Protein AF-0000000082050001 (afdb_homodimer)

Radius of gyration: 29.82 Å; Cα contacts (8 Å, |Δi|>4): 1236; chains: 2; bounding box: 103×91×78 Å

Organism: Chelonoidis abingdonii (NCBI:txid106734)

InterPro domains:
  IPR002347 Short-chain dehydrogenase/reductase SDR [PF00106] (55-236)
  IPR002347 Short-chain dehydrogenase/reductase SDR [PR00081] (51-68)
  IPR002347 Short-chain dehydrogenase/reductase SDR [PR00081] (126-137)
  IPR002347 Short-chain dehydrogenase/reductase SDR [PR00081] (173-189)
  IPR002347 Short-chain dehydrogenase/reductase SDR [PR00081] (199-218)
  IPR002347 Short-chain dehydrogenase/reductase SDR [PR00081] (220-237)
  IPR020904 Short-chain dehydrogenase/reductase, conserved site [PS00061] (186-214)
  IPR036291 NAD(P)-binding domain superfamily [SSF51735] (56-253)

pLDDT: mean 78.35, std 27.52, range [17.7, 98.94]

Solvent-accessible surface area (backbone atoms only — not comparable to full-atom values): 42547 Å² total; per-residue (Å²): 134,76,59,54,64,59,49,55,53,46,46,53,47,42,47,53,66,62,48,64,51,49,56,57,44,50,51,40,45,60,51,42,57,60,61,70,52,70,74,52,48,49,62,84,69,65,58,59,78,44,34,32,41,34,35,37,22,39,38,42,64,33,32,53,35,51,46,53,44,36,73,72,47,34,31,32,39,37,18,19,74,45,72,83,35,73,36,38,46,49,48,63,70,71,38,59,90,60,50,41,81,38,65,40,47,59,77,36,69,68,33,48,49,52,50,47,65,61,47,47,74,80,19,68,86,65,21,30,37,31,37,36,44,42,47,67,51,78,78,68,79,38,45,62,81,73,44,57,68,67,55,36,51,52,16,29,37,40,36,25,51,16,46,50,52,47,50,55,69,45,39,68,37,23,46,70,38,36,16,28,40,38,35,50,56,36,54,43,28,78,39,58,45,68,29,31,34,41,44,16,17,18,28,15,19,34,51,43,36,47,50,24,48,28,65,72,30,44,88,51,51,28,47,41,26,38,34,32,48,51,66,55,58,40,57,70,81,62,35,62,68,55,53,53,52,38,49,52,53,48,62,72,66,49,55,68,68,57,44,60,40,33,29,69,66,46,56,52,49,51,50,50,40,47,50,58,51,56,71,68,32,39,73,74,58,59,56,51,36,50,47,52,50,40,47,66,50,35,69,64,47,53,59,61,43,62,32,49,88,63,39,68,57,54,51,46,36,63,73,72,43,41,67,68,58,37,50,50,47,38,26,71,71,56,44,66,80,72,75,35,47,69,74,48,82,74,76,70,72,69,70,77,62,88,65,77,81,70,70,80,77,70,82,73,69,80,78,78,84,77,84,78,82,85,75,86,78,82,81,80,81,75,81,71,86,67,82,73,75,78,80,112,135,77,60,54,64,57,50,54,53,46,47,54,47,44,46,55,66,63,48,64,50,50,56,57,43,51,52,40,44,58,51,44,56,60,61,71,52,69,76,51,48,49,64,84,69,64,58,59,76,43,34,32,42,35,36,36,23,38,37,42,64,32,32,51,36,52,46,53,45,37,73,74,48,33,29,33,40,37,19,19,72,45,72,83,34,73,36,37,48,50,49,63,70,72,37,58,89,60,48,42,82,38,65,40,47,58,77,35,69,68,33,49,49,52,51,46,65,61,48,47,75,78,19,69,88,67,23,29,36,32,37,36,45,43,48,71,55,77,80,68,79,37,46,62,82,72,42,58,69,68,55,35,50,53,17,29,37,39,36,24,52,16,47,51,52,48,50,55,68,45,39,70,37,24,46,70,38,35,14,28,39,39,33,51,54,37,54,44,27,77,39,58,44,67,30,30,34,41,44,15,17,18,28,15,18,34,51,42,36,48,50,24,48,29,63,72,30,45,87,52,51,28,45,42,28,38,35,32,48,52,66,56,56,39,58,68,79,61,36,62,69,56,54,53,50,40,49,52,53,49,63,72,66,49,55,68,68,57,45,61,40,34,29,68,65,47,55,51,50,52,49,51,40,47,51,57,50,56,70,70,33,38,73,74,59,60,54,51,37,50,48,54,50,40,48,67,51,37,71,66,47,52,60,62,43,62,34,50,87,64,40,65,59,54,52,45,36,63,73,72,44,39,68,68,58,37,50,50,48,38,26,71,70,57,45,66,80,72,76,34,47,69,72,46,80,74,75,69,69,69,70,76,61,88,66,76,79,70,73,79,78,71,83,66,75,80,78,76,79,76,79,82,80,77,80,81,81,82,81,80,80,76,81,72,86,66,84,74,76,78,82,110

Secondary structure (DSSP, 8-state):
--SHHHHHHHHHHHHHHTSHHHHHHHHHHHHTT-------B--TTS-TT-EEEEE--SSHHHHHHHHHHHHTT-EEEEEES-TTSHHHHHHHHHS-TT-EEEE--TT-HHHHHHHHHHHHHHTTTT---EEEE--------B-TTTS-HHHHHHHIIIIIIIHHHHHHHHHHHHHHTT-EEEEE--GGGTS--TTBHHHHHHHHHHHHHHHHHHHHHGGGT-EEEEE---SB--GGGG-HHHHHHHHHHHHHHS-HHHHHHH-HHHHHHHHHHHHHHHTT-BS--HHHHHHHHHHHHBSS--SEE--STTHHHHHHHHHHS-HHHHHHHHHHHT------GGGS------------------------------------------------/--SHHHHHHHHHHHHHHTSHHHHHHHHHHHHTT-------B--TTS-TT-EEEEE--SSHHHHHHHHHHHHTT-EEEEEES-TTSHHHHHHHHHS-TT-EEEE--TT-HHHHHHHHHHHHHHTTTT---EEEE--------B-TTTS-HHHHHHHIIIIIIIHHHHHHHHHHHHHHHT-EEEEE--GGGTS--TTBHHHHHHHHHHHHHHHHHHHHHGGGT-EEEEE---SB--GGGG-HHHHHHHHHHHHHHS-HHHHHHH-HHHHHHHHHHHHHHHTT-B---HHHHHHHHHHHHBSS--SEE--STTHHHHHHHHHHS-HHHHHHHHHHHT------GGGS------------------------------------------------

Sequence (784 aa):
MTEIPAVLARVCITLWRSGLLKGQLRMQRLQLGWVVGSGQHLAPWLSLSLLWAFAGCDSGFGKQAAHHLDSMGFKVFASVLNLESAGAQELRQRCSPSLTLLQMDLTKPEDIWKAQQLIQPQTASTGLWGLVNNAGFDDTIADAELSPLCKFRACMDVNFFGTLELTKALLPLLRSARGRIVTVSSPAGDMPYPCLAAYGASKAALTLLMDTFRSELEPWGVKVSVILPGYFKTGTSCYPAYWHEKKEQLLASLPADLLQAYGEDYIHEINKQFVKFMKTANEDLSSVVNSITDALISASPAARYYPGAGMWLIYFIHHYLPSVIRDLFLKTFFINQKLPRALQPKHQNAPPGPGTFAAPNPRATPGYPPTHSSSSHSAQWHGSCRDWRWLGMTEIPAVLARVCITLWRSGLLKGQLRMQRLQLGWVVGSGQHLAPWLSLSLLWAFAGCDSGFGKQAAHHLDSMGFKVFASVLNLESAGAQELRQRCSPSLTLLQMDLTKPEDIWKAQQLIQPQTASTGLWGLVNNAGFDDTIADAELSPLCKFRACMDVNFFGTLELTKALLPLLRSARGRIVTVSSPAGDMPYPCLAAYGASKAALTLLMDTFRSELEPWGVKVSVILPGYFKTGTSCYPAYWHEKKEQLLASLPADLLQAYGEDYIHEINKQFVKFMKTANEDLSSVVNSITDALISASPAARYYPGAGMWLIYFIHHYLPSVIRDLFLKTFFINQKLPRALQPKHQNAPPGPGTFAAPNPRATPGYPPTHSSSSHSAQWHGSCRDWRWLG

Nearest PDB structures (foldseek):
  6emm-assembly1_A  TM=8.522E-01  e=5.858E-17  Homo sapiens
  2jap-assembly1_D  TM=8.489E-01  e=1.526E-16  Streptomyces clavuligerus
  6hno-assembly1_A  TM=7.956E-01  e=9.757E-16  Homo sapiens
  3oid-assembly1_C  TM=8.165E-01  e=5.534E-15  Bacillus subtilis
  3ucx-assembly1_A  TM=8.018E-01  e=2.874E-13  Mycolicibacterium smegmatis MC2 155

Foldseek 3Di:
DVCVVVVVVVVVVVVVVVCPVVVVVVVVVVVVCPPPQPPPFPPPPPPLEAEEEEEDCLKDLRVVLQQVVQVVSHQYEYEDQDCPHPSNVVCVVRGDPSYHYAHADLLDLVSLVVVLVVVCVSLVPQFHAEYEAEDFDAQWQAAPVLDDPVRLVVRLSTLPVSSVSNCVSRVVRNLVNLHEYEYEAAVLLLAPFGRCVSNNVSSVNRLVVQVVCQVVCVVSNYHYAYEYEDFADMPPVLDLVSNVVSLVVSVVPGDPVVCVFFPNVQSVQSSVLQNVLSVVHHHDSVQVSVLRVCRGRRPDRDNYHYDDPCSVVLVCCSPPPDSVSNVVVSCVNGNPGDHGPNPDDDPPPDDPPVPPPPDPPDDVPPPDDDDDDDDDDDDDPPPPPPDPPPPD/DVCVVVVVVVVVVVVVVVCPVVVVVVVVVVVVCPPPQPPPFDPPPPPLEAEEEEEDCLKDLRVVLQQVVQVVSHQYEYEDQDCPHPSNVVCVVRGDPSYHYAHADLLDLVSLVVVLVVVCVSLVPQFHAEYEAEDFDAQWQAAPVLDDPVRLVVRLSTLPVSSVSNCVSRVVRNLVNLHEYEYEAEVLLLAPFGRCVSNNVSSVNRLVVQVVCQVVCVVSNYHYAYEYEDFADMPPVLDLVSNVVSLVVSVVPGDPVVCVFFPNVQSVQSSVLQNVLSVVHHHDSVQVSVLRVCRGRRPDRDNYHYDDPCSVVLVCCSPPPDSVSNVVVSCVNGNPGDHGPNPDDDPPPDPPPVPPPPDPPDDPPDDPDDPDDDDDDPDDCPPPPPDPPPPD

Structure (mmCIF, N/CA/C/O backbone):
data_AF-0000000082050001-model_v1
#
loop_
_entity.id
_entity.type
_entity.pdbx_description
1 polymer '11-beta-hydroxysteroid dehydrogenase type 2'
#
loop_
_atom_site.group_PDB
_atom_site.id
_atom_site.type_symbol
_atom_site.label_atom_id
_atom_site.label_alt_id
_atom_site.label_comp_id
_atom_site.label_asym_id
_atom_site.label_entity_id
_atom_site.label_seq_id
_atom_site.pdbx_PDB_ins_code
_atom_site.Cartn_x
_atom_site.Cartn_y
_atom_site.Cartn_z
_atom_site.occupancy
_atom_site.B_iso_or_equiv
_atom_site.auth_seq_id
_atom_site.auth_comp_id
_atom_site.auth_asym_id
_atom_site.auth_atom_id
_atom_site.pdbx_PDB_model_num
ATOM 1 N N . MET A 1 1 ? -22.688 -26.203 14.438 1 24.31 1 MET A N 1
ATOM 2 C CA . MET A 1 1 ? -21.438 -25.688 13.914 1 24.31 1 MET A CA 1
ATOM 3 C C . MET A 1 1 ? -21.344 -24.172 14.141 1 24.31 1 MET A C 1
ATOM 5 O O . MET A 1 1 ? -20.406 -23.531 13.648 1 24.31 1 MET A O 1
ATOM 9 N N . THR A 1 2 ? -22.422 -23.609 14.68 1 30.66 2 THR A N 1
ATOM 10 C CA . THR A 1 2 ? -22.828 -22.266 15.047 1 30.66 2 THR A CA 1
ATOM 11 C C . THR A 1 2 ? -22.062 -21.781 16.281 1 30.66 2 THR A C 1
ATOM 13 O O . THR A 1 2 ? -22.062 -20.594 16.594 1 30.66 2 THR A O 1
ATOM 16 N N . GLU A 1 3 ? -21.688 -22.797 17.109 1 34.62 3 GLU A N 1
ATOM 17 C CA . GLU A 1 3 ? -21.328 -22.484 18.484 1 34.62 3 GLU A CA 1
ATOM 18 C C . GLU A 1 3 ? -19.875 -22.031 18.594 1 34.62 3 GLU A C 1
ATOM 20 O O . GLU A 1 3 ? -19.406 -21.672 19.672 1 34.62 3 GLU A O 1
ATOM 25 N N . ILE A 1 4 ? -19.188 -22.219 17.5 1 36.75 4 ILE A N 1
ATOM 26 C CA . ILE A 1 4 ? -17.75 -22.031 17.562 1 36.75 4 ILE A CA 1
ATOM 27 C C . ILE A 1 4 ? -17.438 -20.531 17.703 1 36.75 4 ILE A C 1
ATOM 29 O O . ILE A 1 4 ? -16.594 -20.141 18.531 1 36.75 4 ILE A O 1
ATOM 33 N N . PRO A 1 5 ? -18.219 -19.766 17.078 1 38.59 5 PRO A N 1
ATOM 34 C CA . PRO A 1 5 ? -17.859 -18.359 17.297 1 38.59 5 PRO A CA 1
ATOM 35 C C . PRO A 1 5 ? -18.125 -17.891 18.719 1 38.59 5 PRO A C 1
ATOM 37 O O . PRO A 1 5 ? -17.344 -17.109 19.266 1 38.59 5 PRO A O 1
ATOM 40 N N . ALA A 1 6 ? -19.156 -18.422 19.344 1 40 6 ALA A N 1
ATOM 41 C CA . ALA A 1 6 ? -19.469 -18.047 20.719 1 40 6 ALA A CA 1
ATOM 42 C C . ALA A 1 6 ? -18.406 -18.562 21.688 1 40 6 ALA A C 1
ATOM 44 O O . ALA A 1 6 ? -18.031 -17.875 22.641 1 40 6 ALA A O 1
ATOM 45 N N . VAL A 1 7 ? -17.828 -19.703 21.406 1 39.41 7 VAL A N 1
ATOM 46 C CA . VAL A 1 7 ? -16.828 -20.297 22.297 1 39.41 7 VAL A CA 1
ATOM 47 C C . VAL A 1 7 ? -15.508 -19.531 22.156 1 39.41 7 VAL A C 1
ATOM 49 O O . VAL A 1 7 ? -14.859 -19.234 23.172 1 39.41 7 VAL A O 1
ATOM 52 N N . LEU A 1 8 ? -15.133 -19.125 20.984 1 40.44 8 LEU A N 1
ATOM 53 C CA . LEU A 1 8 ? -13.891 -18.375 20.828 1 40.44 8 LEU A CA 1
ATOM 54 C C . LEU A 1 8 ? -14.008 -16.969 21.406 1 40.44 8 LEU A C 1
ATOM 56 O O . LEU A 1 8 ? -13.078 -16.484 22.047 1 40.44 8 LEU A O 1
ATOM 60 N N . ALA A 1 9 ? -15.195 -16.375 21.328 1 42.22 9 ALA A N 1
ATOM 61 C CA . ALA A 1 9 ? -15.438 -15.133 22.047 1 42.22 9 ALA A CA 1
ATOM 62 C C . ALA A 1 9 ? -15.375 -15.344 23.547 1 42.22 9 ALA A C 1
ATOM 64 O O . ALA A 1 9 ? -14.805 -14.516 24.281 1 42.22 9 ALA A O 1
ATOM 65 N N . ARG A 1 10 ? -15.883 -16.484 24.016 1 42.56 10 ARG A N 1
ATOM 66 C CA . ARG A 1 10 ? -15.852 -16.781 25.438 1 42.56 10 ARG A CA 1
ATOM 67 C C . ARG A 1 10 ? -14.43 -17.062 25.906 1 42.56 10 ARG A C 1
ATOM 69 O O . ARG A 1 10 ? -14.055 -16.672 27.016 1 42.56 10 ARG A O 1
ATOM 76 N N . VAL A 1 11 ? -13.617 -17.641 25.062 1 43 11 VAL A N 1
ATOM 77 C CA . VAL A 1 11 ? -12.242 -17.906 25.469 1 43 11 VAL A CA 1
ATOM 78 C C . VAL A 1 11 ? -11.453 -16.594 25.5 1 43 11 VAL A C 1
ATOM 80 O O . VAL A 1 11 ? -10.695 -16.344 26.438 1 43 11 VAL A O 1
ATOM 83 N N . CYS A 1 12 ? -11.711 -15.789 24.516 1 42.16 12 CYS A N 1
ATOM 84 C CA . CYS A 1 12 ? -11.039 -14.5 24.531 1 42.16 12 CYS A CA 1
ATOM 85 C C . CYS A 1 12 ? -11.5 -13.664 25.734 1 42.16 12 CYS A C 1
ATOM 87 O O . CYS A 1 12 ? -10.688 -13.023 26.406 1 42.16 12 CYS A O 1
ATOM 89 N N . ILE A 1 13 ? -12.742 -13.781 26.062 1 42.31 13 ILE A N 1
ATOM 90 C CA . ILE A 1 13 ? -13.258 -13.109 27.25 1 42.31 13 ILE A CA 1
ATOM 91 C C . ILE A 1 13 ? -12.68 -13.758 28.5 1 42.31 13 ILE A C 1
ATOM 93 O O . ILE A 1 13 ? -12.273 -13.062 29.438 1 42.31 13 ILE A O 1
ATOM 97 N N . THR A 1 14 ? -12.633 -15.109 28.547 1 39.09 14 THR A N 1
ATOM 98 C CA . THR A 1 14 ? -12.086 -15.773 29.719 1 39.09 14 THR A CA 1
ATOM 99 C C . THR A 1 14 ? -10.594 -15.477 29.875 1 39.09 14 THR A C 1
ATOM 101 O O . THR A 1 14 ? -10.117 -15.234 30.984 1 39.09 14 THR A O 1
ATOM 104 N N . LEU A 1 15 ? -9.891 -15.562 28.812 1 39.59 15 LEU A N 1
ATOM 105 C CA . LEU A 1 15 ? -8.484 -15.211 28.922 1 39.59 15 LEU A CA 1
ATOM 106 C C . LEU A 1 15 ? -8.32 -13.734 29.281 1 39.59 15 LEU A C 1
ATOM 108 O O . LEU A 1 15 ? -7.406 -13.375 30.031 1 39.59 15 LEU A O 1
ATOM 112 N N . TRP A 1 16 ? -9.234 -12.945 28.812 1 37.06 16 TRP A N 1
ATOM 113 C CA . TRP A 1 16 ? -9.305 -11.555 29.25 1 37.06 16 TRP A CA 1
ATOM 114 C C . TRP A 1 16 ? -9.625 -11.469 30.734 1 37.06 16 TRP A C 1
ATOM 116 O O . TRP A 1 16 ? -9 -10.695 31.469 1 37.06 16 TRP A O 1
ATOM 126 N N . ARG A 1 17 ? -10.531 -12.266 31.141 1 37.97 17 ARG A N 1
ATOM 127 C CA . ARG A 1 17 ? -10.938 -12.25 32.531 1 37.97 17 ARG A CA 1
ATOM 128 C C . ARG A 1 17 ? -9.867 -12.883 33.438 1 37.97 17 ARG A C 1
ATOM 130 O O . ARG A 1 17 ? -9.867 -12.68 34.656 1 37.97 17 ARG A O 1
ATOM 137 N N . SER A 1 18 ? -9.305 -13.945 32.875 1 37.97 18 SER A N 1
ATOM 138 C CA . SER A 1 18 ? -8.406 -14.648 33.781 1 37.97 18 SER A CA 1
ATOM 139 C C . SER A 1 18 ? -7.203 -13.789 34.156 1 37.97 18 SER A C 1
ATOM 141 O O . SER A 1 18 ? -6.395 -14.172 35 1 37.97 18 SER A O 1
ATOM 143 N N . GLY A 1 19 ? -6.949 -12.602 34.125 1 34.62 19 GLY A N 1
ATOM 144 C CA . GLY A 1 19 ? -5.922 -11.672 34.594 1 34.62 19 GLY A CA 1
ATOM 145 C C . GLY A 1 19 ? -4.609 -11.828 33.844 1 34.62 19 GLY A C 1
ATOM 146 O O . GLY A 1 19 ? -3.65 -11.102 34.125 1 34.62 19 GLY A O 1
ATOM 147 N N . LEU A 1 20 ? -4.348 -13.023 33.312 1 32.38 20 LEU A N 1
ATOM 148 C CA . LEU A 1 20 ? -3.043 -13.211 32.688 1 32.38 20 LEU A CA 1
ATOM 149 C C . LEU A 1 20 ? -2.82 -12.195 31.562 1 32.38 20 LEU A C 1
ATOM 151 O O . LEU A 1 20 ? -1.69 -11.758 31.328 1 32.38 20 LEU A O 1
ATOM 155 N N . LEU A 1 21 ? -3.736 -12.008 30.781 1 31.17 21 LEU A N 1
ATOM 156 C CA . LEU A 1 21 ? -3.557 -11.008 29.719 1 31.17 21 LEU A CA 1
ATOM 157 C C . LEU A 1 21 ? -3.555 -9.602 30.312 1 31.17 21 LEU A C 1
ATOM 159 O O . LEU A 1 21 ? -3.281 -8.625 29.609 1 31.17 21 LEU A O 1
ATOM 163 N N . LYS A 1 22 ? -3.939 -9.406 31.547 1 32.19 22 LYS A N 1
ATOM 164 C CA . LYS A 1 22 ? -3.846 -8.094 32.188 1 32.19 22 LYS A CA 1
ATOM 165 C C . LYS A 1 22 ? -2.393 -7.66 32.344 1 32.19 22 LYS A C 1
ATOM 167 O O . LYS A 1 22 ? -2.088 -6.465 32.281 1 32.19 22 LYS A O 1
ATOM 172 N N . GLY A 1 23 ? -1.512 -8.664 32.719 1 29.8 23 GLY A N 1
ATOM 173 C CA . GLY A 1 23 ? -0.124 -8.258 32.875 1 29.8 23 GLY A CA 1
ATOM 174 C C . GLY A 1 23 ? 0.527 -7.832 31.562 1 29.8 23 GLY A C 1
ATOM 175 O O . GLY A 1 23 ? 1.313 -6.883 31.531 1 29.8 23 GLY A O 1
ATOM 176 N N . GLN A 1 24 ? 0.399 -8.75 30.547 1 29.25 24 GLN A N 1
ATOM 177 C CA . GLN A 1 24 ? 1.034 -8.367 29.281 1 29.25 24 GLN A CA 1
ATOM 178 C C . GLN A 1 24 ? 0.321 -7.18 28.641 1 29.25 24 GLN A C 1
ATOM 180 O O . GLN A 1 24 ? 0.863 -6.531 27.75 1 29.25 24 GLN A O 1
ATOM 185 N N . LEU A 1 25 ? -0.9 -7.012 28.953 1 30.7 25 LEU A N 1
ATOM 186 C CA . LEU A 1 25 ? -1.623 -5.824 28.516 1 30.7 25 LEU A CA 1
ATOM 187 C C . LEU A 1 25 ? -1.058 -4.57 29.172 1 30.7 25 LEU A C 1
ATOM 189 O O . LEU A 1 25 ? -1.166 -3.471 28.625 1 30.7 25 LEU A O 1
ATOM 193 N N . ARG A 1 26 ? -0.648 -4.711 30.469 1 28.94 26 ARG A N 1
ATOM 194 C CA . ARG A 1 26 ? 0.031 -3.564 31.062 1 28.94 26 ARG A CA 1
ATOM 195 C C . ARG A 1 26 ? 1.338 -3.266 30.344 1 28.94 26 ARG A C 1
ATOM 197 O O . ARG A 1 26 ? 1.751 -2.107 30.25 1 28.94 26 ARG A O 1
ATOM 204 N N . MET A 1 27 ? 2.119 -4.344 29.984 1 27.56 27 MET A N 1
ATOM 205 C CA . MET A 1 27 ? 3.34 -4.004 29.266 1 27.56 27 MET A CA 1
ATOM 206 C C . MET A 1 27 ? 3.018 -3.465 27.875 1 27.56 27 MET A C 1
ATOM 208 O O . MET A 1 27 ? 3.789 -2.688 27.312 1 27.56 27 MET A O 1
ATOM 212 N N . GLN A 1 28 ? 2.098 -4.168 27.141 1 29.84 28 GLN A N 1
ATOM 213 C CA . GLN A 1 28 ? 1.703 -3.584 25.859 1 29.84 28 GLN A CA 1
ATOM 214 C C . GLN A 1 28 ? 0.959 -2.268 26.062 1 29.84 28 GLN A C 1
ATOM 216 O O . GLN A 1 28 ? 0.741 -1.519 25.109 1 29.84 28 GLN A O 1
ATOM 221 N N . ARG A 1 29 ? 0.203 -2.004 27.141 1 30.83 29 ARG A N 1
ATOM 222 C CA . ARG A 1 29 ? -0.109 -0.63 27.516 1 30.83 29 ARG A CA 1
ATOM 223 C C . ARG A 1 29 ? 1.148 0.232 27.531 1 30.83 29 ARG A C 1
ATOM 225 O O . ARG A 1 29 ? 1.091 1.432 27.25 1 30.83 29 ARG A O 1
ATOM 232 N N . LEU A 1 30 ? 2.277 -0.311 28.016 1 28.47 30 LEU A N 1
ATOM 233 C CA . LEU A 1 30 ? 3.49 0.486 27.875 1 28.47 30 LEU A CA 1
ATOM 234 C C . LEU A 1 30 ? 3.854 0.643 26.391 1 28.47 30 LEU A C 1
ATOM 236 O O . LEU A 1 30 ? 4.309 1.71 25.969 1 28.47 30 LEU A O 1
ATOM 240 N N . GLN A 1 31 ? 3.998 -0.492 25.625 1 29.69 31 GLN A N 1
ATOM 241 C CA . GLN A 1 31 ? 4.352 -0.306 24.219 1 29.69 31 GLN A CA 1
ATOM 242 C C . GLN A 1 31 ? 3.156 0.2 23.422 1 29.69 31 GLN A C 1
ATOM 244 O O . GLN A 1 31 ? 3.281 0.487 22.219 1 29.69 31 GLN A O 1
ATOM 249 N N . LEU A 1 32 ? 1.912 -0.376 23.578 1 30.75 32 LEU A N 1
ATOM 250 C CA . LEU A 1 32 ? 0.817 0.442 23.062 1 30.75 32 LEU A CA 1
ATOM 251 C C . LEU A 1 32 ? 0.941 1.882 23.547 1 30.75 32 LEU A C 1
ATOM 253 O O . LEU A 1 32 ? 0.871 2.141 24.75 1 30.75 32 LEU A O 1
ATOM 257 N N . GLY A 1 33 ? 1.77 2.525 23.094 1 30.14 33 GLY A N 1
ATOM 258 C CA . GLY A 1 33 ? 1.918 3.947 23.359 1 30.14 33 GLY A CA 1
ATOM 259 C C . GLY A 1 33 ? 0.602 4.637 23.672 1 30.14 33 GLY A C 1
ATOM 260 O O . GLY A 1 33 ? -0.085 5.109 22.766 1 30.14 33 GLY A O 1
ATOM 261 N N . TRP A 1 34 ? -0.257 3.9 24.266 1 29.58 34 TRP A N 1
ATOM 262 C CA . TRP A 1 34 ? -1.261 4.77 24.875 1 29.58 34 TRP A CA 1
ATOM 263 C C . TRP A 1 34 ? -0.602 5.922 25.625 1 29.58 34 TRP A C 1
ATOM 265 O O . TRP A 1 34 ? -0.161 5.75 26.766 1 29.58 34 TRP A O 1
ATOM 275 N N . VAL A 1 35 ? 0.533 6.336 25.328 1 29.03 35 VAL A N 1
ATOM 276 C CA . VAL A 1 35 ? 0.81 7.613 25.984 1 29.03 35 VAL A CA 1
ATOM 277 C C . VAL A 1 35 ? -0.48 8.422 26.109 1 29.03 35 VAL A C 1
ATOM 279 O O . VAL A 1 35 ? -1.056 8.844 25.094 1 29.03 35 VAL A O 1
ATOM 282 N N . VAL A 1 36 ? -1.338 8.023 26.969 1 29.22 36 VAL A N 1
ATOM 283 C CA . VAL A 1 36 ? -2.062 9.195 27.438 1 29.22 36 VAL A CA 1
ATOM 284 C C . VAL A 1 36 ? -1.142 10.414 27.438 1 29.22 36 VAL A C 1
ATOM 286 O O . VAL A 1 36 ? -0.113 10.43 28.109 1 29.22 36 VAL A O 1
ATOM 289 N N . GLY A 1 37 ? -0.906 10.945 26.281 1 33.97 37 GLY A N 1
ATOM 290 C CA . GLY A 1 37 ? -0.26 12.242 26.203 1 33.97 37 GLY A CA 1
ATOM 291 C C . GLY A 1 37 ? -0.388 13.062 27.469 1 33.97 37 GLY A C 1
ATOM 292 O O . GLY A 1 37 ? -1.487 13.211 28.016 1 33.97 37 GLY A O 1
ATOM 293 N N . SER A 1 38 ? 0.53 12.766 28.375 1 34.09 38 SER A N 1
ATOM 294 C CA . SER A 1 38 ? 0.559 13.812 29.391 1 34.09 38 SER A CA 1
ATOM 295 C C . SER A 1 38 ? 0.17 15.164 28.797 1 34.09 38 SER A C 1
ATOM 297 O O . SER A 1 38 ? 0.624 15.523 27.719 1 34.09 38 SER A O 1
ATOM 299 N N . GLY A 1 39 ? -1.084 15.461 28.875 1 37.34 39 GLY A N 1
ATOM 300 C CA . GLY A 1 39 ? -1.707 16.734 28.531 1 37.34 39 GLY A CA 1
ATOM 301 C C . GLY A 1 39 ? -0.756 17.906 28.641 1 37.34 39 GLY A C 1
ATOM 302 O O . GLY A 1 39 ? -1.062 18.906 29.297 1 37.34 39 GLY A O 1
ATOM 303 N N . GLN A 1 40 ? 0.527 17.562 28.75 1 37.66 40 GLN A N 1
ATOM 304 C CA . GLN A 1 40 ? 1.107 18.906 28.656 1 37.66 40 GLN A CA 1
ATOM 305 C C . GLN A 1 40 ? 0.828 19.547 27.297 1 37.66 40 GLN A C 1
ATOM 307 O O . GLN A 1 40 ? 1.326 19.078 26.281 1 37.66 40 GLN A O 1
ATOM 312 N N . HIS A 1 41 ? -0.377 19.797 27.141 1 46.28 41 HIS A N 1
ATOM 313 C CA . HIS A 1 41 ? -0.714 20.641 26.016 1 46.28 41 HIS A CA 1
ATOM 314 C C . HIS A 1 41 ? 0.323 21.75 25.828 1 46.28 41 HIS A C 1
ATOM 316 O O . HIS A 1 41 ? 0.95 22.188 26.797 1 46.28 41 HIS A O 1
ATOM 322 N N . LEU A 1 42 ? 1.008 21.641 24.797 1 47.5 42 LEU A N 1
ATOM 323 C CA . LEU A 1 42 ? 1.813 22.812 24.469 1 47.5 42 LEU A CA 1
ATOM 324 C C . LEU A 1 42 ? 1.202 24.078 25.078 1 47.5 42 LEU A C 1
ATOM 326 O O . LEU A 1 42 ? -0.014 24.156 25.266 1 47.5 42 LEU A O 1
ATOM 330 N N . ALA A 1 43 ? 2.027 24.781 25.875 1 42.12 43 ALA A N 1
ATOM 331 C CA . ALA A 1 43 ? 1.689 26.047 26.516 1 42.12 43 ALA A CA 1
ATOM 332 C C . ALA A 1 43 ? 0.638 26.812 25.719 1 42.12 43 ALA A C 1
ATOM 334 O O . ALA A 1 43 ? 0.605 26.719 24.484 1 42.12 43 ALA A O 1
ATOM 335 N N . PRO A 1 44 ? -0.386 27.125 26.297 1 41.75 44 PRO A N 1
ATOM 336 C CA . PRO A 1 44 ? -1.422 28.016 25.766 1 41.75 44 PRO A CA 1
ATOM 337 C C . PRO A 1 44 ? -0.874 29.016 24.75 1 41.75 44 PRO A C 1
ATOM 339 O O . PRO A 1 44 ? -1.638 29.797 24.172 1 41.75 44 PRO A O 1
ATOM 342 N N . TRP A 1 45 ? 0.423 29.297 24.906 1 39.25 45 TRP A N 1
ATOM 343 C CA . TRP A 1 45 ? 0.874 30.375 24.031 1 39.25 45 TRP A CA 1
ATOM 344 C C . TRP A 1 45 ? 0.859 29.922 22.562 1 39.25 45 TRP A C 1
ATOM 346 O O . TRP A 1 45 ? 1.517 30.531 21.719 1 39.25 45 TRP A O 1
ATOM 356 N N . LEU A 1 46 ? 0.567 28.641 22.312 1 46.91 46 LEU A N 1
ATOM 357 C CA . LEU A 1 46 ? 0.432 28.406 20.875 1 46.91 46 LEU A CA 1
ATOM 358 C C . LEU A 1 46 ? -0.299 29.562 20.203 1 46.91 46 LEU A C 1
ATOM 360 O O . LEU A 1 46 ? -1.453 29.859 20.531 1 46.91 46 LEU A O 1
ATOM 364 N N . SER A 1 47 ? 0.285 30.594 19.984 1 44.97 47 SER A N 1
ATOM 365 C CA . SER A 1 47 ? -0.189 31.797 19.297 1 44.97 47 SER A CA 1
ATOM 366 C C . SER A 1 47 ? -1.281 31.453 18.281 1 44.97 47 SER A C 1
ATOM 368 O O . SER A 1 47 ? -1.23 30.406 17.625 1 44.97 47 SER A O 1
ATOM 370 N N . LEU A 1 48 ? -2.582 31.828 18.578 1 47.81 48 LEU A N 1
ATOM 371 C CA . LEU A 1 48 ? -3.811 31.922 17.781 1 47.81 48 LEU A CA 1
ATOM 372 C C . LEU A 1 48 ? -3.514 31.812 16.297 1 47.81 48 LEU A C 1
ATOM 374 O O . LEU A 1 48 ? -4.418 31.562 15.492 1 47.81 48 LEU A O 1
ATOM 378 N N . SER A 1 49 ? -2.221 32 15.898 1 52.91 49 SER A N 1
ATOM 379 C CA . SER A 1 49 ? -1.993 32.25 14.477 1 52.91 49 SER A CA 1
ATOM 380 C C . SER A 1 49 ? -1.473 30.984 13.789 1 52.91 49 SER A C 1
ATOM 382 O O . SER A 1 49 ? -0.926 31.047 12.688 1 52.91 49 SER A O 1
ATOM 384 N N . LEU A 1 50 ? -1.831 29.75 14.492 1 62.84 50 LEU A N 1
ATOM 385 C CA . LEU A 1 50 ? -1.264 28.594 13.789 1 62.84 50 LEU A CA 1
ATOM 386 C C . LEU A 1 50 ? -2.156 28.172 12.625 1 62.84 50 LEU A C 1
ATOM 388 O O . LEU A 1 50 ? -3.383 28.156 12.758 1 62.84 50 LEU A O 1
ATOM 392 N N . LEU A 1 51 ? -1.546 27.984 11.398 1 72.69 51 LEU A N 1
ATOM 393 C CA . LEU A 1 51 ? -2.229 27.656 10.148 1 72.69 51 LEU A CA 1
ATOM 394 C C . LEU A 1 51 ? -2.283 26.156 9.93 1 72.69 51 LEU A C 1
ATOM 396 O O . LEU A 1 51 ? -1.283 25.453 10.117 1 72.69 51 LEU A O 1
ATOM 400 N N . TRP A 1 52 ? -3.586 25.734 9.773 1 80.25 52 TRP A N 1
ATOM 401 C CA . TRP A 1 52 ? -3.822 24.312 9.484 1 80.25 52 TRP A CA 1
ATOM 402 C C . TRP A 1 52 ? -4.422 24.156 8.086 1 80.25 52 TRP A C 1
ATOM 404 O O . TRP A 1 52 ? -5.348 24.875 7.711 1 80.25 52 TRP A O 1
ATOM 414 N N . ALA A 1 53 ? -3.811 23.25 7.293 1 82.5 53 ALA A N 1
ATOM 415 C CA . ALA A 1 53 ? -4.414 22.844 6.027 1 82.5 53 ALA A CA 1
ATOM 416 C C . ALA A 1 53 ? -5.086 21.484 6.152 1 82.5 53 ALA A C 1
ATOM 418 O O . ALA A 1 53 ? -4.52 20.547 6.73 1 82.5 53 ALA A O 1
ATOM 419 N N . PHE A 1 54 ? -6.336 21.469 5.719 1 83.94 54 PHE A N 1
ATOM 420 C CA . PHE A 1 54 ? -7.145 20.266 5.793 1 83.94 54 PHE A CA 1
ATOM 421 C C . PHE A 1 54 ? -7.605 19.828 4.406 1 83.94 54 PHE A C 1
ATOM 423 O O . PHE A 1 54 ? -8.188 20.625 3.666 1 83.94 54 PHE A O 1
ATOM 430 N N . ALA A 1 55 ? -7.344 18.641 4.125 1 86 55 ALA A N 1
ATOM 431 C CA . ALA A 1 55 ? -7.875 18.078 2.887 1 86 55 ALA A CA 1
ATOM 432 C C . ALA A 1 55 ? -9.117 17.234 3.156 1 86 55 ALA A C 1
ATOM 434 O O . ALA A 1 55 ? -9.172 16.5 4.145 1 86 55 ALA A O 1
ATOM 435 N N . GLY A 1 56 ? -10.133 17.422 2.307 1 82.44 56 GLY A N 1
ATOM 436 C CA . GLY A 1 56 ? -11.328 16.594 2.383 1 82.44 56 GLY A CA 1
ATOM 437 C C . GLY A 1 56 ? -12.297 17.031 3.459 1 82.44 56 GLY A C 1
ATOM 438 O O . GLY A 1 56 ? -12.633 16.266 4.355 1 82.44 56 GLY A O 1
ATOM 439 N N . CYS A 1 57 ? -12.812 18.188 3.367 1 84.25 57 CYS A N 1
ATOM 440 C CA . CYS A 1 57 ? -13.672 18.75 4.398 1 84.25 57 CYS A CA 1
ATOM 441 C C . CYS A 1 57 ? -15.109 18.859 3.91 1 84.25 57 CYS A C 1
ATOM 443 O O . CYS A 1 57 ? -15.898 19.625 4.461 1 84.25 57 CYS A O 1
ATOM 445 N N . ASP A 1 58 ? -15.406 18.109 2.863 1 83.19 58 ASP A N 1
ATOM 446 C CA . ASP A 1 58 ? -16.75 18.125 2.307 1 83.19 58 ASP A CA 1
ATOM 447 C C . ASP A 1 58 ? -17.766 17.562 3.305 1 83.19 58 ASP A C 1
ATOM 449 O O . ASP A 1 58 ? -18.938 17.984 3.311 1 83.19 58 ASP A O 1
ATOM 453 N N . SER A 1 59 ? -17.344 16.641 4.09 1 84.12 59 SER A N 1
ATOM 454 C CA . SER A 1 59 ? -18.203 15.953 5.051 1 84.12 59 SER A CA 1
ATOM 455 C C . SER A 1 59 ? -17.375 15.219 6.102 1 84.12 59 SER A C 1
ATOM 457 O O . SER A 1 59 ? -16.156 15.375 6.164 1 84.12 59 SER A O 1
ATOM 459 N N . GLY A 1 60 ? -18.047 14.656 6.988 1 89.81 60 GLY A N 1
ATOM 460 C CA . GLY A 1 60 ? -17.438 13.672 7.867 1 89.81 60 GLY A CA 1
ATOM 461 C C . GLY A 1 60 ? -16.406 14.266 8.82 1 89.81 60 GLY A C 1
ATOM 462 O O . GLY A 1 60 ? -16.672 15.297 9.453 1 89.81 60 GLY A O 1
ATOM 463 N N . PHE A 1 61 ? -15.32 13.578 8.984 1 92.56 61 PHE A N 1
ATOM 464 C CA . PHE A 1 61 ? -14.289 13.93 9.953 1 92.56 61 PHE A CA 1
ATOM 465 C C . PHE A 1 61 ? -13.68 15.281 9.633 1 92.56 61 PHE A C 1
ATOM 467 O O . PHE A 1 61 ? -13.484 16.109 10.523 1 92.56 61 PHE A O 1
ATOM 474 N N . GLY A 1 62 ? -13.398 15.461 8.32 1 93.56 62 GLY A N 1
ATOM 475 C CA . GLY A 1 62 ? -12.727 16.688 7.91 1 93.56 62 GLY A CA 1
ATOM 476 C C . GLY A 1 62 ? -13.531 17.938 8.219 1 93.56 62 GLY A C 1
ATOM 477 O O . GLY A 1 62 ? -13 18.906 8.758 1 93.56 62 GLY A O 1
ATOM 478 N N . LYS A 1 63 ? -14.781 17.906 7.859 1 93.75 63 LYS A N 1
ATOM 479 C CA . LYS A 1 63 ? -15.656 19.047 8.102 1 93.75 63 LYS A CA 1
ATOM 480 C C . LYS A 1 63 ? -15.766 19.344 9.594 1 93.75 63 LYS A C 1
ATOM 482 O O . LYS A 1 63 ? -15.609 20.5 10.016 1 93.75 63 LYS A O 1
ATOM 487 N N . GLN A 1 64 ? -15.961 18.312 10.398 1 94.19 64 GLN A N 1
ATOM 488 C CA . GLN A 1 64 ? -16.125 18.5 11.836 1 94.19 64 GLN A CA 1
ATOM 489 C C . GLN A 1 64 ? -14.82 18.938 12.484 1 94.19 64 GLN A C 1
ATOM 491 O O . GLN A 1 64 ? -14.828 19.781 13.391 1 94.19 64 GLN A O 1
ATOM 496 N N . ALA A 1 65 ? -13.75 18.375 12.031 1 95.19 65 ALA A N 1
ATOM 497 C CA . ALA A 1 65 ? -12.453 18.75 12.586 1 95.19 65 ALA A CA 1
ATOM 498 C C . ALA A 1 65 ? -12.109 20.203 12.242 1 95.19 65 ALA A C 1
ATOM 500 O O . ALA A 1 65 ? -11.586 20.938 13.078 1 95.19 65 ALA A O 1
ATOM 501 N N . ALA A 1 66 ? -12.383 20.594 11.008 1 95.25 66 ALA A N 1
ATOM 502 C CA . ALA A 1 66 ? -12.148 21.984 10.602 1 95.25 66 ALA A CA 1
ATOM 503 C C . ALA A 1 66 ? -12.945 22.953 11.461 1 95.25 66 ALA A C 1
ATOM 505 O O . ALA A 1 66 ? -12.414 23.953 11.938 1 95.25 66 ALA A O 1
ATOM 506 N N . HIS A 1 67 ? -14.195 22.625 11.672 1 95.06 67 HIS A N 1
ATOM 507 C CA . HIS A 1 67 ? -15.047 23.469 12.508 1 95.06 67 HIS A CA 1
ATOM 508 C C . HIS A 1 67 ? -14.523 23.531 13.938 1 95.06 67 HIS A C 1
ATOM 510 O O . HIS A 1 67 ? -14.477 24.609 14.539 1 95.06 67 HIS A O 1
ATOM 516 N N . HIS A 1 68 ? -14.156 22.391 14.461 1 94.75 68 HIS A N 1
ATOM 517 C CA . HIS A 1 68 ? -13.672 22.297 15.836 1 94.75 68 HIS A CA 1
ATOM 518 C C . HIS A 1 68 ? -12.406 23.125 16.031 1 94.75 68 HIS A C 1
ATOM 520 O O . HIS A 1 68 ? -12.305 23.891 16.984 1 94.75 68 HIS A O 1
ATOM 526 N N . LEU A 1 69 ? -11.469 23.062 15.156 1 93.31 69 LEU A N 1
ATOM 527 C CA . LEU A 1 69 ? -10.219 23.797 15.25 1 93.31 69 LEU A CA 1
ATOM 528 C C . LEU A 1 69 ? -10.461 25.297 15.102 1 93.31 69 LEU A C 1
ATOM 530 O O . LEU A 1 69 ? -9.844 26.109 15.797 1 93.31 69 LEU A O 1
ATOM 534 N N . ASP A 1 70 ? -11.344 25.656 14.18 1 94.19 70 ASP A N 1
ATOM 535 C CA . ASP A 1 70 ? -11.719 27.062 14.023 1 94.19 70 ASP A CA 1
ATOM 536 C C . ASP A 1 70 ? -12.32 27.609 15.312 1 94.19 70 ASP A C 1
ATOM 538 O O . ASP A 1 70 ? -12.008 28.734 15.711 1 94.19 70 ASP A O 1
ATOM 542 N N . SER A 1 71 ? -13.133 26.812 15.922 1 93.5 71 SER A N 1
ATOM 543 C CA . SER A 1 71 ? -13.789 27.234 17.156 1 93.5 71 SER A CA 1
ATOM 544 C C . SER A 1 71 ? -12.773 27.422 18.281 1 93.5 71 SER A C 1
ATOM 546 O O . SER A 1 71 ? -13.039 28.156 19.234 1 93.5 71 SER A O 1
ATOM 548 N N . MET A 1 72 ? -11.656 26.781 18.172 1 91 72 MET A N 1
ATOM 549 C CA . MET A 1 72 ? -10.586 26.906 19.156 1 91 72 MET A CA 1
ATOM 550 C C . MET A 1 72 ? -9.734 28.141 18.891 1 91 72 MET A C 1
ATOM 552 O O . MET A 1 72 ? -8.844 28.469 19.672 1 91 72 MET A O 1
ATOM 556 N N . GLY A 1 73 ? -9.969 28.828 17.703 1 89.56 73 GLY A N 1
ATOM 557 C CA . GLY A 1 73 ? -9.289 30.078 17.406 1 89.56 73 GLY A CA 1
ATOM 558 C C . GLY A 1 73 ? -8.164 29.922 16.391 1 89.56 73 GLY A C 1
ATOM 559 O O . GLY A 1 73 ? -7.438 30.875 16.109 1 89.56 73 GLY A O 1
ATOM 560 N N . PHE A 1 74 ? -8.023 28.75 15.797 1 89.44 74 PHE A N 1
ATOM 561 C CA . PHE A 1 74 ? -6.965 28.5 14.82 1 89.44 74 PHE A CA 1
ATOM 562 C C . PHE A 1 74 ? -7.371 29.016 13.445 1 89.44 74 PHE A C 1
ATOM 564 O O . PHE A 1 74 ? -8.555 29.109 13.133 1 89.44 74 PHE A O 1
ATOM 571 N N . LYS A 1 75 ? -6.383 29.375 12.688 1 92.06 75 LYS A N 1
ATOM 572 C CA . LYS A 1 75 ? -6.617 29.672 11.281 1 92.06 75 LYS A CA 1
ATOM 573 C C . LYS A 1 75 ? -6.602 28.406 10.438 1 92.06 75 LYS A C 1
ATOM 575 O O . LYS A 1 75 ? -5.602 27.688 10.414 1 92.06 75 LYS A O 1
ATOM 580 N N . VAL A 1 76 ? -7.691 28.172 9.75 1 94.56 76 VAL A N 1
ATOM 581 C CA . VAL A 1 76 ? -7.859 26.891 9.07 1 94.56 76 VAL A CA 1
ATOM 582 C C . VAL A 1 76 ? -8.07 27.125 7.578 1 94.56 76 VAL A C 1
ATOM 584 O O . VAL A 1 76 ? -8.906 27.953 7.184 1 94.56 76 VAL A O 1
ATOM 587 N N . PHE A 1 77 ? -7.266 26.484 6.738 1 95.25 77 PHE A N 1
ATOM 588 C CA . PHE A 1 77 ? -7.539 26.328 5.316 1 95.25 77 PHE A CA 1
ATOM 589 C C . PHE A 1 77 ? -8.188 24.984 5.039 1 95.25 77 PHE A C 1
ATOM 591 O O . PHE A 1 77 ? -7.543 23.938 5.148 1 95.25 77 PHE A O 1
ATOM 598 N N . ALA A 1 78 ? -9.453 24.969 4.699 1 96.25 78 ALA A N 1
ATOM 599 C CA . ALA A 1 78 ? -10.211 23.75 4.492 1 96.25 78 ALA A CA 1
ATOM 600 C C . ALA A 1 78 ? -10.5 23.516 3.012 1 96.25 78 ALA A C 1
ATOM 602 O O . ALA A 1 78 ? -11.086 24.391 2.352 1 96.25 78 ALA A O 1
ATOM 603 N N . SER A 1 79 ? -10.094 22.359 2.51 1 96.06 79 SER A N 1
ATOM 604 C CA . SER A 1 79 ? -10.352 22.062 1.102 1 96.06 79 SER A CA 1
ATOM 605 C C . SER A 1 79 ? -11.625 21.25 0.924 1 96.06 79 SER A C 1
ATOM 607 O O . SER A 1 79 ? -11.93 20.375 1.743 1 96.06 79 SER A O 1
ATOM 609 N N . VAL A 1 80 ? -12.344 21.594 -0.106 1 94.69 80 VAL A N 1
ATOM 610 C CA . VAL A 1 80 ? -13.547 20.891 -0.523 1 94.69 80 VAL A CA 1
ATOM 611 C C . VAL A 1 80 ? -13.484 20.609 -2.023 1 94.69 80 VAL A C 1
ATOM 613 O O . VAL A 1 80 ? -12.75 21.266 -2.756 1 94.69 80 VAL A O 1
ATOM 616 N N . LEU A 1 81 ? -14.211 19.625 -2.467 1 92.56 81 LEU A N 1
ATOM 617 C CA . LEU A 1 81 ? -14.266 19.328 -3.893 1 92.56 81 LEU A CA 1
ATOM 618 C C . LEU A 1 81 ? -15.062 20.391 -4.645 1 92.56 81 LEU A C 1
ATOM 620 O O . LEU A 1 81 ? -14.734 20.719 -5.789 1 92.56 81 LEU A O 1
ATOM 624 N N . ASN A 1 82 ? -16.141 20.812 -4.016 1 92.31 82 ASN A N 1
ATOM 625 C CA . ASN A 1 82 ? -17.031 21.812 -4.574 1 92.31 82 ASN A CA 1
ATOM 626 C C . ASN A 1 82 ? -17.406 22.875 -3.543 1 92.31 82 ASN A C 1
ATOM 628 O O . ASN A 1 82 ? -18 22.578 -2.51 1 92.31 82 ASN A O 1
ATOM 632 N N . LEU A 1 83 ? -17.094 24.125 -3.871 1 94.25 83 LEU A N 1
ATOM 633 C CA . LEU A 1 83 ? -17.328 25.234 -2.953 1 94.25 83 LEU A CA 1
ATOM 634 C C . LEU A 1 83 ? -18.812 25.453 -2.732 1 94.25 83 LEU A C 1
ATOM 636 O O . LEU A 1 83 ? -19.219 26.109 -1.76 1 94.25 83 LEU A O 1
ATOM 640 N N . GLU A 1 84 ? -19.625 24.906 -3.641 1 93.81 84 GLU A N 1
ATOM 641 C CA . GLU A 1 84 ? -21.062 25.109 -3.537 1 93.81 84 GLU A CA 1
ATOM 642 C C . GLU A 1 84 ? -21.75 23.906 -2.875 1 93.81 84 GLU A C 1
ATOM 644 O O . GLU A 1 84 ? -22.969 23.859 -2.799 1 93.81 84 GLU A O 1
ATOM 649 N N . SER A 1 85 ? -20.969 23.016 -2.447 1 90.19 85 SER A N 1
ATOM 650 C 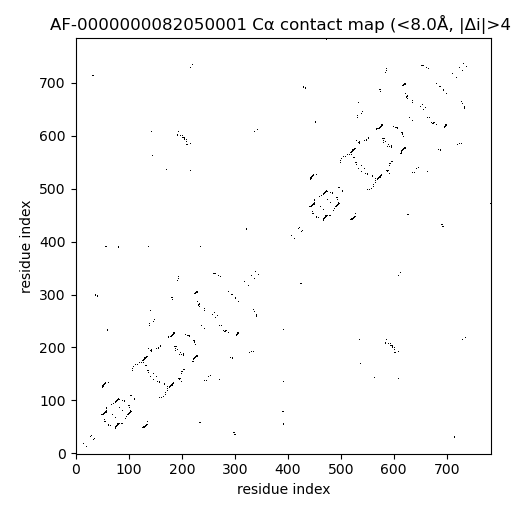CA . SER A 1 85 ? -21.547 21.828 -1.802 1 90.19 85 SER A CA 1
ATOM 651 C C . SER A 1 85 ? -22.172 22.188 -0.46 1 90.19 85 SER A C 1
ATOM 653 O O . SER A 1 85 ? -21.891 23.25 0.101 1 90.19 85 SER A O 1
ATOM 655 N N . ALA A 1 86 ? -23.047 21.312 0.012 1 89.38 86 ALA A N 1
ATOM 656 C CA . ALA A 1 86 ? -23.703 21.516 1.302 1 89.38 86 ALA A CA 1
ATOM 657 C C . ALA A 1 86 ? -22.672 21.625 2.428 1 89.38 86 ALA A C 1
ATOM 659 O O . ALA A 1 86 ? -22.844 22.422 3.352 1 89.38 86 ALA A O 1
ATOM 660 N N . GLY A 1 87 ? -21.609 20.828 2.371 1 90.69 87 GLY A N 1
ATOM 661 C CA . GLY A 1 87 ? -20.562 20.875 3.379 1 90.69 87 GLY A CA 1
ATOM 662 C C . GLY A 1 87 ? -19.797 22.188 3.387 1 90.69 87 GLY A C 1
ATOM 663 O O . GLY A 1 87 ? -19.531 22.75 4.453 1 90.69 87 GLY A O 1
ATOM 664 N N . ALA A 1 88 ? -19.531 22.688 2.248 1 93.75 88 ALA A N 1
ATOM 665 C CA . ALA A 1 88 ? -18.844 23.969 2.129 1 93.75 88 ALA A CA 1
ATOM 666 C C . ALA A 1 88 ? -19.688 25.094 2.684 1 93.75 88 ALA A C 1
ATOM 668 O O . ALA A 1 88 ? -19.188 25.984 3.387 1 93.75 88 ALA A O 1
ATOM 669 N N . GLN A 1 89 ? -20.922 25.078 2.381 1 94.75 89 GLN A N 1
ATOM 670 C CA . GLN A 1 89 ? -21.844 26.109 2.855 1 94.75 89 GLN A CA 1
ATOM 671 C C . GLN A 1 89 ? -21.969 26.078 4.375 1 94.75 89 GLN A C 1
ATOM 673 O O . GLN A 1 89 ? -22 27.141 5.02 1 94.75 89 GLN A O 1
ATOM 678 N N . GLU A 1 90 ? -22.047 24.922 4.836 1 94.38 90 GLU A N 1
ATOM 679 C CA . GLU A 1 90 ? -22.141 24.781 6.285 1 94.38 90 GLU A CA 1
ATOM 680 C C . GLU A 1 90 ? -20.906 25.344 6.977 1 94.38 90 GLU A C 1
ATOM 682 O O . GLU A 1 90 ? -21.016 26.016 8 1 94.38 90 GLU A O 1
ATOM 687 N N . LEU A 1 91 ? -19.75 25.062 6.461 1 95.19 91 LEU A N 1
ATOM 688 C CA . LEU A 1 91 ? -18.516 25.578 7.023 1 95.19 91 LEU A CA 1
ATOM 689 C C . LEU A 1 91 ? -18.469 27.094 6.945 1 95.19 91 LEU A C 1
ATOM 691 O O . LEU A 1 91 ? -18.062 27.766 7.895 1 95.19 91 LEU A O 1
ATOM 695 N N . ARG A 1 92 ? -18.953 27.656 5.906 1 94.31 92 ARG A N 1
ATOM 696 C CA . ARG A 1 92 ? -18.969 29.109 5.734 1 94.31 92 ARG A CA 1
ATOM 697 C C . ARG A 1 92 ? -19.891 29.766 6.758 1 94.3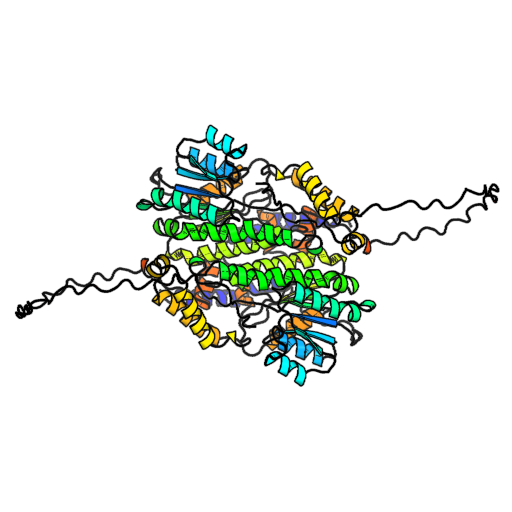1 92 ARG A C 1
ATOM 699 O O . ARG A 1 92 ? -19.594 30.859 7.258 1 94.31 92 ARG A O 1
ATOM 706 N N . GLN A 1 93 ? -20.891 29.109 7.008 1 95.12 93 GLN A N 1
ATOM 707 C CA . GLN A 1 93 ? -21.906 29.672 7.895 1 95.12 93 GLN A CA 1
ATOM 708 C C . GLN A 1 93 ? -21.5 29.531 9.359 1 95.12 93 GLN A C 1
ATOM 710 O O . GLN A 1 93 ? -21.734 30.422 10.164 1 95.12 93 GLN A O 1
ATOM 715 N N . ARG A 1 94 ? -20.875 28.469 9.656 1 94.94 94 ARG A N 1
ATOM 716 C CA . ARG A 1 94 ? -20.672 28.125 11.062 1 94.94 94 ARG A CA 1
ATOM 717 C C . ARG A 1 94 ? -19.297 28.562 11.547 1 94.94 94 ARG A C 1
ATOM 719 O O . ARG A 1 94 ? -19.094 28.734 12.75 1 94.94 94 ARG A O 1
ATOM 726 N N . CYS A 1 95 ? -18.422 28.672 10.656 1 94.69 95 CYS A N 1
ATOM 727 C CA . CYS A 1 95 ? -17.047 28.953 11.062 1 94.69 95 CYS A CA 1
ATOM 728 C C . CYS A 1 95 ? -16.766 30.453 10.984 1 94.69 95 CYS A C 1
ATOM 730 O O . CYS A 1 95 ? -17.531 31.203 10.383 1 94.69 95 CYS A O 1
ATOM 732 N N . SER A 1 96 ? -15.742 30.891 11.688 1 93.31 96 SER A N 1
ATOM 733 C CA . SER A 1 96 ? -15.32 32.281 11.688 1 93.31 96 SER A CA 1
ATOM 734 C C . SER A 1 96 ? -14.75 32.688 10.336 1 93.31 96 SER A C 1
ATOM 736 O O . SER A 1 96 ? -14.453 31.844 9.492 1 93.31 96 SER A O 1
ATOM 738 N N . PRO A 1 97 ? -14.531 33.969 10.109 1 92.31 97 PRO A N 1
ATOM 739 C CA . PRO A 1 97 ? -13.938 34.469 8.859 1 92.31 97 PRO A CA 1
ATOM 740 C C . PRO A 1 97 ? -12.477 34.031 8.703 1 92.31 97 PRO A C 1
ATOM 742 O O . PRO A 1 97 ? -11.906 34.188 7.621 1 92.31 97 PRO A O 1
ATOM 745 N N . SER A 1 98 ? -11.953 33.531 9.742 1 90.12 98 SER A N 1
ATOM 746 C CA . SER A 1 98 ? -10.562 33.094 9.688 1 90.12 98 SER A CA 1
ATOM 747 C C . SER A 1 98 ? -10.414 31.781 8.93 1 90.12 98 SER A C 1
ATOM 749 O O . SER A 1 98 ? -9.305 31.406 8.547 1 90.12 98 SER A O 1
ATOM 751 N N . LEU A 1 99 ? -11.492 31.062 8.789 1 94.38 99 LEU A N 1
ATOM 752 C CA . LEU A 1 99 ? -11.445 29.844 8 1 94.38 99 LEU A CA 1
ATOM 753 C C . LEU A 1 99 ? -11.562 30.156 6.512 1 94.38 99 LEU A C 1
ATOM 755 O O . LEU A 1 99 ? -12.477 30.859 6.094 1 94.38 99 LEU A O 1
ATOM 759 N N . THR A 1 100 ? -10.625 29.688 5.758 1 94.38 100 THR A N 1
ATOM 760 C CA . THR A 1 100 ? -10.633 29.859 4.309 1 94.38 100 THR A CA 1
ATOM 761 C C . THR A 1 100 ? -10.961 28.547 3.607 1 94.38 100 THR A C 1
ATOM 763 O O . THR A 1 100 ? -10.336 27.516 3.877 1 94.38 100 THR A O 1
ATOM 766 N N . LEU A 1 101 ? -11.93 28.594 2.736 1 95.19 101 LEU A N 1
ATOM 767 C CA . LEU A 1 101 ? -12.281 27.422 1.933 1 95.19 101 LEU A CA 1
ATOM 768 C C . LEU A 1 101 ? -11.508 27.406 0.621 1 95.19 101 LEU A C 1
ATOM 770 O O . LEU A 1 101 ? -11.375 28.453 -0.039 1 95.19 101 LEU A O 1
ATOM 774 N N . LEU A 1 102 ? -10.969 26.219 0.291 1 94.94 102 LEU A N 1
ATOM 775 C CA . LEU A 1 102 ? -10.25 26 -0.957 1 94.94 102 LEU A CA 1
ATOM 776 C C . LEU A 1 102 ? -10.867 24.859 -1.753 1 94.94 102 LEU A C 1
ATOM 778 O O . LEU A 1 102 ? -11.188 23.812 -1.191 1 94.94 102 LEU A O 1
ATOM 782 N N . GLN A 1 103 ? -11.102 25.125 -3.004 1 95.38 103 GLN A N 1
ATOM 783 C CA . GLN A 1 103 ? -11.5 24.031 -3.877 1 95.38 103 GLN A CA 1
ATOM 784 C C . GLN A 1 103 ? -10.289 23.234 -4.344 1 95.38 103 GLN A C 1
ATOM 786 O O . GLN A 1 103 ? -9.344 23.781 -4.906 1 95.38 103 GLN A O 1
ATOM 791 N N . MET A 1 104 ? -10.352 21.906 -4.09 1 95.88 104 MET A N 1
ATOM 792 C CA . MET A 1 104 ? -9.188 21.109 -4.445 1 95.88 104 MET A CA 1
ATOM 793 C C . MET A 1 104 ? -9.594 19.656 -4.738 1 95.88 104 MET A C 1
ATOM 795 O O . MET A 1 104 ? -10.242 19.016 -3.914 1 95.88 104 MET A O 1
ATOM 799 N N . ASP A 1 105 ? -9.281 19.281 -5.914 1 95.75 105 ASP A N 1
ATOM 800 C CA . ASP A 1 105 ? -9.297 17.875 -6.309 1 95.75 105 ASP A CA 1
ATOM 801 C C . ASP A 1 105 ? -7.887 17.281 -6.27 1 95.75 105 ASP A C 1
ATOM 803 O O . ASP A 1 105 ? -7.039 17.625 -7.098 1 95.75 105 ASP A O 1
ATOM 807 N N . LEU A 1 106 ? -7.664 16.328 -5.391 1 95.81 106 LEU A N 1
ATOM 808 C CA . LEU A 1 106 ? -6.328 15.797 -5.137 1 95.81 106 LEU A CA 1
ATOM 809 C C . LEU A 1 106 ? -5.793 15.062 -6.363 1 95.81 106 LEU A C 1
ATOM 811 O O . LEU A 1 106 ? -4.598 14.773 -6.445 1 95.81 106 LEU A O 1
ATOM 815 N N . THR A 1 107 ? -6.656 14.695 -7.277 1 96.19 107 THR A N 1
ATOM 816 C CA . THR A 1 107 ? -6.199 13.984 -8.469 1 96.19 107 THR A CA 1
ATOM 817 C C . THR A 1 107 ? -5.723 14.969 -9.531 1 96.19 107 THR A C 1
ATOM 819 O O . THR A 1 107 ? -5.238 14.555 -10.594 1 96.19 107 THR A O 1
ATOM 822 N N . LYS A 1 108 ? -5.887 16.266 -9.242 1 96.69 108 LYS A N 1
ATOM 823 C CA . LYS A 1 108 ? -5.461 17.312 -10.164 1 96.69 108 LYS A CA 1
ATOM 824 C C . LYS A 1 108 ? -4.266 18.078 -9.617 1 96.69 108 LYS A C 1
ATOM 826 O O . LYS A 1 108 ? -4.43 18.969 -8.773 1 96.69 108 LYS A O 1
ATOM 831 N N . PRO A 1 109 ? -3.129 17.875 -10.148 1 96 109 PRO A N 1
ATOM 832 C CA . PRO A 1 109 ? -1.936 18.578 -9.664 1 96 109 PRO A CA 1
ATOM 833 C C . PRO A 1 109 ? -2.096 20.094 -9.688 1 96 109 PRO A C 1
ATOM 835 O O . PRO A 1 109 ? -1.546 20.797 -8.828 1 96 109 PRO A O 1
ATOM 838 N N . GLU A 1 110 ? -2.854 20.609 -10.633 1 96.94 110 GLU A N 1
ATOM 839 C CA . GLU A 1 110 ? -3.066 22.062 -10.742 1 96.94 110 GLU A CA 1
ATOM 840 C C . GLU A 1 110 ? -3.791 22.594 -9.508 1 96.94 110 GLU A C 1
ATOM 842 O O . GLU A 1 110 ? -3.514 23.719 -9.062 1 96.94 110 GLU A O 1
ATOM 847 N N . ASP A 1 111 ? -4.738 21.828 -8.992 1 96.56 111 ASP A N 1
ATOM 848 C CA . ASP A 1 111 ? -5.465 22.25 -7.797 1 96.56 111 ASP A CA 1
ATOM 849 C C . ASP A 1 111 ? -4.543 22.297 -6.582 1 96.56 111 ASP A C 1
ATOM 851 O O . ASP A 1 111 ? -4.645 23.203 -5.758 1 96.56 111 ASP A O 1
ATOM 855 N N . ILE A 1 112 ? -3.65 21.359 -6.453 1 96.5 112 ILE A N 1
ATOM 856 C CA . ILE A 1 112 ? -2.691 21.312 -5.355 1 96.5 112 ILE A CA 1
ATOM 857 C C . ILE A 1 112 ? -1.747 22.5 -5.449 1 96.5 112 ILE A C 1
ATOM 859 O O . ILE A 1 112 ? -1.456 23.156 -4.441 1 96.5 112 ILE A O 1
ATOM 863 N N . TRP A 1 113 ? -1.373 22.797 -6.645 1 95.5 113 TRP A N 1
ATOM 864 C CA . TRP A 1 113 ? -0.503 23.953 -6.875 1 95.5 113 TRP A CA 1
ATOM 865 C C . TRP A 1 113 ? -1.193 25.25 -6.465 1 95.5 113 TRP A C 1
ATOM 867 O O . TRP A 1 113 ? -0.588 26.094 -5.809 1 95.5 113 TRP A O 1
ATOM 877 N N . LYS A 1 114 ? -2.391 25.406 -6.824 1 95.19 114 LYS A N 1
ATOM 878 C CA . LYS A 1 114 ? -3.152 26.609 -6.461 1 95.19 114 LYS A CA 1
ATOM 879 C C . LYS A 1 114 ? -3.279 26.734 -4.945 1 95.19 114 LYS A C 1
ATOM 881 O O . LYS A 1 114 ? -3.162 27.828 -4.398 1 95.19 114 LYS A O 1
ATOM 886 N N . ALA A 1 115 ? -3.539 25.609 -4.309 1 93 115 ALA A N 1
ATOM 887 C CA . ALA A 1 115 ? -3.631 25.625 -2.852 1 93 115 ALA A CA 1
ATOM 888 C C . ALA A 1 115 ? -2.312 26.062 -2.219 1 93 115 ALA A C 1
ATOM 890 O O . ALA A 1 115 ? -2.301 26.844 -1.274 1 93 115 ALA A O 1
ATOM 891 N N . GLN A 1 116 ? -1.235 25.531 -2.727 1 93.56 116 GLN A N 1
ATOM 892 C CA . GLN A 1 116 ? 0.091 25.891 -2.24 1 93.56 116 GLN A CA 1
ATOM 893 C C . GLN A 1 116 ? 0.342 27.391 -2.398 1 93.56 116 GLN A C 1
ATOM 895 O O . GLN A 1 116 ? 0.861 28.031 -1.487 1 93.56 116 GLN A O 1
ATOM 900 N N . GLN A 1 117 ? -0.073 27.938 -3.543 1 93.81 117 GLN A N 1
ATOM 901 C CA . GLN A 1 117 ? 0.134 29.344 -3.84 1 93.81 117 GLN A CA 1
ATOM 902 C C . GLN A 1 117 ? -0.697 30.234 -2.914 1 93.81 117 GLN A C 1
ATOM 904 O O . GLN A 1 117 ? -0.305 31.359 -2.605 1 93.81 117 GLN A O 1
ATOM 909 N N . LEU A 1 118 ? -1.741 29.703 -2.477 1 92.31 118 LEU A N 1
ATOM 910 C CA . LEU A 1 118 ? -2.609 30.469 -1.58 1 92.31 118 LEU A CA 1
ATOM 911 C C . LEU A 1 118 ? -2.082 30.422 -0.15 1 92.31 118 LEU A C 1
ATOM 913 O O . LEU A 1 118 ? -2.158 31.406 0.575 1 92.31 118 LEU A O 1
ATOM 917 N N . ILE A 1 119 ? -1.528 29.328 0.245 1 92.5 119 ILE A N 1
ATOM 918 C CA . ILE A 1 119 ? -1.13 29.078 1.629 1 92.5 119 ILE A CA 1
ATOM 919 C C . ILE A 1 119 ? 0.242 29.703 1.885 1 92.5 119 ILE A C 1
ATOM 921 O O . ILE A 1 119 ? 0.488 30.266 2.955 1 92.5 119 ILE A O 1
ATOM 925 N N . GLN A 1 120 ? 1.098 29.672 0.937 1 91.38 120 GLN A N 1
ATOM 926 C CA . GLN A 1 120 ? 2.508 30.016 1.096 1 91.38 120 GLN A CA 1
ATOM 927 C C . GLN A 1 120 ? 2.676 31.453 1.566 1 91.38 120 GLN A C 1
ATOM 929 O O . GLN A 1 120 ? 3.373 31.719 2.549 1 91.38 120 GLN A O 1
ATOM 934 N N . PRO A 1 121 ? 2.002 32.469 0.944 1 91 121 PRO A N 1
ATOM 935 C CA . PRO A 1 121 ? 2.191 33.844 1.402 1 91 121 PRO A CA 1
ATOM 936 C C . PRO A 1 121 ? 1.649 34.062 2.811 1 91 121 PRO A C 1
ATOM 938 O O . PRO A 1 121 ? 2.166 34.906 3.543 1 91 121 PRO A O 1
ATOM 941 N N . GLN A 1 122 ? 0.721 33.312 3.191 1 88.06 122 GLN A N 1
ATOM 942 C CA . GLN A 1 122 ? 0.094 33.5 4.496 1 88.06 122 GLN A CA 1
ATOM 943 C C . GLN A 1 122 ? 0.917 32.844 5.602 1 88.06 122 GLN A C 1
ATOM 945 O O . GLN A 1 122 ? 0.69 33.094 6.785 1 88.06 122 GLN A O 1
ATOM 950 N N . THR A 1 123 ? 1.861 32.031 5.168 1 86.38 123 THR A N 1
ATOM 951 C CA . THR A 1 123 ? 2.666 31.281 6.137 1 86.38 123 THR A CA 1
ATOM 952 C C . THR A 1 123 ? 4.145 31.641 5.992 1 86.38 123 THR A C 1
ATOM 954 O O . THR A 1 123 ? 5.008 30.953 6.539 1 86.38 123 THR A O 1
ATOM 957 N N . ALA A 1 124 ? 4.488 32.625 5.293 1 82.75 124 ALA A N 1
ATOM 958 C CA . ALA A 1 124 ? 5.867 33 4.98 1 82.75 124 ALA A CA 1
ATOM 959 C C . ALA A 1 124 ? 6.66 33.281 6.258 1 82.75 124 ALA A C 1
ATOM 961 O O . ALA A 1 124 ? 7.82 32.875 6.375 1 82.75 124 ALA A O 1
ATOM 962 N N . SER A 1 125 ? 6.031 33.875 7.238 1 82.88 125 SER A N 1
ATOM 963 C CA . SER A 1 125 ? 6.742 34.25 8.445 1 82.88 125 SER A CA 1
ATOM 964 C C . SER A 1 125 ? 6.617 33.188 9.539 1 82.88 125 SER A C 1
ATOM 966 O O . SER A 1 125 ? 7.543 33 10.328 1 82.88 125 SER A O 1
ATOM 968 N N . THR A 1 126 ? 5.559 32.5 9.531 1 83.31 126 THR A N 1
ATOM 969 C CA . THR A 1 126 ? 5.281 31.609 10.648 1 83.31 126 THR A CA 1
ATOM 970 C C . THR A 1 126 ? 5.5 30.156 10.25 1 83.31 126 THR A C 1
ATOM 972 O O . THR A 1 126 ? 5.703 29.297 11.102 1 83.31 126 THR A O 1
ATOM 975 N N . GLY A 1 127 ? 5.445 29.906 8.953 1 88.5 127 GLY A N 1
ATOM 976 C CA . GLY A 1 127 ? 5.367 28.531 8.5 1 88.5 127 GLY A CA 1
ATOM 977 C C . GLY A 1 127 ? 3.986 27.922 8.664 1 88.5 127 GLY A C 1
ATOM 978 O O . GLY A 1 127 ? 3.051 28.609 9.086 1 88.5 127 GLY A O 1
ATOM 979 N N . LEU A 1 128 ? 3.779 26.703 8.227 1 93.94 128 LEU A N 1
ATOM 980 C CA . LEU A 1 128 ? 2.545 25.938 8.375 1 93.94 128 LEU A CA 1
ATOM 981 C C . LEU A 1 128 ? 2.65 24.953 9.531 1 93.94 128 LEU A C 1
ATOM 983 O O . LEU A 1 128 ? 3.479 24.031 9.5 1 93.94 128 LEU A O 1
ATOM 987 N N . TRP A 1 129 ? 1.809 25.109 10.477 1 94.44 129 TRP A N 1
ATOM 988 C CA . TRP A 1 129 ? 1.917 24.297 11.688 1 94.44 129 TRP A CA 1
ATOM 989 C C . TRP A 1 129 ? 1.459 22.875 11.43 1 94.44 129 TRP A C 1
ATOM 991 O O . TRP A 1 129 ? 2.064 21.922 11.93 1 94.44 129 TRP A O 1
ATOM 1001 N N . GLY A 1 130 ? 0.341 22.797 10.672 1 96.25 130 GLY A N 1
ATOM 1002 C CA . GLY A 1 130 ? -0.186 21.453 10.547 1 96.25 130 GLY A CA 1
ATOM 1003 C C . GLY A 1 130 ? -0.858 21.188 9.219 1 96.25 130 GLY A C 1
ATOM 1004 O O . GLY A 1 130 ? -1.463 22.094 8.633 1 96.25 130 GLY A O 1
ATOM 1005 N N . LEU A 1 131 ? -0.748 19.984 8.742 1 97.69 131 LEU A N 1
ATOM 1006 C CA . LEU A 1 131 ? -1.469 19.438 7.602 1 97.69 131 LEU A CA 1
ATOM 1007 C C . LEU A 1 131 ? -2.283 18.203 8.008 1 97.69 131 LEU A C 1
ATOM 1009 O O . LEU A 1 131 ? -1.749 17.266 8.602 1 97.69 131 LEU A O 1
ATOM 1013 N N . VAL A 1 132 ? -3.582 18.266 7.793 1 98.12 132 VAL A N 1
ATOM 1014 C CA . VAL A 1 132 ? -4.449 17.109 8.023 1 98.12 132 VAL A CA 1
ATOM 1015 C C . VAL A 1 132 ? -4.875 16.516 6.688 1 98.12 132 VAL A C 1
ATOM 1017 O O . VAL A 1 132 ? -5.664 17.109 5.953 1 98.12 132 VAL A O 1
ATOM 1020 N N . ASN A 1 133 ? -4.324 15.383 6.375 1 98.12 133 ASN A N 1
ATOM 1021 C CA . ASN A 1 133 ? -4.754 14.586 5.234 1 98.12 133 ASN A CA 1
ATOM 1022 C C . ASN A 1 133 ? -5.957 13.711 5.582 1 98.12 133 ASN A C 1
ATOM 1024 O O . ASN A 1 133 ? -5.797 12.633 6.156 1 98.12 133 ASN A O 1
ATOM 1028 N N . ASN A 1 134 ? -7.105 14.078 5.078 1 96.06 134 ASN A N 1
ATOM 1029 C CA . ASN A 1 134 ? -8.328 13.375 5.457 1 96.06 134 ASN A CA 1
ATOM 1030 C C . ASN A 1 134 ? -9.086 12.875 4.234 1 96.06 134 ASN A C 1
ATOM 1032 O O . ASN A 1 134 ? -9.914 11.969 4.34 1 96.06 134 ASN A O 1
ATOM 1036 N N . ALA A 1 135 ? -8.758 13.492 3.084 1 92.12 135 ALA A N 1
ATOM 1037 C CA . ALA A 1 135 ? -9.453 13.07 1.871 1 92.12 135 ALA A CA 1
ATOM 1038 C C . ALA A 1 135 ? -9.273 11.578 1.626 1 92.12 135 ALA A C 1
ATOM 1040 O O . ALA A 1 135 ? -8.18 11.031 1.822 1 92.12 135 ALA A O 1
ATOM 1041 N N . GLY A 1 136 ? -10.305 10.891 1.319 1 91.56 136 GLY A N 1
ATOM 1042 C CA . GLY A 1 136 ? -10.312 9.469 1.011 1 91.56 136 GLY A CA 1
ATOM 1043 C C . GLY A 1 136 ? -11.438 9.07 0.073 1 91.56 136 GLY A C 1
ATOM 1044 O O . GLY A 1 136 ? -12.461 9.75 -0.002 1 91.56 136 GLY A O 1
ATOM 1045 N N . PHE A 1 137 ? -11.203 7.969 -0.575 1 92.06 137 PHE A N 1
ATOM 1046 C CA . PHE A 1 137 ? -12.172 7.562 -1.592 1 92.06 137 PHE A CA 1
ATOM 1047 C C . PHE A 1 137 ? -12.266 6.047 -1.675 1 92.06 137 PHE A C 1
ATOM 1049 O O . PHE A 1 137 ? -11.25 5.348 -1.593 1 92.06 137 PHE A O 1
ATOM 1056 N N . ASP A 1 138 ? -13.461 5.551 -1.678 1 93.44 138 ASP A N 1
ATOM 1057 C CA . ASP A 1 138 ? -13.812 4.168 -1.994 1 93.44 138 ASP A CA 1
ATOM 1058 C C . ASP A 1 138 ? -15.258 4.07 -2.488 1 93.44 138 ASP A C 1
ATOM 1060 O O . ASP A 1 138 ? -16.172 4.598 -1.854 1 93.44 138 ASP A O 1
ATOM 1064 N N . ASP A 1 139 ? -15.508 3.439 -3.629 1 93.12 139 ASP A N 1
ATOM 1065 C CA . ASP A 1 139 ? -16.891 3.338 -4.098 1 93.12 139 ASP A CA 1
ATOM 1066 C C . ASP A 1 139 ? -17.203 1.923 -4.578 1 93.12 139 ASP A C 1
ATOM 1068 O O . ASP A 1 139 ? -18.141 1.72 -5.359 1 93.12 139 ASP A O 1
ATOM 1072 N N . THR A 1 140 ? -16.344 1.024 -4.184 1 95.19 140 THR A N 1
ATOM 1073 C CA . THR A 1 140 ? -16.531 -0.348 -4.637 1 95.19 140 THR A CA 1
ATOM 1074 C C . THR A 1 140 ? -16.406 -1.325 -3.471 1 95.19 140 THR A C 1
ATOM 1076 O O . THR A 1 140 ? -15.398 -1.308 -2.752 1 95.19 140 THR A O 1
ATOM 1079 N N . ILE A 1 141 ? -17.422 -2.107 -3.262 1 96.44 141 ILE A N 1
ATOM 1080 C CA . ILE A 1 141 ? -17.406 -3.211 -2.307 1 96.44 141 ILE A CA 1
ATOM 1081 C C . ILE A 1 141 ? -17.562 -4.535 -3.049 1 96.44 141 ILE A C 1
ATOM 1083 O O . ILE A 1 141 ? -18.672 -4.926 -3.402 1 96.44 141 ILE A O 1
ATOM 1087 N N . ALA A 1 142 ? -16.516 -5.191 -3.301 1 97.69 142 ALA A N 1
ATOM 1088 C CA . ALA A 1 142 ? -16.484 -6.449 -4.039 1 97.69 142 ALA A CA 1
ATOM 1089 C C . ALA A 1 142 ? -15.141 -7.152 -3.871 1 97.69 142 ALA A C 1
ATOM 1091 O O . ALA A 1 142 ? -14.156 -6.531 -3.477 1 97.69 142 ALA A O 1
ATOM 1092 N N . ASP A 1 143 ? -15.117 -8.422 -4.133 1 97.81 143 ASP A N 1
ATOM 1093 C CA . ASP A 1 143 ? -13.859 -9.156 -4.156 1 97.81 143 ASP A CA 1
ATOM 1094 C C . ASP A 1 143 ? -12.844 -8.469 -5.07 1 97.81 143 ASP A C 1
ATOM 1096 O O . ASP A 1 143 ? -13.219 -7.797 -6.031 1 97.81 143 ASP A O 1
ATOM 1100 N N . ALA A 1 144 ? -11.609 -8.758 -4.746 1 98.38 144 ALA A N 1
ATOM 1101 C CA . ALA A 1 144 ? -10.531 -8.195 -5.559 1 98.38 144 ALA A CA 1
ATOM 1102 C C . ALA A 1 144 ? -10.68 -8.594 -7.023 1 98.38 144 ALA A C 1
ATOM 1104 O O . ALA A 1 144 ? -10.484 -7.773 -7.922 1 98.38 144 ALA A O 1
ATOM 1105 N N . GLU A 1 145 ? -11.023 -9.82 -7.258 1 98.31 145 GLU A N 1
ATOM 1106 C CA . GLU A 1 145 ? -11.172 -10.297 -8.633 1 98.31 145 GLU A CA 1
ATOM 1107 C C . GLU A 1 145 ? -12.328 -9.594 -9.336 1 98.31 145 GLU A C 1
ATOM 1109 O O . GLU A 1 145 ? -12.266 -9.352 -10.547 1 98.31 145 GLU A O 1
ATOM 1114 N N . LEU A 1 146 ? -13.375 -9.281 -8.625 1 98.06 146 LEU A N 1
ATOM 1115 C CA . LEU A 1 146 ? -14.586 -8.711 -9.203 1 98.06 146 LEU A CA 1
ATOM 1116 C C . LEU A 1 146 ? -14.469 -7.195 -9.336 1 98.06 146 LEU A C 1
ATOM 1118 O O . LEU A 1 146 ? -15.242 -6.566 -10.055 1 98.06 146 LEU A O 1
ATOM 1122 N N . SER A 1 147 ? -13.547 -6.609 -8.625 1 97.94 147 SER A N 1
ATOM 1123 C CA . SER A 1 147 ? -13.367 -5.164 -8.688 1 97.94 147 SER A CA 1
ATOM 1124 C C . SER A 1 147 ? -12.641 -4.75 -9.961 1 97.94 147 SER A C 1
ATOM 1126 O O . SER A 1 147 ? -11.547 -5.25 -10.25 1 97.94 147 SER A O 1
ATOM 1128 N N . PRO A 1 148 ? -13.242 -3.85 -10.742 1 97.12 148 PRO A N 1
ATOM 1129 C CA . PRO A 1 148 ? -12.562 -3.4 -11.961 1 97.12 148 PRO A CA 1
ATOM 1130 C C . PRO A 1 148 ? -11.211 -2.748 -11.672 1 97.12 148 PRO A C 1
ATOM 1132 O O . PRO A 1 148 ? -11.039 -2.096 -10.641 1 97.12 148 PRO A O 1
ATOM 1135 N N . LEU A 1 149 ? -10.273 -2.889 -12.617 1 97.38 149 LEU A N 1
ATOM 1136 C CA . LEU A 1 149 ? -8.93 -2.355 -12.461 1 97.38 149 LEU A CA 1
ATOM 1137 C C . LEU A 1 149 ? -8.961 -0.843 -12.273 1 97.38 149 LEU A C 1
ATOM 1139 O O . LEU A 1 149 ? -8.164 -0.292 -11.5 1 97.38 149 LEU A O 1
ATOM 1143 N N . CYS A 1 150 ? -9.836 -0.151 -12.969 1 97.06 150 CYS A N 1
ATOM 1144 C CA . CYS A 1 150 ? -9.898 1.304 -12.891 1 97.06 150 CYS A CA 1
ATOM 1145 C C . CYS A 1 150 ? -10.281 1.758 -11.492 1 97.06 150 CYS A C 1
ATOM 1147 O O . CYS A 1 150 ? -9.922 2.855 -11.062 1 97.06 150 CYS A O 1
ATOM 1149 N N . LYS A 1 151 ? -11.016 0.922 -10.758 1 97.62 151 LYS A N 1
ATOM 1150 C CA . LYS A 1 151 ? -11.398 1.273 -9.391 1 97.62 151 LYS A CA 1
ATOM 1151 C C . LYS A 1 151 ? -10.195 1.225 -8.453 1 97.62 151 LYS A C 1
ATOM 1153 O O . LYS A 1 151 ? -10.094 2.021 -7.52 1 97.62 151 LYS A O 1
ATOM 1158 N N . PHE A 1 152 ? -9.242 0.277 -8.711 1 98.62 152 PHE A N 1
ATOM 1159 C CA . PHE A 1 152 ? -7.984 0.269 -7.977 1 98.62 152 PHE A CA 1
ATOM 1160 C C . PHE A 1 152 ? -7.199 1.55 -8.234 1 98.62 152 PHE A C 1
ATOM 1162 O O . PHE A 1 152 ? -6.656 2.148 -7.305 1 98.62 152 PHE A O 1
ATOM 1169 N N . ARG A 1 153 ? -7.172 1.936 -9.461 1 98.19 153 ARG A N 1
ATOM 1170 C CA . ARG A 1 153 ? -6.453 3.146 -9.844 1 98.19 153 ARG A CA 1
ATOM 1171 C C . ARG A 1 153 ? -7.078 4.379 -9.203 1 98.19 153 ARG A C 1
ATOM 1173 O O . ARG A 1 153 ? -6.367 5.246 -8.688 1 98.19 153 ARG A O 1
ATOM 1180 N N . ALA A 1 154 ? -8.375 4.457 -9.211 1 97.25 154 ALA A N 1
ATOM 1181 C CA . ALA A 1 154 ? -9.078 5.602 -8.633 1 97.25 154 ALA A CA 1
ATOM 1182 C C . ALA A 1 154 ? -8.797 5.727 -7.141 1 97.25 154 ALA A C 1
ATOM 1184 O O . ALA A 1 154 ? -8.492 6.82 -6.652 1 97.25 154 ALA A O 1
ATOM 1185 N N . CYS A 1 155 ? -8.859 4.641 -6.422 1 97.81 155 CYS A N 1
ATOM 1186 C CA . CYS A 1 155 ? -8.555 4.648 -4.992 1 97.81 155 CYS A CA 1
ATOM 1187 C C . CYS A 1 155 ? -7.117 5.086 -4.742 1 97.81 155 CYS A C 1
ATOM 1189 O O . CYS A 1 155 ? -6.863 5.934 -3.885 1 97.81 155 CYS A O 1
ATOM 1191 N N . MET A 1 156 ? -6.191 4.52 -5.52 1 98.75 156 MET A N 1
ATOM 1192 C CA . MET A 1 156 ? -4.773 4.824 -5.344 1 98.75 156 MET A CA 1
ATOM 1193 C C . MET A 1 156 ? -4.488 6.289 -5.66 1 98.75 156 MET A C 1
ATOM 1195 O O . MET A 1 156 ? -3.703 6.938 -4.965 1 98.75 156 MET A O 1
ATOM 1199 N N . ASP A 1 157 ? -5.137 6.832 -6.664 1 98.06 157 ASP A N 1
ATOM 1200 C CA . ASP A 1 157 ? -4.898 8.203 -7.109 1 98.06 157 ASP A CA 1
ATOM 1201 C C . ASP A 1 157 ? -5.309 9.203 -6.035 1 98.06 157 ASP A C 1
ATOM 1203 O O . ASP A 1 157 ? -4.602 10.188 -5.789 1 98.06 157 ASP A O 1
ATOM 1207 N N . VAL A 1 158 ? -6.387 8.953 -5.414 1 97.5 158 VAL A N 1
ATOM 1208 C CA . VAL A 1 158 ? -6.887 9.891 -4.414 1 97.5 158 VAL A CA 1
ATOM 1209 C C . VAL A 1 158 ? -6.191 9.641 -3.078 1 97.5 158 VAL A C 1
ATOM 1211 O O . VAL A 1 158 ? -5.566 10.547 -2.518 1 97.5 158 VAL A O 1
ATOM 1214 N N . ASN A 1 159 ? -6.301 8.398 -2.605 1 98.38 159 ASN A N 1
ATOM 1215 C CA . ASN A 1 159 ? -5.906 8.094 -1.235 1 98.38 159 ASN A CA 1
ATOM 1216 C C . ASN A 1 159 ? -4.395 8.164 -1.057 1 98.38 159 ASN A C 1
ATOM 1218 O O . ASN A 1 159 ? -3.906 8.609 -0.018 1 98.38 159 ASN A O 1
ATOM 1222 N N . PHE A 1 160 ? -3.676 7.723 -2.059 1 98.81 160 PHE A N 1
ATOM 1223 C CA . PHE A 1 160 ? -2.229 7.645 -1.904 1 98.81 160 PHE A CA 1
ATOM 1224 C C . PHE A 1 160 ? -1.545 8.789 -2.643 1 98.81 160 PHE A C 1
ATOM 1226 O O . PHE A 1 160 ? -0.937 9.664 -2.02 1 98.81 160 PHE A O 1
ATOM 1233 N N . PHE A 1 161 ? -1.688 8.836 -4 1 98.75 161 PHE A N 1
ATOM 1234 C CA . PHE A 1 161 ? -0.914 9.773 -4.809 1 98.75 161 PHE A CA 1
ATOM 1235 C C . PHE A 1 161 ? -1.328 11.211 -4.516 1 98.75 161 PHE A C 1
ATOM 1237 O O . PHE A 1 161 ? -0.479 12.102 -4.418 1 98.75 161 PHE A O 1
ATOM 1244 N N . GLY A 1 162 ? -2.627 11.445 -4.449 1 98.25 162 GLY A N 1
ATOM 1245 C CA . GLY A 1 162 ? -3.082 12.781 -4.102 1 98.25 162 GLY A CA 1
ATOM 1246 C C . GLY A 1 162 ? -2.541 13.266 -2.77 1 98.25 162 GLY A C 1
ATOM 1247 O O . GLY A 1 162 ? -2.064 14.398 -2.662 1 98.25 162 GLY A O 1
ATOM 1248 N N . THR A 1 163 ? -2.598 12.406 -1.775 1 98.44 163 THR A N 1
ATOM 1249 C CA . THR A 1 163 ? -2.098 12.734 -0.444 1 98.44 163 THR A CA 1
ATOM 1250 C C . THR A 1 163 ? -0.588 12.953 -0.474 1 98.44 163 THR A C 1
ATOM 1252 O O . THR A 1 163 ? -0.079 13.883 0.156 1 98.44 163 THR A O 1
ATOM 1255 N N . LEU A 1 164 ? 0.118 12.062 -1.171 1 98.69 164 LEU A N 1
ATOM 1256 C CA . LEU A 1 164 ? 1.562 12.195 -1.33 1 98.69 164 LEU A CA 1
ATOM 1257 C C . LEU A 1 164 ? 1.921 13.555 -1.934 1 98.69 164 LEU A C 1
ATOM 1259 O O . LEU A 1 164 ? 2.775 14.266 -1.403 1 98.69 164 LEU A O 1
ATOM 1263 N N . GLU A 1 165 ? 1.276 13.906 -2.994 1 98.06 165 GLU A N 1
ATOM 1264 C CA . GLU A 1 165 ? 1.588 15.133 -3.713 1 98.06 165 GLU A CA 1
ATOM 1265 C C . GLU A 1 165 ? 1.297 16.359 -2.855 1 98.06 165 GLU A C 1
ATOM 1267 O O . GLU A 1 165 ? 2.107 17.297 -2.797 1 98.06 165 GLU A O 1
ATOM 1272 N N . LEU A 1 166 ? 0.159 16.375 -2.201 1 97.81 166 LEU A N 1
ATOM 1273 C CA . LEU A 1 166 ? -0.192 17.484 -1.334 1 97.81 166 LEU A CA 1
ATOM 1274 C C . LEU A 1 166 ? 0.811 17.625 -0.193 1 97.81 166 LEU A C 1
ATOM 1276 O O . LEU A 1 166 ? 1.263 18.734 0.111 1 97.81 166 LEU A O 1
ATOM 1280 N N . THR A 1 167 ? 1.125 16.516 0.456 1 98.38 167 THR A N 1
ATOM 1281 C CA . THR A 1 167 ? 2.068 16.516 1.568 1 98.38 167 THR A CA 1
ATOM 1282 C C . THR A 1 167 ? 3.42 17.078 1.13 1 98.38 167 THR A C 1
ATOM 1284 O O . THR A 1 167 ? 3.977 17.953 1.787 1 98.38 167 THR A O 1
ATOM 1287 N N . LYS A 1 168 ? 3.93 16.578 0.018 1 97.62 168 LYS A N 1
ATOM 1288 C CA . LYS A 1 168 ? 5.219 17.047 -0.488 1 97.62 168 LYS A CA 1
ATOM 1289 C C . LYS A 1 168 ? 5.18 18.531 -0.823 1 97.62 168 LYS A C 1
ATOM 1291 O O . LYS A 1 168 ? 6.137 19.266 -0.558 1 97.62 168 LYS A O 1
ATOM 1296 N N . ALA A 1 169 ? 4.078 18.969 -1.405 1 96.19 169 ALA A N 1
ATOM 1297 C CA . ALA A 1 169 ? 3.936 20.375 -1.806 1 96.19 169 ALA A CA 1
ATOM 1298 C C . ALA A 1 169 ? 4.039 21.297 -0.6 1 96.19 169 ALA A C 1
ATOM 1300 O O . ALA A 1 169 ? 4.551 22.422 -0.711 1 96.19 169 ALA A O 1
ATOM 1301 N N . LEU A 1 170 ? 3.605 20.875 0.547 1 96.38 170 LEU A N 1
ATOM 1302 C CA . LEU A 1 170 ? 3.518 21.766 1.7 1 96.38 170 LEU A CA 1
ATOM 1303 C C . LEU A 1 170 ? 4.652 21.5 2.684 1 96.38 170 LEU A C 1
ATOM 1305 O O . LEU A 1 170 ? 4.793 22.203 3.684 1 96.38 170 LEU A O 1
ATOM 1309 N N . LEU A 1 171 ? 5.473 20.484 2.424 1 97.06 171 LEU A N 1
ATOM 1310 C CA . LEU A 1 171 ? 6.488 20.031 3.363 1 97.06 171 LEU A CA 1
ATOM 1311 C C . LEU A 1 171 ? 7.484 21.141 3.682 1 97.06 171 LEU A C 1
ATOM 1313 O O . LEU A 1 171 ? 7.898 21.297 4.832 1 97.06 171 LEU A O 1
ATOM 1317 N N . PRO A 1 172 ? 7.926 22 2.674 1 95.19 172 PRO A N 1
ATOM 1318 C CA . PRO A 1 172 ? 8.859 23.078 3.035 1 95.19 172 PRO A CA 1
ATOM 1319 C C . PRO A 1 172 ? 8.297 24 4.113 1 95.19 172 PRO A C 1
ATOM 1321 O O . PRO A 1 172 ? 9.031 24.406 5.02 1 95.19 172 PRO A O 1
ATOM 1324 N N . LEU A 1 173 ? 7.039 24.297 4.035 1 94.44 173 LEU A N 1
ATOM 1325 C CA . LEU A 1 173 ? 6.398 25.141 5.035 1 94.44 173 LEU A CA 1
ATOM 1326 C C . LEU A 1 173 ? 6.289 24.422 6.375 1 94.44 173 LEU A C 1
ATOM 1328 O O . LEU A 1 173 ? 6.465 25.031 7.43 1 94.44 173 LEU A O 1
ATOM 1332 N N . LEU A 1 174 ? 6.004 23.172 6.332 1 96.44 174 LEU A N 1
ATOM 1333 C CA . LEU A 1 174 ? 5.879 22.375 7.547 1 96.44 174 LEU A CA 1
ATOM 1334 C C . LEU A 1 174 ? 7.223 22.234 8.25 1 96.44 174 LEU A C 1
ATOM 1336 O O . LEU A 1 174 ? 7.297 22.297 9.477 1 96.44 174 LEU A O 1
ATOM 1340 N N . ARG A 1 175 ? 8.352 22.062 7.504 1 94.75 175 ARG A N 1
ATOM 1341 C CA . ARG A 1 175 ? 9.688 21.953 8.07 1 94.75 175 ARG A CA 1
ATOM 1342 C C . ARG A 1 175 ? 10.086 23.25 8.773 1 94.75 175 ARG A C 1
ATOM 1344 O O . ARG A 1 175 ? 10.664 23.234 9.859 1 94.75 175 ARG A O 1
ATOM 1351 N N . SER A 1 176 ? 9.719 24.297 8.117 1 92.69 176 SER A N 1
ATOM 1352 C CA . SER A 1 176 ? 10.094 25.594 8.664 1 92.69 176 SER A CA 1
ATOM 1353 C C . SER A 1 176 ? 9.422 25.844 10.016 1 92.69 176 SER A C 1
ATOM 1355 O O . SER A 1 176 ? 9.984 26.531 10.875 1 92.69 176 SER A O 1
ATOM 1357 N N . ALA A 1 177 ? 8.297 25.266 10.219 1 93.69 177 ALA A N 1
ATOM 1358 C CA . ALA A 1 177 ? 7.527 25.5 11.438 1 93.69 177 ALA A CA 1
ATOM 1359 C C . ALA A 1 177 ? 7.746 24.359 12.43 1 93.69 177 ALA A C 1
ATOM 1361 O O . ALA A 1 177 ? 7.219 24.391 13.547 1 93.69 177 ALA A O 1
ATOM 1362 N N . ARG A 1 178 ? 8.547 23.375 11.992 1 95.56 178 ARG A N 1
ATOM 1363 C CA . ARG A 1 178 ? 8.617 22.156 12.805 1 95.56 178 ARG A CA 1
ATOM 1364 C C . ARG A 1 178 ? 7.227 21.656 13.172 1 95.56 178 ARG A C 1
ATOM 1366 O O . ARG A 1 178 ? 6.949 21.391 14.344 1 95.56 178 ARG A O 1
ATOM 1373 N N . GLY A 1 179 ? 6.414 21.562 12.141 1 96.44 179 GLY A N 1
ATOM 1374 C CA . GLY A 1 179 ? 4.977 21.391 12.297 1 96.44 179 GLY A CA 1
ATOM 1375 C C . GLY A 1 179 ? 4.559 19.938 12.43 1 96.44 179 GLY A C 1
ATOM 1376 O O . GLY A 1 179 ? 5.309 19.125 12.961 1 96.44 179 GLY A O 1
ATOM 1377 N N . ARG A 1 180 ? 3.199 19.672 12.047 1 97.62 180 ARG A N 1
ATOM 1378 C CA . ARG A 1 180 ? 2.547 18.375 12.219 1 97.62 180 ARG A CA 1
ATOM 1379 C C . ARG A 1 180 ? 1.923 17.891 10.914 1 97.62 180 ARG A C 1
ATOM 1381 O O . ARG A 1 180 ? 1.368 18.688 10.156 1 97.62 180 ARG A O 1
ATOM 1388 N N . ILE A 1 181 ? 2.094 16.656 10.68 1 98.44 181 ILE A N 1
ATOM 1389 C CA . ILE A 1 181 ? 1.327 15.977 9.633 1 98.44 181 ILE A CA 1
ATOM 1390 C C . ILE A 1 181 ? 0.409 14.93 10.258 1 98.44 181 ILE A C 1
ATOM 1392 O O . ILE A 1 181 ? 0.877 14.008 10.922 1 98.44 181 ILE A O 1
ATOM 1396 N N . VAL A 1 182 ? -0.897 15.086 10.125 1 98.62 182 VAL A N 1
ATOM 1397 C CA . VAL A 1 182 ? -1.9 14.141 10.609 1 98.62 182 VAL A CA 1
ATOM 1398 C C . VAL A 1 182 ? -2.658 13.539 9.43 1 98.62 182 VAL A C 1
ATOM 1400 O O . VAL A 1 182 ? -3.279 14.266 8.648 1 98.62 182 VAL A O 1
ATOM 1403 N N . THR A 1 183 ? -2.604 12.25 9.273 1 98.75 183 THR A N 1
ATOM 1404 C CA . THR A 1 183 ? -3.246 11.594 8.148 1 98.75 183 THR A CA 1
ATOM 1405 C C . THR A 1 183 ? -4.289 10.586 8.625 1 98.75 183 THR A C 1
ATOM 1407 O O . THR A 1 183 ? -4.004 9.75 9.484 1 98.75 183 THR A O 1
ATOM 1410 N N . VAL A 1 184 ? -5.496 10.766 8.078 1 98.06 184 VAL A N 1
ATOM 1411 C CA . VAL A 1 184 ? -6.555 9.797 8.367 1 98.06 184 VAL A CA 1
ATOM 1412 C C . VAL A 1 184 ? -6.465 8.625 7.395 1 98.06 184 VAL A C 1
ATOM 1414 O O . VAL A 1 184 ? -6.738 8.781 6.199 1 98.06 184 VAL A O 1
ATOM 1417 N N . SER A 1 185 ? -6.031 7.523 7.895 1 98.12 185 SER A N 1
ATOM 1418 C CA . SER A 1 185 ? -5.992 6.285 7.125 1 98.12 185 SER A CA 1
ATOM 1419 C C . SER A 1 185 ? -7.156 5.371 7.484 1 98.12 185 SER A C 1
ATOM 1421 O O . SER A 1 185 ? -8.305 5.82 7.574 1 98.12 185 SER A O 1
ATOM 1423 N N . SER A 1 186 ? -6.922 4.078 7.602 1 97.12 186 SER A N 1
ATOM 1424 C CA . SER A 1 186 ? -7.977 3.119 7.906 1 97.12 186 SER A CA 1
ATOM 1425 C C . SER A 1 186 ? -7.398 1.788 8.375 1 97.12 186 SER A C 1
ATOM 1427 O O . SER A 1 186 ? -6.32 1.384 7.93 1 97.12 186 SER A O 1
ATOM 1429 N N . PRO A 1 187 ? -8.148 1.102 9.305 1 96.81 187 PRO A N 1
ATOM 1430 C CA . PRO A 1 187 ? -7.758 -0.275 9.625 1 96.81 187 PRO A CA 1
ATOM 1431 C C . PRO A 1 187 ? -7.707 -1.173 8.391 1 96.81 187 PRO A C 1
ATOM 1433 O O . PRO A 1 187 ? -6.984 -2.172 8.375 1 96.81 187 PRO A O 1
ATOM 1436 N N . ALA A 1 188 ? -8.414 -0.786 7.355 1 97.25 188 ALA A N 1
ATOM 1437 C CA . ALA A 1 188 ? -8.414 -1.559 6.113 1 97.25 188 ALA A CA 1
ATOM 1438 C C . ALA A 1 188 ? -7.047 -1.519 5.441 1 97.25 188 ALA A C 1
ATOM 1440 O O . ALA A 1 188 ? -6.766 -2.322 4.551 1 97.25 188 ALA A O 1
ATOM 1441 N N . GLY A 1 189 ? -6.23 -0.605 5.812 1 98.06 189 GLY A N 1
ATOM 1442 C CA . GLY A 1 189 ? -4.863 -0.557 5.312 1 98.06 189 GLY A CA 1
ATOM 1443 C C . GLY A 1 189 ? -3.916 -1.457 6.082 1 98.06 189 GLY A C 1
ATOM 1444 O O . GLY A 1 189 ? -2.803 -1.729 5.625 1 98.06 189 GLY A O 1
ATOM 1445 N N . ASP A 1 190 ? -4.367 -1.917 7.223 1 96.38 190 ASP A N 1
ATOM 1446 C CA . ASP A 1 190 ? -3.539 -2.764 8.07 1 96.38 190 ASP A CA 1
ATOM 1447 C C . ASP A 1 190 ? -3.945 -4.23 7.949 1 96.38 190 ASP A C 1
ATOM 1449 O O . ASP A 1 190 ? -3.133 -5.129 8.188 1 96.38 190 ASP A O 1
ATOM 1453 N N . MET A 1 191 ? -5.199 -4.414 7.582 1 96.44 191 MET A N 1
ATOM 1454 C CA . MET A 1 191 ? -5.75 -5.77 7.566 1 96.44 191 MET A CA 1
ATOM 1455 C C . MET A 1 191 ? -6.535 -6.023 6.285 1 96.44 191 MET A C 1
ATOM 1457 O O . MET A 1 191 ? -7.172 -5.113 5.75 1 96.44 191 MET A O 1
ATOM 1461 N N . PRO A 1 192 ? -6.531 -7.289 5.906 1 97.12 192 PRO A N 1
ATOM 1462 C CA . PRO A 1 192 ? -7.191 -7.605 4.637 1 97.12 192 PRO A CA 1
ATOM 1463 C C . PRO A 1 192 ? -8.695 -7.797 4.789 1 97.12 192 PRO A C 1
ATOM 1465 O O . PRO A 1 192 ? -9.188 -8.922 4.695 1 97.12 192 PRO A O 1
ATOM 1468 N N . TYR A 1 193 ? -9.477 -6.75 4.934 1 96.75 193 TYR A N 1
ATOM 1469 C CA . TYR A 1 193 ? -10.93 -6.832 4.949 1 96.75 193 TYR A CA 1
ATOM 1470 C C . TYR A 1 193 ? -11.461 -7.348 3.615 1 96.75 193 TYR A C 1
ATOM 1472 O O . TYR A 1 193 ? -11.102 -6.828 2.555 1 96.75 193 TYR A O 1
ATOM 1480 N N . PRO A 1 194 ? -12.352 -8.367 3.67 1 97 194 PRO A N 1
ATOM 1481 C CA . PRO A 1 194 ? -12.93 -8.844 2.41 1 97 194 PRO A CA 1
ATOM 1482 C C . PRO A 1 194 ? -13.695 -7.746 1.668 1 97 194 PRO A C 1
ATOM 1484 O O . PRO A 1 194 ? -14.359 -6.918 2.295 1 97 194 PRO A O 1
ATOM 1487 N N . CYS A 1 195 ? -13.531 -7.723 0.353 1 97.75 195 CYS A N 1
ATOM 1488 C CA . CYS A 1 195 ? -14.305 -6.867 -0.542 1 97.75 195 CYS A CA 1
ATOM 1489 C C . CYS A 1 195 ? -13.82 -5.422 -0.473 1 97.75 195 CYS A C 1
ATOM 1491 O O . CYS A 1 195 ? -14.492 -4.516 -0.975 1 97.75 195 CYS A O 1
ATOM 1493 N N . LEU A 1 196 ? -12.664 -5.195 0.174 1 97.88 196 LEU A N 1
ATOM 1494 C CA . LEU A 1 196 ? -12.109 -3.848 0.259 1 97.88 196 LEU A CA 1
ATOM 1495 C C . LEU A 1 196 ? -10.688 -3.807 -0.3 1 97.88 196 LEU A C 1
ATOM 1497 O O . LEU A 1 196 ? -9.859 -3.014 0.154 1 97.88 196 LEU A O 1
ATOM 1501 N N . ALA A 1 197 ? -10.383 -4.609 -1.242 1 98.5 197 ALA A N 1
ATOM 1502 C CA . ALA A 1 197 ? -9.016 -4.773 -1.727 1 98.5 197 ALA A CA 1
ATOM 1503 C C . ALA A 1 197 ? -8.469 -3.459 -2.283 1 98.5 197 ALA A C 1
ATOM 1505 O O . ALA A 1 197 ? -7.336 -3.076 -1.991 1 98.5 197 ALA A O 1
ATOM 1506 N N . ALA A 1 198 ? -9.266 -2.77 -3.129 1 98.62 198 ALA A N 1
ATOM 1507 C CA . ALA A 1 198 ? -8.812 -1.524 -3.74 1 98.62 198 ALA A CA 1
ATOM 1508 C C . ALA A 1 198 ? -8.547 -0.458 -2.682 1 98.62 198 ALA A C 1
ATOM 1510 O O . ALA A 1 198 ? -7.477 0.148 -2.652 1 98.62 198 ALA A O 1
ATOM 1511 N N . TYR A 1 199 ? -9.523 -0.252 -1.832 1 98.31 199 TYR A N 1
ATOM 1512 C CA . TYR A 1 199 ? -9.414 0.717 -0.747 1 98.31 199 TYR A CA 1
ATOM 1513 C C . TYR A 1 199 ? -8.297 0.339 0.214 1 98.31 199 TYR A C 1
ATOM 1515 O O . TYR A 1 199 ? -7.438 1.165 0.534 1 98.31 199 TYR A O 1
ATOM 1523 N N . GLY A 1 200 ? -8.258 -0.924 0.656 1 98.62 200 GLY A N 1
ATOM 1524 C CA . GLY A 1 200 ? -7.254 -1.405 1.594 1 98.62 200 GLY A CA 1
ATOM 1525 C C . GLY A 1 200 ? -5.836 -1.255 1.079 1 98.62 200 GLY A C 1
ATOM 1526 O O . GLY A 1 200 ? -4.945 -0.814 1.812 1 98.62 200 GLY A O 1
ATOM 1527 N N . ALA A 1 201 ? -5.586 -1.612 -0.145 1 98.88 201 ALA A N 1
ATOM 1528 C CA . ALA A 1 201 ? -4.254 -1.501 -0.729 1 98.88 201 ALA A CA 1
ATOM 1529 C C . ALA A 1 201 ? -3.783 -0.049 -0.75 1 98.88 201 ALA A C 1
ATOM 1531 O O . ALA A 1 201 ? -2.629 0.241 -0.433 1 98.88 201 ALA A O 1
ATOM 1532 N N . SER A 1 202 ? -4.668 0.869 -1.154 1 98.88 202 SER A N 1
ATOM 1533 C CA . SER A 1 202 ? -4.305 2.281 -1.2 1 98.88 202 SER A CA 1
ATOM 1534 C C . SER A 1 202 ? -3.971 2.811 0.19 1 98.88 202 SER A C 1
ATOM 1536 O O . SER A 1 202 ? -3.029 3.59 0.353 1 98.88 202 SER A O 1
ATOM 1538 N N . LYS A 1 203 ? -4.766 2.393 1.178 1 98.88 203 LYS A N 1
ATOM 1539 C CA . LYS A 1 203 ? -4.539 2.855 2.543 1 98.88 203 LYS A CA 1
ATOM 1540 C C . LYS A 1 203 ? -3.301 2.197 3.148 1 98.88 203 LYS A C 1
ATOM 1542 O O . LYS A 1 203 ? -2.594 2.811 3.951 1 98.88 203 LYS A O 1
ATOM 1547 N N . ALA A 1 204 ? -2.988 0.948 2.721 1 98.88 204 ALA A N 1
ATOM 1548 C CA . ALA A 1 204 ? -1.744 0.311 3.146 1 98.88 204 ALA A CA 1
ATOM 1549 C C . ALA A 1 204 ? -0.531 1.107 2.674 1 98.88 204 ALA A C 1
ATOM 1551 O O . ALA A 1 204 ? 0.39 1.369 3.453 1 98.88 204 ALA A O 1
ATOM 1552 N N . ALA A 1 205 ? -0.56 1.452 1.412 1 98.94 205 ALA A N 1
ATOM 1553 C CA . ALA A 1 205 ? 0.512 2.275 0.86 1 98.94 205 ALA A CA 1
ATOM 1554 C C . ALA A 1 205 ? 0.624 3.604 1.604 1 98.94 205 ALA A C 1
ATOM 1556 O O . ALA A 1 205 ? 1.725 4.039 1.945 1 98.94 205 ALA A O 1
ATOM 1557 N N . LEU A 1 206 ? -0.496 4.199 1.885 1 98.88 206 LEU A N 1
ATOM 1558 C CA . LEU A 1 206 ? -0.552 5.496 2.555 1 98.88 206 LEU A CA 1
ATOM 1559 C C . LEU A 1 206 ? 0.044 5.41 3.957 1 98.88 206 LEU A C 1
ATOM 1561 O O . LEU A 1 206 ? 0.857 6.25 4.344 1 98.88 206 LEU A O 1
ATOM 1565 N N . THR A 1 207 ? -0.372 4.422 4.707 1 98.69 207 THR A N 1
ATOM 1566 C CA . THR A 1 207 ? 0.084 4.266 6.082 1 98.69 207 THR A CA 1
ATOM 1567 C C . THR A 1 207 ? 1.595 4.055 6.133 1 98.69 207 THR A C 1
ATOM 1569 O O . THR A 1 207 ? 2.287 4.676 6.941 1 98.69 207 THR A O 1
ATOM 1572 N N . LEU A 1 208 ? 2.1 3.215 5.258 1 98.75 208 LEU A N 1
ATOM 1573 C CA . LEU A 1 208 ? 3.537 2.977 5.23 1 98.75 208 LEU A CA 1
ATOM 1574 C C . LEU A 1 208 ? 4.293 4.25 4.859 1 98.75 208 LEU A C 1
ATOM 1576 O O . LEU A 1 208 ? 5.355 4.531 5.418 1 98.75 208 LEU A O 1
ATOM 1580 N N . LEU A 1 209 ? 3.752 4.984 3.945 1 98.88 209 LEU A N 1
ATOM 1581 C CA . LEU A 1 209 ? 4.367 6.25 3.551 1 98.88 209 LEU A CA 1
ATOM 1582 C C . LEU A 1 209 ? 4.453 7.203 4.738 1 98.88 209 LEU A C 1
ATOM 1584 O O . LEU A 1 209 ? 5.492 7.832 4.957 1 98.88 209 LEU A O 1
ATOM 1588 N N . MET A 1 210 ? 3.391 7.301 5.484 1 98.81 210 MET A N 1
ATOM 1589 C CA . MET A 1 210 ? 3.369 8.211 6.625 1 98.81 210 MET A CA 1
ATOM 1590 C C . MET A 1 210 ? 4.348 7.758 7.703 1 98.81 210 MET A C 1
ATOM 1592 O O . MET A 1 210 ? 4.996 8.586 8.344 1 98.81 210 MET A O 1
ATOM 1596 N N . ASP A 1 211 ? 4.438 6.484 7.902 1 97.94 211 ASP A N 1
ATOM 1597 C CA . ASP A 1 211 ? 5.441 5.965 8.828 1 97.94 211 ASP A CA 1
ATOM 1598 C C . ASP A 1 211 ? 6.852 6.336 8.375 1 97.94 211 ASP A C 1
ATOM 1600 O O . ASP A 1 211 ? 7.715 6.648 9.195 1 97.94 211 ASP A O 1
ATOM 1604 N N . THR A 1 212 ? 7.086 6.262 7.102 1 98.25 212 THR A N 1
ATOM 1605 C CA . THR A 1 212 ? 8.391 6.629 6.559 1 98.25 212 THR A CA 1
ATOM 1606 C C . THR A 1 212 ? 8.648 8.125 6.746 1 98.25 212 THR A C 1
ATOM 1608 O O . THR A 1 212 ? 9.734 8.516 7.184 1 98.25 212 THR A O 1
ATOM 1611 N N . PHE A 1 213 ? 7.625 8.953 6.488 1 98.56 213 PHE A N 1
ATOM 1612 C CA . PHE A 1 213 ? 7.746 10.383 6.738 1 98.56 213 PHE A CA 1
ATOM 1613 C C . PHE A 1 213 ? 8.078 10.648 8.203 1 98.56 213 PHE A C 1
ATOM 1615 O O . PHE A 1 213 ? 8.898 11.516 8.508 1 98.56 213 PHE A O 1
ATOM 1622 N N . ARG A 1 214 ? 7.422 9.945 9.078 1 97.69 214 ARG A N 1
ATOM 1623 C CA . ARG A 1 214 ? 7.656 10.141 10.508 1 97.69 214 ARG A CA 1
ATOM 1624 C C . ARG A 1 214 ? 9.133 9.969 10.852 1 97.69 214 ARG A C 1
ATOM 1626 O O . ARG A 1 214 ? 9.719 10.805 11.539 1 97.69 214 ARG A O 1
ATOM 1633 N N . SER A 1 215 ? 9.68 8.906 10.344 1 95.44 215 SER A N 1
ATOM 1634 C CA . SER A 1 215 ? 11.078 8.602 10.617 1 95.44 215 SER A CA 1
ATOM 1635 C C . SER A 1 215 ? 12.008 9.609 9.961 1 95.44 215 SER A C 1
ATOM 1637 O O . SER A 1 215 ? 12.938 10.102 10.594 1 95.44 215 SER A O 1
ATOM 1639 N N . GLU A 1 216 ? 11.766 9.977 8.742 1 97.12 216 GLU A N 1
ATOM 1640 C CA . GLU A 1 216 ? 12.688 10.781 7.945 1 97.12 216 GLU A CA 1
ATOM 1641 C C . GLU A 1 216 ? 12.617 12.258 8.344 1 97.12 216 GLU A C 1
ATOM 1643 O O . GLU A 1 216 ? 13.586 12.992 8.172 1 97.12 216 GLU A O 1
ATOM 1648 N N . LEU A 1 217 ? 11.5 12.703 8.898 1 97.44 217 LEU A N 1
ATOM 1649 C CA . LEU A 1 217 ? 11.328 14.117 9.195 1 97.44 217 LEU A CA 1
ATOM 1650 C C . LEU A 1 217 ? 11.617 14.398 10.664 1 97.44 217 LEU A C 1
ATOM 1652 O O . LEU A 1 217 ? 11.562 15.555 11.102 1 97.44 217 LEU A O 1
ATOM 1656 N N . GLU A 1 218 ? 11.914 13.383 11.398 1 95.19 218 GLU A N 1
ATOM 1657 C CA . GLU A 1 218 ? 12.188 13.523 12.82 1 95.19 218 GLU A CA 1
ATOM 1658 C C . GLU A 1 218 ? 13.266 14.578 13.078 1 95.19 218 GLU A C 1
ATOM 1660 O O . GLU A 1 218 ? 13.102 15.445 13.938 1 95.19 218 GLU A O 1
ATOM 1665 N N . PRO A 1 219 ? 14.352 14.641 12.281 1 94.94 219 PRO A N 1
ATOM 1666 C CA . PRO A 1 219 ? 15.375 15.656 12.531 1 94.94 219 PRO A CA 1
ATOM 1667 C C . PRO A 1 219 ? 14.867 17.078 12.281 1 94.94 219 PRO A C 1
ATOM 1669 O O . PRO A 1 219 ? 15.375 18.031 12.867 1 94.94 219 PRO A O 1
ATOM 1672 N N . TRP A 1 220 ? 13.898 17.219 11.43 1 96.75 220 TRP A N 1
ATOM 1673 C CA . TRP A 1 220 ? 13.328 18.531 11.109 1 96.75 220 TRP A CA 1
ATOM 1674 C C . TRP A 1 220 ? 12.367 18.984 12.195 1 96.75 220 TRP A C 1
ATOM 1676 O O . TRP A 1 220 ? 11.859 20.109 12.148 1 96.75 220 TRP A O 1
ATOM 1686 N N . GLY A 1 221 ? 12.086 18.094 13.164 1 96.31 221 GLY A N 1
ATOM 1687 C CA . GLY A 1 221 ? 11.156 18.422 14.234 1 96.31 221 GLY A CA 1
ATOM 1688 C C . GLY A 1 221 ? 9.703 18.281 13.828 1 96.31 221 GLY A C 1
ATOM 1689 O O . GLY A 1 221 ? 8.805 18.656 14.578 1 96.31 221 GLY A O 1
ATOM 1690 N N . VAL A 1 222 ? 9.43 17.766 12.648 1 97.38 222 VAL A N 1
ATOM 1691 C CA . VAL A 1 222 ? 8.07 17.547 12.172 1 97.38 222 VAL A CA 1
ATOM 1692 C C . VAL A 1 222 ? 7.527 16.234 12.742 1 97.38 222 VAL A C 1
ATOM 1694 O O . VAL A 1 222 ? 8.164 15.188 12.617 1 97.38 222 VAL A O 1
ATOM 1697 N N . LYS A 1 223 ? 6.395 16.297 13.414 1 97.62 223 LYS A N 1
ATOM 1698 C CA . LYS A 1 223 ? 5.758 15.094 13.945 1 97.62 223 LYS A CA 1
ATOM 1699 C C . LYS A 1 223 ? 4.668 14.586 13.008 1 97.62 223 LYS A C 1
ATOM 1701 O O . LYS A 1 223 ? 3.936 15.383 12.406 1 97.62 223 LYS A O 1
ATOM 1706 N N . VAL A 1 224 ? 4.621 13.273 12.812 1 98.38 224 VAL A N 1
ATOM 1707 C CA . VAL A 1 224 ? 3.686 12.648 11.883 1 98.38 224 VAL A CA 1
ATOM 1708 C C . VAL A 1 224 ? 2.832 11.625 12.625 1 98.38 224 VAL A C 1
ATOM 1710 O O . VAL A 1 224 ? 3.363 10.742 13.305 1 98.38 224 VAL A O 1
ATOM 1713 N N . SER A 1 225 ? 1.5 11.742 12.531 1 98.44 225 SER A N 1
ATOM 1714 C CA . SER A 1 225 ? 0.562 10.828 13.172 1 98.44 225 SER A CA 1
ATOM 1715 C C . SER A 1 225 ? -0.423 10.25 12.164 1 98.44 225 SER A C 1
ATOM 1717 O O . SER A 1 225 ? -0.802 10.93 11.203 1 98.44 225 SER A O 1
ATOM 1719 N N . VAL A 1 226 ? -0.789 9.039 12.383 1 98.5 226 VAL A N 1
ATOM 1720 C CA . VAL A 1 226 ? -1.801 8.367 11.57 1 98.5 226 VAL A CA 1
ATOM 1721 C C . VAL A 1 226 ? -3.025 8.055 12.43 1 98.5 226 VAL A C 1
ATOM 1723 O O . VAL A 1 226 ? -2.896 7.523 13.531 1 98.5 226 VAL A O 1
ATOM 1726 N N . ILE A 1 227 ? -4.199 8.438 11.93 1 98.38 227 ILE A N 1
ATOM 1727 C CA . ILE A 1 227 ? -5.465 8.125 12.586 1 98.38 227 ILE A CA 1
ATOM 1728 C C . ILE A 1 227 ? -6.109 6.918 11.906 1 98.38 227 ILE A C 1
ATOM 1730 O O . ILE A 1 227 ? -6.254 6.887 10.68 1 98.38 227 ILE A O 1
ATOM 1734 N N . LEU A 1 228 ? -6.441 5.914 12.656 1 98 228 LEU A N 1
ATOM 1735 C CA . LEU A 1 228 ? -7.078 4.695 12.164 1 98 228 LEU A CA 1
ATOM 1736 C C . LEU A 1 228 ? -8.461 4.512 12.789 1 98 228 LEU A C 1
ATOM 1738 O O . LEU A 1 228 ? -8.625 3.711 13.703 1 98 228 LEU A O 1
ATOM 1742 N N . PRO A 1 229 ? -9.453 5.207 12.18 1 96.75 229 PRO A N 1
ATOM 1743 C CA . PRO A 1 229 ? -10.797 5.188 12.758 1 96.75 229 PRO A CA 1
ATOM 1744 C C . PRO A 1 229 ? -11.508 3.85 12.555 1 96.75 229 PRO A C 1
ATOM 1746 O O . PRO A 1 229 ? -11.312 3.193 11.531 1 96.75 229 PRO A O 1
ATOM 1749 N N . GLY A 1 230 ? -12.312 3.502 13.555 1 93.12 230 GLY A N 1
ATOM 1750 C CA . GLY A 1 230 ? -13.273 2.436 13.328 1 93.12 230 GLY A CA 1
ATOM 1751 C C . GLY A 1 230 ? -14.336 2.799 12.305 1 93.12 230 GLY A C 1
ATOM 1752 O O . GLY A 1 230 ? -14.07 3.551 11.367 1 93.12 230 GLY A O 1
ATOM 1753 N N . TYR A 1 231 ? -15.445 2.209 12.398 1 89.88 231 TYR A N 1
ATOM 1754 C CA . TYR A 1 231 ? -16.5 2.449 11.414 1 89.88 231 TYR A CA 1
ATOM 1755 C C . TYR A 1 231 ? -17.438 3.551 11.883 1 89.88 231 TYR A C 1
ATOM 1757 O O . TYR A 1 231 ? -18.109 3.404 12.906 1 89.88 231 TYR A O 1
ATOM 1765 N N . PHE A 1 232 ? -17.469 4.645 11.102 1 91.44 232 PHE A N 1
ATOM 1766 C CA . PHE A 1 232 ? -18.266 5.816 11.445 1 91.44 232 PHE A CA 1
ATOM 1767 C C . PHE A 1 232 ? -19.141 6.246 10.281 1 91.44 232 PHE A C 1
ATOM 1769 O O . PHE A 1 232 ? -18.828 5.965 9.125 1 91.44 232 PHE A O 1
ATOM 1776 N N . LYS A 1 233 ? -20.156 6.852 10.641 1 85.5 233 LYS A N 1
ATOM 1777 C CA . LYS A 1 233 ? -21.062 7.395 9.625 1 85.5 233 LYS A CA 1
ATOM 1778 C C . LYS A 1 233 ? -20.562 8.734 9.102 1 85.5 233 LYS A C 1
ATOM 1780 O O . LYS A 1 233 ? -20.594 9.734 9.82 1 85.5 233 LYS A O 1
ATOM 1785 N N . THR A 1 234 ? -20 8.625 7.84 1 81.31 234 THR A N 1
ATOM 1786 C CA . THR A 1 234 ? -19.484 9.859 7.27 1 81.31 234 THR A CA 1
ATOM 1787 C C . THR A 1 234 ? -20.141 10.156 5.926 1 81.31 234 THR A C 1
ATOM 1789 O O . THR A 1 234 ? -20.156 9.312 5.031 1 81.31 234 THR A O 1
ATOM 1792 N N . GLY A 1 235 ? -20.812 11.203 5.77 1 69.81 235 GLY A N 1
ATOM 1793 C CA . GLY A 1 235 ? -21.281 11.727 4.496 1 69.81 235 GLY A CA 1
ATOM 1794 C C . GLY A 1 235 ? -22.297 10.82 3.822 1 69.81 235 GLY A C 1
ATOM 1795 O O . GLY A 1 235 ? -23 10.062 4.488 1 69.81 235 GLY A O 1
ATOM 1796 N N . THR A 1 236 ? -22.344 11 2.572 1 61.91 236 THR A N 1
ATOM 1797 C CA . THR A 1 236 ? -23.344 10.352 1.728 1 61.91 236 THR A CA 1
ATOM 1798 C C . THR A 1 236 ? -23.047 8.867 1.561 1 61.91 236 THR A C 1
ATOM 1800 O O . THR A 1 236 ? -23.938 8.078 1.245 1 61.91 236 THR A O 1
ATOM 1803 N N . SER A 1 237 ? -21.875 8.578 1.859 1 64.5 237 SER A N 1
ATOM 1804 C CA . SER A 1 237 ? -21.531 7.168 1.688 1 64.5 237 SER A CA 1
ATOM 1805 C C . SER A 1 237 ? -22.219 6.293 2.727 1 64.5 237 SER A C 1
ATOM 1807 O O . SER A 1 237 ? -22.203 5.066 2.627 1 64.5 237 SER A O 1
ATOM 1809 N N . CYS A 1 238 ? -22.938 6.961 3.447 1 69.94 238 CYS A N 1
ATOM 1810 C CA . CYS A 1 238 ? -23.625 6.164 4.461 1 69.94 238 CYS A CA 1
ATOM 1811 C C . CYS A 1 238 ? -25.078 5.938 4.09 1 69.94 238 CYS A C 1
ATOM 1813 O O . CYS A 1 238 ? -25.859 5.414 4.895 1 69.94 238 CYS A O 1
ATOM 1815 N N . TYR A 1 239 ? -25.328 6.199 2.809 1 82.25 239 TYR A N 1
ATOM 1816 C CA . TYR A 1 239 ? -26.688 5.949 2.361 1 82.25 239 TYR A CA 1
ATOM 1817 C C . TYR A 1 239 ? -26.781 4.641 1.587 1 82.25 239 TYR A C 1
ATOM 1819 O O . TYR A 1 239 ? -26.016 4.414 0.646 1 82.25 239 TYR A O 1
ATOM 1827 N N . PRO A 1 240 ? -27.719 3.871 1.987 1 90.12 240 PRO A N 1
ATOM 1828 C CA . PRO A 1 240 ? -27.859 2.584 1.307 1 90.12 240 PRO A CA 1
ATOM 1829 C C . PRO A 1 240 ? -28.094 2.734 -0.195 1 90.12 240 PRO A C 1
ATOM 1831 O O . PRO A 1 240 ? -27.609 1.921 -0.983 1 90.12 240 PRO A O 1
ATOM 1834 N N . ALA A 1 241 ? -28.844 3.766 -0.586 1 92.06 241 ALA A N 1
ATOM 1835 C CA . ALA A 1 241 ? -29.156 3.984 -1.995 1 92.06 241 ALA A CA 1
ATOM 1836 C C . ALA A 1 241 ? -27.891 4.156 -2.824 1 92.06 241 ALA A C 1
ATOM 1838 O O . ALA A 1 241 ? -27.828 3.703 -3.969 1 92.06 241 ALA A O 1
ATOM 1839 N N . TYR A 1 242 ? -26.938 4.801 -2.277 1 91.25 242 TYR A N 1
ATOM 1840 C CA . TYR A 1 242 ? -25.656 4.996 -2.945 1 91.25 242 TYR A CA 1
ATOM 1841 C C . TYR A 1 242 ? -25 3.656 -3.256 1 91.25 242 TYR A C 1
ATOM 1843 O O . TYR A 1 242 ? -24.547 3.428 -4.379 1 91.25 242 TYR A O 1
ATOM 1851 N N . TRP A 1 243 ? -25 2.777 -2.33 1 93.19 243 TRP A N 1
ATOM 1852 C CA . TRP A 1 243 ? -24.297 1.507 -2.477 1 93.19 243 TRP A CA 1
ATOM 1853 C C . TRP A 1 243 ? -25.094 0.543 -3.354 1 93.19 243 TRP A C 1
ATOM 1855 O O . TRP A 1 243 ? -24.516 -0.312 -4.027 1 93.19 243 TRP A O 1
ATOM 1865 N N . HIS A 1 244 ? -26.422 0.693 -3.342 1 95.12 244 HIS A N 1
ATOM 1866 C CA . HIS A 1 244 ? -27.219 -0.068 -4.293 1 95.12 244 HIS A CA 1
ATOM 1867 C C . HIS A 1 244 ? -26.891 0.337 -5.73 1 95.12 244 HIS A C 1
ATOM 1869 O O . HIS A 1 244 ? -26.781 -0.518 -6.609 1 95.12 244 HIS A O 1
ATOM 1875 N N . GLU A 1 245 ? -26.781 1.613 -5.887 1 95.62 245 GLU A N 1
ATOM 1876 C CA . GLU A 1 245 ? -26.422 2.115 -7.211 1 95.62 245 GLU A CA 1
ATOM 1877 C C . GLU A 1 245 ? -25.047 1.618 -7.637 1 95.62 245 GLU A C 1
ATOM 1879 O O . GLU A 1 245 ? -24.859 1.214 -8.789 1 95.62 245 GLU A O 1
ATOM 1884 N N . LYS A 1 246 ? -24.094 1.67 -6.742 1 95.44 246 LYS A N 1
ATOM 1885 C CA . LYS A 1 246 ? -22.75 1.213 -7.031 1 95.44 246 LYS A CA 1
ATOM 1886 C C . LYS A 1 246 ? -22.719 -0.28 -7.348 1 95.44 246 LYS A C 1
ATOM 1888 O O . LYS A 1 246 ? -21.969 -0.725 -8.219 1 95.44 246 LYS A O 1
ATOM 1893 N N . LYS A 1 247 ? -23.516 -1.009 -6.621 1 96.56 247 LYS A N 1
ATOM 1894 C CA . LYS A 1 247 ? -23.641 -2.436 -6.902 1 96.56 247 LYS A CA 1
ATOM 1895 C C . LYS A 1 247 ? -24.156 -2.672 -8.32 1 96.56 247 LYS A C 1
ATOM 1897 O O . LYS A 1 247 ? -23.656 -3.537 -9.031 1 96.56 247 LYS A O 1
ATOM 1902 N N . GLU A 1 248 ? -25.172 -1.903 -8.742 1 97.38 248 GLU A N 1
ATOM 1903 C CA . GLU A 1 248 ? -25.719 -2.045 -10.094 1 97.38 248 GLU A CA 1
ATOM 1904 C C . GLU A 1 248 ? -24.672 -1.699 -11.148 1 97.38 248 GLU A C 1
ATOM 1906 O O . GLU A 1 248 ? -24.594 -2.357 -12.188 1 97.38 248 GLU A O 1
ATOM 1911 N N . GLN A 1 249 ? -23.953 -0.691 -10.859 1 96.94 249 GLN A N 1
ATOM 1912 C CA . GLN A 1 249 ? -22.875 -0.309 -11.766 1 96.94 249 GLN A CA 1
ATOM 1913 C C . GLN A 1 249 ? -21.828 -1.41 -11.875 1 96.94 249 GLN A C 1
ATOM 1915 O O . GLN A 1 249 ? -21.312 -1.685 -12.961 1 96.94 249 GLN A O 1
ATOM 1920 N N . LEU A 1 250 ? -21.484 -2.025 -10.758 1 97.56 250 LEU A N 1
ATOM 1921 C CA . LEU A 1 250 ? -20.531 -3.135 -10.742 1 97.56 250 LEU A CA 1
ATOM 1922 C C . LEU A 1 250 ? -21.047 -4.297 -11.586 1 97.56 250 LEU A C 1
ATOM 1924 O O . LEU A 1 250 ? -20.312 -4.824 -12.43 1 97.56 250 LEU A O 1
ATOM 1928 N N . LEU A 1 251 ? -22.312 -4.645 -11.375 1 97.19 251 LEU A N 1
ATOM 1929 C CA . LEU A 1 251 ? -22.922 -5.746 -12.117 1 97.19 251 LEU A CA 1
ATOM 1930 C C . LEU A 1 251 ? -22.875 -5.484 -13.617 1 97.19 251 LEU A C 1
ATOM 1932 O O . LEU A 1 251 ? -22.578 -6.391 -14.406 1 97.19 251 LEU A O 1
ATOM 1936 N N . ALA A 1 252 ? -23.094 -4.25 -13.992 1 96.12 252 ALA A N 1
ATOM 1937 C CA . ALA A 1 252 ? -23.125 -3.867 -15.398 1 96.12 252 ALA A CA 1
ATOM 1938 C C . ALA A 1 252 ? -21.734 -3.908 -16.016 1 96.12 252 ALA A C 1
ATOM 1940 O O . ALA A 1 252 ? -21.578 -4.098 -17.219 1 96.12 252 ALA A O 1
ATOM 1941 N N . SER A 1 253 ? -20.719 -3.777 -15.18 1 95.06 253 SER A N 1
ATOM 1942 C CA . SER A 1 253 ? -19.359 -3.658 -15.695 1 95.06 253 SER A CA 1
ATOM 1943 C C . SER A 1 253 ? -18.656 -5.012 -15.711 1 95.06 253 SER A C 1
ATOM 1945 O O . SER A 1 253 ? -17.594 -5.164 -16.344 1 95.06 253 SER A O 1
ATOM 1947 N N . LEU A 1 254 ? -19.188 -6.012 -15.141 1 96.06 254 LEU A N 1
ATOM 1948 C CA . LEU A 1 254 ? -18.5 -7.289 -14.969 1 96.06 254 LEU A CA 1
ATOM 1949 C C . LEU A 1 254 ? -18.484 -8.078 -16.281 1 96.06 254 LEU A C 1
ATOM 1951 O O . LEU A 1 254 ? -19.516 -8.18 -16.953 1 96.06 254 LEU A O 1
ATOM 1955 N N . PRO A 1 255 ? -17.297 -8.648 -16.656 1 94.31 255 PRO A N 1
ATOM 1956 C CA . PRO A 1 255 ? -17.281 -9.586 -17.781 1 94.31 255 PRO A CA 1
ATOM 1957 C C . PRO A 1 255 ? -18.234 -10.766 -17.562 1 94.31 255 PRO A C 1
ATOM 1959 O O . PRO A 1 255 ? -18.422 -11.211 -16.438 1 94.31 255 PRO A O 1
ATOM 1962 N N . ALA A 1 256 ? -18.734 -11.32 -18.625 1 94.44 256 ALA A N 1
ATOM 1963 C CA . ALA A 1 256 ? -19.734 -12.383 -18.594 1 94.44 256 ALA A CA 1
ATOM 1964 C C . ALA A 1 256 ? -19.203 -13.625 -17.891 1 94.44 256 ALA A C 1
ATOM 1966 O O . ALA A 1 256 ? -19.938 -14.281 -17.141 1 94.44 256 ALA A O 1
ATOM 1967 N N . ASP A 1 257 ? -18.016 -13.891 -18.125 1 93.56 257 ASP A N 1
ATOM 1968 C CA . ASP A 1 257 ? -17.438 -15.102 -17.547 1 93.56 257 ASP A CA 1
ATOM 1969 C C . ASP A 1 257 ? -17.359 -15 -16.016 1 93.56 257 ASP A C 1
ATOM 1971 O O . ASP A 1 257 ? -17.609 -15.984 -15.32 1 93.56 257 ASP A O 1
ATOM 1975 N N . LEU A 1 258 ? -17.016 -13.875 -15.523 1 95.44 258 LEU A N 1
ATOM 1976 C CA . LEU A 1 258 ? -16.969 -13.672 -14.078 1 95.44 258 LEU A CA 1
ATOM 1977 C C . LEU A 1 258 ? -18.359 -13.742 -13.477 1 95.44 258 LEU A C 1
ATOM 1979 O O . LEU A 1 258 ? -18.562 -14.32 -12.406 1 95.44 258 LEU A O 1
ATOM 1983 N N . LEU A 1 259 ? -19.297 -13.086 -14.172 1 96 259 LEU A N 1
ATOM 1984 C CA . LEU A 1 259 ? -20.672 -13.109 -13.672 1 96 259 LEU A CA 1
ATOM 1985 C C . LEU A 1 259 ? -21.203 -14.539 -13.641 1 96 259 LEU A C 1
ATOM 1987 O O . LEU A 1 259 ? -21.969 -14.891 -12.742 1 96 259 LEU A O 1
ATOM 1991 N N . GLN A 1 260 ? -20.812 -15.305 -14.586 1 95.56 260 GLN A N 1
ATOM 1992 C CA . GLN A 1 260 ? -21.234 -16.703 -14.617 1 95.56 260 GLN A CA 1
ATOM 1993 C C . GLN A 1 260 ? -20.609 -17.484 -13.469 1 95.56 260 GLN A C 1
ATOM 1995 O O . GLN A 1 260 ? -21.281 -18.312 -12.836 1 95.56 260 GLN A O 1
ATOM 2000 N N . ALA A 1 261 ? -19.422 -17.234 -13.211 1 96.25 261 ALA A N 1
ATOM 2001 C CA . ALA A 1 261 ? -18.703 -17.969 -12.18 1 96.25 261 ALA A CA 1
ATOM 2002 C C . ALA A 1 261 ? -19.203 -17.594 -10.781 1 96.25 261 ALA A C 1
ATOM 2004 O O . ALA A 1 261 ? -19.422 -18.484 -9.945 1 96.25 261 ALA A O 1
ATOM 2005 N N . TYR A 1 262 ? -19.391 -16.375 -10.5 1 97.12 262 TYR A N 1
ATOM 2006 C CA . TYR A 1 262 ? -19.734 -15.922 -9.156 1 97.12 262 TYR A CA 1
ATOM 2007 C C . TYR A 1 262 ? -21.25 -15.836 -8.977 1 97.12 262 TYR A C 1
ATOM 2009 O O . TYR A 1 262 ? -21.781 -16.172 -7.914 1 97.12 262 TYR A O 1
ATOM 2017 N N . GLY A 1 263 ? -21.969 -15.359 -10.008 1 96.75 263 GLY A N 1
ATOM 2018 C CA . GLY A 1 263 ? -23.406 -15.203 -9.945 1 96.75 263 GLY A CA 1
ATOM 2019 C C . GLY A 1 263 ? -23.844 -13.852 -9.422 1 96.75 263 GLY A C 1
ATOM 2020 O O . GLY A 1 263 ? -23.203 -13.273 -8.547 1 96.75 263 GLY A O 1
ATOM 2021 N N . GLU A 1 264 ? -24.969 -13.375 -9.93 1 96.56 264 GLU A N 1
ATOM 2022 C CA . GLU A 1 264 ? -25.531 -12.102 -9.492 1 96.56 264 GLU A CA 1
ATOM 2023 C C . GLU A 1 264 ? -25.906 -12.141 -8.016 1 96.56 264 GLU A C 1
ATOM 2025 O O . GLU A 1 264 ? -25.734 -11.148 -7.301 1 96.56 264 GLU A O 1
ATOM 2030 N N . ASP A 1 265 ? -26.438 -13.258 -7.621 1 96.5 265 ASP A N 1
ATOM 2031 C CA . ASP A 1 265 ? -26.859 -13.414 -6.234 1 96.5 265 ASP A CA 1
ATOM 2032 C C . ASP A 1 265 ? -25.688 -13.227 -5.277 1 96.5 265 ASP A C 1
ATOM 2034 O O . ASP A 1 265 ? -25.859 -12.703 -4.172 1 96.5 265 ASP A O 1
ATOM 2038 N N . TYR A 1 266 ? -24.578 -13.703 -5.672 1 97.31 266 TYR A N 1
ATOM 2039 C CA . TYR A 1 266 ? -23.359 -13.547 -4.879 1 97.31 266 TYR A CA 1
ATOM 2040 C C . TYR A 1 266 ? -23.062 -12.078 -4.617 1 97.31 266 TYR A C 1
ATOM 2042 O O . TYR A 1 266 ? -22.781 -11.688 -3.48 1 97.31 266 TYR A O 1
ATOM 2050 N N . ILE A 1 267 ? -23.141 -11.258 -5.602 1 96.94 267 ILE A N 1
ATOM 2051 C CA . ILE A 1 267 ? -22.859 -9.828 -5.523 1 96.94 267 ILE A CA 1
ATOM 2052 C C . ILE A 1 267 ? -23.953 -9.133 -4.711 1 96.94 267 ILE A C 1
ATOM 2054 O O . ILE A 1 267 ? -23.672 -8.242 -3.902 1 96.94 267 ILE A O 1
ATOM 2058 N N . HIS A 1 268 ? -25.203 -9.547 -4.891 1 96.94 268 HIS A N 1
ATOM 2059 C CA . HIS A 1 268 ? -26.312 -8.984 -4.125 1 96.94 268 HIS A CA 1
ATOM 2060 C C . HIS A 1 268 ? -26.141 -9.25 -2.633 1 96.94 268 HIS A C 1
ATOM 2062 O O . HIS A 1 268 ? -26.438 -8.383 -1.808 1 96.94 268 HIS A O 1
ATOM 2068 N N . GLU A 1 269 ? -25.703 -10.43 -2.354 1 96.56 269 GLU A N 1
ATOM 2069 C CA . GLU A 1 269 ? -25.531 -10.797 -0.951 1 96.56 269 GLU A CA 1
ATOM 2070 C C . GLU A 1 269 ? -24.422 -9.977 -0.301 1 96.56 269 GLU A C 1
ATOM 2072 O O . GLU A 1 269 ? -24.531 -9.586 0.865 1 96.56 269 GLU A O 1
ATOM 2077 N N . ILE A 1 270 ? -23.344 -9.766 -1.004 1 96.94 270 ILE A N 1
ATOM 2078 C CA . ILE A 1 270 ? -22.266 -8.922 -0.498 1 96.94 270 ILE A CA 1
ATOM 2079 C C . ILE A 1 270 ? -22.797 -7.523 -0.199 1 96.94 270 ILE A C 1
ATOM 2081 O O . ILE A 1 270 ? -22.531 -6.965 0.866 1 96.94 270 ILE A O 1
ATOM 2085 N N . ASN A 1 271 ? -23.5 -6.957 -1.155 1 96.56 271 ASN A N 1
ATOM 2086 C CA . ASN A 1 271 ? -24.078 -5.629 -0.985 1 96.56 271 ASN A CA 1
ATOM 2087 C C . ASN A 1 271 ? -25.016 -5.578 0.212 1 96.56 271 ASN A C 1
ATOM 2089 O O . ASN A 1 271 ? -24.984 -4.625 0.996 1 96.56 271 ASN A O 1
ATOM 2093 N N . LYS A 1 272 ? -25.844 -6.594 0.336 1 95.69 272 LYS A N 1
ATOM 2094 C CA . LYS A 1 272 ? -26.797 -6.676 1.444 1 95.69 272 LYS A CA 1
ATOM 2095 C C . LYS A 1 272 ? -26.062 -6.684 2.787 1 95.69 272 LYS A C 1
ATOM 2097 O O . LYS A 1 272 ? -26.453 -5.969 3.713 1 95.69 272 LYS A O 1
ATOM 2102 N N . GLN A 1 273 ? -25.078 -7.465 2.898 1 94.88 273 GLN A N 1
ATOM 2103 C CA . GLN A 1 273 ? -24.312 -7.547 4.137 1 94.88 273 GLN A CA 1
ATOM 2104 C C . GLN A 1 273 ? -23.625 -6.219 4.445 1 94.88 273 GLN A C 1
ATOM 2106 O O . GLN A 1 273 ? -23.562 -5.801 5.602 1 94.88 273 GLN A O 1
ATOM 2111 N N . PHE A 1 274 ? -23.094 -5.602 3.426 1 94.75 274 PHE A N 1
ATOM 2112 C CA . PHE A 1 274 ? -22.422 -4.328 3.639 1 94.75 274 PHE A CA 1
ATOM 2113 C C . PHE A 1 274 ? -23.406 -3.268 4.125 1 94.75 274 PHE A C 1
ATOM 2115 O O . PHE A 1 274 ? -23.094 -2.506 5.043 1 94.75 274 PHE A O 1
ATOM 2122 N N . VAL A 1 275 ? -24.516 -3.205 3.479 1 92.44 275 VAL A N 1
ATOM 2123 C CA . VAL A 1 275 ? -25.547 -2.242 3.863 1 92.44 275 VAL A CA 1
ATOM 2124 C C . VAL A 1 275 ? -25.984 -2.498 5.305 1 92.44 275 VAL A C 1
ATOM 2126 O O . VAL A 1 275 ? -26.219 -1.557 6.062 1 92.44 275 VAL A O 1
ATOM 2129 N N . LYS A 1 276 ? -26.078 -3.779 5.672 1 90.81 276 LYS A N 1
ATOM 2130 C CA . LYS A 1 276 ? -26.391 -4.121 7.059 1 90.81 276 LYS A CA 1
ATOM 2131 C C . LYS A 1 276 ? -25.266 -3.664 7.996 1 90.81 276 LYS A C 1
ATOM 2133 O O . LYS A 1 276 ? -25.547 -3.125 9.07 1 90.81 276 LYS A O 1
ATOM 2138 N N . PHE A 1 277 ? -24.062 -3.842 7.578 1 89.5 277 PHE A N 1
ATOM 2139 C CA . PHE A 1 277 ? -22.906 -3.438 8.367 1 89.5 277 PHE A CA 1
ATOM 2140 C C . PHE A 1 277 ? -22.875 -1.926 8.555 1 89.5 277 PHE A C 1
ATOM 2142 O O . PHE A 1 277 ? -22.5 -1.434 9.617 1 89.5 277 PHE A O 1
ATOM 2149 N N . MET A 1 278 ? -23.25 -1.221 7.559 1 88.56 278 MET A N 1
ATOM 2150 C CA . MET A 1 278 ? -23.234 0.239 7.582 1 88.56 278 MET A CA 1
ATOM 2151 C C . MET A 1 278 ? -24.125 0.779 8.688 1 88.56 278 MET A C 1
ATOM 2153 O O . MET A 1 278 ? -23.859 1.844 9.25 1 88.56 278 MET A O 1
ATOM 2157 N N . LYS A 1 279 ? -25.094 0.04 9.031 1 86.62 279 LYS A N 1
ATOM 2158 C CA . LYS A 1 279 ? -26.047 0.473 10.055 1 86.62 279 LYS A CA 1
ATOM 2159 C C . LYS A 1 279 ? -25.406 0.457 11.438 1 86.62 279 LYS A C 1
ATOM 2161 O O . LYS A 1 279 ? -25.906 1.092 12.367 1 86.62 279 LYS A O 1
ATOM 2166 N N . THR A 1 280 ? -24.297 -0.194 11.547 1 85.56 280 THR A N 1
ATOM 2167 C CA . THR A 1 280 ? -23.625 -0.277 12.844 1 85.56 280 THR A CA 1
ATOM 2168 C C . THR A 1 280 ? -22.656 0.888 13.023 1 85.56 280 THR A C 1
ATOM 2170 O O . THR A 1 280 ? -22.031 1.029 14.086 1 85.56 280 THR A O 1
ATOM 2173 N N . ALA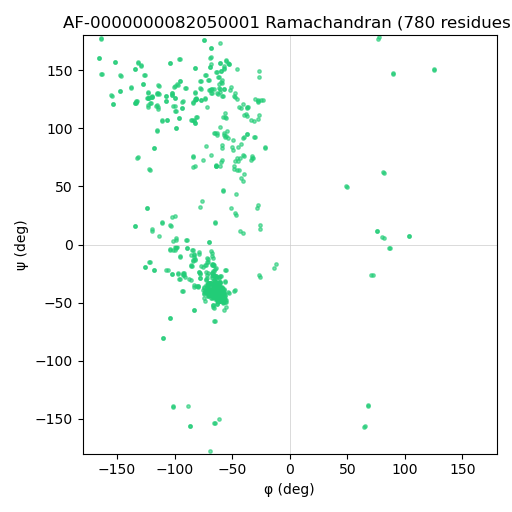 A 1 281 ? -22.531 1.719 12.023 1 89.19 281 ALA A N 1
ATOM 2174 C CA . ALA A 1 281 ? -21.578 2.822 12.047 1 89.19 281 ALA A CA 1
ATOM 2175 C C . ALA A 1 281 ? -21.875 3.793 13.188 1 89.19 281 ALA A C 1
ATOM 2177 O O . ALA A 1 281 ? -23.047 4.129 13.422 1 89.19 281 ALA A O 1
ATOM 2178 N N . ASN A 1 282 ? -20.844 4.168 13.883 1 90.88 282 ASN A N 1
ATOM 2179 C CA . ASN A 1 282 ? -20.969 5.16 14.945 1 90.88 282 ASN A CA 1
ATOM 2180 C C . ASN A 1 282 ? -21.297 6.543 14.391 1 90.88 282 ASN A C 1
ATOM 2182 O O . ASN A 1 282 ? -20.641 7.012 13.461 1 90.88 282 ASN A O 1
ATOM 2186 N N . GLU A 1 283 ? -22.234 7.23 14.953 1 90.31 283 GLU A N 1
ATOM 2187 C CA . GLU A 1 283 ? -22.656 8.539 14.461 1 90.31 283 GLU A CA 1
ATOM 2188 C C . GLU A 1 283 ? -21.891 9.664 15.148 1 90.31 283 GLU A C 1
ATOM 2190 O O . GLU A 1 283 ? -21.797 10.773 14.625 1 90.31 283 GLU A O 1
ATOM 2195 N N . ASP A 1 284 ? -21.438 9.32 16.328 1 93.81 284 ASP A N 1
ATOM 2196 C CA . ASP A 1 284 ? -20.641 10.297 17.062 1 93.81 284 ASP A CA 1
ATOM 2197 C C . ASP A 1 284 ? -19.188 10.297 16.578 1 93.81 284 ASP A C 1
ATOM 2199 O O . ASP A 1 284 ? -18.422 9.383 16.891 1 93.81 284 ASP A O 1
ATOM 2203 N N . LEU A 1 285 ? -18.781 11.344 15.891 1 94.81 285 LEU A N 1
ATOM 2204 C CA . LEU A 1 285 ? -17.469 11.43 15.273 1 94.81 285 LEU A CA 1
ATOM 2205 C C . LEU A 1 285 ? -16.453 12.031 16.234 1 94.81 285 LEU A C 1
ATOM 2207 O O . LEU A 1 285 ? -15.273 12.203 15.883 1 94.81 285 LEU A O 1
ATOM 2211 N N . SER A 1 286 ? -16.797 12.328 17.516 1 95.25 286 SER A N 1
ATOM 2212 C CA . SER A 1 286 ? -16 13.109 18.453 1 95.25 286 SER A CA 1
ATOM 2213 C C . SER A 1 286 ? -14.664 12.43 18.734 1 95.25 286 SER A C 1
ATOM 2215 O O . SER A 1 286 ? -13.641 13.102 18.875 1 95.25 286 SER A O 1
ATOM 2217 N N . SER A 1 287 ? -14.695 11.125 18.812 1 96.06 287 SER A N 1
ATOM 2218 C CA . SER A 1 287 ? -13.453 10.422 19.141 1 96.06 287 SER A CA 1
ATOM 2219 C C . SER A 1 287 ? -12.398 10.633 18.047 1 96.06 287 SER A C 1
ATOM 2221 O O . SER A 1 287 ? -11.211 10.781 18.344 1 96.06 287 SER A O 1
ATOM 2223 N N . VAL A 1 288 ? -12.812 10.633 16.766 1 96.62 288 VAL A N 1
ATOM 2224 C CA . VAL A 1 288 ? -11.891 10.852 15.648 1 96.62 288 VAL A CA 1
ATOM 2225 C C . VAL A 1 288 ? -11.43 12.305 15.633 1 96.62 288 VAL A C 1
ATOM 2227 O O . VAL A 1 288 ? -10.234 12.578 15.5 1 96.62 288 VAL A O 1
ATOM 2230 N N . VAL A 1 289 ? -12.359 13.242 15.852 1 96.44 289 VAL A N 1
ATOM 2231 C CA . VAL A 1 289 ? -12.047 14.664 15.859 1 96.44 289 VAL A CA 1
ATOM 2232 C C . VAL A 1 289 ? -11.086 14.977 17 1 96.44 289 VAL A C 1
ATOM 2234 O O . VAL A 1 289 ? -10.109 15.711 16.828 1 96.44 289 VAL A O 1
ATOM 2237 N N . ASN A 1 290 ? -11.297 14.352 18.156 1 96.56 290 ASN A N 1
ATOM 2238 C CA . ASN A 1 290 ? -10.414 14.531 19.312 1 96.56 290 ASN A CA 1
ATOM 2239 C C . ASN A 1 290 ? -9.016 13.984 19.031 1 96.56 290 ASN A C 1
ATOM 2241 O O . ASN A 1 290 ? -8.016 14.562 19.469 1 96.56 290 ASN A O 1
ATOM 2245 N N . SER A 1 291 ? -8.953 12.875 18.344 1 97.44 291 SER A N 1
ATOM 2246 C CA . SER A 1 291 ? -7.664 12.297 18 1 97.44 291 SER A CA 1
ATOM 2247 C C . SER A 1 291 ? -6.891 13.203 17.047 1 97.44 291 SER A C 1
ATOM 2249 O O . SER A 1 291 ? -5.684 13.398 17.203 1 97.44 291 SER A O 1
ATOM 2251 N N . ILE A 1 292 ? -7.613 13.727 16.062 1 97.44 292 ILE A N 1
ATOM 2252 C CA . ILE A 1 292 ? -6.988 14.648 15.117 1 97.44 292 ILE A CA 1
ATOM 2253 C C . ILE A 1 292 ? -6.473 15.875 15.867 1 97.44 292 ILE A C 1
ATOM 2255 O O . ILE A 1 292 ? -5.332 16.297 15.664 1 97.44 292 ILE A O 1
ATOM 2259 N N . THR A 1 293 ? -7.262 16.406 16.75 1 95.62 293 THR A N 1
ATOM 2260 C CA . THR A 1 293 ? -6.906 17.594 17.531 1 95.62 293 THR A CA 1
ATOM 2261 C C . THR A 1 293 ? -5.699 17.312 18.422 1 95.62 293 THR A C 1
ATOM 2263 O O . THR A 1 293 ? -4.758 18.109 18.469 1 95.62 293 THR A O 1
ATOM 2266 N N . ASP A 1 294 ? -5.691 16.203 19.078 1 96 294 ASP A N 1
ATOM 2267 C CA . ASP A 1 294 ? -4.57 15.836 19.938 1 96 294 ASP A CA 1
ATOM 2268 C C . ASP A 1 294 ? -3.277 15.719 19.141 1 96 294 ASP A C 1
ATOM 2270 O O . ASP A 1 294 ? -2.23 16.203 19.562 1 96 294 ASP A O 1
ATOM 2274 N N . ALA A 1 295 ? -3.396 15.086 18 1 97 295 ALA A N 1
ATOM 2275 C CA . ALA A 1 295 ? -2.229 14.906 17.141 1 97 295 ALA A CA 1
ATOM 2276 C C . ALA A 1 295 ? -1.661 16.25 16.703 1 97 295 ALA A C 1
ATOM 2278 O O . ALA A 1 295 ? -0.455 16.375 16.484 1 97 295 ALA A O 1
ATOM 2279 N N . LEU A 1 296 ? -2.486 17.25 16.625 1 95.44 296 LEU A N 1
ATOM 2280 C CA . LEU A 1 296 ? -2.086 18.562 16.125 1 95.44 296 LEU A CA 1
ATOM 2281 C C . LEU A 1 296 ? -1.515 19.422 17.25 1 95.44 296 LEU A C 1
ATOM 2283 O O . LEU A 1 296 ? -0.616 20.234 17.016 1 95.44 296 LEU A O 1
ATOM 2287 N N . ILE A 1 297 ? -1.946 19.25 18.5 1 92.25 297 ILE A N 1
ATOM 2288 C CA . ILE A 1 297 ? -1.634 20.266 19.484 1 92.25 297 ILE A CA 1
ATOM 2289 C C . ILE A 1 297 ? -0.78 19.656 20.594 1 92.25 297 ILE A C 1
ATOM 2291 O O . ILE A 1 297 ? -0.108 20.375 21.344 1 92.25 297 ILE A O 1
ATOM 2295 N N . SER A 1 298 ? -0.86 18.312 20.734 1 93.38 298 SER A N 1
ATOM 2296 C CA . SER A 1 298 ? -0.096 17.672 21.797 1 93.38 298 SER A CA 1
ATOM 2297 C C . SER A 1 298 ? 1.402 17.891 21.609 1 93.38 298 SER A C 1
ATOM 2299 O O . SER A 1 298 ? 1.896 17.875 20.484 1 93.38 298 SER A O 1
ATOM 2301 N N . ALA A 1 299 ? 2.16 18.062 22.719 1 92.12 299 ALA A N 1
ATOM 2302 C CA . ALA A 1 299 ? 3.615 18.188 22.672 1 92.12 299 ALA A CA 1
ATOM 2303 C C . ALA A 1 299 ? 4.266 16.906 22.156 1 92.12 299 ALA A C 1
ATOM 2305 O O . ALA A 1 299 ? 5.281 16.969 21.453 1 92.12 299 ALA A O 1
ATOM 2306 N N . SER A 1 300 ? 3.654 15.812 22.531 1 93.19 300 SER A N 1
ATOM 2307 C CA . SER A 1 300 ? 4.164 14.516 22.094 1 93.19 300 SER A CA 1
ATOM 2308 C C . SER A 1 300 ? 3.043 13.633 21.547 1 93.19 300 SER A C 1
ATOM 2310 O O . SER A 1 300 ? 2.637 12.664 22.188 1 93.19 300 SER A O 1
ATOM 2312 N N . PRO A 1 301 ? 2.598 13.938 20.359 1 95.75 301 PRO A N 1
ATOM 2313 C CA . PRO A 1 301 ? 1.52 13.133 19.781 1 95.75 301 PRO A CA 1
ATOM 2314 C C . PRO A 1 301 ? 1.933 11.688 19.531 1 95.75 301 PRO A C 1
ATOM 2316 O O . PRO A 1 301 ? 3.111 11.406 19.297 1 95.75 301 PRO A O 1
ATOM 2319 N N . ALA A 1 302 ? 0.968 10.828 19.641 1 95.31 302 ALA A N 1
ATOM 2320 C CA . ALA A 1 302 ? 1.208 9.422 19.312 1 95.31 302 ALA A CA 1
ATOM 2321 C C . ALA A 1 302 ? 1.43 9.234 17.812 1 95.31 302 ALA A C 1
ATOM 2323 O O . ALA A 1 302 ? 0.946 10.031 17 1 95.31 302 ALA A O 1
ATOM 2324 N N . ALA A 1 303 ? 2.17 8.203 17.5 1 95.69 303 ALA A N 1
ATOM 2325 C CA . ALA A 1 303 ? 2.383 7.883 16.094 1 95.69 303 ALA A CA 1
ATOM 2326 C C . ALA A 1 303 ? 1.094 7.387 15.445 1 95.69 303 ALA A C 1
ATOM 2328 O O . ALA A 1 303 ? 0.863 7.617 14.25 1 95.69 303 ALA A O 1
ATOM 2329 N N . ARG A 1 304 ? 0.268 6.668 16.266 1 96.19 304 ARG A N 1
ATOM 2330 C CA . ARG A 1 304 ? -0.979 6.094 15.766 1 96.19 304 ARG A CA 1
ATOM 2331 C C . ARG A 1 304 ? -2.105 6.277 16.781 1 96.19 304 ARG A C 1
ATOM 2333 O O . ARG A 1 304 ? -1.891 6.152 17.984 1 96.19 304 ARG A O 1
ATOM 2340 N N . TYR A 1 305 ? -3.268 6.691 16.312 1 97 305 TYR A N 1
ATOM 2341 C CA . TYR A 1 305 ? -4.496 6.809 17.078 1 97 305 TYR A CA 1
ATOM 2342 C C . TYR A 1 305 ? -5.543 5.812 16.594 1 97 305 TYR A C 1
ATOM 2344 O O . TYR A 1 305 ? -5.695 5.602 15.391 1 97 305 TYR A O 1
ATOM 2352 N N . TYR A 1 306 ? -6.242 5.152 17.5 1 96.75 306 TYR A N 1
ATOM 2353 C CA . TYR A 1 306 ? -7.227 4.133 17.156 1 96.75 306 TYR A CA 1
ATOM 2354 C C . TYR A 1 306 ? -8.602 4.492 17.703 1 96.75 306 TYR A C 1
ATOM 2356 O O . TYR A 1 306 ? -9.156 3.762 18.531 1 96.75 306 TYR A O 1
ATOM 2364 N N . PRO A 1 307 ? -9.188 5.59 17.219 1 96.81 307 PRO A N 1
ATOM 2365 C CA . PRO A 1 307 ? -10.516 5.957 17.734 1 96.81 307 PRO A CA 1
ATOM 2366 C C . PRO A 1 307 ? -11.609 5 17.281 1 96.81 307 PRO A C 1
ATOM 2368 O O . PRO A 1 307 ? -11.617 4.57 16.125 1 96.81 307 PRO A O 1
ATOM 2371 N N . GLY A 1 308 ? -12.539 4.703 18.156 1 92.81 308 GLY A N 1
ATOM 2372 C CA . GLY A 1 308 ? -13.68 3.84 17.875 1 92.81 308 GLY A CA 1
ATOM 2373 C C . GLY A 1 308 ? -13.805 2.691 18.859 1 92.81 308 GLY A C 1
ATOM 2374 O O . GLY A 1 308 ? -12.797 2.172 19.344 1 92.81 308 GLY A O 1
ATOM 2375 N N . ALA A 1 309 ? -15.016 2.254 19.078 1 87.06 309 ALA A N 1
ATOM 2376 C CA . ALA A 1 309 ? -15.281 1.144 19.984 1 87.06 309 ALA A CA 1
ATOM 2377 C C . ALA A 1 309 ? -14.773 -0.174 19.406 1 87.06 309 ALA A C 1
ATOM 2379 O O . ALA A 1 309 ? -14.945 -0.438 18.219 1 87.06 309 ALA A O 1
ATOM 2380 N N . GLY A 1 310 ? -14.094 -0.931 20.172 1 87.56 310 GLY A N 1
ATOM 2381 C CA . GLY A 1 310 ? -13.688 -2.273 19.781 1 87.56 310 GLY A CA 1
ATOM 2382 C C . GLY A 1 310 ? -12.383 -2.305 19.016 1 87.56 310 GLY A C 1
ATOM 2383 O O . GLY A 1 310 ? -11.898 -3.377 18.656 1 87.56 310 GLY A O 1
ATOM 2384 N N . MET A 1 311 ? -11.828 -1.149 18.75 1 91.31 311 MET A N 1
ATOM 2385 C CA . MET A 1 311 ? -10.609 -1.093 17.953 1 91.31 311 MET A CA 1
ATOM 2386 C C . MET A 1 311 ? -9.469 -1.815 18.641 1 91.31 311 MET A C 1
ATOM 2388 O O . MET A 1 311 ? -8.617 -2.426 17.984 1 91.31 311 MET A O 1
ATOM 2392 N N . TRP A 1 312 ? -9.477 -1.758 19.938 1 88.44 312 TRP A N 1
ATOM 2393 C CA . TRP A 1 312 ? -8.438 -2.455 20.672 1 88.44 312 TRP A CA 1
ATOM 2394 C C . TRP A 1 312 ? -8.492 -3.957 20.422 1 88.44 312 TRP A C 1
ATOM 2396 O O . TRP A 1 312 ? -7.453 -4.605 20.266 1 88.44 312 TRP A O 1
ATOM 2406 N N . LEU A 1 313 ? -9.664 -4.547 20.391 1 88 313 LEU A N 1
ATOM 2407 C CA . LEU A 1 313 ? -9.82 -5.977 20.156 1 88 313 LEU A CA 1
ATOM 2408 C C . LEU A 1 313 ? -9.398 -6.34 18.734 1 88 313 LEU A C 1
ATOM 2410 O O . LEU A 1 313 ? -8.695 -7.328 18.516 1 88 313 LEU A O 1
ATOM 2414 N N . ILE A 1 314 ? -9.812 -5.5 17.844 1 91.81 314 ILE A N 1
ATOM 2415 C CA . ILE A 1 314 ? -9.5 -5.75 16.438 1 91.81 314 ILE A CA 1
ATOM 2416 C C . ILE A 1 314 ? -7.984 -5.75 16.234 1 91.81 314 ILE A C 1
ATOM 2418 O O . ILE A 1 314 ? -7.438 -6.641 15.586 1 91.81 314 ILE A O 1
ATOM 2422 N N . TYR A 1 315 ? -7.289 -4.82 16.812 1 90.62 315 TYR A N 1
ATOM 2423 C CA . TYR A 1 315 ? -5.844 -4.723 16.625 1 90.62 315 TYR A CA 1
ATOM 2424 C C . TYR A 1 315 ? -5.113 -5.742 17.484 1 90.62 315 TYR A C 1
ATOM 2426 O O . TYR A 1 315 ? -4 -6.164 17.156 1 90.62 315 TYR A O 1
ATOM 2434 N N . PHE A 1 316 ? -5.75 -6.199 18.594 1 88.88 316 PHE A N 1
ATOM 2435 C CA . PHE A 1 316 ? -5.207 -7.324 19.344 1 88.88 316 PHE A CA 1
ATOM 2436 C C . PHE A 1 316 ? -5.191 -8.586 18.484 1 88.88 316 PHE A C 1
ATOM 2438 O O . PHE A 1 316 ? -4.176 -9.281 18.422 1 88.88 316 PHE A O 1
ATOM 2445 N N . ILE A 1 317 ? -6.293 -8.797 17.844 1 89.44 317 ILE A N 1
ATOM 2446 C CA . ILE A 1 317 ? -6.414 -9.961 16.969 1 89.44 317 ILE A CA 1
ATOM 2447 C C . ILE A 1 317 ? -5.414 -9.859 15.828 1 89.44 317 ILE A C 1
ATOM 2449 O O . ILE A 1 317 ? -4.715 -10.82 15.516 1 89.44 317 ILE A O 1
ATOM 2453 N N . HIS A 1 318 ? -5.32 -8.695 15.242 1 88.88 318 HIS A N 1
ATOM 2454 C CA . HIS A 1 318 ? -4.453 -8.469 14.094 1 88.88 318 HIS A CA 1
ATOM 2455 C C . HIS A 1 318 ? -2.99 -8.703 14.445 1 88.88 318 HIS A C 1
ATOM 2457 O O . HIS A 1 318 ? -2.254 -9.328 13.672 1 88.88 318 HIS A O 1
ATOM 2463 N N . HIS A 1 319 ? -2.557 -8.312 15.648 1 83.06 319 HIS A N 1
ATOM 2464 C CA . HIS A 1 319 ? -1.138 -8.312 15.984 1 83.06 319 HIS A CA 1
ATOM 2465 C C . HIS A 1 319 ? -0.734 -9.625 16.656 1 83.06 319 HIS A C 1
ATOM 2467 O O . HIS A 1 319 ? 0.402 -10.086 16.5 1 83.06 319 HIS A O 1
ATOM 2473 N N . TYR A 1 320 ? -1.684 -10.273 17.266 1 82.44 320 TYR A N 1
ATOM 2474 C CA . TYR A 1 320 ? -1.21 -11.312 18.188 1 82.44 320 TYR A CA 1
ATOM 2475 C C . TYR A 1 320 ? -1.788 -12.672 17.812 1 82.44 320 TYR A C 1
ATOM 2477 O O . TYR A 1 320 ? -1.311 -13.703 18.281 1 82.44 320 TYR A O 1
ATOM 2485 N N . LEU A 1 321 ? -2.779 -12.688 17 1 85.19 321 LEU A N 1
ATOM 2486 C CA . LEU A 1 321 ? -3.371 -13.969 16.641 1 85.19 321 LEU A CA 1
ATOM 2487 C C . LEU A 1 321 ? -2.945 -14.383 15.227 1 85.19 321 LEU A C 1
ATOM 2489 O O . LEU A 1 321 ? -2.564 -13.531 14.422 1 85.19 321 LEU A O 1
ATOM 2493 N N . PRO A 1 322 ? -2.996 -15.68 14.984 1 83.69 322 PRO A N 1
ATOM 2494 C CA . PRO A 1 322 ? -2.656 -16.156 13.641 1 83.69 322 PRO A CA 1
ATOM 2495 C C . PRO A 1 322 ? -3.57 -15.586 12.562 1 83.69 322 PRO A C 1
ATOM 2497 O O . PRO A 1 322 ? -4.719 -15.227 12.844 1 83.69 322 PRO A O 1
ATOM 2500 N N . SER A 1 323 ? -3.043 -15.578 11.375 1 86.69 323 SER A N 1
ATOM 2501 C CA . SER A 1 323 ? -3.746 -14.969 10.25 1 86.69 323 SER A CA 1
ATOM 2502 C C . SER A 1 323 ? -5.082 -15.656 9.992 1 86.69 323 SER A C 1
ATOM 2504 O O . SER A 1 323 ? -6.047 -15.016 9.562 1 86.69 323 SER A O 1
ATOM 2506 N N . VAL A 1 324 ? -5.164 -16.953 10.242 1 86.31 324 VAL A N 1
ATOM 2507 C CA . VAL A 1 324 ? -6.398 -17.688 9.992 1 86.31 324 VAL A CA 1
ATOM 2508 C C . VAL A 1 324 ? -7.504 -17.172 10.914 1 86.31 324 VAL A C 1
ATOM 2510 O O . VAL A 1 324 ? -8.656 -17.031 10.5 1 86.31 324 VAL A O 1
ATOM 2513 N N . ILE A 1 325 ? -7.125 -16.875 12.117 1 88.69 325 ILE A N 1
ATOM 2514 C CA . ILE A 1 325 ? -8.086 -16.375 13.094 1 88.69 325 ILE A CA 1
ATOM 2515 C C . ILE A 1 325 ? -8.492 -14.945 12.719 1 88.69 325 ILE A C 1
ATOM 2517 O O . ILE A 1 325 ? -9.672 -14.594 12.781 1 88.69 325 ILE A O 1
ATOM 2521 N N . ARG A 1 326 ? -7.535 -14.164 12.32 1 91.44 326 ARG A N 1
ATOM 2522 C CA . ARG A 1 326 ? -7.816 -12.805 11.883 1 91.44 326 ARG A CA 1
ATOM 2523 C C . ARG A 1 326 ? -8.758 -12.805 10.68 1 91.44 326 ARG A C 1
ATOM 2525 O O . ARG A 1 326 ? -9.75 -12.07 10.664 1 91.44 326 ARG A O 1
ATOM 2532 N N . ASP A 1 327 ? -8.477 -13.695 9.75 1 90.94 327 ASP A N 1
ATOM 2533 C CA . ASP A 1 327 ? -9.297 -13.758 8.547 1 90.94 327 ASP A CA 1
ATOM 2534 C C . ASP A 1 327 ? -10.727 -14.188 8.867 1 90.94 327 ASP A C 1
ATOM 2536 O O . ASP A 1 327 ? -11.688 -13.641 8.328 1 90.94 327 ASP A O 1
ATOM 2540 N N . LEU A 1 328 ? -10.836 -15.141 9.734 1 89.62 328 LEU A N 1
ATOM 2541 C CA . LEU A 1 328 ? -12.156 -15.594 10.164 1 89.62 328 LEU A CA 1
ATOM 2542 C C . LEU A 1 328 ? -12.914 -14.469 10.867 1 89.62 328 LEU A C 1
ATOM 2544 O O . LEU A 1 328 ? -14.109 -14.281 10.633 1 89.62 328 LEU A O 1
ATOM 2548 N N . PHE A 1 329 ? -12.219 -13.781 11.688 1 91.25 329 PHE A N 1
ATOM 2549 C CA . PHE A 1 329 ? -12.82 -12.664 12.398 1 91.25 329 PHE A CA 1
ATOM 2550 C C . PHE A 1 329 ? -13.328 -11.609 11.414 1 91.25 329 PHE A C 1
ATOM 2552 O O . PHE A 1 329 ? -14.461 -11.133 11.547 1 91.25 329 PHE A O 1
ATOM 2559 N N . LEU A 1 330 ? -12.547 -11.25 10.477 1 92.44 330 LEU A N 1
ATOM 2560 C CA . LEU A 1 330 ? -12.93 -10.234 9.508 1 92.44 330 LEU A CA 1
ATOM 2561 C C . LEU A 1 330 ? -14.109 -10.695 8.664 1 92.44 330 LEU A C 1
ATOM 2563 O O . LEU A 1 330 ? -15.008 -9.914 8.359 1 92.44 330 LEU A O 1
ATOM 2567 N N . LYS A 1 331 ? -14.133 -11.961 8.32 1 91 331 LYS A N 1
ATOM 2568 C CA . LYS A 1 331 ? -15.234 -12.508 7.543 1 91 331 LYS A CA 1
ATOM 2569 C C . LYS A 1 331 ? -16.531 -12.5 8.344 1 91 331 LYS A C 1
ATOM 2571 O O . LYS A 1 331 ? -17.594 -12.172 7.812 1 91 331 LYS A O 1
ATOM 2576 N N . THR A 1 332 ? -16.391 -12.82 9.562 1 88.12 332 THR A N 1
ATOM 2577 C CA . THR A 1 332 ? -17.562 -12.93 10.414 1 88.12 332 THR A CA 1
ATOM 2578 C C . THR A 1 332 ? -18.109 -11.547 10.766 1 88.12 332 THR A C 1
ATOM 2580 O O . THR A 1 332 ? -19.328 -11.344 10.812 1 88.12 332 THR A O 1
ATOM 2583 N N . PHE A 1 333 ? -17.219 -10.641 10.969 1 85.25 333 PHE A N 1
ATOM 2584 C CA . PHE A 1 333 ? -17.609 -9.352 11.516 1 85.25 333 PHE A CA 1
ATOM 2585 C C . PHE A 1 333 ? -17.938 -8.367 10.391 1 85.25 333 PHE A C 1
ATOM 2587 O O . PHE A 1 333 ? -18.734 -7.445 10.578 1 85.25 333 PHE A O 1
ATOM 2594 N N . PHE A 1 334 ? -17.344 -8.555 9.281 1 89.31 334 PHE A N 1
ATOM 2595 C CA . PHE A 1 334 ? -17.516 -7.578 8.211 1 89.31 334 PHE A CA 1
ATOM 2596 C C . PHE A 1 334 ? -18.344 -8.156 7.078 1 89.31 334 PHE A C 1
ATOM 2598 O O . PHE A 1 334 ? -19.578 -8.008 7.059 1 89.31 334 PHE A O 1
ATOM 2605 N N . ILE A 1 335 ? -17.797 -8.914 6.234 1 88.31 335 ILE A N 1
ATOM 2606 C CA . ILE A 1 335 ? -18.531 -9.555 5.148 1 88.31 335 ILE A CA 1
ATOM 2607 C C . ILE A 1 335 ? -18.141 -11.031 5.066 1 88.31 335 ILE A C 1
ATOM 2609 O O . ILE A 1 335 ? -16.969 -11.367 4.953 1 88.31 335 ILE A O 1
ATOM 2613 N N . ASN A 1 336 ? -19.141 -11.812 5.195 1 87.56 336 ASN A N 1
ATOM 2614 C CA . ASN A 1 336 ? -18.984 -13.25 5 1 87.56 336 ASN A CA 1
ATOM 2615 C C . ASN A 1 336 ? -19.422 -13.688 3.605 1 87.56 336 ASN A C 1
ATOM 2617 O O . ASN A 1 336 ? -20.594 -13.953 3.375 1 87.56 336 ASN A O 1
ATOM 2621 N N . GLN A 1 337 ? -18.547 -13.875 2.785 1 84.94 337 GLN A N 1
ATOM 2622 C CA . GLN A 1 337 ? -18.859 -14.203 1.396 1 84.94 337 GLN A CA 1
ATOM 2623 C C . GLN A 1 337 ? -19.484 -15.594 1.286 1 84.94 337 GLN A C 1
ATOM 2625 O O . GLN A 1 337 ? -18.953 -16.562 1.827 1 84.94 337 GLN A O 1
ATOM 2630 N N . LYS A 1 338 ? -20.562 -15.594 0.581 1 88.19 338 LYS A N 1
ATOM 2631 C CA . LYS A 1 338 ? -21.188 -16.875 0.282 1 88.19 338 LYS A CA 1
ATOM 2632 C C . LYS A 1 338 ? -20.391 -17.625 -0.785 1 88.19 338 LYS A C 1
ATOM 2634 O O . LYS A 1 338 ? -19.391 -17.125 -1.305 1 88.19 338 LYS A O 1
ATOM 2639 N N . LEU A 1 339 ? -20.875 -18.859 -1.03 1 93.44 339 LEU A N 1
ATOM 2640 C CA . LEU A 1 339 ? -20.234 -19.641 -2.078 1 93.44 339 LEU A CA 1
ATOM 2641 C C . LEU A 1 339 ? -20.609 -19.109 -3.459 1 93.44 339 LEU A C 1
ATOM 2643 O O . LEU A 1 339 ? -21.797 -18.922 -3.748 1 93.44 339 LEU A O 1
ATOM 2647 N N . PRO A 1 340 ? -19.625 -18.812 -4.258 1 95.44 340 PRO A N 1
ATOM 2648 C CA . PRO A 1 340 ? -19.938 -18.438 -5.641 1 95.44 340 PRO A CA 1
ATOM 2649 C C . PRO A 1 340 ? -20.766 -19.5 -6.367 1 95.44 340 PRO A C 1
ATOM 2651 O O . PRO A 1 340 ? -20.766 -20.672 -5.973 1 95.44 340 PRO A O 1
ATOM 2654 N N . ARG A 1 341 ? -21.453 -19.094 -7.398 1 95.06 341 ARG A N 1
ATOM 2655 C CA . ARG A 1 341 ? -22.375 -19.953 -8.133 1 95.06 341 ARG A CA 1
ATOM 2656 C C . ARG A 1 341 ? -21.672 -21.203 -8.633 1 95.06 341 ARG A C 1
ATOM 2658 O O . ARG A 1 341 ? -22.188 -22.312 -8.5 1 95.06 341 ARG A O 1
ATOM 2665 N N . ALA A 1 342 ? -20.5 -21.078 -9.172 1 94.88 342 ALA A N 1
ATOM 2666 C CA . ALA A 1 342 ? -19.781 -22.188 -9.773 1 94.88 342 ALA A CA 1
ATOM 2667 C C . ALA A 1 342 ? -19.422 -23.25 -8.734 1 94.88 342 ALA A C 1
ATOM 2669 O O . ALA A 1 342 ? -19.141 -24.391 -9.078 1 94.88 342 ALA A O 1
ATOM 2670 N N . LEU A 1 343 ? -19.422 -22.875 -7.477 1 95.38 343 LEU A N 1
ATOM 2671 C CA . LEU A 1 343 ? -19.016 -23.797 -6.414 1 95.38 343 LEU A CA 1
ATOM 2672 C C . LEU A 1 343 ? -20.234 -24.375 -5.703 1 95.38 343 LEU A C 1
ATOM 2674 O O . LEU A 1 343 ? -20.094 -25.234 -4.828 1 95.38 343 LEU A O 1
ATOM 2678 N N . GLN A 1 344 ? -21.375 -23.922 -6.059 1 92.81 344 GLN A N 1
ATOM 2679 C CA . GLN A 1 344 ? -22.594 -24.438 -5.445 1 92.81 344 GLN A CA 1
ATOM 2680 C C . GLN A 1 344 ? -22.984 -25.797 -6.035 1 92.81 344 GLN A C 1
ATOM 2682 O O . GLN A 1 344 ? -22.734 -26.062 -7.211 1 92.81 344 GLN A O 1
ATOM 2687 N N . PRO A 1 345 ? -23.438 -26.656 -5.172 1 87.56 345 PRO A N 1
ATOM 2688 C CA . PRO A 1 345 ? -23.875 -27.953 -5.684 1 87.56 345 PRO A CA 1
ATOM 2689 C C . PRO A 1 345 ? -24.969 -27.844 -6.734 1 87.56 345 PRO A C 1
ATOM 2691 O O . PRO A 1 345 ? -25.844 -26.969 -6.633 1 87.56 345 PRO A O 1
ATOM 2694 N N . LYS A 1 346 ? -24.781 -28.453 -7.832 1 73.75 346 LYS A N 1
ATOM 2695 C CA . LYS A 1 346 ? -25.781 -28.469 -8.891 1 73.75 346 LYS A CA 1
ATOM 2696 C C . LYS A 1 346 ? -27.047 -29.203 -8.438 1 73.75 346 LYS A C 1
ATOM 2698 O O . LYS A 1 346 ? -26.969 -30.281 -7.855 1 73.75 346 LYS A O 1
ATOM 2703 N N . HIS A 1 347 ? -28 -28.547 -7.996 1 57.84 347 HIS A N 1
ATOM 2704 C CA . HIS A 1 347 ? -29.25 -29.266 -7.766 1 57.84 347 HIS A CA 1
ATOM 2705 C C . HIS A 1 347 ? -29.578 -30.188 -8.938 1 57.84 347 HIS A C 1
ATOM 2707 O O . HIS A 1 347 ? -29.688 -29.734 -10.078 1 57.84 347 HIS A O 1
ATOM 2713 N N . GLN A 1 348 ? -29.047 -31.281 -8.93 1 46.62 348 GLN A N 1
ATOM 2714 C CA . GLN A 1 348 ? -29.578 -32.281 -9.844 1 46.62 348 GLN A CA 1
ATOM 2715 C C . GLN A 1 348 ? -31.109 -32.219 -9.906 1 46.62 348 GLN A C 1
ATOM 2717 O O . GLN A 1 348 ? -31.781 -32.281 -8.883 1 46.62 348 GLN A O 1
ATOM 2722 N N . ASN A 1 349 ? -31.688 -31.531 -10.75 1 42.19 349 ASN A N 1
ATOM 2723 C CA . ASN A 1 349 ? -33.125 -31.703 -11.008 1 42.19 349 ASN A CA 1
ATOM 2724 C C . ASN A 1 349 ? -33.531 -33.156 -10.836 1 42.19 349 ASN A C 1
ATOM 2726 O O . ASN A 1 349 ? -32.844 -34.062 -11.336 1 42.19 349 ASN A O 1
ATOM 2730 N N . ALA A 1 350 ? -34.219 -33.531 -9.805 1 44.47 350 ALA A N 1
ATOM 2731 C CA . ALA A 1 350 ? -34.938 -34.812 -9.758 1 44.47 350 ALA A CA 1
ATOM 2732 C C . ALA A 1 350 ? -35.375 -35.219 -11.148 1 44.47 350 ALA A C 1
ATOM 2734 O O . ALA A 1 350 ? -35.781 -34.406 -11.969 1 44.47 350 ALA A O 1
ATOM 2735 N N . PRO A 1 351 ? -34.969 -36.438 -11.531 1 39.59 351 PRO A N 1
ATOM 2736 C CA . PRO A 1 351 ? -35.5 -36.875 -12.812 1 39.59 351 PRO A CA 1
ATOM 2737 C C . PRO A 1 351 ? -36.969 -36.5 -12.992 1 39.59 351 PRO A C 1
ATOM 2739 O O . PRO A 1 351 ? -37.719 -36.375 -12.008 1 39.59 351 PRO A O 1
ATOM 2742 N N . PRO A 1 352 ? -37.312 -35.75 -13.977 1 41.19 352 PRO A N 1
ATOM 2743 C CA . PRO A 1 352 ? -38.75 -35.5 -14.133 1 41.19 352 PRO A CA 1
ATOM 2744 C C . PRO A 1 352 ? -39.594 -36.719 -13.805 1 41.19 352 PRO A C 1
ATOM 2746 O O . PRO A 1 352 ? -39.188 -37.844 -14.055 1 41.19 352 PRO A O 1
ATOM 2749 N N . GLY A 1 353 ? -40.094 -36.812 -12.562 1 36.91 353 GLY A N 1
ATOM 2750 C CA . GLY A 1 353 ? -41.062 -37.875 -12.352 1 36.91 353 GLY A CA 1
ATOM 2751 C C . GLY A 1 353 ? -41.812 -38.281 -13.609 1 36.91 353 GLY A C 1
ATOM 2752 O O . GLY A 1 353 ? -41.781 -37.562 -14.609 1 36.91 353 GLY A O 1
ATOM 2753 N N . PRO A 1 354 ? -42.125 -39.594 -13.75 1 35.25 354 PRO A N 1
ATOM 2754 C CA . PRO A 1 354 ? -42.844 -40.062 -14.922 1 35.25 354 PRO A CA 1
ATOM 2755 C C . PRO A 1 354 ? -44 -39.156 -15.344 1 35.25 354 PRO A C 1
ATOM 2757 O O . PRO A 1 354 ? -44.969 -39 -14.609 1 35.25 354 PRO A O 1
ATOM 2760 N N . GLY A 1 355 ? -43.688 -37.938 -15.594 1 29.92 355 GLY A N 1
ATOM 2761 C CA . GLY A 1 355 ? -44.75 -37.031 -16 1 29.92 355 GLY A CA 1
ATOM 2762 C C . GLY A 1 355 ? -45.719 -37.625 -16.984 1 29.92 355 GLY A C 1
ATOM 2763 O O . GLY A 1 355 ? -45.375 -38.5 -17.766 1 29.92 355 GLY A O 1
ATOM 2764 N N . THR A 1 356 ? -47.031 -37.719 -16.547 1 31.17 356 THR A N 1
ATOM 2765 C CA . THR A 1 356 ? -48.219 -38.156 -17.297 1 31.17 356 THR A CA 1
ATOM 2766 C C . THR A 1 356 ? -48.125 -37.688 -18.75 1 31.17 356 THR A C 1
ATOM 2768 O O . THR A 1 356 ? -47.688 -36.562 -19.031 1 31.17 356 THR A O 1
ATOM 2771 N N . PHE A 1 357 ? -48.094 -38.688 -19.625 1 26.88 357 PHE A N 1
ATOM 2772 C CA . PHE A 1 357 ? -48.25 -38.656 -21.078 1 26.88 357 PHE A CA 1
ATOM 2773 C C . PHE A 1 357 ? -49.344 -37.688 -21.484 1 26.88 357 PHE A C 1
ATOM 2775 O O . PHE A 1 357 ? -50.531 -37.938 -21.266 1 26.88 357 PHE A O 1
ATOM 2782 N N . ALA A 1 358 ? -49.219 -36.438 -21.031 1 26.72 358 ALA A N 1
ATOM 2783 C CA . ALA A 1 358 ? -50.312 -35.625 -21.547 1 26.72 358 ALA A CA 1
ATOM 2784 C C . ALA A 1 358 ? -50.5 -35.844 -23.062 1 26.72 358 ALA A C 1
ATOM 2786 O O . ALA A 1 358 ? -49.5 -36 -23.781 1 26.72 358 ALA A O 1
ATOM 2787 N N . ALA A 1 359 ? -51.688 -36.094 -23.438 1 27.06 359 ALA A N 1
ATOM 2788 C CA . ALA A 1 359 ? -52.25 -36.406 -24.75 1 27.06 359 ALA A CA 1
ATOM 2789 C C . ALA A 1 359 ? -51.844 -35.406 -25.812 1 27.06 359 ALA A C 1
ATOM 2791 O O . ALA A 1 359 ? -51.531 -34.25 -25.484 1 27.06 359 ALA A O 1
ATOM 2792 N N . PRO A 1 360 ? -51.469 -35.906 -26.969 1 23.06 360 PRO A N 1
ATOM 2793 C CA . PRO A 1 360 ? -50.938 -35.219 -28.141 1 23.06 360 PRO A CA 1
ATOM 2794 C C . PRO A 1 360 ? -51.781 -34 -28.531 1 23.06 360 PRO A C 1
ATOM 2796 O O . PRO A 1 360 ? -53 -34.125 -28.766 1 23.06 360 PRO A O 1
ATOM 2799 N N . ASN A 1 361 ? -51.781 -32.969 -27.562 1 21.69 361 ASN A N 1
ATOM 2800 C CA . ASN A 1 361 ? -52.719 -31.984 -28.078 1 21.69 361 ASN A CA 1
ATOM 2801 C C . ASN A 1 361 ? -52.469 -31.734 -29.578 1 21.69 361 ASN A C 1
ATOM 2803 O O . ASN A 1 361 ? -51.344 -31.547 -30 1 21.69 361 ASN A O 1
ATOM 2807 N N . PRO A 1 362 ? -53.469 -31.891 -30.344 1 20.3 362 PRO A N 1
ATOM 2808 C CA . PRO A 1 362 ? -53.562 -31.953 -31.812 1 20.3 362 PRO A CA 1
ATOM 2809 C C . PRO A 1 362 ? -53 -30.719 -32.5 1 20.3 362 PRO A C 1
ATOM 2811 O O . PRO A 1 362 ? -52.438 -30.812 -33.594 1 20.3 362 PRO A O 1
ATOM 2814 N N . ARG A 1 363 ? -53.625 -29.594 -32.031 1 21.14 363 ARG A N 1
ATOM 2815 C CA . ARG A 1 363 ? -54.031 -28.719 -33.125 1 21.14 363 ARG A CA 1
ATOM 2816 C C . ARG A 1 363 ? -52.812 -27.984 -33.688 1 21.14 363 ARG A C 1
ATOM 2818 O O . ARG A 1 363 ? -52.25 -27.094 -33.031 1 21.14 363 ARG A O 1
ATOM 2825 N N . ALA A 1 364 ? -51.906 -28.547 -34.406 1 20.48 364 ALA A N 1
ATOM 2826 C CA . ALA A 1 364 ? -50.781 -28 -35.188 1 20.48 364 ALA A CA 1
ATOM 2827 C C . ALA A 1 364 ? -51.25 -26.812 -36.031 1 20.48 364 ALA A C 1
ATOM 2829 O O . ALA A 1 364 ? -51.844 -26.984 -37.094 1 20.48 364 ALA A O 1
ATOM 2830 N N . THR A 1 365 ? -52.062 -25.938 -35.375 1 20.91 365 THR A N 1
ATOM 2831 C CA . THR A 1 365 ? -52.469 -25.094 -36.5 1 20.91 365 THR A CA 1
ATOM 2832 C C . THR A 1 365 ? -51.219 -24.438 -37.125 1 20.91 365 THR A C 1
ATOM 2834 O O . THR A 1 365 ? -50.312 -24.031 -36.438 1 20.91 365 THR A O 1
ATOM 2837 N N . PRO A 1 366 ? -51.094 -24.5 -38.406 1 20.75 366 PRO A N 1
ATOM 2838 C CA . PRO A 1 366 ? -50.062 -24.125 -39.344 1 20.75 366 PRO A CA 1
ATOM 2839 C C . PRO A 1 366 ? -49.719 -22.641 -39.344 1 20.75 366 PRO A C 1
ATOM 2841 O O . PRO A 1 366 ? -50.594 -21.812 -39.625 1 20.75 366 PRO A O 1
ATOM 2844 N N . GLY A 1 367 ? -49.094 -22.203 -38.156 1 19.11 367 GLY A N 1
ATOM 2845 C CA . GLY A 1 367 ? -48.75 -20.781 -38.156 1 19.11 367 GLY A CA 1
ATOM 2846 C C . GLY A 1 367 ? -48.031 -20.359 -39.406 1 19.11 367 GLY A C 1
ATOM 2847 O O . GLY A 1 367 ? -47.344 -21.156 -40.062 1 19.11 367 GLY A O 1
ATOM 2848 N N . TYR A 1 368 ? -48.562 -19.312 -40.031 1 21.12 368 TYR A N 1
ATOM 2849 C CA . TYR A 1 368 ? -48.219 -18.609 -41.281 1 21.12 368 TYR A CA 1
ATOM 2850 C C . TYR A 1 368 ? -46.781 -18.109 -41.25 1 21.12 368 TYR A C 1
ATOM 2852 O O . TYR A 1 368 ? -46.219 -17.844 -40.156 1 21.12 368 TYR A O 1
ATOM 2860 N N . PRO A 1 369 ? -46.219 -17.969 -42.438 1 18.95 369 PRO A N 1
ATOM 2861 C CA . PRO A 1 369 ? -44.844 -17.906 -42.938 1 18.95 369 PRO A CA 1
ATOM 2862 C C . PRO A 1 369 ? -44.062 -16.734 -42.375 1 18.95 369 PRO A C 1
ATOM 2864 O O . PRO A 1 369 ? -44.656 -15.844 -41.75 1 18.95 369 PRO A O 1
ATOM 2867 N N . PRO A 1 370 ? -43.094 -16.203 -43.156 1 19.34 370 PRO A N 1
ATOM 2868 C CA . PRO A 1 370 ? -41.656 -15.945 -43.188 1 19.34 370 PRO A CA 1
ATOM 2869 C C . PRO A 1 370 ? -41.312 -14.484 -42.875 1 19.34 370 PRO A C 1
ATOM 2871 O O . PRO A 1 370 ? -40.125 -14.125 -42.812 1 19.34 370 PRO A O 1
ATOM 2874 N N . THR A 1 371 ? -42.281 -13.531 -42.531 1 19.94 371 THR A N 1
ATOM 2875 C CA . THR A 1 371 ? -41.812 -12.344 -43.25 1 19.94 371 THR A CA 1
ATOM 2876 C C . THR A 1 371 ? -40.5 -11.844 -42.625 1 19.94 371 THR A C 1
ATOM 2878 O O . THR A 1 371 ? -40.219 -12.07 -41.469 1 19.94 371 THR A O 1
ATOM 2881 N N . HIS A 1 372 ? -39.562 -11.07 -43.406 1 18.3 372 HIS A N 1
ATOM 2882 C CA . HIS A 1 372 ? -38.156 -10.766 -43.656 1 18.3 372 HIS A CA 1
ATOM 2883 C C . HIS A 1 372 ? -37.656 -9.68 -42.719 1 18.3 372 HIS A C 1
ATOM 2885 O O . HIS A 1 372 ? -36.438 -9.477 -42.625 1 18.3 372 HIS A O 1
ATOM 2891 N N . SER A 1 373 ? -38.438 -8.82 -42.031 1 18.48 373 SER A N 1
ATOM 2892 C CA . SER A 1 373 ? -37.938 -7.465 -42.188 1 18.48 373 SER A CA 1
ATOM 2893 C C . SER A 1 373 ? -36.594 -7.273 -41.469 1 18.48 373 SER A C 1
ATOM 2895 O O . SER A 1 373 ? -36.281 -8.039 -40.531 1 18.48 373 SER A O 1
ATOM 2897 N N . SER A 1 374 ? -36 -5.945 -41.5 1 18.16 374 SER A N 1
ATOM 2898 C CA . SER A 1 374 ? -34.781 -5.203 -41.75 1 18.16 374 SER A CA 1
ATOM 2899 C C . SER A 1 374 ? -33.938 -5.086 -40.5 1 18.16 374 SER A C 1
ATOM 2901 O O . SER A 1 374 ? -34.375 -5.441 -39.406 1 18.16 374 SER A O 1
ATOM 2903 N N . SER A 1 375 ? -33.312 -3.859 -40.25 1 18.56 375 SER A N 1
ATOM 2904 C CA . SER A 1 375 ? -31.984 -3.256 -40.312 1 18.56 375 SER A CA 1
ATOM 2905 C C . SER A 1 375 ? -31.453 -2.9 -38.938 1 18.56 375 SER A C 1
ATOM 2907 O O . SER A 1 375 ? -30.391 -2.303 -38.812 1 18.56 375 SER A O 1
ATOM 2909 N N . SER A 1 376 ? -32.062 -3.248 -37.812 1 18.75 376 SER A N 1
ATOM 2910 C CA . SER A 1 376 ? -31.703 -2.26 -36.781 1 18.75 376 SER A CA 1
ATOM 2911 C C . SER A 1 376 ? -30.266 -2.43 -36.344 1 18.75 376 SER A C 1
ATOM 2913 O O . SER A 1 376 ? -29.812 -3.553 -36.125 1 18.75 376 SER A O 1
ATOM 2915 N N . HIS A 1 377 ? -29.344 -1.39 -36.531 1 19.33 377 HIS A N 1
ATOM 2916 C CA . HIS A 1 377 ? -27.938 -1.086 -36.281 1 19.33 377 HIS A CA 1
ATOM 2917 C C . HIS A 1 377 ? -27.625 -1.065 -34.781 1 19.33 377 HIS A C 1
ATOM 2919 O O . HIS A 1 377 ? -28.312 -0.388 -34.031 1 19.33 377 HIS A O 1
ATOM 2925 N N . SER A 1 378 ? -27.172 -2.07 -34.281 1 17.7 378 SER A N 1
ATOM 2926 C CA . SER A 1 378 ? -26.75 -2.248 -32.875 1 17.7 378 SER A CA 1
ATOM 2927 C C . SER A 1 378 ? -25.625 -1.283 -32.531 1 17.7 378 SER A C 1
ATOM 2929 O O . SER A 1 378 ? -24.578 -1.263 -33.188 1 17.7 378 SER A O 1
ATOM 2931 N N . ALA A 1 379 ? -25.844 -0.075 -31.797 1 19.38 379 ALA A N 1
ATOM 2932 C CA . ALA A 1 379 ? -25 0.926 -31.141 1 19.38 379 ALA A CA 1
ATOM 2933 C C . ALA A 1 379 ? -24.062 0.278 -30.141 1 19.38 379 ALA A C 1
ATOM 2935 O O . ALA A 1 379 ? -24.5 -0.456 -29.25 1 19.38 379 ALA A O 1
ATOM 2936 N N . GLN A 1 380 ? -22.844 0.014 -30.469 1 18.23 380 GLN A N 1
ATOM 2937 C CA . GLN A 1 380 ? -21.703 -0.481 -29.719 1 18.23 380 GLN A CA 1
ATOM 2938 C C . GLN A 1 380 ? -21.438 0.387 -28.484 1 18.23 380 GLN A C 1
ATOM 2940 O O . GLN A 1 380 ? -21.188 1.589 -28.609 1 18.23 380 GLN A O 1
ATOM 2945 N N . TRP A 1 381 ? -21.969 0.139 -27.281 1 18.75 381 TRP A N 1
ATOM 2946 C CA . TRP A 1 381 ? -21.828 0.743 -25.969 1 18.75 381 TRP A CA 1
ATOM 2947 C C . TRP A 1 381 ? -20.359 0.703 -25.5 1 18.75 381 TRP A C 1
ATOM 2949 O O . TRP A 1 381 ? -19.797 -0.375 -25.297 1 18.75 381 TRP A O 1
ATOM 2959 N N . HIS A 1 382 ? -19.422 1.51 -26.047 1 21.55 382 HIS A N 1
ATOM 2960 C CA . HIS 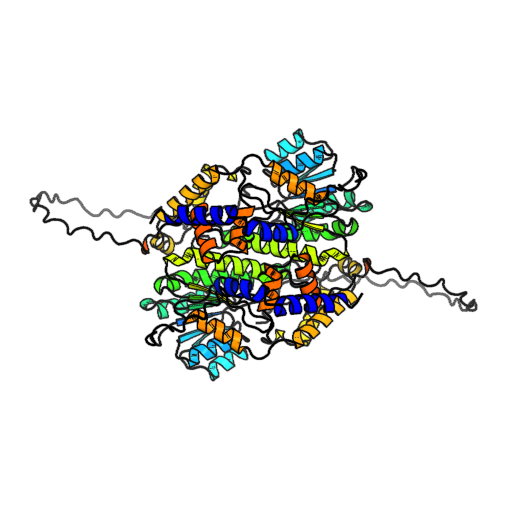A 1 382 ? -18.094 1.705 -25.469 1 21.55 382 HIS A CA 1
ATOM 2961 C C . HIS A 1 382 ? -18.188 2.252 -24.047 1 21.55 382 HIS A C 1
ATOM 2963 O O . HIS A 1 382 ? -18.812 3.287 -23.828 1 21.55 382 HIS A O 1
ATOM 2969 N N . GLY A 1 383 ? -18.328 1.479 -23.047 1 23.16 383 GLY A N 1
ATOM 2970 C CA . GLY A 1 383 ? -18.328 1.783 -21.625 1 23.16 383 GLY A CA 1
ATOM 2971 C C . GLY A 1 383 ? -17.219 2.725 -21.203 1 23.16 383 GLY A C 1
ATOM 2972 O O . GLY A 1 383 ? -16.047 2.348 -21.219 1 23.16 383 GLY A O 1
ATOM 2973 N N . SER A 1 384 ? -17.25 3.986 -21.516 1 23.73 384 SER A N 1
ATOM 2974 C CA . SER A 1 384 ? -16.328 5.051 -21.125 1 23.73 384 SER A CA 1
ATOM 2975 C C . SER A 1 384 ? -16.219 5.168 -19.609 1 23.73 384 SER A C 1
ATOM 2977 O O . SER A 1 384 ? -17.219 5.297 -18.922 1 23.73 384 SER A O 1
ATOM 2979 N N . CYS A 1 385 ? -15.266 4.539 -18.953 1 27.91 385 CYS A N 1
ATOM 2980 C CA . CYS A 1 385 ? -14.805 4.785 -17.594 1 27.91 385 CYS A CA 1
ATOM 2981 C C . CYS A 1 385 ? -14.672 6.281 -17.328 1 27.91 385 CYS A C 1
ATOM 2983 O O . CYS A 1 385 ? -13.914 6.695 -16.453 1 27.91 385 CYS A O 1
ATOM 2985 N N . ARG A 1 386 ? -15.18 7.25 -18.203 1 23.73 386 ARG A N 1
ATOM 2986 C CA . ARG A 1 386 ? -14.758 8.641 -18.047 1 23.73 386 ARG A CA 1
ATOM 2987 C C . ARG A 1 386 ? -15.242 9.219 -16.719 1 23.73 386 ARG A C 1
ATOM 2989 O O . ARG A 1 386 ? -14.523 9.984 -16.078 1 23.73 386 ARG A O 1
ATOM 2996 N N . ASP A 1 387 ? -16.625 9.375 -16.516 1 24.16 387 ASP A N 1
ATOM 2997 C CA . ASP A 1 387 ? -17.047 10.508 -15.695 1 24.16 387 ASP A CA 1
ATOM 2998 C C . ASP A 1 387 ? -16.953 10.172 -14.211 1 24.16 387 ASP A C 1
ATOM 3000 O O . ASP A 1 387 ? -17.766 9.422 -13.68 1 24.16 387 ASP A O 1
ATOM 3004 N N . TRP A 1 388 ? -15.875 9.977 -13.625 1 25.88 388 TRP A N 1
ATOM 3005 C CA . TRP A 1 388 ? -15.758 9.68 -12.195 1 25.88 388 TRP A CA 1
ATOM 3006 C C . TRP A 1 388 ? -16.25 10.859 -11.359 1 25.88 388 TRP A C 1
ATOM 3008 O O . TRP A 1 388 ? -15.602 11.914 -11.328 1 25.88 388 TRP A O 1
ATOM 3018 N N . ARG A 1 389 ? -17.5 11.18 -11.359 1 24.78 389 ARG A N 1
ATOM 3019 C CA . ARG A 1 389 ? -17.938 12.211 -10.43 1 24.78 389 ARG A CA 1
ATOM 3020 C C . ARG A 1 389 ? -17.578 11.859 -8.992 1 24.78 389 ARG A C 1
ATOM 3022 O O . ARG A 1 389 ? -17.844 10.734 -8.547 1 24.78 389 ARG A O 1
ATOM 3029 N N . TRP A 1 390 ? -16.609 12.539 -8.289 1 23.7 390 TRP A N 1
ATOM 3030 C CA . TRP A 1 390 ? -16.047 12.508 -6.941 1 23.7 390 TRP A CA 1
ATOM 3031 C C . TRP A 1 390 ? -17.156 12.547 -5.891 1 23.7 390 TRP A C 1
ATOM 3033 O O . TRP A 1 390 ? -18.047 13.406 -5.941 1 23.7 390 TRP A O 1
ATOM 3043 N N . LEU A 1 391 ? -17.688 11.445 -5.609 1 23.58 391 LEU A N 1
ATOM 3044 C CA . LEU A 1 391 ? -18.562 11.461 -4.449 1 23.58 391 LEU A CA 1
ATOM 3045 C C . LEU A 1 391 ? -17.828 11.938 -3.207 1 23.58 391 LEU A C 1
ATOM 3047 O O . LEU A 1 391 ? -16.922 11.266 -2.723 1 23.58 391 LEU A O 1
ATOM 3051 N N . GLY A 1 392 ? -17.047 12.992 -3.139 1 20.5 392 GLY A N 1
ATOM 3052 C CA . GLY A 1 392 ? -16.734 13.539 -1.828 1 20.5 392 GLY A CA 1
ATOM 3053 C C . GLY A 1 392 ? -17.953 13.852 -1.001 1 20.5 392 GLY A C 1
ATOM 3054 O O . GLY A 1 392 ? -19.016 14.203 -1.548 1 20.5 392 GLY A O 1
ATOM 3055 N N . MET B 1 1 ? 28.172 7.949 24.188 1 24.88 1 MET B N 1
ATOM 3056 C CA . MET B 1 1 ? 26.781 7.93 23.734 1 24.88 1 MET B CA 1
ATOM 3057 C C . MET B 1 1 ? 26.547 6.824 22.719 1 24.88 1 MET B C 1
ATOM 3059 O O . MET B 1 1 ? 25.469 6.73 22.125 1 24.88 1 MET B O 1
ATOM 3063 N N . THR B 1 2 ? 27.656 6.156 22.344 1 30.92 2 THR B N 1
ATOM 3064 C CA . THR B 1 2 ? 27.984 5.086 21.422 1 30.92 2 THR B CA 1
ATOM 3065 C C . THR B 1 2 ? 27.469 3.744 21.922 1 30.92 2 THR B C 1
ATOM 3067 O O . THR B 1 2 ? 27.406 2.77 21.172 1 30.92 2 THR B O 1
ATOM 3070 N N . GLU B 1 3 ? 27.344 3.695 23.297 1 34.69 3 GLU B N 1
ATOM 3071 C CA . GLU B 1 3 ? 27.266 2.387 23.938 1 34.69 3 GLU B CA 1
ATOM 3072 C C . GLU B 1 3 ? 25.828 1.858 23.953 1 34.69 3 GLU B C 1
ATOM 3074 O O . GLU B 1 3 ? 25.578 0.752 24.422 1 34.69 3 GLU B O 1
ATOM 3079 N N . ILE B 1 4 ? 24.938 2.727 23.578 1 36.75 4 ILE B N 1
ATOM 3080 C CA . ILE B 1 4 ? 23.531 2.383 23.781 1 36.75 4 ILE B CA 1
ATOM 3081 C C . ILE B 1 4 ? 23.125 1.305 22.781 1 36.75 4 ILE B C 1
ATOM 3083 O O . ILE B 1 4 ? 22.453 0.333 23.141 1 36.75 4 ILE B O 1
ATOM 3087 N N . PRO B 1 5 ? 23.688 1.396 21.641 1 38.56 5 PRO B N 1
ATOM 3088 C CA . PRO B 1 5 ? 23.25 0.311 20.75 1 38.56 5 PRO B CA 1
ATOM 3089 C C . PRO B 1 5 ? 23.781 -1.054 21.188 1 38.56 5 PRO B C 1
ATOM 3091 O O . PRO B 1 5 ? 23.078 -2.059 21.078 1 38.56 5 PRO B O 1
ATOM 3094 N N . ALA B 1 6 ? 24.969 -1.093 21.734 1 40.19 6 ALA B N 1
ATOM 3095 C CA . ALA B 1 6 ? 25.531 -2.354 22.203 1 40.19 6 ALA B CA 1
ATOM 3096 C C . ALA B 1 6 ? 24.766 -2.9 23.391 1 40.19 6 ALA B C 1
ATOM 3098 O O . ALA B 1 6 ? 24.562 -4.109 23.516 1 40.19 6 ALA B O 1
ATOM 3099 N N . VAL B 1 7 ? 24.281 -2.039 24.266 1 39.5 7 VAL B N 1
ATOM 3100 C CA . VAL B 1 7 ? 23.562 -2.469 25.469 1 39.5 7 VAL B CA 1
ATOM 3101 C C . VAL B 1 7 ? 22.188 -3.002 25.078 1 39.5 7 VAL B C 1
ATOM 3103 O O . VAL B 1 7 ? 21.75 -4.039 25.578 1 39.5 7 VAL B O 1
ATOM 3106 N N . LEU B 1 8 ? 21.516 -2.395 24.141 1 40.06 8 LEU B N 1
ATOM 3107 C CA . LEU B 1 8 ? 20.203 -2.871 23.75 1 40.06 8 LEU B CA 1
ATOM 3108 C C . LEU B 1 8 ? 20.297 -4.188 22.984 1 40.06 8 LEU B C 1
ATOM 3110 O O . LEU B 1 8 ? 19.484 -5.094 23.188 1 40.06 8 LEU B O 1
ATOM 3114 N N . ALA B 1 9 ? 21.375 -4.359 22.219 1 41.88 9 ALA B N 1
ATOM 3115 C CA . ALA B 1 9 ? 21.641 -5.668 21.625 1 41.88 9 ALA B CA 1
ATOM 3116 C C . ALA B 1 9 ? 21.922 -6.707 22.719 1 41.88 9 ALA B C 1
ATOM 3118 O O . ALA B 1 9 ? 21.453 -7.84 22.641 1 41.88 9 ALA B O 1
ATOM 3119 N N . ARG B 1 10 ? 22.641 -6.281 23.75 1 42.44 10 ARG B N 1
ATOM 3120 C CA . ARG B 1 10 ? 22.953 -7.188 24.844 1 42.44 10 ARG B CA 1
ATOM 3121 C C . ARG B 1 10 ? 21.703 -7.543 25.641 1 42.44 10 ARG B C 1
ATOM 3123 O O . ARG B 1 10 ? 21.547 -8.68 26.078 1 42.44 10 ARG B O 1
ATOM 3130 N N . VAL B 1 11 ? 20.781 -6.621 25.75 1 42.84 11 VAL B N 1
ATOM 3131 C CA . VAL B 1 11 ? 19.562 -6.922 26.484 1 42.84 11 VAL B CA 1
ATOM 3132 C C . VAL B 1 11 ? 18.672 -7.855 25.672 1 42.84 11 VAL B C 1
ATOM 3134 O O . VAL B 1 11 ? 18.125 -8.82 26.203 1 42.84 11 VAL B O 1
ATOM 3137 N N . CYS B 1 12 ? 18.625 -7.578 24.406 1 42.38 12 CYS B N 1
ATOM 3138 C CA . CYS B 1 12 ? 17.844 -8.492 23.562 1 42.38 12 CYS B CA 1
ATOM 3139 C C . CYS B 1 12 ? 18.484 -9.875 23.547 1 42.38 12 CYS B C 1
ATOM 3141 O O . CYS B 1 12 ? 17.781 -10.883 23.625 1 42.38 12 CYS B O 1
ATOM 3143 N N . ILE B 1 13 ? 19.781 -9.922 23.578 1 42.25 13 ILE B N 1
ATOM 3144 C CA . ILE B 1 13 ? 20.469 -11.203 23.672 1 42.25 13 ILE B CA 1
ATOM 3145 C C . ILE B 1 13 ? 20.25 -11.812 25.047 1 42.25 13 ILE B C 1
ATOM 3147 O O . ILE B 1 13 ? 19.984 -13.016 25.156 1 42.25 13 ILE B O 1
ATOM 3151 N N . THR B 1 14 ? 20.344 -11.008 26.125 1 39.31 14 THR B N 1
ATOM 3152 C CA . THR B 1 14 ? 20.125 -11.547 27.469 1 39.31 14 THR B CA 1
ATOM 3153 C C . THR B 1 14 ? 18.688 -12.016 27.641 1 39.31 14 THR B C 1
ATOM 3155 O O . THR B 1 14 ? 18.438 -13.078 28.203 1 39.31 14 THR B O 1
ATOM 3158 N N . LEU B 1 15 ? 17.781 -11.211 27.203 1 39.16 15 LEU B N 1
ATOM 3159 C CA . LEU B 1 15 ? 16.391 -11.68 27.312 1 39.16 15 LEU B CA 1
ATOM 3160 C C . LEU B 1 15 ? 16.172 -12.898 26.422 1 39.16 15 LEU B C 1
ATOM 3162 O O . LEU B 1 15 ? 15.406 -13.797 26.781 1 39.16 15 LEU B O 1
ATOM 3166 N N . TRP B 1 16 ? 16.875 -12.938 25.312 1 37.09 16 TRP B N 1
ATOM 3167 C CA . TRP B 1 16 ? 16.906 -14.141 24.5 1 37.09 16 TRP B CA 1
ATOM 3168 C C . TRP B 1 16 ? 17.547 -15.305 25.25 1 37.09 16 TRP B C 1
ATOM 3170 O O . TRP B 1 16 ? 17.016 -16.422 25.234 1 37.09 16 TRP B O 1
ATOM 3180 N N . ARG B 1 17 ? 18.594 -15.023 25.906 1 37.97 17 ARG B N 1
ATOM 3181 C CA . ARG B 1 17 ? 19.297 -16.062 26.641 1 37.97 17 ARG B CA 1
ATOM 3182 C C . ARG B 1 17 ? 18.516 -16.469 27.891 1 37.97 17 ARG B C 1
ATOM 3184 O O . ARG B 1 17 ? 18.75 -17.531 28.469 1 37.97 17 ARG B O 1
ATOM 3191 N N . SER B 1 18 ? 17.953 -15.438 28.516 1 37.69 18 SER B N 1
ATOM 3192 C CA . SER B 1 18 ? 17.359 -15.789 29.797 1 37.69 18 SER B CA 1
ATOM 3193 C C . SER B 1 18 ? 16.188 -16.75 29.609 1 37.69 18 SER B C 1
ATOM 3195 O O . SER B 1 18 ? 15.625 -17.234 30.594 1 37.69 18 SER B O 1
ATOM 3197 N N . GLY B 1 19 ? 15.812 -17.484 28.719 1 34.97 19 GLY B N 1
ATOM 3198 C CA . GLY B 1 19 ? 14.828 -18.531 28.516 1 34.97 19 GLY B CA 1
ATOM 3199 C C . GLY B 1 19 ? 13.398 -18.016 28.469 1 34.97 19 GLY B C 1
ATOM 3200 O O . GLY B 1 19 ? 12.453 -18.781 28.281 1 34.97 19 GLY B O 1
ATOM 3201 N N . LEU B 1 20 ? 13.148 -16.859 29.125 1 32.31 20 LEU B N 1
ATOM 3202 C CA . LEU B 1 20 ? 11.766 -16.422 29.188 1 32.31 20 LEU B CA 1
ATOM 3203 C C . LEU B 1 20 ? 11.188 -16.234 27.797 1 32.31 20 LEU B C 1
ATOM 3205 O O . LEU B 1 20 ? 9.992 -16.453 27.578 1 32.31 20 LEU B O 1
ATOM 3209 N N . LEU B 1 21 ? 11.883 -15.648 26.969 1 31.16 21 LEU B N 1
ATOM 3210 C CA . LEU B 1 21 ? 11.359 -15.492 25.625 1 31.16 21 LEU B CA 1
ATOM 3211 C C . LEU B 1 21 ? 11.352 -16.828 24.891 1 31.16 21 LEU B C 1
ATOM 3213 O O . LEU B 1 21 ? 10.828 -16.922 23.781 1 31.16 21 LEU B O 1
ATOM 3217 N N . LYS B 1 22 ? 11.992 -17.859 25.391 1 32.5 22 LYS B N 1
ATOM 3218 C CA . LYS B 1 22 ? 11.906 -19.188 24.781 1 32.5 22 LYS B CA 1
ATOM 3219 C C . LYS B 1 22 ? 10.484 -19.734 24.844 1 32.5 22 LYS B C 1
ATOM 3221 O O . LYS B 1 22 ? 10.062 -20.484 23.953 1 32.5 22 LYS B O 1
ATOM 3226 N N . GLY B 1 23 ? 9.797 -19.469 26.031 1 29.66 23 GLY B N 1
ATOM 3227 C CA . GLY B 1 23 ? 8.445 -19.984 26.109 1 29.66 23 GLY B CA 1
ATOM 3228 C C . GLY B 1 23 ? 7.492 -19.312 25.125 1 29.66 23 GLY B C 1
ATOM 3229 O O . GLY B 1 23 ? 6.629 -19.984 24.547 1 29.66 23 GLY B O 1
ATOM 3230 N N . GLN B 1 24 ? 7.508 -17.938 25.188 1 29.33 24 GLN B N 1
ATOM 3231 C CA . GLN B 1 24 ? 6.586 -17.281 24.266 1 29.33 24 GLN B CA 1
ATOM 3232 C C . GLN B 1 24 ? 7.023 -17.484 22.828 1 29.33 24 GLN B C 1
ATOM 3234 O O . GLN B 1 24 ? 6.242 -17.266 21.891 1 29.33 24 GLN B O 1
ATOM 3239 N N . LEU B 1 25 ? 8.258 -17.719 22.625 1 30.72 25 LEU B N 1
ATOM 3240 C CA . LEU B 1 25 ? 8.75 -18.062 21.297 1 30.72 25 LEU B CA 1
ATOM 3241 C C . LEU B 1 25 ? 8.219 -19.406 20.844 1 30.72 25 LEU B C 1
ATOM 3243 O O . LEU B 1 25 ? 8.094 -19.672 19.656 1 30.72 25 LEU B O 1
ATOM 3247 N N . ARG B 1 26 ? 8.102 -20.359 21.812 1 28.86 26 ARG B N 1
ATOM 3248 C CA . ARG B 1 26 ? 7.453 -21.609 21.438 1 28.86 26 ARG B CA 1
ATOM 3249 C C . ARG B 1 26 ? 5.996 -21.375 21.031 1 28.86 26 ARG B C 1
ATOM 3251 O O . ARG B 1 26 ? 5.461 -22.078 20.172 1 28.86 26 ARG B O 1
ATOM 3258 N N . MET B 1 27 ? 5.27 -20.516 21.828 1 27.38 27 MET B N 1
ATOM 3259 C CA . MET B 1 27 ? 3.895 -20.297 21.391 1 27.38 27 MET B CA 1
ATOM 3260 C C . MET B 1 27 ? 3.857 -19.531 20.062 1 27.38 27 MET B C 1
ATOM 3262 O O . MET B 1 27 ? 2.914 -19.672 19.281 1 27.38 27 MET B O 1
ATOM 3266 N N . GLN B 1 28 ? 4.676 -18.438 19.969 1 30.06 28 GLN B N 1
ATOM 3267 C CA . GLN B 1 28 ? 4.727 -17.781 18.656 1 30.06 28 GLN B CA 1
ATOM 3268 C C . GLN B 1 28 ? 5.359 -18.688 17.609 1 30.06 28 GLN B C 1
ATOM 3270 O O . GLN B 1 28 ? 5.293 -18.406 16.422 1 30.06 28 GLN B O 1
ATOM 3275 N N . ARG B 1 29 ? 6.305 -19.609 17.906 1 30.69 29 ARG B N 1
ATOM 3276 C CA . ARG B 1 29 ? 6.547 -20.734 17 1 30.69 29 ARG B CA 1
ATOM 3277 C C . ARG B 1 29 ? 5.234 -21.406 16.594 1 30.69 29 ARG B C 1
ATOM 3279 O O . ARG B 1 29 ? 5.117 -21.938 15.492 1 30.69 29 ARG B O 1
ATOM 3286 N N . LEU B 1 30 ? 4.277 -21.531 17.547 1 28.39 30 LEU B N 1
ATOM 3287 C CA . LEU B 1 30 ? 2.98 -22.016 17.094 1 28.39 30 LEU B CA 1
ATOM 3288 C C . LEU B 1 30 ? 2.314 -21 16.172 1 28.39 30 LEU B C 1
ATOM 3290 O O . LEU B 1 30 ? 1.675 -21.375 15.188 1 28.39 30 LEU B O 1
ATOM 3294 N N . GLN B 1 31 ? 2.154 -19.703 16.609 1 29.7 31 GLN B N 1
ATOM 3295 C CA . GLN B 1 31 ? 1.517 -18.75 15.703 1 29.7 31 GLN B CA 1
ATOM 3296 C C . GLN B 1 31 ? 2.461 -18.359 14.57 1 29.7 31 GLN B C 1
ATOM 3298 O O . GLN B 1 31 ? 2.055 -17.688 13.625 1 29.7 31 GLN B O 1
ATOM 3303 N N . LEU B 1 32 ? 3.762 -17.984 14.852 1 30.75 32 LEU B N 1
ATOM 3304 C CA . LEU B 1 32 ? 4.645 -18.031 13.688 1 30.75 32 LEU B CA 1
ATOM 3305 C C . LEU B 1 32 ? 4.5 -19.344 12.945 1 30.75 32 LEU B C 1
ATOM 3307 O O . LEU B 1 32 ? 4.828 -20.406 13.492 1 30.75 32 LEU B O 1
ATOM 3311 N N . GLY B 1 33 ? 3.516 -19.562 12.406 1 30.08 33 GLY B N 1
ATOM 3312 C CA . GLY B 1 33 ? 3.273 -20.703 11.555 1 30.08 33 GLY B CA 1
ATOM 3313 C C . GLY B 1 33 ? 4.531 -21.234 10.891 1 30.08 33 GLY B C 1
ATOM 3314 O O . GLY B 1 33 ? 4.906 -20.766 9.805 1 30.08 33 GLY B O 1
ATOM 3315 N N . TRP B 1 34 ? 5.586 -21.125 11.602 1 29.89 34 TRP B N 1
ATOM 3316 C CA . TRP B 1 34 ? 6.582 -22.031 11.055 1 29.89 34 TRP B CA 1
ATOM 3317 C C . TRP B 1 34 ? 5.977 -23.406 10.812 1 29.89 34 TRP B C 1
ATOM 3319 O O . TRP B 1 34 ? 5.852 -24.219 11.734 1 29.89 34 TRP B O 1
ATOM 3329 N N . VAL B 1 35 ? 4.762 -23.578 10.586 1 28.95 35 VAL B N 1
ATOM 3330 C CA . VAL B 1 35 ? 4.492 -24.922 10.094 1 28.95 35 VAL B CA 1
ATOM 3331 C C . VAL B 1 35 ? 5.676 -25.422 9.258 1 28.95 35 VAL B C 1
ATOM 3333 O O . VAL B 1 35 ? 5.973 -24.859 8.203 1 28.95 35 VAL B O 1
ATOM 3336 N N . VAL B 1 36 ? 6.734 -25.766 9.891 1 29.36 36 VAL B N 1
ATOM 3337 C CA . VAL B 1 36 ? 7.41 -26.812 9.125 1 29.36 36 VAL B CA 1
ATOM 3338 C C . VAL B 1 36 ? 6.383 -27.656 8.375 1 29.36 36 VAL B C 1
ATOM 3340 O O . VAL B 1 36 ? 5.527 -28.297 8.992 1 29.36 36 VAL B O 1
ATOM 3343 N N . GLY B 1 37 ? 5.84 -27.125 7.344 1 33.91 37 GLY B N 1
ATOM 3344 C CA . GLY B 1 37 ? 5.07 -27.953 6.43 1 33.91 37 GLY B CA 1
ATOM 3345 C C . GLY B 1 37 ? 5.426 -29.422 6.52 1 33.91 37 GLY B C 1
ATOM 3346 O O . GLY B 1 37 ? 6.602 -29.797 6.457 1 33.91 37 GLY B O 1
ATOM 3347 N N . SER B 1 38 ? 4.816 -30.062 7.5 1 33.97 38 SER B N 1
ATOM 3348 C CA . SER B 1 38 ? 4.926 -31.5 7.293 1 33.97 38 SER B CA 1
ATOM 3349 C C . SER B 1 38 ? 4.98 -31.844 5.805 1 33.97 38 SER B C 1
ATOM 3351 O O . SER B 1 38 ? 4.211 -31.297 5.012 1 33.97 38 SER B O 1
ATOM 3353 N N . GLY B 1 39 ? 6.168 -31.922 5.312 1 37.38 39 GLY B N 1
ATOM 3354 C CA . GLY B 1 39 ? 6.535 -32.375 3.982 1 37.38 39 GLY B CA 1
ATOM 3355 C C . GLY B 1 39 ? 5.52 -33.344 3.375 1 37.38 39 GLY B C 1
ATOM 3356 O O . GLY B 1 39 ? 5.832 -34.5 3.088 1 37.38 39 GLY B O 1
ATOM 3357 N N . GLN B 1 40 ? 4.332 -33.344 3.988 1 37.62 40 GLN B N 1
ATOM 3358 C CA . GLN B 1 40 ? 3.619 -34.188 3.043 1 37.62 40 GLN B CA 1
ATOM 3359 C C . GLN B 1 40 ? 3.525 -33.531 1.669 1 37.62 40 GLN B C 1
ATOM 3361 O O . GLN B 1 40 ? 2.854 -32.531 1.51 1 37.62 40 GLN B O 1
ATOM 3366 N N . HIS B 1 41 ? 4.645 -33.438 1.125 1 45.97 41 HIS B N 1
ATOM 3367 C CA . HIS B 1 41 ? 4.637 -33.094 -0.289 1 45.97 41 HIS B CA 1
ATOM 3368 C C . HIS B 1 41 ? 3.477 -33.75 -1.02 1 45.97 41 HIS B C 1
ATOM 3370 O O . HIS B 1 41 ? 3.035 -34.844 -0.633 1 45.97 41 HIS B O 1
ATOM 3376 N N . LEU B 1 42 ? 2.59 -32.969 -1.396 1 47.22 42 LEU B N 1
ATOM 3377 C CA . LEU B 1 42 ? 1.621 -33.531 -2.318 1 47.22 42 LEU B CA 1
ATOM 3378 C C . LEU B 1 42 ? 2.219 -34.75 -3.055 1 47.22 42 LEU B C 1
ATOM 3380 O O . LEU B 1 42 ? 3.434 -34.812 -3.258 1 47.22 42 LEU B O 1
ATOM 3384 N N . ALA B 1 43 ? 1.514 -35.875 -2.938 1 41.62 43 ALA B N 1
ATOM 3385 C CA . ALA B 1 43 ? 1.836 -37.156 -3.607 1 41.62 43 ALA B CA 1
ATOM 3386 C C . ALA B 1 43 ? 2.598 -36.906 -4.906 1 41.62 43 ALA B C 1
ATOM 3388 O O . ALA B 1 43 ? 2.4 -35.875 -5.562 1 41.62 43 ALA B O 1
ATOM 3389 N N . PRO B 1 44 ? 3.693 -37.469 -5.027 1 41.56 44 PRO B N 1
ATOM 3390 C CA . PRO B 1 44 ? 4.484 -37.531 -6.258 1 41.56 44 PRO B CA 1
ATOM 3391 C C . PRO B 1 44 ? 3.623 -37.406 -7.516 1 41.56 44 PRO B C 1
ATOM 3393 O O . PRO B 1 44 ? 4.152 -37.375 -8.633 1 41.56 44 PRO B O 1
ATOM 3396 N N . TRP B 1 45 ? 2.361 -37.844 -7.34 1 39.09 45 TRP B N 1
ATOM 3397 C CA . TRP B 1 45 ? 1.61 -37.875 -8.594 1 39.09 45 TRP B CA 1
ATOM 3398 C C . TRP B 1 45 ? 1.371 -36.469 -9.125 1 39.09 45 TRP B C 1
ATOM 3400 O O . TRP B 1 45 ? 0.495 -36.25 -9.969 1 39.09 45 TRP B O 1
ATOM 3410 N N . LEU B 1 46 ? 1.711 -35.406 -8.352 1 46.5 46 LEU B N 1
ATOM 3411 C CA . LEU B 1 46 ? 1.568 -34.156 -9.078 1 46.5 46 LEU B CA 1
ATOM 3412 C C . LEU B 1 46 ? 2.035 -34.312 -10.523 1 46.5 46 LEU B C 1
ATOM 3414 O O . LEU B 1 46 ? 3.205 -34.594 -10.773 1 46.5 46 LEU B O 1
ATOM 3418 N N . SER B 1 47 ? 1.353 -34.875 -11.32 1 44.41 47 SER B N 1
ATOM 3419 C CA . SER B 1 47 ? 1.557 -35.062 -12.75 1 44.41 47 SER B CA 1
ATOM 3420 C C . SER B 1 47 ? 2.41 -33.938 -13.336 1 44.41 47 SER B C 1
ATOM 3422 O O . SER B 1 47 ? 2.312 -32.781 -12.898 1 44.41 47 SER B O 1
ATOM 3424 N N . LEU B 1 48 ? 3.691 -34.25 -13.781 1 47.69 48 LEU B N 1
ATOM 3425 C CA . LEU B 1 48 ? 4.695 -33.562 -14.594 1 47.69 48 LEU B CA 1
ATOM 3426 C C . LEU B 1 48 ? 4.094 -32.375 -15.312 1 47.69 48 LEU B C 1
ATOM 3428 O O . LEU B 1 48 ? 4.824 -31.5 -15.789 1 47.69 48 LEU B O 1
ATOM 3432 N N . SER B 1 49 ? 2.742 -32.344 -15.469 1 52.41 49 SER B N 1
ATOM 3433 C CA . SER B 1 49 ? 2.205 -31.406 -16.453 1 52.41 49 SER B CA 1
ATOM 3434 C C . SER B 1 49 ? 1.688 -30.141 -15.781 1 52.41 49 SER B C 1
ATOM 3436 O O . SER B 1 49 ? 0.9 -29.391 -16.375 1 52.41 49 SER B O 1
ATOM 3438 N N . LEU B 1 50 ? 2.307 -29.859 -14.492 1 62.53 50 LEU B N 1
ATOM 3439 C CA . LEU B 1 50 ? 1.723 -28.656 -13.914 1 62.53 50 LEU B CA 1
ATOM 3440 C C . LEU B 1 50 ? 2.377 -27.406 -14.492 1 62.53 50 LEU B C 1
ATOM 3442 O O . LEU B 1 50 ? 3.598 -27.359 -14.664 1 62.53 50 LEU B O 1
ATOM 3446 N N . LEU B 1 51 ? 1.529 -26.406 -14.945 1 72.38 51 LEU B N 1
ATOM 3447 C CA . LEU B 1 51 ? 1.949 -25.172 -15.617 1 72.38 51 LEU B CA 1
ATOM 3448 C C . LEU B 1 51 ? 2.111 -24.047 -14.609 1 72.38 51 LEU B C 1
ATOM 3450 O O . LEU B 1 51 ? 1.256 -23.844 -13.742 1 72.38 51 LEU B O 1
ATOM 3454 N N . TRP B 1 52 ? 3.398 -23.531 -14.648 1 79.94 52 TRP B N 1
ATOM 3455 C CA . TRP B 1 52 ? 3.713 -22.391 -13.805 1 79.94 52 TRP B CA 1
ATOM 3456 C C . TRP B 1 52 ? 4.004 -21.156 -14.648 1 79.94 52 TRP B C 1
ATOM 3458 O O . TRP B 1 52 ? 4.746 -21.219 -15.625 1 79.94 52 TRP B O 1
ATOM 3468 N N . ALA B 1 53 ? 3.332 -20.031 -14.312 1 82.06 53 ALA B N 1
ATOM 3469 C CA . ALA B 1 53 ? 3.682 -18.75 -14.906 1 82.06 53 ALA B CA 1
ATOM 3470 C C . ALA B 1 53 ? 4.504 -17.906 -13.93 1 82.06 53 ALA B C 1
ATOM 3472 O O . ALA B 1 53 ? 4.172 -17.812 -12.75 1 82.06 53 ALA B O 1
ATOM 3473 N N . PHE B 1 54 ? 5.625 -17.438 -14.453 1 83.81 54 PHE B N 1
ATOM 3474 C CA . PHE B 1 54 ? 6.551 -16.641 -13.656 1 83.81 54 PHE B CA 1
ATOM 3475 C C . PHE B 1 54 ? 6.734 -15.25 -14.266 1 83.81 54 PHE B C 1
ATOM 3477 O O . PHE B 1 54 ? 7.047 -15.125 -15.453 1 83.81 54 PHE B O 1
ATOM 3484 N N . ALA B 1 55 ? 6.543 -14.297 -13.469 1 85.94 55 ALA B N 1
ATOM 3485 C CA . ALA B 1 55 ? 6.848 -12.938 -13.906 1 85.94 55 ALA B CA 1
ATOM 3486 C C . ALA B 1 55 ? 8.195 -12.477 -13.359 1 85.94 55 ALA B C 1
ATOM 3488 O O . ALA B 1 55 ? 8.531 -12.758 -12.203 1 85.94 55 ALA B O 1
ATOM 3489 N N . GLY B 1 56 ? 8.984 -11.844 -14.242 1 82.38 56 GLY B N 1
ATOM 3490 C CA . GLY B 1 56 ? 10.242 -11.258 -13.812 1 82.38 56 GLY B CA 1
ATOM 3491 C C . GLY B 1 56 ? 11.367 -12.266 -13.719 1 82.38 56 GLY B C 1
ATOM 3492 O O . GLY B 1 56 ? 11.977 -12.43 -12.656 1 82.38 56 GLY B O 1
ATOM 3493 N N . CYS B 1 57 ? 11.734 -12.883 -14.766 1 84.12 57 CYS B N 1
ATOM 3494 C CA . CYS B 1 57 ? 12.734 -13.945 -14.766 1 84.12 57 CYS B CA 1
ATOM 3495 C C . CYS B 1 57 ? 14.016 -13.492 -15.461 1 84.12 57 CYS B C 1
ATOM 3497 O O . CYS B 1 57 ? 14.82 -14.32 -15.883 1 84.12 57 CYS B O 1
ATOM 3499 N N . ASP B 1 58 ? 14.164 -12.172 -15.578 1 82.94 58 ASP B N 1
ATOM 3500 C CA . ASP B 1 58 ? 15.344 -11.617 -16.219 1 82.94 58 ASP B CA 1
ATOM 3501 C C . ASP B 1 58 ? 16.609 -11.922 -15.414 1 82.94 58 ASP B C 1
ATOM 3503 O O . ASP B 1 58 ? 17.688 -12.062 -15.977 1 82.94 58 ASP B O 1
ATOM 3507 N N . SER B 1 59 ? 16.453 -11.984 -14.133 1 84.12 59 SER B N 1
ATOM 3508 C CA . SER B 1 59 ? 17.562 -12.203 -13.211 1 84.12 59 SER B CA 1
ATOM 3509 C C . SER B 1 59 ? 17.062 -12.625 -11.828 1 84.12 59 SER B C 1
ATOM 3511 O O . SER B 1 59 ? 15.875 -12.906 -11.656 1 84.12 59 SER B O 1
ATOM 3513 N N . GLY B 1 60 ? 17.969 -12.875 -11 1 89.88 60 GLY B N 1
ATOM 3514 C CA . GLY B 1 60 ? 17.656 -12.984 -9.586 1 89.88 60 GLY B CA 1
ATOM 3515 C C . GLY B 1 60 ? 16.812 -14.203 -9.25 1 89.88 60 GLY B C 1
ATOM 3516 O O . GLY B 1 60 ? 17.094 -15.305 -9.711 1 89.88 60 GLY B O 1
ATOM 3517 N N . PHE B 1 61 ? 15.867 -14 -8.375 1 92.56 61 PHE B N 1
ATOM 3518 C CA . PHE B 1 61 ? 15.039 -15.07 -7.832 1 92.56 61 PHE B CA 1
ATOM 3519 C C . PHE B 1 61 ? 14.234 -15.75 -8.938 1 92.56 61 PHE B C 1
ATOM 3521 O O . PHE B 1 61 ? 14.156 -16.984 -8.984 1 92.56 61 PHE B O 1
ATOM 3528 N N . GLY B 1 62 ? 13.656 -14.891 -9.797 1 93.56 62 GLY B N 1
ATOM 3529 C CA . GLY B 1 62 ? 12.797 -15.422 -10.844 1 93.56 62 GLY B CA 1
ATOM 3530 C C . GLY B 1 62 ? 13.516 -16.375 -11.789 1 93.56 62 GLY B C 1
ATOM 3531 O O . GLY B 1 62 ? 13.016 -17.453 -12.086 1 93.56 62 GLY B O 1
ATOM 3532 N N . LYS B 1 63 ? 14.656 -15.938 -12.258 1 93.69 63 LYS B N 1
ATOM 3533 C CA . LYS B 1 63 ? 15.445 -16.766 -13.172 1 93.69 63 LYS B CA 1
ATOM 3534 C C . LYS B 1 63 ? 15.836 -18.078 -12.523 1 93.69 63 LYS B C 1
ATOM 3536 O O . LYS B 1 63 ? 15.656 -19.156 -13.109 1 93.69 63 LYS B O 1
ATOM 3541 N N . GLN B 1 64 ? 16.297 -18.031 -11.289 1 94.12 64 GLN B N 1
ATOM 3542 C CA . GLN B 1 64 ? 16.75 -19.219 -10.594 1 94.12 64 GLN B CA 1
ATOM 3543 C C . GLN B 1 64 ? 15.586 -20.141 -10.258 1 94.12 64 GLN B C 1
ATOM 3545 O O . GLN B 1 64 ? 15.695 -21.359 -10.352 1 94.12 64 GLN B O 1
ATOM 3550 N N . ALA B 1 65 ? 14.5 -19.547 -9.859 1 95.19 65 ALA B N 1
ATOM 3551 C CA . ALA B 1 65 ? 13.328 -20.344 -9.531 1 95.19 65 ALA B CA 1
ATOM 3552 C C . ALA B 1 65 ? 12.766 -21.031 -10.773 1 95.19 65 ALA B C 1
ATOM 3554 O O . ALA B 1 65 ? 12.367 -22.203 -10.719 1 95.19 65 ALA B O 1
ATOM 3555 N N . ALA B 1 66 ? 12.727 -20.328 -11.883 1 95.19 66 ALA B N 1
ATOM 3556 C CA . ALA B 1 66 ? 12.266 -20.906 -13.141 1 95.19 66 ALA B CA 1
ATOM 3557 C C . ALA B 1 66 ? 13.133 -22.109 -13.531 1 95.19 66 ALA B C 1
ATOM 3559 O O . ALA B 1 66 ? 12.617 -23.156 -13.906 1 95.19 66 ALA B O 1
ATOM 3560 N N . HIS B 1 67 ? 14.422 -21.922 -13.438 1 95.06 67 HIS B N 1
ATOM 3561 C CA . HIS B 1 67 ? 15.352 -23 -13.75 1 95.06 67 HIS B CA 1
ATOM 3562 C C . HIS B 1 67 ? 15.141 -24.203 -12.82 1 95.06 67 HIS B C 1
ATOM 3564 O O . HIS B 1 67 ? 15.117 -25.344 -13.266 1 95.06 67 HIS B O 1
ATOM 3570 N N . HIS B 1 68 ? 15.023 -23.906 -11.547 1 94.75 68 HIS B N 1
ATOM 3571 C CA . HIS B 1 68 ? 14.867 -24.953 -10.539 1 94.75 68 HIS B CA 1
ATOM 3572 C C . HIS B 1 68 ? 13.594 -25.766 -10.789 1 94.75 68 HIS B C 1
ATOM 3574 O O . HIS B 1 68 ? 13.625 -27 -10.766 1 94.75 68 HIS B O 1
ATOM 3580 N N . LEU B 1 69 ? 12.5 -25.156 -11.047 1 93.25 69 LEU B N 1
ATOM 3581 C CA . LEU B 1 69 ? 11.227 -25.828 -11.289 1 93.25 69 LEU B CA 1
ATOM 3582 C C . LEU B 1 69 ? 11.273 -26.641 -12.578 1 93.25 69 LEU B C 1
ATOM 3584 O O . LEU B 1 69 ? 10.75 -27.75 -12.633 1 93.25 69 LEU B O 1
ATOM 3588 N N . ASP B 1 70 ? 11.891 -26.062 -13.602 1 94.12 70 ASP B N 1
ATOM 3589 C CA . ASP B 1 70 ? 12.078 -26.797 -14.852 1 94.12 70 ASP B CA 1
ATOM 3590 C C . ASP B 1 70 ? 12.883 -28.062 -14.633 1 94.12 70 ASP B C 1
ATOM 3592 O O . ASP B 1 70 ? 12.555 -29.125 -15.18 1 94.12 70 ASP B O 1
ATOM 3596 N N . SER B 1 71 ? 13.891 -27.938 -13.82 1 93.38 71 SER B N 1
ATOM 3597 C CA . SER B 1 71 ? 14.75 -29.078 -13.547 1 93.38 71 SER B CA 1
ATOM 3598 C C . SER B 1 71 ? 14 -30.172 -12.789 1 93.38 71 SER B C 1
ATOM 3600 O O . SER B 1 71 ? 14.391 -31.344 -12.82 1 93.38 71 SER B O 1
ATOM 3602 N N . MET B 1 72 ? 12.953 -29.812 -12.109 1 91 72 MET B N 1
ATOM 3603 C CA . MET B 1 72 ? 12.125 -30.75 -11.375 1 91 72 MET B CA 1
ATOM 3604 C C . MET B 1 72 ? 11.109 -31.422 -12.297 1 91 72 MET B C 1
ATOM 3606 O O . MET B 1 72 ? 10.383 -32.312 -11.875 1 91 72 MET B O 1
ATOM 3610 N N . GLY B 1 73 ? 11.008 -30.906 -13.602 1 89.44 73 GLY B N 1
ATOM 3611 C CA . GLY B 1 73 ? 10.148 -31.547 -14.594 1 89.44 73 GLY B CA 1
ATOM 3612 C C . GLY B 1 73 ? 8.859 -30.797 -14.836 1 89.44 73 GLY B C 1
ATOM 3613 O O . GLY B 1 73 ? 7.984 -31.281 -15.562 1 89.44 73 GLY B O 1
ATOM 3614 N N . PHE B 1 74 ? 8.711 -29.609 -14.266 1 89.44 74 PHE B N 1
ATOM 3615 C CA . PHE B 1 74 ? 7.492 -28.828 -14.445 1 89.44 74 PHE B CA 1
ATOM 3616 C C . PHE B 1 74 ? 7.527 -28.062 -15.758 1 89.44 74 PHE B C 1
ATOM 3618 O O . PHE B 1 74 ? 8.602 -27.75 -16.281 1 89.44 74 PHE B O 1
ATOM 3625 N N . LYS B 1 75 ? 6.359 -27.812 -16.281 1 92 75 LYS B N 1
ATOM 3626 C CA . LYS B 1 75 ? 6.242 -26.906 -17.406 1 92 75 LYS B CA 1
ATOM 3627 C C . LYS B 1 75 ? 6.18 -25.453 -16.938 1 92 75 LYS B C 1
ATOM 3629 O O . LYS B 1 75 ? 5.281 -25.078 -16.188 1 92 75 LYS B O 1
ATOM 3634 N N . VAL B 1 76 ? 7.109 -24.656 -17.422 1 94.44 76 VAL B N 1
ATOM 3635 C CA . VAL B 1 76 ? 7.258 -23.312 -16.891 1 94.44 76 VAL B CA 1
ATOM 3636 C C . VAL B 1 76 ? 7.117 -22.297 -18.016 1 94.44 76 VAL B C 1
ATOM 3638 O O . VAL B 1 76 ? 7.75 -22.422 -19.078 1 94.44 76 VAL B O 1
ATOM 3641 N N . PHE B 1 77 ? 6.227 -21.328 -17.875 1 95.12 77 PHE B N 1
ATOM 3642 C CA . PHE B 1 77 ? 6.199 -20.109 -18.672 1 95.12 77 PHE B CA 1
ATOM 3643 C C . PHE B 1 77 ? 6.914 -18.969 -17.953 1 95.12 77 PHE B C 1
ATOM 3645 O O . PHE B 1 77 ? 6.426 -18.469 -16.938 1 95.12 77 PHE B O 1
ATOM 3652 N N . ALA B 1 78 ? 8.055 -18.578 -18.422 1 96.19 78 ALA B N 1
ATOM 3653 C CA . ALA B 1 78 ? 8.875 -17.562 -17.781 1 96.19 78 ALA B CA 1
ATOM 3654 C C . ALA B 1 78 ? 8.859 -16.25 -18.562 1 96.19 78 ALA B C 1
ATOM 3656 O O . ALA B 1 78 ? 9.188 -16.234 -19.75 1 96.19 78 ALA B O 1
ATOM 3657 N N . SER B 1 79 ? 8.469 -15.164 -17.891 1 95.94 79 SER B N 1
ATOM 3658 C CA . SER B 1 79 ? 8.438 -13.875 -18.578 1 95.94 79 SER B CA 1
ATOM 3659 C C . SER B 1 79 ? 9.719 -13.086 -18.328 1 95.94 79 SER B C 1
ATOM 3661 O O . SER B 1 79 ? 10.281 -13.125 -17.234 1 95.94 79 SER B O 1
ATOM 3663 N N . VAL B 1 80 ? 10.164 -12.438 -19.375 1 94.62 80 VAL B N 1
ATOM 3664 C CA . VAL B 1 80 ? 11.32 -11.547 -19.344 1 94.62 80 VAL B CA 1
ATOM 3665 C C . VAL B 1 80 ? 10.969 -10.227 -20.031 1 94.62 80 VAL B C 1
ATOM 3667 O O . VAL B 1 80 ? 10.023 -10.164 -20.828 1 94.62 80 VAL B O 1
ATOM 3670 N N . LEU B 1 81 ? 11.664 -9.188 -19.688 1 92.44 81 LEU B N 1
ATOM 3671 C CA . LEU B 1 81 ? 11.438 -7.898 -20.328 1 92.44 81 LEU B CA 1
ATOM 3672 C C . LEU B 1 81 ? 11.938 -7.914 -21.781 1 92.44 81 LEU B C 1
ATOM 3674 O O . LEU B 1 81 ? 11.344 -7.273 -22.656 1 92.44 81 LEU B O 1
ATOM 3678 N N . ASN B 1 82 ? 13.07 -8.555 -21.969 1 92.25 82 ASN B N 1
ATOM 3679 C CA . ASN B 1 82 ? 13.719 -8.672 -23.266 1 92.25 82 ASN B CA 1
ATOM 3680 C C . ASN B 1 82 ? 14.188 -10.094 -23.531 1 92.25 82 ASN B C 1
ATOM 3682 O O . ASN B 1 82 ? 15.031 -10.625 -22.797 1 92.25 82 ASN B O 1
ATOM 3686 N N . LEU B 1 83 ? 13.703 -10.672 -24.625 1 94.19 83 LEU B N 1
ATOM 3687 C CA . LEU B 1 83 ? 14.008 -12.055 -24.969 1 94.19 83 LEU B CA 1
ATOM 3688 C C . LEU B 1 83 ? 15.477 -12.219 -25.328 1 94.19 83 LEU B C 1
ATOM 3690 O O . LEU B 1 83 ? 16 -13.336 -25.328 1 94.19 83 LEU B O 1
ATOM 3694 N N . GLU B 1 84 ? 16.109 -11.086 -25.625 1 93.75 84 GLU B N 1
ATOM 3695 C CA . GLU B 1 84 ? 17.516 -11.141 -26.031 1 93.75 84 GLU B CA 1
ATOM 3696 C C . GLU B 1 84 ? 18.438 -10.82 -24.859 1 93.75 84 GLU B C 1
ATOM 3698 O O . GLU B 1 84 ? 19.656 -10.711 -25.047 1 93.75 84 GLU B O 1
ATOM 3703 N N . SER B 1 85 ? 17.875 -10.648 -23.75 1 90.12 85 SER B N 1
ATOM 3704 C CA . SER B 1 85 ? 18.688 -10.336 -22.594 1 90.12 85 SER B CA 1
ATOM 3705 C C . SER B 1 85 ? 19.562 -11.523 -22.188 1 90.12 85 SER B C 1
ATOM 3707 O O . SER B 1 85 ? 19.297 -12.656 -22.594 1 90.12 85 SER B O 1
ATOM 3709 N N . ALA B 1 86 ? 20.609 -11.234 -21.406 1 89.25 86 ALA B N 1
ATOM 3710 C CA . ALA B 1 86 ? 21.5 -12.281 -20.922 1 89.25 86 ALA B CA 1
ATOM 3711 C C . ALA B 1 86 ? 20.734 -13.312 -20.094 1 89.25 86 ALA B C 1
ATOM 3713 O O . ALA B 1 86 ? 21.016 -14.516 -20.188 1 89.25 86 ALA B O 1
ATOM 3714 N N . GLY B 1 87 ? 19.766 -12.891 -19.297 1 90.5 87 GLY B N 1
ATOM 3715 C CA . GLY B 1 87 ? 18.969 -13.805 -18.5 1 90.5 87 GLY B CA 1
ATOM 3716 C C . GLY B 1 87 ? 18.094 -14.727 -19.344 1 90.5 87 GLY B C 1
ATOM 3717 O O . GLY B 1 87 ? 18.016 -15.922 -19.062 1 90.5 87 GLY B O 1
ATOM 3718 N N . ALA B 1 88 ? 17.531 -14.195 -20.344 1 93.75 88 ALA B N 1
ATOM 3719 C CA . ALA B 1 88 ? 16.703 -14.984 -21.234 1 93.75 88 ALA B CA 1
ATOM 3720 C C . ALA B 1 88 ? 17.531 -16.047 -21.969 1 93.75 88 ALA B C 1
ATOM 3722 O O . ALA B 1 88 ? 17.109 -17.188 -22.109 1 93.75 88 ALA B O 1
ATOM 3723 N N . GLN B 1 89 ? 18.656 -15.664 -22.406 1 94.75 89 GLN B N 1
ATOM 3724 C CA . GLN B 1 89 ? 19.547 -16.578 -23.109 1 94.75 89 GLN B CA 1
ATOM 3725 C C . GLN B 1 89 ? 20 -17.719 -22.203 1 94.75 89 GLN B C 1
ATOM 3727 O O . GLN B 1 89 ? 20.062 -18.875 -22.625 1 94.75 89 GLN B O 1
ATOM 3732 N N . GLU B 1 90 ? 20.312 -17.328 -21.047 1 94.31 90 GLU B N 1
ATOM 3733 C CA . GLU B 1 90 ? 20.734 -18.328 -20.078 1 94.31 90 GLU B CA 1
ATOM 3734 C C . GLU B 1 90 ? 19.625 -19.344 -19.828 1 94.31 90 GLU B C 1
ATOM 3736 O O . GLU B 1 90 ? 19.875 -20.547 -19.75 1 94.31 90 GLU B O 1
ATOM 3741 N N . LEU B 1 91 ? 18.422 -18.891 -19.656 1 95.12 91 LEU B N 1
ATOM 3742 C CA . LEU B 1 91 ? 17.281 -19.781 -19.453 1 95.12 91 LEU B CA 1
ATOM 3743 C C . LEU B 1 91 ? 17.078 -20.703 -20.656 1 95.12 91 LEU B C 1
ATOM 3745 O O . LEU B 1 91 ? 16.812 -21.891 -20.5 1 95.12 91 LEU B O 1
ATOM 3749 N N . ARG B 1 92 ? 17.25 -20.219 -21.828 1 94.25 92 ARG B N 1
ATOM 3750 C CA . ARG B 1 92 ? 17.094 -21 -23.047 1 94.25 92 ARG B CA 1
ATOM 3751 C C . ARG B 1 92 ? 18.125 -22.109 -23.125 1 94.25 92 ARG B C 1
ATOM 3753 O O . ARG B 1 92 ? 17.844 -23.203 -23.594 1 94.25 92 ARG B O 1
ATOM 3760 N N . GLN B 1 93 ? 19.219 -21.766 -22.688 1 95.06 93 GLN B N 1
ATOM 3761 C CA . GLN B 1 93 ? 20.344 -22.703 -22.812 1 95.06 93 GLN B CA 1
ATOM 3762 C C . GLN B 1 93 ? 20.281 -23.766 -21.719 1 95.06 93 GLN B C 1
ATOM 3764 O O . GLN B 1 93 ? 20.578 -24.938 -21.969 1 95.06 93 GLN B O 1
ATOM 3769 N N . ARG B 1 94 ? 19.859 -23.391 -20.594 1 94.88 94 ARG B N 1
ATOM 3770 C CA . ARG B 1 94 ? 20.016 -24.266 -19.422 1 94.88 94 ARG B CA 1
ATOM 3771 C C . ARG B 1 94 ? 18.734 -25.062 -19.172 1 94.88 94 ARG B C 1
ATOM 3773 O O . ARG B 1 94 ? 18.781 -26.125 -18.531 1 94.88 94 ARG B O 1
ATOM 3780 N N . CYS B 1 95 ? 17.672 -24.547 -19.594 1 94.62 95 CYS B N 1
ATOM 3781 C CA . CYS B 1 95 ? 16.406 -25.188 -19.281 1 94.62 95 CYS B CA 1
ATOM 3782 C C . CYS B 1 95 ? 15.945 -26.109 -20.406 1 94.62 95 CYS B C 1
ATOM 3784 O O . CYS B 1 95 ? 16.484 -26.047 -21.516 1 94.62 95 CYS B O 1
ATOM 3786 N N . SER B 1 96 ? 15.062 -27.031 -20.094 1 93.19 96 SER B N 1
ATOM 3787 C CA . SER B 1 96 ? 14.516 -27.969 -21.062 1 93.19 96 SER B CA 1
ATOM 3788 C C . SER B 1 96 ? 13.617 -27.25 -22.062 1 93.19 96 SER B C 1
ATOM 3790 O O . SER B 1 96 ? 13.242 -26.094 -21.859 1 93.19 96 SER B O 1
ATOM 3792 N N . PRO B 1 97 ? 13.211 -27.891 -23.141 1 92.25 97 PRO B N 1
ATOM 3793 C CA . PRO B 1 97 ? 12.312 -27.312 -24.125 1 92.25 97 PRO B CA 1
ATOM 3794 C C . PRO B 1 97 ? 10.906 -27.078 -23.578 1 92.25 97 PRO B C 1
ATOM 3796 O O . PRO B 1 97 ? 10.094 -26.406 -24.234 1 92.25 97 PRO B O 1
ATOM 3799 N N . SER B 1 98 ? 10.688 -27.594 -22.438 1 90.12 98 SER B N 1
ATOM 3800 C CA . SER B 1 98 ? 9.367 -27.422 -21.844 1 90.12 98 SER B CA 1
ATOM 3801 C C . SER B 1 98 ? 9.195 -26.031 -21.266 1 90.12 98 SER B C 1
ATOM 3803 O O . SER B 1 98 ? 8.078 -25.609 -20.969 1 90.12 98 SER B O 1
ATOM 3805 N N . LEU B 1 99 ? 10.289 -25.359 -21.047 1 94.25 99 LEU B N 1
ATOM 3806 C CA . LEU B 1 99 ? 10.203 -23.984 -20.578 1 94.25 99 LEU B CA 1
ATOM 3807 C C . LEU B 1 99 ? 9.961 -23.031 -21.75 1 94.25 99 LEU B C 1
ATOM 3809 O O . LEU B 1 99 ? 10.68 -23.062 -22.75 1 94.25 99 LEU B O 1
ATOM 3813 N N . THR B 1 100 ? 8.93 -22.25 -21.641 1 94.25 100 THR B N 1
ATOM 3814 C CA . THR B 1 100 ? 8.602 -21.25 -22.656 1 94.25 100 THR B CA 1
ATOM 3815 C C . THR B 1 100 ? 8.906 -19.844 -22.141 1 94.25 100 THR B C 1
ATOM 3817 O O . THR B 1 100 ? 8.461 -19.469 -21.062 1 94.25 100 THR B O 1
ATOM 3820 N N . LEU B 1 101 ? 9.664 -19.109 -22.922 1 95.12 101 LEU B N 1
ATOM 3821 C CA . LEU B 1 101 ? 9.953 -17.719 -22.594 1 95.12 101 LEU B CA 1
ATOM 3822 C C . LEU B 1 101 ? 8.922 -16.797 -23.203 1 95.12 101 LEU B C 1
ATOM 3824 O O . LEU B 1 101 ? 8.547 -16.953 -24.375 1 95.12 101 LEU B O 1
ATOM 3828 N N . LEU B 1 102 ? 8.445 -15.836 -22.375 1 94.81 102 LEU B N 1
ATOM 3829 C CA . LEU B 1 102 ? 7.496 -14.82 -22.812 1 94.81 102 LEU B CA 1
ATOM 3830 C C . LEU B 1 102 ? 8.039 -13.422 -22.562 1 94.81 102 LEU B C 1
ATOM 3832 O O . LEU B 1 102 ? 8.594 -13.156 -21.484 1 94.81 102 LEU B O 1
ATOM 3836 N N . GLN B 1 103 ? 7.969 -12.602 -23.562 1 95.31 103 GLN B N 1
ATOM 3837 C CA . GLN B 1 103 ? 8.281 -11.188 -23.328 1 95.31 103 GLN B CA 1
ATOM 3838 C C . GLN B 1 103 ? 7.086 -10.453 -22.734 1 95.31 103 GLN B C 1
ATOM 3840 O O . GLN B 1 103 ? 5.992 -10.477 -23.312 1 95.31 103 GLN B O 1
ATOM 3845 N N . MET B 1 104 ? 7.332 -9.797 -21.594 1 95.81 104 MET B N 1
ATOM 3846 C CA . MET B 1 104 ? 6.207 -9.133 -20.938 1 95.81 104 MET B CA 1
ATOM 3847 C C . MET B 1 104 ? 6.688 -7.953 -20.109 1 95.81 104 MET B C 1
ATOM 3849 O O . MET B 1 104 ? 7.566 -8.109 -19.25 1 95.81 104 MET B O 1
ATOM 3853 N N . ASP B 1 105 ? 6.188 -6.852 -20.453 1 95.75 105 ASP B N 1
ATOM 3854 C CA . ASP B 1 105 ? 6.258 -5.652 -19.625 1 95.75 105 ASP B CA 1
ATOM 3855 C C . ASP B 1 105 ? 4.961 -5.449 -18.844 1 95.75 105 ASP B C 1
ATOM 3857 O O . ASP B 1 105 ? 3.926 -5.129 -19.422 1 95.75 105 ASP B O 1
ATOM 3861 N N . LEU B 1 106 ? 5.031 -5.531 -17.531 1 95.75 106 LEU B N 1
ATOM 3862 C CA . LEU B 1 106 ? 3.846 -5.523 -16.688 1 95.75 106 LEU B CA 1
ATOM 3863 C C . LEU B 1 106 ? 3.135 -4.176 -16.75 1 95.75 106 LEU B C 1
ATOM 3865 O O . LEU B 1 106 ? 1.984 -4.055 -16.328 1 95.75 106 LEU B O 1
ATOM 3869 N N . THR B 1 107 ? 3.816 -3.162 -17.203 1 96.19 107 THR B N 1
ATOM 3870 C CA . THR B 1 107 ? 3.191 -1.848 -17.297 1 96.19 107 THR B CA 1
ATOM 3871 C C . THR B 1 107 ? 2.395 -1.705 -18.578 1 96.19 107 THR B C 1
ATOM 3873 O O . THR B 1 107 ? 1.742 -0.684 -18.812 1 96.19 107 THR B O 1
ATOM 3876 N N . LYS B 1 108 ? 2.473 -2.734 -19.438 1 96.75 108 LYS B N 1
ATOM 3877 C CA . LYS B 1 108 ? 1.747 -2.736 -20.703 1 96.75 108 LYS B CA 1
ATOM 3878 C C . LYS B 1 108 ? 0.63 -3.775 -20.703 1 96.75 108 LYS B C 1
ATOM 3880 O O . LYS B 1 108 ? 0.88 -4.965 -20.906 1 96.75 108 LYS B O 1
ATOM 3885 N N . PRO B 1 109 ? -0.57 -3.359 -20.609 1 96.06 109 PRO B N 1
ATOM 3886 C CA . PRO B 1 109 ? -1.696 -4.297 -20.578 1 96.06 109 PRO B CA 1
ATOM 3887 C C . PRO B 1 109 ? -1.707 -5.227 -21.797 1 96.06 109 PRO B C 1
ATOM 3889 O O . PRO B 1 109 ? -2.123 -6.383 -21.688 1 96.06 109 PRO B O 1
ATOM 3892 N N . GLU B 1 110 ? -1.235 -4.754 -22.938 1 96.94 110 GLU B N 1
ATOM 3893 C CA . GLU B 1 110 ? -1.203 -5.562 -24.141 1 96.94 110 GLU B CA 1
ATOM 3894 C C . GLU B 1 110 ? -0.29 -6.773 -23.984 1 96.94 110 GLU B C 1
ATOM 3896 O O . GLU B 1 110 ? -0.58 -7.852 -24.5 1 96.94 110 GLU B O 1
ATOM 3901 N N . ASP B 1 111 ? 0.816 -6.586 -23.281 1 96.56 111 ASP B N 1
ATOM 3902 C CA . ASP B 1 111 ? 1.74 -7.688 -23.047 1 96.56 111 ASP B CA 1
ATOM 3903 C C . ASP B 1 111 ? 1.108 -8.75 -22.141 1 96.56 111 ASP B C 1
ATOM 3905 O O . ASP B 1 111 ? 1.289 -9.945 -22.359 1 96.56 111 ASP B O 1
ATOM 3909 N N . ILE B 1 112 ? 0.37 -8.344 -21.156 1 96.44 112 ILE B N 1
ATOM 3910 C CA . ILE B 1 112 ? -0.317 -9.258 -20.25 1 96.44 112 ILE B CA 1
ATOM 3911 C C . ILE B 1 112 ? -1.378 -10.039 -21.016 1 96.44 112 ILE B C 1
ATOM 3913 O O . ILE B 1 112 ? -1.507 -11.258 -20.828 1 96.44 112 ILE B O 1
ATOM 3917 N N . TRP B 1 113 ? -2.033 -9.352 -21.875 1 95.44 113 TRP B N 1
ATOM 3918 C CA . TRP B 1 113 ? -3.047 -9.992 -22.703 1 95.44 113 TRP B CA 1
ATOM 3919 C C . TRP B 1 113 ? -2.424 -11.062 -23.594 1 95.44 113 TRP B C 1
ATOM 3921 O O . TRP B 1 113 ? -2.957 -12.164 -23.719 1 95.44 113 TRP B O 1
ATOM 3931 N N . LYS B 1 114 ? -1.354 -10.773 -24.203 1 95.12 114 LYS B N 1
ATOM 3932 C CA . LYS B 1 114 ? -0.66 -11.727 -25.062 1 95.12 114 LYS B CA 1
ATOM 3933 C C . LYS B 1 114 ? -0.221 -12.961 -24.266 1 95.12 114 LYS B C 1
ATOM 3935 O O . LYS B 1 114 ? -0.337 -14.086 -24.75 1 95.12 114 LYS B O 1
ATOM 3940 N N . ALA B 1 115 ? 0.287 -12.711 -23.078 1 92.94 115 ALA B N 1
ATOM 3941 C CA . ALA B 1 115 ? 0.692 -13.82 -22.219 1 92.94 115 ALA B CA 1
ATOM 3942 C C . ALA B 1 115 ? -0.497 -14.719 -21.891 1 92.94 115 ALA B C 1
ATOM 3944 O O . ALA B 1 115 ? -0.386 -15.945 -21.922 1 92.94 115 ALA B O 1
ATOM 3945 N N . GLN B 1 116 ? -1.597 -14.102 -21.562 1 93.44 116 GLN B N 1
ATOM 3946 C CA . GLN B 1 116 ? -2.816 -14.836 -21.25 1 93.44 116 GLN B CA 1
ATOM 3947 C C . GLN B 1 116 ? -3.252 -15.695 -22.438 1 93.44 116 GLN B C 1
ATOM 3949 O O . GLN B 1 116 ? -3.629 -16.859 -22.266 1 93.44 116 GLN B O 1
ATOM 3954 N N . GLN B 1 117 ? -3.154 -15.133 -23.641 1 93.69 117 GLN B N 1
ATOM 3955 C CA . GLN B 1 117 ? -3.566 -15.828 -24.859 1 93.69 117 GLN B CA 1
ATOM 3956 C C . GLN B 1 117 ? -2.65 -17.016 -25.141 1 93.69 117 GLN B C 1
ATOM 3958 O O . GLN B 1 117 ? -3.082 -18 -25.734 1 93.69 117 GLN B O 1
ATOM 3963 N N . LEU B 1 118 ? -1.492 -16.891 -24.719 1 92.06 118 LEU B N 1
ATOM 3964 C CA . LEU B 1 118 ? -0.534 -17.969 -24.938 1 92.06 118 LEU B CA 1
ATOM 3965 C C . LEU B 1 118 ? -0.733 -19.094 -23.922 1 92.06 118 LEU B C 1
ATOM 3967 O O . LEU B 1 118 ? -0.608 -20.266 -24.266 1 92.06 118 LEU B O 1
ATOM 3971 N N . ILE B 1 119 ? -1.065 -18.75 -22.719 1 92.38 119 ILE B N 1
ATOM 3972 C CA . ILE B 1 119 ? -1.127 -19.703 -21.609 1 92.38 119 ILE B CA 1
ATOM 3973 C C . ILE B 1 119 ? -2.469 -20.438 -21.625 1 92.38 119 ILE B C 1
ATOM 3975 O O . ILE B 1 119 ? -2.533 -21.641 -21.359 1 92.38 119 ILE B O 1
ATOM 3979 N N . GLN B 1 120 ? -3.502 -19.781 -22 1 91.31 120 GLN B N 1
ATOM 3980 C CA . GLN B 1 120 ? -4.871 -20.25 -21.844 1 91.31 120 GLN B CA 1
ATOM 3981 C C . GLN B 1 120 ? -5.082 -21.547 -22.641 1 91.31 120 GLN B C 1
ATOM 3983 O O . GLN B 1 120 ? -5.57 -22.547 -22.094 1 91.31 120 GLN B O 1
ATOM 3988 N N . PRO B 1 121 ? -4.668 -21.641 -23.938 1 90.75 121 PRO B N 1
ATOM 3989 C CA . PRO B 1 121 ? -4.895 -22.891 -24.672 1 90.75 121 PRO B CA 1
ATOM 3990 C C . PRO B 1 121 ? -4.086 -24.062 -24.109 1 90.75 121 PRO B C 1
ATOM 3992 O O . PRO B 1 121 ? -4.516 -25.203 -24.203 1 90.75 121 PRO B O 1
ATOM 3995 N N . GLN B 1 122 ? -3.025 -23.766 -23.5 1 87.81 122 GLN B N 1
ATOM 3996 C CA . GLN B 1 122 ? -2.152 -24.812 -22.984 1 87.81 122 GLN B CA 1
ATOM 3997 C C . GLN B 1 122 ? -2.645 -25.328 -21.625 1 87.81 122 GLN B C 1
ATOM 3999 O O . GLN B 1 122 ? -2.188 -26.359 -21.156 1 87.81 122 GLN B O 1
ATOM 4004 N N . THR B 1 123 ? -3.568 -24.578 -21.062 1 85.94 123 THR B N 1
ATOM 4005 C CA . THR B 1 123 ? -4.062 -24.938 -19.734 1 85.94 123 THR B CA 1
ATOM 4006 C C . THR B 1 123 ? -5.562 -25.203 -19.766 1 85.94 123 THR B C 1
ATOM 4008 O O . THR B 1 123 ? -6.215 -25.281 -18.734 1 85.94 123 THR B O 1
ATOM 4011 N N . ALA B 1 124 ? -6.145 -25.344 -20.891 1 82.25 124 ALA B N 1
ATOM 4012 C CA . ALA B 1 124 ? -7.59 -25.484 -21.062 1 82.25 124 ALA B CA 1
ATOM 4013 C C . ALA B 1 124 ? -8.109 -26.719 -20.328 1 82.25 124 ALA B C 1
ATOM 4015 O O . ALA B 1 124 ? -9.172 -26.672 -19.703 1 82.25 124 ALA B O 1
ATOM 4016 N N . SER B 1 125 ? -7.344 -27.766 -20.312 1 82.56 125 SER B N 1
ATOM 4017 C CA . SER B 1 125 ? -7.812 -29.031 -19.719 1 82.56 125 SER B CA 1
ATOM 4018 C C . SER B 1 125 ? -7.34 -29.172 -18.281 1 82.56 125 SER B C 1
ATOM 4020 O O . SER B 1 125 ? -8.039 -29.75 -17.453 1 82.56 125 SER B O 1
ATOM 4022 N N . THR B 1 126 ? -6.242 -28.609 -17.984 1 83.06 126 THR B N 1
ATOM 4023 C CA . THR B 1 126 ? -5.633 -28.875 -16.688 1 83.06 126 THR B CA 1
ATOM 4024 C C . THR B 1 126 ? -5.777 -27.656 -15.766 1 83.06 126 THR B C 1
ATOM 4026 O O . THR B 1 126 ? -5.695 -27.781 -14.547 1 83.06 126 THR B O 1
ATOM 4029 N N . GLY B 1 127 ? -5.973 -26.5 -16.375 1 88.25 127 GLY B N 1
ATOM 4030 C CA . GLY B 1 127 ? -5.855 -25.266 -15.609 1 88.25 127 GLY B CA 1
ATOM 4031 C C . GLY B 1 127 ? -4.418 -24.859 -15.352 1 88.25 127 GLY B C 1
ATOM 4032 O O . GLY B 1 127 ? -3.486 -25.516 -15.836 1 88.25 127 GLY B O 1
ATOM 4033 N N . LEU B 1 128 ? -4.188 -23.75 -14.703 1 93.81 128 LEU B N 1
ATOM 4034 C CA . LEU B 1 128 ? -2.881 -23.234 -14.297 1 93.81 128 LEU B CA 1
ATOM 4035 C C . LEU B 1 128 ? -2.627 -23.5 -12.82 1 93.81 128 LEU B C 1
ATOM 4037 O O . LEU B 1 128 ? -3.346 -22.984 -11.961 1 93.81 128 LEU B O 1
ATOM 4041 N N . TRP B 1 129 ? -1.62 -24.234 -12.555 1 94.31 129 TRP B N 1
ATOM 4042 C CA . TRP B 1 129 ? -1.377 -24.656 -11.18 1 94.31 129 TRP B CA 1
ATOM 4043 C C . TRP B 1 129 ? -0.834 -23.5 -10.344 1 94.31 129 TRP B C 1
ATOM 4045 O O . TRP B 1 129 ? -1.216 -23.328 -9.18 1 94.31 129 TRP B O 1
ATOM 4055 N N . GLY B 1 130 ? 0.102 -22.766 -10.992 1 96.19 130 GLY B N 1
ATOM 4056 C CA . GLY B 1 130 ? 0.731 -21.766 -10.156 1 96.19 130 GLY B CA 1
ATOM 4057 C C . GLY B 1 130 ? 1.115 -20.516 -10.906 1 96.19 130 GLY B C 1
ATOM 4058 O O . GLY B 1 130 ? 1.479 -20.578 -12.086 1 96.19 130 GLY B O 1
ATOM 4059 N N . LEU B 1 131 ? 1.018 -19.391 -10.25 1 97.62 131 LEU B N 1
ATOM 4060 C CA . LEU B 1 131 ? 1.523 -18.094 -10.68 1 97.62 131 LEU B CA 1
ATOM 4061 C C . LEU B 1 131 ? 2.529 -17.547 -9.68 1 97.62 131 LEU B C 1
ATOM 4063 O O . LEU B 1 131 ? 2.236 -17.453 -8.484 1 97.62 131 LEU B O 1
ATOM 4067 N N . VAL B 1 132 ? 3.74 -17.281 -10.133 1 98.06 132 VAL B N 1
ATOM 4068 C CA . VAL B 1 132 ? 4.75 -16.641 -9.297 1 98.06 132 VAL B CA 1
ATOM 4069 C C . VAL B 1 132 ? 4.934 -15.188 -9.742 1 98.06 132 VAL B C 1
ATOM 4071 O O . VAL B 1 132 ? 5.477 -14.922 -10.812 1 98.06 132 VAL B O 1
ATOM 4074 N N . ASN B 1 133 ? 4.449 -14.289 -8.953 1 98.06 133 ASN B N 1
ATOM 4075 C CA . ASN B 1 133 ? 4.699 -12.859 -9.125 1 98.06 133 ASN B CA 1
ATOM 4076 C C . ASN B 1 133 ? 6.031 -12.445 -8.508 1 98.06 133 ASN B C 1
ATOM 4078 O O . ASN B 1 133 ? 6.117 -12.227 -7.301 1 98.06 133 ASN B O 1
ATOM 4082 N N . ASN B 1 134 ? 7.004 -12.18 -9.344 1 96.06 134 ASN B N 1
ATOM 4083 C CA . ASN B 1 134 ? 8.344 -11.898 -8.844 1 96.06 134 ASN B CA 1
ATOM 4084 C C . ASN B 1 134 ? 8.867 -10.562 -9.367 1 96.06 134 ASN B C 1
ATOM 4086 O O . ASN B 1 134 ? 9.781 -9.977 -8.789 1 96.06 134 ASN B O 1
ATOM 4090 N N . ALA B 1 135 ? 8.234 -10.109 -10.461 1 92.06 135 ALA B N 1
ATOM 4091 C CA . ALA B 1 135 ? 8.688 -8.844 -11.031 1 92.06 135 ALA B CA 1
ATOM 4092 C C . ALA B 1 135 ? 8.617 -7.719 -10 1 92.06 135 ALA B C 1
ATOM 4094 O O . ALA B 1 135 ? 7.66 -7.645 -9.227 1 92.06 135 ALA B O 1
ATOM 4095 N N . GLY B 1 136 ? 9.617 -6.941 -9.883 1 91.69 136 GLY B N 1
ATOM 4096 C CA . GLY B 1 136 ? 9.711 -5.801 -8.984 1 91.69 136 GLY B CA 1
ATOM 4097 C C . GLY B 1 136 ? 10.633 -4.711 -9.492 1 91.69 136 GLY B C 1
ATOM 4098 O O . GLY B 1 136 ? 11.547 -4.984 -10.281 1 91.69 136 GLY B O 1
ATOM 4099 N N . PHE B 1 137 ? 10.391 -3.535 -8.992 1 92.19 137 PHE B N 1
ATOM 4100 C CA . PHE B 1 137 ? 11.148 -2.402 -9.508 1 92.19 137 PHE B CA 1
ATOM 4101 C C . PHE B 1 137 ? 11.375 -1.362 -8.422 1 92.19 137 PHE B C 1
ATOM 4103 O O . PHE B 1 137 ? 10.484 -1.087 -7.621 1 92.19 137 PHE B O 1
ATOM 4110 N N . ASP B 1 138 ? 12.586 -0.924 -8.297 1 93.56 138 ASP B N 1
ATOM 4111 C CA . ASP B 1 138 ? 13 0.231 -7.508 1 93.56 138 ASP B CA 1
ATOM 4112 C C . ASP B 1 138 ? 14.297 0.825 -8.047 1 93.56 138 ASP B C 1
ATOM 4114 O O . ASP B 1 138 ? 15.273 0.104 -8.266 1 93.56 138 ASP B O 1
ATOM 4118 N N . ASP B 1 139 ? 14.367 2.131 -8.328 1 93.12 139 ASP B N 1
ATOM 4119 C CA . ASP B 1 139 ? 15.609 2.699 -8.836 1 93.12 139 ASP B CA 1
ATOM 4120 C C . ASP B 1 139 ? 15.953 3.998 -8.109 1 93.12 139 ASP B C 1
ATOM 4122 O O . ASP B 1 139 ? 16.703 4.824 -8.633 1 93.12 139 ASP B O 1
ATOM 4126 N N . THR B 1 140 ? 15.289 4.176 -6.977 1 95.25 140 THR B N 1
ATOM 4127 C CA . THR B 1 140 ? 15.531 5.41 -6.242 1 95.25 140 THR B CA 1
ATOM 4128 C C . THR B 1 140 ? 15.75 5.121 -4.758 1 95.25 140 THR B C 1
ATOM 4130 O O . THR B 1 140 ? 14.938 4.457 -4.121 1 95.25 140 THR B O 1
ATOM 4133 N N . ILE B 1 141 ? 16.875 5.562 -4.254 1 96.44 141 ILE B N 1
ATOM 4134 C CA . ILE B 1 141 ? 17.172 5.531 -2.828 1 96.44 141 ILE B CA 1
ATOM 4135 C C . ILE B 1 141 ? 17.312 6.957 -2.295 1 96.44 141 ILE B C 1
ATOM 4137 O O . ILE B 1 141 ? 18.359 7.59 -2.447 1 96.44 141 ILE B O 1
ATOM 4141 N N . ALA B 1 142 ? 16.312 7.461 -1.72 1 97.69 142 ALA B N 1
ATOM 4142 C CA . ALA B 1 142 ? 16.25 8.82 -1.196 1 97.69 142 ALA B CA 1
ATOM 4143 C C . ALA B 1 142 ? 15.055 9 -0.263 1 97.69 142 ALA B C 1
ATOM 4145 O O . ALA B 1 142 ? 14.117 8.195 -0.282 1 97.69 142 ALA B O 1
ATOM 4146 N N . ASP B 1 143 ? 15.102 10 0.551 1 97.81 143 ASP B N 1
ATOM 4147 C CA . ASP B 1 143 ? 13.945 10.352 1.373 1 97.81 143 ASP B CA 1
ATOM 4148 C C . ASP B 1 143 ? 12.695 10.516 0.519 1 97.81 143 ASP B C 1
ATOM 4150 O O . ASP B 1 143 ? 12.773 10.859 -0.661 1 97.81 143 ASP B O 1
ATOM 4154 N N . ALA B 1 144 ? 11.594 10.32 1.207 1 98.38 144 ALA B N 1
ATOM 4155 C CA . ALA B 1 144 ? 10.312 10.469 0.52 1 98.38 144 ALA B CA 1
ATOM 4156 C C . ALA B 1 144 ? 10.18 11.859 -0.095 1 98.38 144 ALA B C 1
ATOM 4158 O O . ALA B 1 144 ? 9.703 12.008 -1.224 1 98.38 144 ALA B O 1
ATOM 4159 N N . GLU B 1 145 ? 10.594 12.859 0.624 1 98.31 145 GLU B N 1
ATOM 4160 C CA . GLU B 1 145 ? 10.484 14.227 0.125 1 98.31 145 GLU B CA 1
ATOM 4161 C C . GLU B 1 145 ? 11.383 14.438 -1.091 1 98.31 145 GLU B C 1
ATOM 4163 O O . GLU B 1 145 ? 11.031 15.203 -1.997 1 98.31 145 GLU B O 1
ATOM 4168 N N . LEU B 1 146 ? 12.516 13.805 -1.138 1 98.06 146 LEU B N 1
ATOM 4169 C CA . LEU B 1 146 ? 13.508 14.008 -2.186 1 98.06 146 LEU B CA 1
ATOM 4170 C C . LEU B 1 146 ? 13.211 13.133 -3.396 1 98.06 146 LEU B C 1
ATOM 4172 O O . LEU B 1 146 ? 13.75 13.359 -4.48 1 98.06 146 LEU B O 1
ATOM 4176 N N . SER B 1 147 ? 12.406 12.117 -3.219 1 98 147 SER B N 1
ATOM 4177 C CA . SER B 1 147 ? 12.062 11.227 -4.324 1 98 147 SER B CA 1
ATOM 4178 C C . SER B 1 147 ? 11.031 11.867 -5.25 1 98 147 SER B C 1
ATOM 4180 O O . SER B 1 147 ? 9.969 12.289 -4.801 1 98 147 SER B O 1
ATOM 4182 N N . PRO B 1 148 ? 11.352 11.961 -6.539 1 97.12 148 PRO B N 1
ATOM 4183 C CA . PRO B 1 148 ? 10.383 12.539 -7.469 1 97.12 148 PRO B CA 1
ATOM 4184 C C . PRO B 1 148 ? 9.062 11.766 -7.504 1 97.12 148 PRO B C 1
ATOM 4186 O O . PRO B 1 148 ? 9.055 10.539 -7.344 1 97.12 148 PRO B O 1
ATOM 4189 N N . LEU B 1 149 ? 7.969 12.477 -7.77 1 97.38 149 LEU B N 1
ATOM 4190 C CA . LEU B 1 149 ? 6.641 11.867 -7.789 1 97.38 149 LEU B CA 1
ATOM 4191 C C . LEU B 1 149 ? 6.559 10.773 -8.844 1 97.38 149 LEU B C 1
ATOM 4193 O O . LEU B 1 149 ? 5.902 9.75 -8.625 1 97.38 149 LEU B O 1
ATOM 4197 N N . CYS B 1 150 ? 7.188 10.961 -9.984 1 97.06 150 CYS B N 1
ATOM 4198 C CA . CYS B 1 150 ? 7.117 9.984 -11.062 1 97.06 150 CYS B CA 1
ATOM 4199 C C . CYS B 1 150 ? 7.754 8.664 -10.648 1 97.06 150 CYS B C 1
ATOM 4201 O O . CYS B 1 150 ? 7.383 7.602 -11.148 1 97.06 150 CYS B O 1
ATOM 4203 N N . LYS B 1 151 ? 8.711 8.711 -9.719 1 97.62 151 LYS B N 1
ATOM 4204 C CA . LYS B 1 151 ? 9.344 7.48 -9.242 1 97.62 151 LYS B CA 1
ATOM 4205 C C . LYS B 1 151 ? 8.383 6.672 -8.383 1 97.62 151 LYS B C 1
ATOM 4207 O O . LYS B 1 151 ? 8.406 5.438 -8.398 1 97.62 151 LYS B O 1
ATOM 4212 N N . PHE B 1 152 ? 7.504 7.363 -7.602 1 98.62 152 PHE B N 1
ATOM 4213 C CA . PHE B 1 152 ? 6.445 6.676 -6.875 1 98.62 152 PHE B CA 1
ATOM 4214 C C . PHE B 1 152 ? 5.492 5.977 -7.84 1 98.62 152 PHE B C 1
ATOM 4216 O O . PHE B 1 152 ? 5.105 4.828 -7.617 1 98.62 152 PHE B O 1
ATOM 4223 N N . ARG B 1 153 ? 5.16 6.668 -8.883 1 98.19 153 ARG B N 1
ATOM 4224 C CA . ARG B 1 153 ? 4.258 6.117 -9.883 1 98.19 153 ARG B CA 1
ATOM 4225 C C . ARG B 1 153 ? 4.875 4.906 -10.57 1 98.19 153 ARG B C 1
ATOM 4227 O O . ARG B 1 153 ? 4.211 3.887 -10.766 1 98.19 153 ARG B O 1
ATOM 4234 N N . ALA B 1 154 ? 6.129 5 -10.914 1 97.25 154 ALA B N 1
ATOM 4235 C CA . ALA B 1 154 ? 6.816 3.906 -11.594 1 97.25 154 ALA B CA 1
ATOM 4236 C C . ALA B 1 154 ? 6.852 2.654 -10.727 1 97.25 154 ALA B C 1
ATOM 4238 O O . ALA B 1 154 ? 6.555 1.554 -11.195 1 97.25 154 ALA B O 1
ATOM 4239 N N . CYS B 1 155 ? 7.184 2.799 -9.469 1 97.81 155 CYS B N 1
ATOM 4240 C CA . CYS B 1 155 ? 7.199 1.67 -8.539 1 97.81 155 CYS B CA 1
ATOM 4241 C C . CYS B 1 155 ? 5.809 1.053 -8.414 1 97.81 155 CYS B C 1
ATOM 4243 O O . CYS B 1 155 ? 5.66 -0.168 -8.484 1 97.81 155 CYS B O 1
ATOM 4245 N N . MET B 1 156 ? 4.797 1.906 -8.258 1 98.75 156 MET B N 1
ATOM 4246 C CA . MET B 1 156 ? 3.43 1.429 -8.07 1 98.75 156 MET B CA 1
ATOM 4247 C C . MET B 1 156 ? 2.934 0.711 -9.32 1 98.75 156 MET B C 1
ATOM 4249 O O . MET B 1 156 ? 2.26 -0.316 -9.227 1 98.75 156 MET B O 1
ATOM 4253 N N . ASP B 1 157 ? 3.281 1.201 -10.492 1 98.06 157 ASP B N 1
ATOM 4254 C CA . ASP B 1 157 ? 2.814 0.647 -11.758 1 98.06 157 ASP B CA 1
ATOM 4255 C C . ASP B 1 157 ? 3.342 -0.771 -11.961 1 98.06 157 ASP B C 1
ATOM 4257 O O . ASP B 1 157 ? 2.607 -1.653 -12.414 1 98.06 157 ASP B O 1
ATOM 4261 N N . VAL B 1 158 ? 4.551 -0.967 -11.625 1 97.56 158 VAL B N 1
ATOM 4262 C CA . VAL B 1 158 ? 5.156 -2.277 -11.844 1 97.56 158 VAL B CA 1
ATOM 4263 C C . VAL B 1 158 ? 4.801 -3.213 -10.695 1 97.56 158 VAL B C 1
ATOM 4265 O O . VAL B 1 158 ? 4.219 -4.277 -10.906 1 97.56 158 VAL B O 1
ATOM 4268 N N . ASN B 1 159 ? 5.133 -2.773 -9.477 1 98.38 159 ASN B N 1
ATOM 4269 C CA . ASN B 1 159 ? 5.086 -3.668 -8.328 1 98.38 159 ASN B CA 1
ATOM 4270 C C . ASN B 1 159 ? 3.646 -4.004 -7.941 1 98.38 159 ASN B C 1
ATOM 4272 O O . ASN B 1 159 ? 3.355 -5.137 -7.547 1 98.38 159 ASN B O 1
ATOM 4276 N N . PHE B 1 160 ? 2.779 -3.033 -8.055 1 98.81 160 PHE B N 1
ATOM 4277 C CA . PHE B 1 160 ? 1.415 -3.252 -7.586 1 98.81 160 PHE B CA 1
ATOM 4278 C C . PHE B 1 160 ? 0.472 -3.484 -8.758 1 98.81 160 PHE B C 1
ATOM 4280 O O . PHE B 1 160 ? -0.069 -4.578 -8.922 1 98.81 160 PHE B O 1
ATOM 4287 N N . PHE B 1 161 ? 0.302 -2.459 -9.656 1 98.75 161 PHE B N 1
ATOM 4288 C CA . PHE B 1 161 ? -0.721 -2.518 -10.695 1 98.75 161 PHE B CA 1
ATOM 4289 C C . PHE B 1 161 ? -0.404 -3.613 -11.703 1 98.75 161 PHE B C 1
ATOM 4291 O O . PHE B 1 161 ? -1.298 -4.34 -12.141 1 98.75 161 PHE B O 1
ATOM 4298 N N . GLY B 1 162 ? 0.853 -3.672 -12.125 1 98.25 162 GLY B N 1
ATOM 4299 C CA . GLY B 1 162 ? 1.231 -4.742 -13.039 1 98.25 162 GLY B CA 1
ATOM 4300 C C . GLY B 1 162 ? 0.945 -6.125 -12.484 1 98.25 162 GLY B C 1
ATOM 4301 O O . GLY B 1 162 ? 0.388 -6.973 -13.18 1 98.25 162 GLY B O 1
ATOM 4302 N N . THR B 1 163 ? 1.306 -6.344 -11.242 1 98.44 163 THR B N 1
ATOM 4303 C CA . THR B 1 163 ? 1.074 -7.617 -10.57 1 98.44 163 THR B CA 1
ATOM 4304 C C . THR B 1 163 ? -0.421 -7.891 -10.43 1 98.44 163 THR B C 1
ATOM 4306 O O . THR B 1 163 ? -0.875 -9.016 -10.648 1 98.44 163 THR B O 1
ATOM 4309 N N . LEU B 1 164 ? -1.168 -6.871 -10.016 1 98.69 164 LEU B N 1
ATOM 4310 C CA . LEU B 1 164 ? -2.617 -6.984 -9.898 1 98.69 164 LEU B CA 1
ATOM 4311 C C . LEU B 1 164 ? -3.236 -7.418 -11.219 1 98.69 164 LEU B C 1
ATOM 4313 O O . LEU B 1 164 ? -4.02 -8.367 -11.266 1 98.69 164 LEU B O 1
ATOM 4317 N N . GLU B 1 165 ? -2.875 -6.762 -12.281 1 98.06 165 GLU B N 1
ATOM 4318 C CA . GLU B 1 165 ? -3.463 -7.027 -13.586 1 98.06 165 GLU B CA 1
ATOM 4319 C C . GLU B 1 165 ? -3.119 -8.43 -14.07 1 98.06 165 GLU B C 1
ATOM 4321 O O . GLU B 1 165 ? -3.988 -9.148 -14.57 1 98.06 165 GLU B O 1
ATOM 4326 N N . LEU B 1 166 ? -1.879 -8.82 -13.93 1 97.75 166 LEU B N 1
ATOM 4327 C CA . LEU B 1 166 ? -1.465 -10.156 -14.336 1 97.75 166 LEU B CA 1
ATOM 4328 C C . LEU B 1 166 ? -2.203 -11.227 -13.539 1 97.75 166 LEU B C 1
ATOM 4330 O O . LEU B 1 166 ? -2.691 -12.203 -14.102 1 97.75 166 LEU B O 1
ATOM 4334 N N . THR B 1 167 ? -2.252 -11.047 -12.219 1 98.38 167 THR B N 1
ATOM 4335 C CA . THR B 1 167 ? -2.926 -12 -11.344 1 98.38 167 THR B CA 1
ATOM 4336 C C . THR B 1 167 ? -4.391 -12.156 -11.742 1 98.38 167 THR B C 1
ATOM 4338 O O . THR B 1 167 ? -4.879 -13.281 -11.906 1 98.38 167 THR B O 1
ATOM 4341 N N . LYS B 1 168 ? -5.078 -11.047 -11.93 1 97.62 168 LYS B N 1
ATOM 4342 C CA . LYS B 1 168 ? -6.488 -11.086 -12.312 1 97.62 168 LYS B CA 1
ATOM 4343 C C . LYS B 1 168 ? -6.676 -11.773 -13.664 1 97.62 168 LYS B C 1
ATOM 4345 O O . LYS B 1 168 ? -7.625 -12.539 -13.844 1 97.62 168 LYS B O 1
ATOM 4350 N N . ALA B 1 169 ? -5.777 -11.492 -14.586 1 96.19 169 ALA B N 1
ATOM 4351 C CA . ALA B 1 169 ? -5.875 -12.062 -15.93 1 96.19 169 ALA B CA 1
ATOM 4352 C C . ALA B 1 169 ? -5.809 -13.586 -15.883 1 96.19 169 ALA B C 1
ATOM 4354 O O . ALA B 1 169 ? -6.441 -14.266 -16.703 1 96.19 169 ALA B O 1
ATOM 4355 N N . LEU B 1 170 ? -5.094 -14.141 -14.961 1 96.31 170 LEU B N 1
ATOM 4356 C CA . LEU B 1 170 ? -4.852 -15.578 -14.961 1 96.31 170 LEU B CA 1
ATOM 4357 C C . LEU B 1 170 ? -5.711 -16.266 -13.906 1 96.31 170 LEU B C 1
ATOM 4359 O O . LEU B 1 170 ? -5.699 -17.5 -13.805 1 96.31 170 LEU B O 1
ATOM 4363 N N . LEU B 1 171 ? -6.461 -15.523 -13.125 1 97.06 171 LEU B N 1
ATOM 4364 C CA . LEU B 1 171 ? -7.195 -16.047 -11.977 1 97.06 171 LEU B CA 1
ATOM 4365 C C . LEU B 1 171 ? -8.203 -17.109 -12.414 1 97.06 171 LEU B C 1
ATOM 4367 O O . LEU B 1 171 ? -8.375 -18.125 -11.75 1 97.06 171 LEU B O 1
ATOM 4371 N N . PRO B 1 172 ? -8.945 -16.938 -13.586 1 95.06 172 PRO B N 1
ATOM 4372 C CA . PRO B 1 172 ? -9.875 -17.984 -13.984 1 95.06 172 PRO B CA 1
ATOM 4373 C C . PRO B 1 172 ? -9.203 -19.344 -14.164 1 95.06 172 PRO B C 1
ATOM 4375 O O . PRO B 1 172 ? -9.758 -20.375 -13.766 1 95.06 172 PRO B O 1
ATOM 4378 N N . LEU B 1 173 ? -8.023 -19.344 -14.711 1 94.31 173 LEU B N 1
ATOM 4379 C CA . LEU B 1 173 ? -7.277 -20.578 -14.891 1 94.31 173 LEU B CA 1
ATOM 4380 C C . LEU B 1 173 ? -6.809 -21.125 -13.555 1 94.31 173 LEU B C 1
ATOM 4382 O O . LEU B 1 173 ? -6.816 -22.344 -13.344 1 94.31 173 LEU B O 1
ATOM 4386 N N . LEU B 1 174 ? -6.41 -20.281 -12.68 1 96.38 174 LEU B N 1
ATOM 4387 C CA . LEU B 1 174 ? -5.941 -20.688 -11.359 1 96.38 174 LEU B CA 1
ATOM 4388 C C . LEU B 1 174 ? -7.082 -21.266 -10.531 1 96.38 174 LEU B C 1
ATOM 4390 O O . LEU B 1 174 ? -6.895 -22.266 -9.828 1 96.38 174 LEU B O 1
ATOM 4394 N N . ARG B 1 175 ? -8.312 -20.703 -10.609 1 94.69 175 ARG B N 1
ATOM 4395 C CA . ARG B 1 175 ? -9.484 -21.219 -9.898 1 94.69 175 ARG B CA 1
ATOM 4396 C C . ARG B 1 175 ? -9.852 -22.625 -10.375 1 94.69 175 ARG B C 1
ATOM 4398 O O . ARG B 1 175 ? -10.18 -23.484 -9.57 1 94.69 175 ARG B O 1
ATOM 4405 N N . SER B 1 176 ? -9.742 -22.75 -11.648 1 92.62 176 SER B N 1
ATOM 4406 C CA . SER B 1 176 ? -10.125 -24.031 -12.227 1 92.62 176 SER B CA 1
ATOM 4407 C C . SER B 1 176 ? -9.211 -25.156 -11.742 1 92.62 176 SER B C 1
ATOM 4409 O O . SER B 1 176 ? -9.633 -26.297 -11.617 1 92.62 176 SER B O 1
ATOM 4411 N N . ALA B 1 177 ? -8.008 -24.812 -11.43 1 93.5 177 ALA B N 1
ATOM 4412 C CA . ALA B 1 177 ? -7.016 -25.812 -11.023 1 93.5 177 ALA B CA 1
ATOM 4413 C C . ALA B 1 177 ? -6.887 -25.875 -9.5 1 93.5 177 ALA B C 1
ATOM 4415 O O . ALA B 1 177 ? -6.133 -26.688 -8.969 1 93.5 177 ALA B O 1
ATOM 4416 N N . ARG B 1 178 ? -7.645 -24.984 -8.836 1 95.44 178 ARG B N 1
ATOM 4417 C CA . ARG B 1 178 ? -7.418 -24.844 -7.402 1 95.44 178 ARG B CA 1
ATOM 4418 C C . ARG B 1 178 ? -5.934 -24.656 -7.102 1 95.44 178 ARG B C 1
ATOM 4420 O O . ARG B 1 178 ? -5.379 -25.344 -6.246 1 95.44 178 ARG B O 1
ATOM 4427 N N . GLY B 1 179 ? -5.359 -23.734 -7.832 1 96.38 179 GLY B N 1
ATOM 4428 C CA . GLY B 1 179 ? -3.914 -23.594 -7.926 1 96.38 179 GLY B CA 1
ATOM 4429 C C . GLY B 1 179 ? -3.326 -22.719 -6.828 1 96.38 179 GLY B C 1
ATOM 4430 O O . GLY B 1 179 ? -3.842 -22.703 -5.707 1 96.38 179 GLY B O 1
ATOM 4431 N N . ARG B 1 180 ? -2.064 -22.125 -7.148 1 97.62 180 ARG B N 1
ATOM 4432 C CA . ARG B 1 180 ? -1.256 -21.359 -6.195 1 97.62 180 ARG B CA 1
ATOM 4433 C C . ARG B 1 180 ? -0.881 -20 -6.758 1 97.62 180 ARG B C 1
ATOM 4435 O O . ARG B 1 180 ? -0.587 -19.875 -7.949 1 97.62 180 ARG B O 1
ATOM 4442 N N . ILE B 1 181 ? -0.968 -19.047 -5.918 1 98.44 181 ILE B N 1
ATOM 4443 C CA . ILE B 1 181 ? -0.381 -17.75 -6.203 1 98.44 181 ILE B CA 1
ATOM 4444 C C . ILE B 1 181 ? 0.754 -17.469 -5.223 1 98.44 181 ILE B C 1
ATOM 4446 O O . ILE B 1 181 ? 0.541 -17.438 -4.008 1 98.44 181 ILE B O 1
ATOM 4450 N N . VAL B 1 182 ? 1.975 -17.312 -5.699 1 98.62 182 VAL B N 1
ATOM 4451 C CA . VAL B 1 182 ? 3.15 -16.984 -4.902 1 98.62 182 VAL B CA 1
ATOM 4452 C C . VAL B 1 182 ? 3.693 -15.625 -5.324 1 98.62 182 VAL B C 1
ATOM 4454 O O . VAL B 1 182 ? 4.055 -15.43 -6.484 1 98.62 182 VAL B O 1
ATOM 4457 N N . THR B 1 183 ? 3.738 -14.688 -4.426 1 98.75 183 THR B N 1
ATOM 4458 C CA . THR B 1 183 ? 4.184 -13.336 -4.75 1 98.75 183 THR B CA 1
ATOM 4459 C C . THR B 1 183 ? 5.406 -12.961 -3.916 1 98.75 183 THR B C 1
ATOM 4461 O O . THR B 1 183 ? 5.398 -13.109 -2.693 1 98.75 183 THR B O 1
ATOM 4464 N N . VAL B 1 184 ? 6.445 -12.531 -4.629 1 98.06 184 VAL B N 1
ATOM 4465 C CA . VAL B 1 184 ? 7.637 -12.023 -3.951 1 98.06 184 VAL B CA 1
ATOM 4466 C C . VAL B 1 184 ? 7.457 -10.547 -3.619 1 98.06 184 VAL B C 1
ATOM 4468 O O . VAL B 1 184 ? 7.453 -9.695 -4.516 1 98.06 184 VAL B O 1
ATOM 4471 N N . SER B 1 185 ? 7.258 -10.273 -2.379 1 98.12 185 SER B N 1
ATOM 4472 C CA . SER B 1 185 ? 7.18 -8.898 -1.888 1 98.12 185 SER B CA 1
ATOM 4473 C C . SER B 1 185 ? 8.484 -8.477 -1.226 1 98.12 185 SER B C 1
ATOM 4475 O O . SER B 1 185 ? 9.57 -8.719 -1.765 1 98.12 185 SER B O 1
ATOM 4477 N N . SER B 1 186 ? 8.422 -7.762 -0.12 1 97.19 186 SER B N 1
ATOM 4478 C CA . SER B 1 186 ? 9.609 -7.277 0.569 1 97.19 186 SER B CA 1
ATOM 4479 C C . SER B 1 186 ? 9.289 -6.848 1.996 1 97.19 186 SER B C 1
ATOM 4481 O O . SER B 1 186 ? 8.188 -6.367 2.271 1 97.19 186 SER B O 1
ATOM 4483 N N . PRO B 1 187 ? 10.289 -7.051 2.928 1 96.88 187 PRO B N 1
ATOM 4484 C CA . PRO B 1 187 ? 10.125 -6.45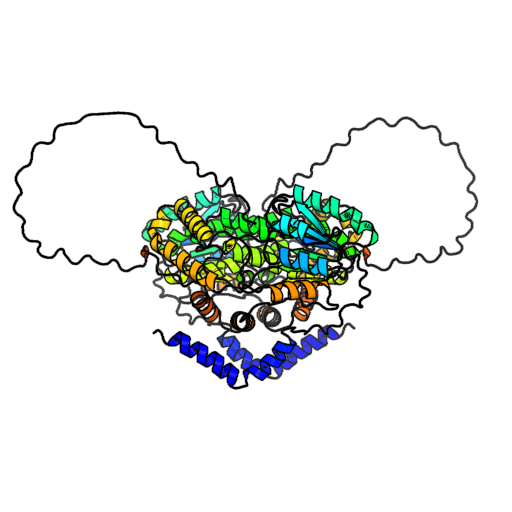7 4.258 1 96.88 187 PRO B CA 1
ATOM 4485 C C . PRO B 1 187 ? 9.898 -4.949 4.207 1 96.88 187 PRO B C 1
ATOM 4487 O O . PRO B 1 187 ? 9.297 -4.383 5.121 1 96.88 187 PRO B O 1
ATOM 4490 N N . ALA B 1 188 ? 10.312 -4.332 3.127 1 97.25 188 ALA B N 1
ATOM 4491 C CA . ALA B 1 188 ? 10.125 -2.893 2.963 1 97.25 188 ALA B CA 1
ATOM 4492 C C . ALA B 1 188 ? 8.648 -2.547 2.822 1 97.25 188 ALA B C 1
ATOM 4494 O O . ALA B 1 188 ? 8.258 -1.383 2.955 1 97.25 188 ALA B O 1
ATOM 4495 N N . GLY B 1 189 ? 7.836 -3.498 2.529 1 98 189 GLY B N 1
ATOM 4496 C CA . GLY B 1 189 ? 6.398 -3.289 2.486 1 98 189 GLY B CA 1
ATOM 4497 C C . GLY B 1 189 ? 5.734 -3.402 3.846 1 98 189 GLY B C 1
ATOM 4498 O O . GLY B 1 189 ? 4.586 -2.998 4.02 1 98 189 GLY B O 1
ATOM 4499 N N . ASP B 1 190 ? 6.465 -3.938 4.789 1 96.44 190 ASP B N 1
ATOM 4500 C CA . ASP B 1 190 ? 5.934 -4.133 6.133 1 96.44 190 ASP B CA 1
ATOM 4501 C C . ASP B 1 190 ? 6.457 -3.064 7.094 1 96.44 190 ASP B C 1
ATOM 4503 O O . ASP B 1 190 ? 5.812 -2.758 8.102 1 96.44 190 ASP B O 1
ATOM 4507 N N . MET B 1 191 ? 7.621 -2.539 6.742 1 96.44 191 MET B N 1
ATOM 4508 C CA . MET B 1 191 ? 8.289 -1.611 7.648 1 96.44 191 MET B CA 1
ATOM 4509 C C . MET B 1 191 ? 8.797 -0.387 6.891 1 96.44 191 MET B C 1
ATOM 4511 O O . MET B 1 191 ? 9.211 -0.492 5.734 1 96.44 191 MET B O 1
ATOM 4515 N N . PRO B 1 192 ? 8.844 0.704 7.629 1 97.12 192 PRO B N 1
ATOM 4516 C CA . PRO B 1 192 ? 9.242 1.945 6.961 1 97.12 192 PRO B CA 1
ATOM 4517 C C . PRO B 1 192 ? 10.758 2.109 6.867 1 97.12 192 PRO B C 1
ATOM 4519 O O . PRO B 1 192 ? 11.336 2.947 7.566 1 97.12 192 PRO B O 1
ATOM 4522 N N . TYR B 1 193 ? 11.438 1.417 5.996 1 96.81 193 TYR B N 1
ATOM 4523 C CA . TYR B 1 193 ? 12.859 1.607 5.746 1 96.81 193 TYR B CA 1
ATOM 4524 C C . TYR B 1 193 ? 13.141 3.01 5.219 1 96.81 193 TYR B C 1
ATOM 4526 O O . TYR B 1 193 ? 12.508 3.457 4.262 1 96.81 193 TYR B O 1
ATOM 4534 N N . PRO B 1 194 ? 14.117 3.701 5.84 1 97.06 194 PRO B N 1
ATOM 4535 C CA . PRO B 1 194 ? 14.461 5.023 5.312 1 97.06 194 PRO B CA 1
ATOM 4536 C C . PRO B 1 194 ? 14.922 4.977 3.857 1 97.06 194 PRO B C 1
ATOM 4538 O O . PRO B 1 194 ? 15.617 4.043 3.457 1 97.06 194 PRO B O 1
ATOM 4541 N N . CYS B 1 195 ? 14.477 5.957 3.08 1 97.81 195 CYS B N 1
ATOM 4542 C CA . CYS B 1 195 ? 14.945 6.184 1.717 1 97.81 195 CYS B CA 1
ATOM 4543 C C . CYS B 1 195 ? 14.336 5.164 0.759 1 97.81 195 CYS B C 1
ATOM 4545 O O . CYS B 1 195 ? 14.781 5.039 -0.384 1 97.81 195 CYS B O 1
ATOM 4547 N N . LEU B 1 196 ? 13.32 4.402 1.224 1 97.88 196 LEU B N 1
ATOM 4548 C CA . LEU B 1 196 ? 12.672 3.422 0.365 1 97.88 196 LEU B CA 1
ATOM 4549 C C . LEU B 1 196 ? 11.164 3.674 0.301 1 97.88 196 LEU B C 1
ATOM 4551 O O . LEU B 1 196 ? 10.383 2.736 0.14 1 97.88 196 LEU B O 1
ATOM 4555 N N . ALA B 1 197 ? 10.75 4.875 0.412 1 98.5 197 ALA B N 1
ATOM 4556 C CA . ALA B 1 197 ? 9.336 5.207 0.542 1 98.5 197 ALA B CA 1
ATOM 4557 C C . ALA B 1 197 ? 8.547 4.742 -0.683 1 98.5 197 ALA B C 1
ATOM 4559 O O . ALA B 1 197 ? 7.469 4.16 -0.553 1 98.5 197 ALA B O 1
ATOM 4560 N N . ALA B 1 198 ? 9.062 5.031 -1.896 1 98.62 198 ALA B N 1
ATOM 4561 C CA . ALA B 1 198 ? 8.352 4.66 -3.117 1 98.62 198 ALA B CA 1
ATOM 4562 C C . ALA B 1 198 ? 8.219 3.145 -3.238 1 98.62 198 ALA B C 1
ATOM 4564 O O . ALA B 1 198 ? 7.121 2.625 -3.447 1 98.62 198 ALA B O 1
ATOM 4565 N N . TYR B 1 199 ? 9.328 2.477 -3.098 1 98.25 199 TYR B N 1
ATOM 4566 C CA . TYR B 1 199 ? 9.359 1.02 -3.16 1 98.25 199 TYR B CA 1
ATOM 4567 C C . TYR B 1 199 ? 8.523 0.407 -2.043 1 98.25 199 TYR B C 1
ATOM 4569 O O . TYR B 1 199 ? 7.672 -0.451 -2.297 1 98.25 199 TYR B O 1
ATOM 4577 N N . GLY B 1 200 ? 8.719 0.862 -0.795 1 98.62 200 GLY B N 1
ATOM 4578 C CA . GLY B 1 200 ? 8 0.345 0.359 1 98.62 200 GLY B CA 1
ATOM 4579 C C . GLY B 1 200 ? 6.496 0.497 0.244 1 98.62 200 GLY B C 1
ATOM 4580 O O . GLY B 1 200 ? 5.746 -0.437 0.543 1 98.62 200 GLY B O 1
ATOM 4581 N N . ALA B 1 201 ? 6.023 1.634 -0.168 1 98.88 201 ALA B N 1
ATOM 4582 C CA . ALA B 1 201 ? 4.59 1.87 -0.317 1 98.88 201 ALA B CA 1
ATOM 4583 C C . ALA B 1 201 ? 3.979 0.915 -1.339 1 98.88 201 ALA B C 1
ATOM 4585 O O . ALA B 1 201 ? 2.898 0.366 -1.116 1 98.88 201 ALA B O 1
ATOM 4586 N N . SER B 1 202 ? 4.652 0.733 -2.479 1 98.88 202 SER B N 1
ATOM 4587 C CA . SER B 1 202 ? 4.141 -0.166 -3.508 1 98.88 202 SER B CA 1
ATOM 4588 C C . SER B 1 202 ? 4.062 -1.602 -2.998 1 98.88 202 SER B C 1
ATOM 4590 O O . SER B 1 202 ? 3.104 -2.32 -3.293 1 98.88 202 SER B O 1
ATOM 4592 N N . LYS B 1 203 ? 5.098 -2.006 -2.254 1 98.88 203 LYS B N 1
ATOM 4593 C CA . LYS B 1 203 ? 5.125 -3.369 -1.732 1 98.88 203 LYS B CA 1
ATOM 4594 C C . LYS B 1 203 ? 4.125 -3.541 -0.593 1 98.88 203 LYS B C 1
ATOM 4596 O O . LYS B 1 203 ? 3.557 -4.621 -0.419 1 98.88 203 LYS B O 1
ATOM 4601 N N . ALA B 1 204 ? 3.852 -2.459 0.174 1 98.88 204 ALA B N 1
ATOM 4602 C CA . ALA B 1 204 ? 2.803 -2.51 1.188 1 98.88 204 ALA B CA 1
ATOM 4603 C C . ALA B 1 204 ? 1.44 -2.779 0.554 1 98.88 204 ALA B C 1
ATOM 4605 O O . ALA B 1 204 ? 0.689 -3.637 1.025 1 98.88 204 ALA B O 1
ATOM 4606 N N . ALA B 1 205 ? 1.156 -2.027 -0.476 1 98.94 205 ALA B N 1
ATOM 4607 C CA . ALA B 1 205 ? -0.089 -2.238 -1.209 1 98.94 205 ALA B CA 1
ATOM 4608 C C . ALA B 1 205 ? -0.171 -3.664 -1.75 1 98.94 205 ALA B C 1
ATOM 4610 O O . ALA B 1 205 ? -1.21 -4.316 -1.636 1 98.94 205 ALA B O 1
ATOM 4611 N N . LEU B 1 206 ? 0.918 -4.137 -2.289 1 98.88 206 LEU B N 1
ATOM 4612 C CA . LEU B 1 206 ? 0.984 -5.469 -2.885 1 98.88 206 LEU B CA 1
ATOM 4613 C C . LEU B 1 206 ? 0.719 -6.547 -1.84 1 98.88 206 LEU B C 1
ATOM 4615 O O . LEU B 1 206 ? -0.074 -7.461 -2.074 1 98.88 206 LEU B O 1
ATOM 4619 N N . THR B 1 207 ? 1.391 -6.449 -0.717 1 98.69 207 THR B N 1
ATOM 4620 C CA . THR B 1 207 ? 1.263 -7.449 0.337 1 98.69 207 THR B CA 1
ATOM 4621 C C . THR B 1 207 ? -0.172 -7.512 0.855 1 98.69 207 THR B C 1
ATOM 4623 O O . THR B 1 207 ? -0.732 -8.594 1.023 1 98.69 207 THR B O 1
ATOM 4626 N N . LEU B 1 208 ? -0.767 -6.359 1.078 1 98.75 208 LEU B N 1
ATOM 4627 C CA . LEU B 1 208 ? -2.145 -6.336 1.556 1 98.75 208 LEU B CA 1
ATOM 4628 C C . LEU B 1 208 ? -3.088 -6.941 0.522 1 98.75 208 LEU B C 1
ATOM 4630 O O . LEU B 1 208 ? -4.027 -7.66 0.876 1 98.75 208 LEU B O 1
ATOM 4634 N N . LEU B 1 209 ? -2.838 -6.656 -0.711 1 98.88 209 LEU B N 1
ATOM 4635 C CA . LEU B 1 209 ? -3.65 -7.223 -1.782 1 98.88 209 LEU B CA 1
ATOM 4636 C C . LEU B 1 209 ? -3.576 -8.742 -1.774 1 98.88 209 LEU B C 1
ATOM 4638 O O . LEU B 1 209 ? -4.602 -9.422 -1.896 1 98.88 209 LEU B O 1
ATOM 4642 N N . MET B 1 210 ? -2.391 -9.266 -1.632 1 98.75 210 MET B N 1
ATOM 4643 C CA . MET B 1 210 ? -2.217 -10.719 -1.643 1 98.75 210 MET B CA 1
ATOM 4644 C C . MET B 1 210 ? -2.885 -11.352 -0.428 1 98.75 210 MET B C 1
ATOM 4646 O O . MET B 1 210 ? -3.463 -12.438 -0.53 1 98.75 210 MET B O 1
ATOM 4650 N N . ASP B 1 211 ? -2.799 -10.711 0.686 1 97.94 211 ASP B N 1
ATOM 4651 C CA . ASP B 1 211 ? -3.518 -11.195 1.861 1 97.94 211 ASP B CA 1
ATOM 4652 C C . ASP B 1 211 ? -5.023 -11.227 1.61 1 97.94 211 ASP B C 1
ATOM 4654 O O . ASP B 1 211 ? -5.711 -12.148 2.061 1 97.94 211 ASP B O 1
ATOM 4658 N N . THR B 1 212 ? -5.523 -10.227 0.955 1 98.25 212 THR B N 1
ATOM 4659 C CA . THR B 1 212 ? -6.945 -10.18 0.627 1 98.25 212 THR B CA 1
ATOM 4660 C C . THR B 1 212 ? -7.312 -11.305 -0.341 1 98.25 212 THR B C 1
ATOM 4662 O O . THR B 1 212 ? -8.312 -12 -0.143 1 98.25 212 THR B O 1
ATOM 4665 N N . PHE B 1 213 ? -6.461 -11.523 -1.358 1 98.56 213 PHE B N 1
ATOM 4666 C CA . PHE B 1 213 ? -6.672 -12.633 -2.275 1 98.56 213 PHE B CA 1
ATOM 4667 C C . PHE B 1 213 ? -6.707 -13.961 -1.52 1 98.56 213 PHE B C 1
ATOM 4669 O O . PHE B 1 213 ? -7.535 -14.828 -1.812 1 98.56 213 PHE B O 1
ATOM 4676 N N . ARG B 1 214 ? -5.805 -14.109 -0.582 1 97.69 214 ARG B N 1
ATOM 4677 C CA . ARG B 1 214 ? -5.742 -15.352 0.18 1 97.69 214 ARG B CA 1
ATOM 4678 C C . ARG B 1 214 ? -7.082 -15.656 0.846 1 97.69 214 ARG B C 1
ATOM 4680 O O . ARG B 1 214 ? -7.59 -16.781 0.749 1 97.69 214 ARG B O 1
ATOM 4687 N N . SER B 1 215 ? -7.613 -14.648 1.454 1 95.5 215 SER B N 1
ATOM 4688 C CA . SER B 1 215 ? -8.883 -14.805 2.164 1 95.5 215 SER B CA 1
ATOM 4689 C C . SER B 1 215 ? -10.031 -15.039 1.192 1 95.5 215 SER B C 1
ATOM 4691 O O . SER B 1 215 ? -10.852 -15.938 1.396 1 95.5 215 SER B O 1
ATOM 4693 N N . GLU B 1 216 ? -10.109 -14.328 0.121 1 97.12 216 GLU B N 1
ATOM 4694 C CA . GLU B 1 216 ? -11.258 -14.32 -0.781 1 97.12 216 GLU B CA 1
ATOM 4695 C C . GLU B 1 216 ? -11.25 -15.555 -1.679 1 97.12 216 GLU B C 1
ATOM 4697 O O . GLU B 1 216 ? -12.312 -16 -2.133 1 97.12 216 GLU B O 1
ATOM 4702 N N . LEU B 1 217 ? -10.094 -16.141 -1.926 1 97.44 217 LEU B N 1
ATOM 4703 C CA . LEU B 1 217 ? -10 -17.266 -2.863 1 97.44 217 LEU B CA 1
ATOM 4704 C C . LEU B 1 217 ? -10 -18.594 -2.123 1 97.44 217 LEU B C 1
ATOM 4706 O O . LEU B 1 217 ? -9.961 -19.656 -2.748 1 97.44 217 LEU B O 1
ATOM 4710 N N . GLU B 1 218 ? -10.031 -18.531 -0.835 1 95.25 218 GLU B N 1
ATOM 4711 C CA . GLU B 1 218 ? -10 -19.75 -0.021 1 95.25 218 GLU B CA 1
ATOM 4712 C C . GLU B 1 218 ? -11.102 -20.719 -0.439 1 95.25 218 GLU B C 1
ATOM 4714 O O . GLU B 1 218 ? -10.852 -21.906 -0.608 1 95.25 218 GLU B O 1
ATOM 4719 N N . PRO B 1 219 ? -12.328 -20.25 -0.738 1 95 219 PRO B N 1
ATOM 4720 C CA . PRO B 1 219 ? -13.375 -21.203 -1.147 1 95 219 PRO B CA 1
ATOM 4721 C C . PRO B 1 219 ? -13.078 -21.859 -2.492 1 95 219 PRO B C 1
ATOM 4723 O O . PRO B 1 219 ? -13.547 -22.969 -2.758 1 95 219 PRO B O 1
ATOM 4726 N N . TRP B 1 220 ? -12.328 -21.203 -3.324 1 96.75 220 TRP B N 1
ATOM 4727 C CA . TRP B 1 220 ? -11.984 -21.734 -4.645 1 96.75 220 TRP B CA 1
ATOM 4728 C C . TRP B 1 220 ? -10.867 -22.766 -4.543 1 96.75 220 TRP B C 1
ATOM 4730 O O . TRP B 1 220 ? -10.508 -23.391 -5.539 1 96.75 220 TRP B O 1
ATOM 4740 N N . GLY B 1 221 ? -10.273 -22.891 -3.332 1 96.31 221 GLY B N 1
ATOM 4741 C CA . GLY B 1 221 ? -9.172 -23.828 -3.139 1 96.31 221 GLY B CA 1
ATOM 4742 C C . GLY B 1 221 ? -7.832 -23.281 -3.586 1 96.31 221 GLY B C 1
ATOM 4743 O O . GLY B 1 221 ? -6.836 -24 -3.621 1 96.31 221 GLY B O 1
ATOM 4744 N N . VAL B 1 222 ? -7.793 -22.031 -3.973 1 97.38 222 VAL B N 1
ATOM 4745 C CA . VAL B 1 222 ? -6.551 -21.375 -4.391 1 97.38 222 VAL B CA 1
ATOM 4746 C C . VAL B 1 222 ? -5.762 -20.922 -3.162 1 97.38 222 VAL B C 1
ATOM 4748 O O . VAL B 1 222 ? -6.305 -20.25 -2.289 1 97.38 222 VAL B O 1
ATOM 4751 N N . LYS B 1 223 ? -4.516 -21.344 -3.055 1 97.62 223 LYS B N 1
ATOM 4752 C CA . LYS B 1 223 ? -3.654 -20.922 -1.952 1 97.62 223 LYS B CA 1
ATOM 4753 C C . LYS B 1 223 ? -2.752 -19.766 -2.371 1 97.62 223 LYS B C 1
ATOM 4755 O O . LYS B 1 223 ? -2.256 -19.734 -3.5 1 97.62 223 LYS B O 1
ATOM 4760 N N . VAL B 1 224 ? -2.609 -18.797 -1.492 1 98.38 224 VAL B N 1
ATOM 4761 C CA . VAL B 1 224 ? -1.838 -17.594 -1.781 1 98.38 224 VAL B CA 1
ATOM 4762 C C . VAL B 1 224 ? -0.743 -17.422 -0.73 1 98.38 224 VAL B C 1
ATOM 4764 O O . VAL B 1 224 ? -1.019 -17.438 0.471 1 98.38 224 VAL B O 1
ATOM 4767 N N . SER B 1 225 ? 0.516 -17.281 -1.163 1 98.44 225 SER B N 1
ATOM 4768 C CA . SER B 1 225 ? 1.659 -17.094 -0.277 1 98.44 225 SER B CA 1
ATOM 4769 C C . SER B 1 225 ? 2.455 -15.852 -0.665 1 98.44 225 SER B C 1
ATOM 4771 O O . SER B 1 225 ? 2.543 -15.508 -1.846 1 98.44 225 SER B O 1
ATOM 4773 N N . VAL B 1 226 ? 2.986 -15.219 0.316 1 98.5 226 VAL B N 1
ATOM 4774 C CA . VAL B 1 226 ? 3.859 -14.062 0.112 1 98.5 226 VAL B CA 1
ATOM 4775 C C . VAL B 1 226 ? 5.266 -14.391 0.608 1 98.5 226 VAL B C 1
ATOM 4777 O O . VAL B 1 226 ? 5.438 -14.914 1.711 1 98.5 226 VAL B O 1
ATOM 4780 N N . ILE B 1 227 ? 6.262 -14.125 -0.239 1 98.44 227 ILE B N 1
ATOM 4781 C CA . ILE B 1 227 ? 7.664 -14.297 0.122 1 98.44 227 ILE B CA 1
ATOM 4782 C C . ILE B 1 227 ? 8.266 -12.938 0.496 1 98.44 227 ILE B C 1
ATOM 4784 O O . ILE B 1 227 ? 8.141 -11.969 -0.255 1 98.44 227 ILE B O 1
ATOM 4788 N N . LEU B 1 228 ? 8.852 -12.852 1.636 1 98.06 228 LEU B N 1
ATOM 4789 C CA . LEU B 1 228 ? 9.492 -11.641 2.135 1 98.06 228 LEU B CA 1
ATOM 4790 C C . LEU B 1 228 ? 10.984 -11.859 2.35 1 98.06 228 LEU B C 1
ATOM 4792 O O . LEU B 1 228 ? 11.43 -12.031 3.484 1 98.06 228 LEU B O 1
ATOM 4796 N N . PRO B 1 229 ? 11.75 -11.727 1.233 1 96.81 229 PRO B N 1
ATOM 4797 C CA . PRO B 1 229 ? 13.18 -12.016 1.311 1 96.81 229 PRO B CA 1
ATOM 4798 C C . PRO B 1 229 ? 13.969 -10.938 2.055 1 96.81 229 PRO B C 1
ATOM 4800 O O . PRO B 1 229 ? 13.625 -9.758 1.976 1 96.81 229 PRO B O 1
ATOM 4803 N N . GLY B 1 230 ? 14.992 -11.398 2.754 1 93.19 230 GLY B N 1
ATOM 4804 C CA . GLY B 1 230 ? 15.992 -10.445 3.219 1 93.19 230 GLY B CA 1
ATOM 4805 C C . GLY B 1 230 ? 16.75 -9.781 2.09 1 93.19 230 GLY B C 1
ATOM 4806 O O . GLY B 1 230 ? 16.203 -9.562 1.007 1 93.19 230 GLY B O 1
ATOM 4807 N N . TYR B 1 231 ? 17.922 -9.359 2.354 1 89.94 231 TYR B N 1
ATOM 4808 C CA . TYR B 1 231 ? 18.703 -8.648 1.344 1 89.94 231 TYR B CA 1
ATOM 4809 C C . TYR B 1 231 ? 19.594 -9.609 0.579 1 89.94 231 TYR B C 1
ATOM 4811 O O . TYR B 1 231 ? 20.5 -10.227 1.16 1 89.94 231 TYR B O 1
ATOM 4819 N N . PHE B 1 232 ? 19.344 -9.703 -0.743 1 91.56 232 PHE B N 1
ATOM 4820 C CA . PHE B 1 232 ? 20.078 -10.633 -1.601 1 91.56 232 PHE B CA 1
ATOM 4821 C C . PHE B 1 232 ? 20.625 -9.922 -2.83 1 91.56 232 PHE B C 1
ATOM 4823 O O . PHE B 1 232 ? 20.094 -8.891 -3.248 1 91.56 232 PHE B O 1
ATOM 4830 N N . LYS B 1 233 ? 21.625 -10.492 -3.289 1 85.62 233 LYS B N 1
ATOM 4831 C CA . LYS B 1 233 ? 22.219 -9.961 -4.512 1 85.62 233 LYS B CA 1
ATOM 4832 C C . LYS B 1 233 ? 21.484 -10.469 -5.75 1 85.62 233 LYS B C 1
ATOM 4834 O O . LYS B 1 233 ? 21.578 -11.648 -6.098 1 85.62 233 LYS B O 1
ATOM 4839 N N . THR B 1 234 ? 20.672 -9.484 -6.312 1 81.5 234 THR B N 1
ATOM 4840 C CA . THR B 1 234 ? 19.922 -9.883 -7.488 1 81.5 234 THR B CA 1
ATOM 4841 C C . THR B 1 234 ? 20.234 -8.977 -8.672 1 81.5 234 THR B C 1
ATOM 4843 O O . THR B 1 234 ? 20.141 -7.75 -8.562 1 81.5 234 THR B O 1
ATOM 4846 N N . GLY B 1 235 ? 20.719 -9.438 -9.719 1 70.12 235 GLY B N 1
ATOM 4847 C CA . GLY B 1 235 ? 20.844 -8.742 -10.984 1 70.12 235 GLY B CA 1
ATOM 4848 C C . GLY B 1 235 ? 21.781 -7.551 -10.93 1 70.12 235 GLY B C 1
ATOM 4849 O O . GLY B 1 235 ? 22.688 -7.508 -10.086 1 70.12 235 GLY B O 1
ATOM 4850 N N . THR B 1 236 ? 21.547 -6.707 -11.82 1 62.28 236 THR B N 1
ATOM 4851 C CA . THR B 1 236 ? 22.406 -5.559 -12.055 1 62.28 236 THR B CA 1
ATOM 4852 C C . THR B 1 236 ? 22.234 -4.512 -10.961 1 62.28 236 THR B C 1
ATOM 4854 O O . THR B 1 236 ? 23.109 -3.672 -10.75 1 62.28 236 THR B O 1
ATOM 4857 N N . SER B 1 237 ? 21.188 -4.676 -10.305 1 65.12 237 SER B N 1
ATOM 4858 C CA . SER B 1 237 ? 20.953 -3.682 -9.258 1 65.12 237 SER B CA 1
ATOM 4859 C C . SER B 1 237 ? 21.938 -3.85 -8.109 1 65.12 237 SER B C 1
ATOM 4861 O O . SER B 1 237 ? 22.016 -2.994 -7.223 1 65.12 237 SER B O 1
ATOM 4863 N N . CYS B 1 238 ? 22.734 -4.754 -8.344 1 70.19 238 CYS B N 1
ATOM 4864 C CA . CYS B 1 238 ? 23.688 -4.953 -7.262 1 70.19 238 CYS B CA 1
ATOM 4865 C C . CYS B 1 238 ? 25.047 -4.379 -7.629 1 70.19 238 CYS B C 1
ATOM 4867 O O . CYS B 1 238 ? 26.031 -4.582 -6.906 1 70.19 238 CYS B O 1
ATOM 4869 N N . TYR B 1 239 ? 25 -3.533 -8.656 1 82.38 239 TYR B N 1
ATOM 4870 C CA . TYR B 1 239 ? 26.25 -2.891 -9.031 1 82.38 239 TYR B CA 1
ATOM 4871 C C . TYR B 1 239 ? 26.297 -1.457 -8.516 1 82.38 239 TYR B C 1
ATOM 4873 O O . TYR B 1 239 ? 25.375 -0.675 -8.742 1 82.38 239 TYR B O 1
ATOM 4881 N N . PRO B 1 240 ? 27.375 -1.178 -7.883 1 90.19 240 PRO B N 1
ATOM 4882 C CA . PRO B 1 240 ? 27.516 0.178 -7.344 1 90.19 240 PRO B CA 1
ATOM 4883 C C . PRO B 1 240 ? 27.391 1.254 -8.422 1 90.19 240 PRO B C 1
ATOM 4885 O O . PRO B 1 240 ? 26.828 2.322 -8.172 1 90.19 240 PRO B O 1
ATOM 4888 N N . ALA B 1 241 ? 27.938 0.979 -9.617 1 92.06 241 ALA B N 1
ATOM 4889 C CA . ALA B 1 241 ? 27.906 1.948 -10.703 1 92.06 241 ALA B CA 1
ATOM 4890 C C . ALA B 1 241 ? 26.469 2.338 -11.062 1 92.06 241 ALA B C 1
ATOM 4892 O O . ALA B 1 241 ? 26.203 3.494 -11.398 1 92.06 241 ALA B O 1
ATOM 4893 N N . TYR B 1 242 ? 25.609 1.403 -11.016 1 91.44 242 TYR B N 1
ATOM 4894 C CA . TYR B 1 242 ? 24.203 1.656 -11.289 1 91.44 242 TYR B CA 1
ATOM 4895 C C . TYR B 1 242 ? 23.625 2.676 -10.312 1 91.44 242 TYR B C 1
ATOM 4897 O O . TYR B 1 242 ? 22.969 3.633 -10.719 1 91.44 242 TYR B O 1
ATOM 4905 N N . TRP B 1 243 ? 23.922 2.533 -9.078 1 93.25 243 TRP B N 1
ATOM 4906 C CA . TRP B 1 243 ? 23.344 3.381 -8.039 1 93.25 243 TRP B CA 1
ATOM 4907 C C . TRP B 1 243 ? 24.016 4.746 -8.008 1 93.25 243 TRP B C 1
ATOM 4909 O O . TRP B 1 243 ? 23.391 5.746 -7.641 1 93.25 243 TRP B O 1
ATOM 4919 N N . HIS B 1 244 ? 25.281 4.789 -8.406 1 95.12 244 HIS B N 1
ATOM 4920 C CA . HIS B 1 244 ? 25.938 6.086 -8.578 1 95.12 244 HIS B CA 1
ATOM 4921 C C . HIS B 1 244 ? 25.266 6.887 -9.688 1 95.12 244 HIS B C 1
ATOM 4923 O O . HIS B 1 244 ? 25.062 8.094 -9.547 1 95.12 244 HIS B O 1
ATOM 4929 N N . GLU B 1 245 ? 25 6.18 -10.734 1 95.69 245 GLU B N 1
ATOM 4930 C CA . GLU B 1 245 ? 24.312 6.832 -11.844 1 95.69 245 GLU B CA 1
ATOM 4931 C C . GLU B 1 245 ? 22.938 7.332 -11.422 1 95.69 245 GLU B C 1
ATOM 4933 O O . GLU B 1 245 ? 22.531 8.445 -11.766 1 95.69 245 GLU B O 1
ATOM 4938 N N . LYS B 1 246 ? 22.188 6.516 -10.711 1 95.5 246 LYS B N 1
ATOM 4939 C CA . LYS B 1 246 ? 20.859 6.887 -10.242 1 95.5 246 LYS B CA 1
ATOM 4940 C C . LYS B 1 246 ? 20.922 8.07 -9.289 1 95.5 246 LYS B C 1
ATOM 4942 O O . LYS B 1 246 ? 20.062 8.945 -9.32 1 95.5 246 LYS B O 1
ATOM 4947 N N . LYS B 1 247 ? 21.938 8.055 -8.461 1 96.62 247 LYS B N 1
ATOM 4948 C CA . LYS B 1 247 ? 22.141 9.195 -7.566 1 96.62 247 LYS B CA 1
ATOM 4949 C C . LYS B 1 247 ? 22.359 10.477 -8.359 1 96.62 247 LYS B C 1
ATOM 4951 O O . LYS B 1 247 ? 21.797 11.523 -8.023 1 96.62 247 LYS B O 1
ATOM 4956 N N . GLU B 1 248 ? 23.172 10.43 -9.422 1 97.38 248 GLU B N 1
ATOM 4957 C CA . GLU B 1 248 ? 23.438 11.609 -10.25 1 97.38 248 GLU B CA 1
ATOM 4958 C C . GLU B 1 248 ? 22.156 12.094 -10.93 1 97.38 248 GLU B C 1
ATOM 4960 O O . GLU B 1 248 ? 21.922 13.297 -11.047 1 97.38 248 GLU B O 1
ATOM 4965 N N . GLN B 1 249 ? 21.406 11.141 -11.367 1 96.94 249 GLN B N 1
ATOM 4966 C CA . GLN B 1 249 ? 20.125 11.492 -11.977 1 96.94 249 GLN B CA 1
ATOM 4967 C C . GLN B 1 249 ? 19.203 12.164 -10.977 1 96.94 249 GLN B C 1
ATOM 4969 O O . GLN B 1 249 ? 18.5 13.109 -11.312 1 96.94 249 GLN B O 1
ATOM 4974 N N . LEU B 1 250 ? 19.172 11.664 -9.75 1 97.62 250 LEU B N 1
ATOM 4975 C CA . LEU B 1 250 ? 18.359 12.258 -8.695 1 97.62 250 LEU B CA 1
ATOM 4976 C C . LEU B 1 250 ? 18.797 13.695 -8.43 1 97.62 250 LEU B C 1
ATOM 4978 O O . LEU B 1 250 ? 17.969 14.602 -8.375 1 97.62 250 LEU B O 1
ATOM 4982 N N . LEU B 1 251 ? 20.109 13.891 -8.297 1 97.19 251 LEU B N 1
ATOM 4983 C CA . LEU B 1 251 ? 20.656 15.219 -8.039 1 97.19 251 LEU B CA 1
ATOM 4984 C C . LEU B 1 251 ? 20.266 16.188 -9.141 1 97.19 251 LEU B C 1
ATOM 4986 O O . LEU B 1 251 ? 19.906 17.344 -8.859 1 97.19 251 LEU B O 1
ATOM 4990 N N . ALA B 1 252 ? 20.25 15.719 -10.359 1 96.06 252 ALA B N 1
ATOM 4991 C CA . ALA B 1 252 ? 19.953 16.562 -11.516 1 96.06 252 ALA B CA 1
ATOM 4992 C C . ALA B 1 252 ? 18.469 16.906 -11.555 1 96.06 252 ALA B C 1
ATOM 4994 O O . ALA B 1 252 ? 18.078 17.938 -12.109 1 96.06 252 ALA B O 1
ATOM 4995 N N . SER B 1 253 ? 17.656 16.078 -10.93 1 95.06 253 SER B N 1
ATOM 4996 C CA . SER B 1 253 ? 16.203 16.25 -11.039 1 95.06 253 SER B CA 1
ATOM 4997 C C . SER B 1 253 ? 15.656 17.062 -9.859 1 95.06 253 SER B C 1
ATOM 4999 O O . SER B 1 253 ? 14.516 17.531 -9.898 1 95.06 253 SER B O 1
ATOM 5001 N N . LEU B 1 254 ? 16.406 17.312 -8.859 1 96.06 254 LEU B N 1
ATOM 5002 C CA . LEU B 1 254 ? 15.898 17.922 -7.629 1 96.06 254 LEU B CA 1
ATOM 5003 C C . LEU B 1 254 ? 15.695 19.422 -7.812 1 96.06 254 LEU B C 1
ATOM 5005 O O . LEU B 1 254 ? 16.562 20.109 -8.367 1 96.06 254 LEU B O 1
ATOM 5009 N N . PRO B 1 255 ? 14.508 19.938 -7.34 1 94.44 255 PRO B N 1
ATOM 5010 C CA . PRO B 1 255 ? 14.344 21.406 -7.297 1 94.44 255 PRO B CA 1
ATOM 5011 C C . PRO B 1 255 ? 15.43 22.094 -6.473 1 94.44 255 PRO B C 1
ATOM 5013 O O . PRO B 1 255 ? 15.906 21.531 -5.484 1 94.44 255 PRO B O 1
ATOM 5016 N N . ALA B 1 256 ? 15.75 23.312 -6.793 1 94.5 256 ALA B N 1
ATOM 5017 C CA . ALA B 1 256 ? 16.844 24.062 -6.18 1 94.5 256 ALA B CA 1
ATOM 5018 C C . ALA B 1 256 ? 16.594 24.266 -4.688 1 94.5 256 ALA B C 1
ATOM 5020 O O . ALA B 1 256 ? 17.531 24.172 -3.885 1 94.5 256 ALA B O 1
ATOM 5021 N N . ASP B 1 257 ? 15.414 24.484 -4.367 1 93.56 257 ASP B N 1
ATOM 5022 C CA . ASP B 1 257 ? 15.094 24.75 -2.967 1 93.56 257 ASP B CA 1
ATOM 5023 C C . ASP B 1 257 ? 15.352 23.516 -2.102 1 93.56 257 ASP B C 1
ATOM 5025 O O . ASP B 1 257 ? 15.836 23.625 -0.975 1 93.56 257 ASP B O 1
ATOM 5029 N N . LEU B 1 258 ? 15.023 22.375 -2.594 1 95.5 258 LEU B N 1
ATOM 5030 C CA . LEU B 1 258 ? 15.266 21.141 -1.861 1 95.5 258 LEU B CA 1
ATOM 5031 C C . LEU B 1 258 ? 16.766 20.859 -1.745 1 95.5 258 LEU B C 1
ATOM 5033 O O . LEU B 1 258 ? 17.234 20.438 -0.693 1 95.5 258 LEU B O 1
ATOM 5037 N N . LEU B 1 259 ? 17.438 21.078 -2.873 1 96.12 259 LEU B N 1
ATOM 5038 C CA . LEU B 1 259 ? 18.875 20.859 -2.85 1 96.12 259 LEU B CA 1
ATOM 5039 C C . LEU B 1 259 ? 19.562 21.797 -1.857 1 96.12 259 LEU B C 1
ATOM 5041 O O . LEU B 1 259 ? 20.531 21.422 -1.2 1 96.12 259 LEU B O 1
ATOM 5045 N N . GLN B 1 260 ? 19.062 22.969 -1.759 1 95.62 260 GLN B N 1
ATOM 5046 C CA . GLN B 1 260 ? 19.594 23.938 -0.799 1 95.62 260 GLN B CA 1
ATOM 5047 C C . GLN B 1 260 ? 19.328 23.484 0.635 1 95.62 260 GLN B C 1
ATOM 5049 O O . GLN B 1 260 ? 20.188 23.609 1.502 1 95.62 260 GLN B O 1
ATOM 5054 N N . ALA B 1 261 ? 18.203 23 0.857 1 96.31 261 ALA B N 1
ATOM 5055 C CA . ALA B 1 261 ? 17.812 22.594 2.205 1 96.31 261 ALA B CA 1
ATOM 5056 C C . ALA B 1 261 ? 18.562 21.344 2.658 1 96.31 261 ALA B C 1
ATOM 5058 O O . ALA B 1 261 ? 19.047 21.281 3.791 1 96.31 261 ALA B O 1
ATOM 5059 N N . TYR B 1 262 ? 18.688 20.375 1.841 1 97.19 262 TYR B N 1
ATOM 5060 C CA . TYR B 1 262 ? 19.266 19.094 2.236 1 97.19 262 TYR B CA 1
ATOM 5061 C C . TYR B 1 262 ? 20.75 19.062 1.951 1 97.19 262 TYR B C 1
ATOM 5063 O O . TYR B 1 262 ? 21.531 18.516 2.736 1 97.19 262 TYR B O 1
ATOM 5071 N N . GLY B 1 263 ? 21.188 19.609 0.807 1 96.75 263 GLY B N 1
ATOM 5072 C CA . GLY B 1 263 ? 22.578 19.625 0.416 1 96.75 263 GLY B CA 1
ATOM 5073 C C . GLY B 1 263 ? 22.984 18.406 -0.399 1 96.75 263 GLY B C 1
ATOM 5074 O O . GLY B 1 263 ? 22.484 17.297 -0.166 1 96.75 263 GLY B O 1
ATOM 5075 N N . GLU B 1 264 ? 23.906 18.594 -1.309 1 96.56 264 GLU B N 1
ATOM 5076 C CA . GLU B 1 264 ? 24.422 17.516 -2.143 1 96.56 264 GLU B CA 1
ATOM 5077 C C . GLU B 1 264 ? 25.109 16.453 -1.3 1 96.56 264 GLU B C 1
ATOM 5079 O O . GLU B 1 264 ? 25 15.25 -1.587 1 96.56 264 GLU B O 1
ATOM 5084 N N . ASP B 1 265 ? 25.828 16.922 -0.318 1 96.5 265 ASP B N 1
ATOM 5085 C CA . ASP B 1 265 ? 26.562 15.992 0.55 1 96.5 265 ASP B CA 1
ATOM 5086 C C . ASP B 1 265 ? 25.609 15.023 1.241 1 96.5 265 ASP B C 1
ATOM 5088 O O . ASP B 1 265 ? 25.953 13.867 1.48 1 96.5 265 ASP B O 1
ATOM 5092 N N . TYR B 1 266 ? 24.484 15.523 1.606 1 97.31 266 TYR B N 1
ATOM 5093 C CA . TYR B 1 266 ? 23.469 14.688 2.23 1 97.31 266 TYR B CA 1
ATOM 5094 C C . TYR B 1 266 ? 23.094 13.523 1.328 1 97.31 266 TYR B C 1
ATOM 5096 O O . TYR B 1 266 ? 23.016 12.375 1.78 1 97.31 266 TYR B O 1
ATOM 5104 N N . ILE B 1 267 ? 22.859 13.758 0.079 1 97 267 ILE B N 1
ATOM 5105 C CA . ILE B 1 267 ? 22.453 12.758 -0.905 1 97 267 ILE B CA 1
ATOM 5106 C C . ILE B 1 267 ? 23.625 11.812 -1.181 1 97 267 ILE B C 1
ATOM 5108 O O . ILE B 1 267 ? 23.422 10.602 -1.302 1 97 267 ILE B O 1
ATOM 5112 N N . HIS B 1 268 ? 24.844 12.352 -1.245 1 96.94 268 HIS B N 1
ATOM 5113 C CA . HIS B 1 268 ? 26.031 11.523 -1.45 1 96.94 268 HIS B CA 1
ATOM 5114 C C . HIS B 1 268 ? 26.219 10.531 -0.306 1 96.94 268 HIS B C 1
ATOM 5116 O O . HIS B 1 268 ? 26.578 9.375 -0.533 1 96.94 268 HIS B O 1
ATOM 5122 N N . GLU B 1 269 ? 25.953 11.016 0.865 1 96.62 269 GLU B N 1
ATOM 5123 C CA . GLU B 1 269 ? 26.141 10.156 2.029 1 96.62 269 GLU B CA 1
ATOM 5124 C C . GLU B 1 269 ? 25.109 9.023 2.041 1 96.62 269 GLU B C 1
ATOM 5126 O O . GLU B 1 269 ? 25.438 7.898 2.428 1 96.62 269 GLU B O 1
ATOM 5131 N N . ILE B 1 270 ? 23.891 9.312 1.696 1 96.94 270 ILE B N 1
ATOM 5132 C CA . ILE B 1 270 ? 22.875 8.281 1.593 1 96.94 270 ILE B CA 1
ATOM 5133 C C . ILE B 1 270 ? 23.312 7.219 0.586 1 96.94 270 ILE B C 1
ATOM 5135 O O . ILE B 1 270 ? 23.219 6.02 0.862 1 96.94 270 ILE B O 1
ATOM 5139 N N . ASN B 1 271 ? 23.719 7.672 -0.583 1 96.62 271 ASN B N 1
ATOM 5140 C CA . ASN B 1 271 ? 24.172 6.758 -1.624 1 96.62 271 ASN B CA 1
ATOM 5141 C C . ASN B 1 271 ? 25.344 5.906 -1.146 1 96.62 271 ASN B C 1
ATOM 5143 O O . ASN B 1 271 ? 25.375 4.699 -1.391 1 96.62 271 ASN B O 1
ATOM 5147 N N . LYS B 1 272 ? 26.297 6.539 -0.478 1 95.75 272 LYS B N 1
ATOM 5148 C CA . LYS B 1 272 ? 27.469 5.84 0.049 1 95.75 272 LYS B CA 1
ATOM 5149 C C . LYS B 1 272 ? 27.047 4.742 1.025 1 95.75 272 LYS B C 1
ATOM 5151 O O . LYS B 1 27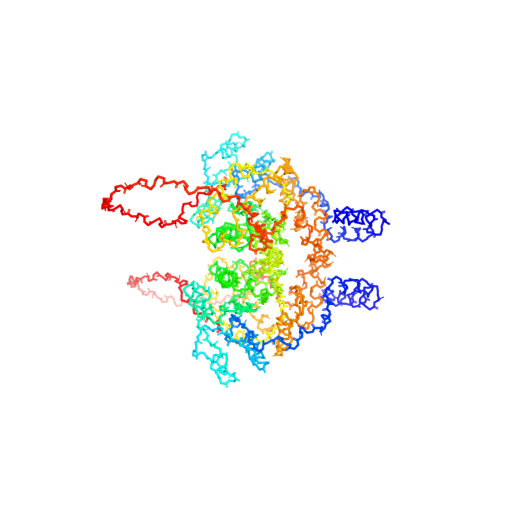2 ? 27.562 3.621 0.953 1 95.75 272 LYS B O 1
ATOM 5156 N N . GLN B 1 273 ? 26.188 5.055 1.91 1 95.06 273 GLN B N 1
ATOM 5157 C CA . GLN B 1 273 ? 25.719 4.082 2.891 1 95.06 273 GLN B CA 1
ATOM 5158 C C . GLN B 1 273 ? 24.984 2.928 2.211 1 95.06 273 GLN B C 1
ATOM 5160 O O . GLN B 1 273 ? 25.141 1.771 2.605 1 95.06 273 GLN B O 1
ATOM 5165 N N . PHE B 1 274 ? 24.203 3.252 1.239 1 94.81 274 PHE B N 1
ATOM 5166 C CA . PHE B 1 274 ? 23.453 2.209 0.542 1 94.81 274 PHE B CA 1
ATOM 5167 C C . PHE B 1 274 ? 24.406 1.269 -0.192 1 94.81 274 PHE B C 1
ATOM 5169 O O . PHE B 1 274 ? 24.234 0.049 -0.157 1 94.81 274 PHE B O 1
ATOM 5176 N N . VAL B 1 275 ? 25.344 1.853 -0.889 1 92.62 275 VAL B N 1
ATOM 5177 C CA . VAL B 1 275 ? 26.328 1.055 -1.619 1 92.62 275 VAL B CA 1
ATOM 5178 C C . VAL B 1 275 ? 27.094 0.159 -0.647 1 92.62 275 VAL B C 1
ATOM 5180 O O . VAL B 1 275 ? 27.391 -0.993 -0.965 1 92.62 275 VAL B O 1
ATOM 5183 N N . LYS B 1 276 ? 27.391 0.698 0.539 1 91.06 276 LYS B N 1
ATOM 5184 C CA . LYS B 1 276 ? 28.031 -0.116 1.571 1 91.06 276 LYS B CA 1
ATOM 5185 C C . LYS B 1 276 ? 27.109 -1.24 2.031 1 91.06 276 LYS B C 1
ATOM 5187 O O . LYS B 1 276 ? 27.547 -2.379 2.207 1 91.06 276 LYS B O 1
ATOM 5192 N N . PHE B 1 277 ? 25.859 -0.933 2.186 1 89.69 277 PHE B N 1
ATOM 5193 C CA . PHE B 1 277 ? 24.859 -1.913 2.607 1 89.69 277 PHE B CA 1
ATOM 5194 C C . PHE B 1 277 ? 24.719 -3.02 1.567 1 89.69 277 PHE B C 1
ATOM 5196 O O . PHE B 1 277 ? 24.547 -4.188 1.918 1 89.69 277 PHE B O 1
ATOM 5203 N N . MET B 1 278 ? 24.781 -2.672 0.351 1 88.62 278 MET B N 1
ATOM 5204 C CA . MET B 1 278 ? 24.609 -3.617 -0.749 1 88.62 278 MET B CA 1
ATOM 5205 C C . MET B 1 278 ? 25.672 -4.715 -0.69 1 88.62 278 MET B C 1
ATOM 5207 O O . MET B 1 278 ? 25.422 -5.844 -1.113 1 88.62 278 MET B O 1
ATOM 5211 N N . LYS B 1 279 ? 26.766 -4.406 -0.136 1 86.75 279 LYS B N 1
ATOM 5212 C CA . LYS B 1 279 ? 27.859 -5.363 -0.061 1 86.75 279 LYS B CA 1
ATOM 5213 C C . LYS B 1 279 ? 27.547 -6.484 0.928 1 86.75 279 LYS B C 1
ATOM 5215 O O . LYS B 1 279 ? 28.188 -7.543 0.893 1 86.75 279 LYS B O 1
ATOM 5220 N N . THR B 1 280 ? 26.562 -6.266 1.738 1 85.69 280 THR B N 1
ATOM 5221 C CA . THR B 1 280 ? 26.203 -7.277 2.729 1 85.69 280 THR B CA 1
ATOM 5222 C C . THR B 1 280 ? 25.188 -8.258 2.158 1 85.69 280 THR B C 1
ATOM 5224 O O . THR B 1 280 ? 24.797 -9.219 2.822 1 85.69 280 THR B O 1
ATOM 5227 N N . ALA B 1 281 ? 24.75 -8.031 0.947 1 89.31 281 ALA B N 1
ATOM 5228 C CA . ALA B 1 281 ? 23.719 -8.852 0.325 1 89.31 281 ALA B CA 1
ATOM 5229 C C . ALA B 1 281 ? 24.156 -10.305 0.208 1 89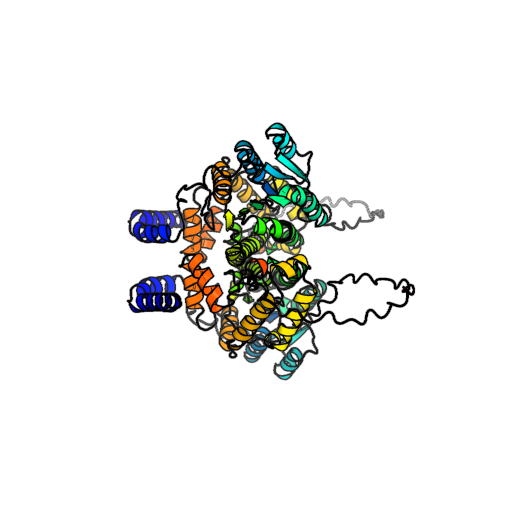.31 281 ALA B C 1
ATOM 5231 O O . ALA B 1 281 ? 25.312 -10.578 -0.156 1 89.31 281 ALA B O 1
ATOM 5232 N N . ASN B 1 282 ? 23.266 -11.18 0.578 1 91 282 ASN B N 1
ATOM 5233 C CA . ASN B 1 282 ? 23.516 -12.602 0.437 1 91 282 ASN B CA 1
ATOM 5234 C C . ASN B 1 282 ? 23.578 -13.023 -1.03 1 91 282 ASN B C 1
ATOM 5236 O O . ASN B 1 282 ? 22.688 -12.68 -1.81 1 91 282 ASN B O 1
ATOM 5240 N N . GLU B 1 283 ? 24.531 -13.797 -1.42 1 90.44 283 GLU B N 1
ATOM 5241 C CA . GLU B 1 283 ? 24.688 -14.211 -2.811 1 90.44 283 GLU B CA 1
ATOM 5242 C C . GLU B 1 283 ? 23.984 -15.531 -3.084 1 90.44 283 GLU B C 1
ATOM 5244 O O . GLU B 1 283 ? 23.672 -15.852 -4.234 1 90.44 283 GLU B O 1
ATOM 5249 N N . ASP B 1 284 ? 23.844 -16.266 -2.016 1 93.94 284 ASP B N 1
ATOM 5250 C CA . ASP B 1 284 ? 23.125 -17.531 -2.139 1 93.94 284 ASP B CA 1
ATOM 5251 C C . ASP B 1 284 ? 21.625 -17.312 -2.123 1 93.94 284 ASP B C 1
ATOM 5253 O O . ASP B 1 284 ? 21.031 -17.047 -1.07 1 93.94 284 ASP B O 1
ATOM 5257 N N . LEU B 1 285 ? 20.969 -17.5 -3.244 1 94.81 285 LEU B N 1
ATOM 5258 C CA . LEU B 1 285 ? 19.547 -17.219 -3.4 1 94.81 285 LEU B CA 1
ATOM 5259 C C . LEU B 1 285 ? 18.703 -18.438 -3.055 1 94.81 285 LEU B C 1
ATOM 5261 O O . LEU B 1 285 ? 17.469 -18.391 -3.145 1 94.81 285 LEU B O 1
ATOM 5265 N N . SER B 1 286 ? 19.297 -19.562 -2.584 1 95.38 286 SER B N 1
ATOM 5266 C CA . SER B 1 286 ? 18.641 -20.859 -2.438 1 95.38 286 SER B CA 1
ATOM 5267 C C . SER B 1 286 ? 17.484 -20.781 -1.455 1 95.38 286 SER B C 1
ATOM 5269 O O . SER B 1 286 ? 16.453 -21.422 -1.662 1 95.38 286 SER B O 1
ATOM 5271 N N . SER B 1 287 ? 17.656 -20.016 -0.412 1 96.19 287 SER B N 1
ATOM 5272 C CA . SER B 1 287 ? 16.594 -19.953 0.588 1 96.19 287 SER B CA 1
ATOM 5273 C C . SER B 1 287 ? 15.32 -19.359 -0.001 1 96.19 287 SER B C 1
ATOM 5275 O O . SER B 1 287 ? 14.219 -19.812 0.324 1 96.19 287 SER B O 1
ATOM 5277 N N . VAL B 1 288 ? 15.438 -18.328 -0.87 1 96.69 288 VAL B N 1
ATOM 5278 C CA . VAL B 1 288 ? 14.281 -17.719 -1.504 1 96.69 288 VAL B CA 1
ATOM 5279 C C . VAL B 1 288 ? 13.672 -18.672 -2.525 1 96.69 288 VAL B C 1
ATOM 5281 O O . VAL B 1 288 ? 12.461 -18.875 -2.557 1 96.69 288 VAL B O 1
ATOM 5284 N N . VAL B 1 289 ? 14.531 -19.328 -3.318 1 96.5 289 VAL B N 1
ATOM 5285 C CA . VAL B 1 289 ? 14.086 -20.281 -4.332 1 96.5 289 VAL B CA 1
ATOM 5286 C C . VAL B 1 289 ? 13.367 -21.453 -3.664 1 96.5 289 VAL B C 1
ATOM 5288 O O . VAL B 1 289 ? 12.305 -21.891 -4.125 1 96.5 289 VAL B O 1
ATOM 5291 N N . ASN B 1 290 ? 13.883 -21.922 -2.539 1 96.56 290 ASN B N 1
ATOM 5292 C CA . ASN B 1 290 ? 13.258 -23.016 -1.789 1 96.56 290 ASN B CA 1
ATOM 5293 C C . ASN B 1 290 ? 11.898 -22.594 -1.229 1 96.56 290 ASN B C 1
ATOM 5295 O O . ASN B 1 290 ? 10.961 -23.391 -1.196 1 96.56 290 ASN B O 1
ATOM 5299 N N . SER B 1 291 ? 11.812 -21.375 -0.777 1 97.44 291 SER B N 1
ATOM 5300 C CA . SER B 1 291 ? 10.539 -20.875 -0.265 1 97.44 291 SER B CA 1
ATOM 5301 C C . SER B 1 291 ? 9.492 -20.797 -1.368 1 97.44 291 SER B C 1
ATOM 5303 O O . SER B 1 291 ? 8.336 -21.172 -1.158 1 97.44 291 SER B O 1
ATOM 5305 N N . ILE B 1 292 ? 9.914 -20.297 -2.525 1 97.44 292 ILE B N 1
ATOM 5306 C CA . ILE B 1 292 ? 9.008 -20.234 -3.666 1 97.44 292 ILE B CA 1
ATOM 5307 C C . ILE B 1 292 ? 8.547 -21.641 -4.031 1 97.44 292 ILE B C 1
ATOM 5309 O O . ILE B 1 292 ? 7.352 -21.875 -4.234 1 97.44 292 ILE B O 1
ATOM 5313 N N . THR B 1 293 ? 9.453 -22.578 -4.07 1 95.62 293 THR B N 1
ATOM 5314 C CA . THR B 1 293 ? 9.156 -23.953 -4.434 1 95.62 293 THR B CA 1
ATOM 5315 C C . THR B 1 293 ? 8.211 -24.578 -3.416 1 95.62 293 THR B C 1
ATOM 5317 O O . THR B 1 293 ? 7.223 -25.219 -3.789 1 95.62 293 THR B O 1
ATOM 5320 N N . ASP B 1 294 ? 8.461 -24.375 -2.166 1 96 294 ASP B N 1
ATOM 5321 C CA . ASP B 1 294 ? 7.598 -24.922 -1.121 1 96 294 ASP B CA 1
ATOM 5322 C C . ASP B 1 294 ? 6.18 -24.359 -1.238 1 96 294 ASP B C 1
ATOM 5324 O O . ASP B 1 294 ? 5.203 -25.109 -1.13 1 96 294 ASP B O 1
ATOM 5328 N N . ALA B 1 295 ? 6.109 -23.094 -1.465 1 97.06 295 ALA B N 1
ATOM 5329 C CA . ALA B 1 295 ? 4.809 -22.438 -1.592 1 97.06 295 ALA B CA 1
ATOM 5330 C C . ALA B 1 295 ? 4.02 -23.016 -2.768 1 97.06 295 ALA B C 1
ATOM 5332 O O . ALA B 1 295 ? 2.789 -23.047 -2.736 1 97.06 295 ALA B O 1
ATOM 5333 N N . LEU B 1 296 ? 4.703 -23.5 -3.768 1 95.38 296 LEU B N 1
ATOM 5334 C CA . LEU B 1 296 ? 4.07 -24 -4.988 1 95.38 296 LEU B CA 1
ATOM 5335 C C . LEU B 1 296 ? 3.666 -25.453 -4.84 1 95.38 296 LEU B C 1
ATOM 5337 O O . LEU B 1 296 ? 2.658 -25.891 -5.406 1 95.38 296 LEU B O 1
ATOM 5341 N N . ILE B 1 297 ? 4.379 -26.25 -4.043 1 92.19 297 ILE B N 1
ATOM 5342 C CA . ILE B 1 297 ? 4.188 -27.688 -4.152 1 92.19 297 ILE B CA 1
ATOM 5343 C C . ILE B 1 297 ? 3.658 -28.234 -2.828 1 92.19 297 ILE B C 1
ATOM 5345 O O . ILE B 1 297 ? 3.088 -29.328 -2.785 1 92.19 297 ILE B O 1
ATOM 5349 N N . SER B 1 298 ? 3.898 -27.484 -1.728 1 93.38 298 SER B N 1
ATOM 5350 C CA . SER B 1 298 ? 3.455 -27.969 -0.426 1 93.38 298 SER B CA 1
ATOM 5351 C C . SER B 1 298 ? 1.937 -28.109 -0.376 1 93.38 298 SER B C 1
ATOM 5353 O O . SER B 1 298 ? 1.214 -27.297 -0.948 1 93.38 298 SER B O 1
ATOM 5355 N N . ALA B 1 299 ? 1.419 -29.141 0.329 1 92.12 299 ALA B N 1
ATOM 5356 C CA . ALA B 1 299 ? -0.016 -29.344 0.517 1 92.12 299 ALA B CA 1
ATOM 5357 C C . ALA B 1 299 ? -0.627 -28.203 1.321 1 92.12 299 ALA B C 1
ATOM 5359 O O . ALA B 1 299 ? -1.771 -27.797 1.081 1 92.12 299 ALA B O 1
ATOM 5360 N N . SER B 1 300 ? 0.165 -27.719 2.254 1 93.19 300 SER B N 1
ATOM 5361 C CA . SER B 1 300 ? -0.287 -26.609 3.096 1 93.19 300 SER B CA 1
ATOM 5362 C C . SER B 1 300 ? 0.773 -25.531 3.193 1 93.19 300 SER B C 1
ATOM 5364 O O . SER B 1 300 ? 1.403 -25.359 4.242 1 93.19 300 SER B O 1
ATOM 5366 N N . PRO B 1 301 ? 0.921 -24.781 2.148 1 95.81 301 PRO B N 1
ATOM 5367 C CA . PRO B 1 301 ? 1.925 -23.703 2.176 1 95.81 301 PRO B CA 1
ATOM 5368 C C . PRO B 1 301 ? 1.62 -22.641 3.221 1 95.81 301 PRO B C 1
ATOM 5370 O O . PRO B 1 301 ? 0.454 -22.406 3.549 1 95.81 301 PRO B O 1
ATOM 5373 N N . ALA B 1 302 ? 2.67 -22.078 3.736 1 95.31 302 ALA B N 1
ATOM 5374 C CA . ALA B 1 302 ? 2.516 -20.969 4.664 1 95.31 302 ALA B CA 1
ATOM 5375 C C . ALA B 1 302 ? 1.991 -19.719 3.945 1 95.31 302 ALA B C 1
ATOM 5377 O O . ALA B 1 302 ? 2.199 -19.562 2.742 1 95.31 302 ALA B O 1
ATOM 5378 N N . ALA B 1 303 ? 1.317 -18.891 4.703 1 95.69 303 ALA B N 1
ATOM 5379 C CA . ALA B 1 303 ? 0.835 -17.641 4.145 1 95.69 303 ALA B CA 1
ATOM 5380 C C . ALA B 1 303 ? 1.994 -16.688 3.848 1 95.69 303 ALA B C 1
ATOM 5382 O O . ALA B 1 303 ? 1.932 -15.898 2.902 1 95.69 303 ALA B O 1
ATOM 5383 N N . ARG B 1 304 ? 3.047 -16.781 4.715 1 96.25 304 ARG B N 1
ATOM 5384 C CA . ARG B 1 304 ? 4.207 -15.906 4.578 1 96.25 304 ARG B CA 1
ATOM 5385 C C . ARG B 1 304 ? 5.504 -16.688 4.805 1 96.25 304 ARG B C 1
ATOM 5387 O O . ARG B 1 304 ? 5.57 -17.547 5.68 1 96.25 304 ARG B O 1
ATOM 5394 N N . TYR B 1 305 ? 6.488 -16.469 3.959 1 97.06 305 TYR B N 1
ATOM 5395 C CA . TYR B 1 305 ? 7.84 -17.016 4.07 1 97.06 305 TYR B CA 1
ATOM 5396 C C . TYR B 1 305 ? 8.852 -15.891 4.309 1 97.06 305 TYR B C 1
ATOM 5398 O O . TYR B 1 305 ? 8.758 -14.82 3.709 1 97.06 305 TYR B O 1
ATOM 5406 N N . TYR B 1 306 ? 9.789 -16.094 5.199 1 96.81 306 TYR B N 1
ATOM 5407 C CA . TYR B 1 306 ? 10.773 -15.086 5.562 1 96.81 306 TYR B CA 1
ATOM 5408 C C . TYR B 1 306 ? 12.195 -15.594 5.324 1 96.81 306 TYR B C 1
ATOM 5410 O O . TYR B 1 306 ? 12.992 -15.695 6.258 1 96.81 306 TYR B O 1
ATOM 5418 N N . PRO B 1 307 ? 12.547 -15.852 4.066 1 96.94 307 PRO B N 1
ATOM 5419 C CA . PRO B 1 307 ? 13.906 -16.344 3.809 1 96.94 307 PRO B CA 1
ATOM 5420 C C . PRO B 1 307 ? 14.969 -15.266 4.02 1 96.94 307 PRO B C 1
ATOM 5422 O O . PRO B 1 307 ? 14.766 -14.109 3.652 1 96.94 307 PRO B O 1
ATOM 5425 N N . GLY B 1 308 ? 16.094 -15.656 4.566 1 92.88 308 GLY B N 1
ATOM 5426 C CA . GLY B 1 308 ? 17.234 -14.781 4.812 1 92.88 308 GLY B CA 1
ATOM 5427 C C . GLY B 1 308 ? 17.688 -14.789 6.262 1 92.88 308 GLY B C 1
ATOM 5428 O O . GLY B 1 308 ? 16.875 -14.938 7.172 1 92.88 308 GLY B O 1
ATOM 5429 N N . ALA B 1 309 ? 18.953 -14.555 6.457 1 87.25 309 ALA B N 1
ATOM 5430 C CA . ALA B 1 309 ? 19.531 -14.516 7.801 1 87.25 309 ALA B CA 1
ATOM 5431 C C . ALA B 1 309 ? 19.047 -13.289 8.57 1 87.25 309 ALA B C 1
ATOM 5433 O O . ALA B 1 309 ? 18.969 -12.188 8.016 1 87.25 309 ALA B O 1
ATOM 5434 N N . GLY B 1 310 ? 18.641 -13.461 9.766 1 87.75 310 GLY B N 1
ATOM 5435 C CA . GLY B 1 310 ? 18.297 -12.352 10.641 1 87.75 310 GLY B CA 1
ATOM 5436 C C . GLY B 1 310 ? 16.859 -11.883 10.484 1 87.75 310 GLY B C 1
ATOM 5437 O O . GLY B 1 310 ? 16.422 -10.969 11.188 1 87.75 310 GLY B O 1
ATOM 5438 N N . MET B 1 311 ? 16.141 -12.469 9.562 1 91.5 311 MET B N 1
ATOM 5439 C CA . MET B 1 311 ? 14.781 -12.023 9.305 1 91.5 311 MET B CA 1
ATOM 5440 C C . MET B 1 311 ? 13.898 -12.219 10.531 1 91.5 311 MET B C 1
ATOM 5442 O O . MET B 1 311 ? 12.992 -11.422 10.781 1 91.5 311 MET B O 1
ATOM 5446 N N . TRP B 1 312 ? 14.188 -13.227 11.266 1 88.81 312 TRP B N 1
ATOM 5447 C CA . TRP B 1 312 ? 13.414 -13.461 12.477 1 88.81 312 TRP B CA 1
ATOM 5448 C C . TRP B 1 312 ? 13.57 -12.305 13.453 1 88.81 312 TRP B C 1
ATOM 5450 O O . TRP B 1 312 ? 12.602 -11.875 14.086 1 88.81 312 TRP B O 1
ATOM 5460 N N . LEU B 1 313 ? 14.75 -11.789 13.633 1 88.19 313 LEU B N 1
ATOM 5461 C CA . LEU B 1 313 ? 15.008 -10.672 14.547 1 88.19 313 LEU B CA 1
ATOM 5462 C C . LEU B 1 313 ? 14.32 -9.406 14.055 1 88.19 313 LEU B C 1
ATOM 5464 O O . LEU B 1 313 ? 13.688 -8.688 14.836 1 88.19 313 LEU B O 1
ATOM 5468 N N . ILE B 1 314 ? 14.445 -9.219 12.766 1 91.81 314 ILE B N 1
ATOM 5469 C CA . ILE B 1 314 ? 13.859 -8.016 12.18 1 91.81 314 ILE B CA 1
ATOM 5470 C C . ILE B 1 314 ? 12.344 -8.031 12.391 1 91.81 314 ILE B C 1
ATOM 5472 O O . ILE B 1 314 ? 11.766 -7.02 12.789 1 91.81 314 ILE B O 1
ATOM 5476 N N . TYR B 1 315 ? 11.688 -9.125 12.188 1 90.62 315 TYR B N 1
ATOM 5477 C CA . TYR B 1 315 ? 10.234 -9.188 12.312 1 90.62 315 TYR B CA 1
ATOM 5478 C C . TYR B 1 315 ? 9.82 -9.281 13.773 1 90.62 315 TYR B C 1
ATOM 5480 O O . TYR B 1 315 ? 8.719 -8.875 14.141 1 90.62 315 TYR B O 1
ATOM 5488 N N . PHE B 1 316 ? 10.742 -9.773 14.656 1 88.81 316 PHE B N 1
ATOM 5489 C CA . PHE B 1 316 ? 10.492 -9.688 16.094 1 88.81 316 PHE B CA 1
ATOM 5490 C C . PHE B 1 316 ? 10.422 -8.234 16.531 1 88.81 316 PHE B C 1
ATOM 5492 O O . PHE B 1 316 ? 9.492 -7.844 17.25 1 88.81 316 PHE B O 1
ATOM 5499 N N . ILE B 1 317 ? 11.367 -7.492 16.078 1 89.44 317 ILE B N 1
ATOM 5500 C CA . ILE B 1 317 ? 11.414 -6.074 16.406 1 89.44 317 ILE B CA 1
ATOM 5501 C C . ILE B 1 317 ? 10.18 -5.367 15.852 1 89.44 317 ILE B C 1
ATOM 5503 O O . ILE B 1 317 ? 9.539 -4.586 16.562 1 89.44 317 ILE B O 1
ATOM 5507 N N . HIS B 1 318 ? 9.852 -5.668 14.625 1 88.94 318 HIS B N 1
ATOM 5508 C CA . HIS B 1 318 ? 8.734 -5.023 13.945 1 88.94 318 HIS B CA 1
ATOM 5509 C C . HIS B 1 318 ? 7.414 -5.297 14.664 1 88.94 318 HIS B C 1
ATOM 5511 O O . HIS B 1 318 ? 6.594 -4.391 14.828 1 88.94 318 HIS B O 1
ATOM 5517 N N . HIS B 1 319 ? 7.211 -6.508 15.188 1 83.19 319 HIS B N 1
ATOM 5518 C CA . HIS B 1 319 ? 5.91 -6.914 15.703 1 83.19 319 HIS B CA 1
ATOM 5519 C C . HIS B 1 319 ? 5.797 -6.629 17.203 1 83.19 319 HIS B C 1
ATOM 5521 O O . HIS B 1 319 ? 4.711 -6.344 17.703 1 83.19 319 HIS B O 1
ATOM 5527 N N . TYR B 1 320 ? 6.918 -6.605 17.875 1 82.5 320 TYR B N 1
ATOM 5528 C CA . TYR B 1 320 ? 6.766 -6.691 19.312 1 82.5 320 TYR B CA 1
ATOM 5529 C C . TYR B 1 320 ? 7.387 -5.484 20 1 82.5 320 TYR B C 1
ATOM 5531 O O . TYR B 1 320 ? 7.137 -5.234 21.188 1 82.5 320 TYR B O 1
ATOM 5539 N N . LEU B 1 321 ? 8.18 -4.75 19.312 1 85.12 321 LEU B N 1
ATOM 5540 C CA . LEU B 1 321 ? 8.805 -3.59 19.938 1 85.12 321 LEU B CA 1
ATOM 5541 C C . LEU B 1 321 ? 8.133 -2.297 19.484 1 85.12 321 LEU B C 1
ATOM 5543 O O . LEU B 1 321 ? 7.5 -2.258 18.438 1 85.12 321 LEU B O 1
ATOM 5547 N N . PRO B 1 322 ? 8.258 -1.272 20.312 1 83.88 322 PRO B N 1
ATOM 5548 C CA . PRO B 1 322 ? 7.688 0.024 19.938 1 83.88 322 PRO B CA 1
ATOM 5549 C C . PRO B 1 322 ? 8.281 0.577 18.656 1 83.88 322 PRO B C 1
ATOM 5551 O O . PRO B 1 322 ? 9.422 0.252 18.297 1 83.88 322 PRO B O 1
ATOM 5554 N N . SER B 1 323 ? 7.5 1.428 18.047 1 86.88 323 SER B N 1
ATOM 5555 C CA . SER B 1 323 ? 7.875 1.969 16.734 1 86.88 323 SER B CA 1
ATOM 5556 C C . SER B 1 323 ? 9.188 2.742 16.828 1 86.88 323 SER B C 1
ATOM 5558 O O . SER B 1 323 ? 9.961 2.766 15.859 1 86.88 323 SER B O 1
ATOM 5560 N N . VAL B 1 324 ? 9.461 3.385 17.938 1 86.38 324 VAL B N 1
ATOM 5561 C CA . VAL B 1 324 ? 10.68 4.172 18.078 1 86.38 324 VAL B CA 1
ATOM 5562 C C . VAL B 1 324 ? 11.898 3.256 18.016 1 86.38 324 VAL B C 1
ATOM 5564 O O . VAL B 1 324 ? 12.914 3.611 17.406 1 86.38 324 VAL B O 1
ATOM 5567 N N . ILE B 1 325 ? 11.758 2.104 18.594 1 88.94 325 ILE B N 1
ATOM 5568 C CA . ILE B 1 325 ? 12.859 1.14 18.578 1 88.94 325 ILE B CA 1
ATOM 5569 C C . ILE B 1 325 ? 13.023 0.564 17.172 1 88.94 325 ILE B C 1
ATOM 5571 O O . ILE B 1 325 ? 14.148 0.413 16.688 1 88.94 325 ILE B O 1
ATOM 5575 N N . ARG B 1 326 ? 11.93 0.28 16.547 1 91.62 326 ARG B N 1
ATOM 5576 C CA . ARG B 1 326 ? 11.969 -0.216 15.18 1 91.62 326 ARG B CA 1
ATOM 5577 C C . ARG B 1 326 ? 12.617 0.8 14.242 1 91.62 326 ARG B C 1
ATOM 5579 O O . ARG B 1 326 ? 13.5 0.452 13.461 1 91.62 326 ARG B O 1
ATOM 5586 N N . ASP B 1 327 ? 12.227 2.037 14.438 1 91.19 327 ASP B N 1
ATOM 5587 C CA . ASP B 1 327 ? 12.766 3.088 13.578 1 91.19 327 ASP B CA 1
ATOM 5588 C C . ASP B 1 327 ? 14.266 3.26 13.797 1 91.19 327 ASP B C 1
ATOM 5590 O O . ASP B 1 327 ? 15.023 3.432 12.836 1 91.19 327 ASP B O 1
ATOM 5594 N N . LEU B 1 328 ? 14.672 3.205 15.016 1 89.81 328 LEU B N 1
ATOM 5595 C CA . LEU B 1 328 ? 16.094 3.303 15.336 1 89.81 328 LEU B CA 1
ATOM 5596 C C . LEU B 1 328 ? 16.859 2.133 14.734 1 89.81 328 LEU B C 1
ATOM 5598 O O . LEU B 1 328 ? 17.953 2.316 14.195 1 89.81 328 LEU B O 1
ATOM 5602 N N . PHE B 1 329 ? 16.297 0.989 14.852 1 91.38 329 PHE B N 1
ATOM 5603 C CA . PHE B 1 329 ? 16.922 -0.204 14.289 1 91.38 329 PHE B CA 1
ATOM 5604 C C . PHE B 1 329 ? 17.094 -0.062 12.781 1 91.38 329 PHE B C 1
ATOM 5606 O O . PHE B 1 329 ? 18.172 -0.35 12.25 1 91.38 329 PHE B O 1
ATOM 5613 N N . LEU B 1 330 ? 16.094 0.353 12.109 1 92.5 330 LEU B N 1
ATOM 5614 C CA . LEU B 1 330 ? 16.141 0.49 10.664 1 92.5 330 LEU B CA 1
ATOM 5615 C C . LEU B 1 330 ? 17.156 1.556 10.25 1 92.5 330 LEU B C 1
ATOM 5617 O O . LEU B 1 330 ? 17.875 1.385 9.266 1 92.5 330 LEU B O 1
ATOM 5621 N N . LYS B 1 331 ? 17.234 2.613 11.016 1 91.25 331 LYS B N 1
ATOM 5622 C CA . LYS B 1 331 ? 18.188 3.674 10.727 1 91.25 331 LYS B CA 1
ATOM 5623 C C . LYS B 1 331 ? 19.625 3.184 10.922 1 91.25 331 LYS B C 1
ATOM 5625 O O . LYS B 1 331 ? 20.5 3.496 10.117 1 91.25 331 LYS B O 1
ATOM 5630 N N . THR B 1 332 ? 19.781 2.445 11.93 1 88.31 332 THR B N 1
ATOM 5631 C CA . THR B 1 332 ? 21.125 1.992 12.266 1 88.31 332 THR B CA 1
ATOM 5632 C C . THR B 1 332 ? 21.594 0.897 11.312 1 88.31 332 THR B C 1
ATOM 5634 O O . THR B 1 332 ? 22.75 0.86 10.922 1 88.31 332 THR B O 1
ATOM 5637 N N . PHE B 1 333 ? 20.672 0.08 10.938 1 85.5 333 PHE B N 1
ATOM 5638 C CA . PHE B 1 333 ? 21.047 -1.118 10.188 1 85.5 333 PHE B CA 1
ATOM 5639 C C . PHE B 1 333 ? 21 -0.857 8.688 1 85.5 333 PHE B C 1
ATOM 5641 O O . PHE B 1 333 ? 21.719 -1.504 7.922 1 85.5 333 PHE B O 1
ATOM 5648 N N . PHE B 1 334 ? 20.203 0.053 8.289 1 89.5 334 PHE B N 1
ATOM 5649 C CA . PHE B 1 334 ? 20.031 0.273 6.855 1 89.5 334 PHE B CA 1
ATOM 5650 C C . PHE B 1 334 ? 20.656 1.599 6.434 1 89.5 334 PHE B C 1
ATOM 5652 O O . PHE B 1 334 ? 21.828 1.646 6.047 1 89.5 334 PHE B O 1
ATOM 5659 N N . ILE B 1 335 ? 20 2.662 6.629 1 88.81 335 ILE B N 1
ATOM 5660 C CA . ILE B 1 335 ? 20.547 3.98 6.301 1 88.81 335 ILE B CA 1
ATOM 5661 C C . ILE B 1 335 ? 20.297 4.938 7.469 1 88.81 335 ILE B C 1
ATOM 5663 O O . ILE B 1 335 ? 19.156 5.109 7.91 1 88.81 335 ILE B O 1
ATOM 5667 N N . ASN B 1 336 ? 21.375 5.449 7.93 1 87.94 336 ASN B N 1
ATOM 5668 C CA . ASN B 1 336 ? 21.328 6.488 8.953 1 87.94 336 ASN B CA 1
ATOM 5669 C C . ASN B 1 336 ? 21.484 7.879 8.344 1 87.94 336 ASN B C 1
ATOM 5671 O O . ASN B 1 336 ? 22.609 8.352 8.148 1 87.94 336 ASN B O 1
ATOM 5675 N N . GLN B 1 337 ? 20.484 8.531 8.172 1 85.12 337 GLN B N 1
ATOM 5676 C CA . GLN B 1 337 ? 20.516 9.836 7.516 1 85.12 337 GLN B CA 1
ATOM 5677 C C . GLN B 1 337 ? 21.234 10.867 8.375 1 85.12 337 GLN B C 1
ATOM 5679 O O . GLN B 1 337 ? 20.938 11.008 9.57 1 85.12 337 GLN B O 1
ATOM 5684 N N . LYS B 1 338 ? 22.141 11.523 7.715 1 88.44 338 LYS B N 1
ATOM 5685 C CA . LYS B 1 338 ? 22.812 12.633 8.391 1 88.44 338 LYS B CA 1
ATOM 5686 C C . LYS B 1 338 ? 21.891 13.844 8.484 1 88.44 338 LYS B C 1
ATOM 5688 O O . LYS B 1 338 ? 20.766 13.82 7.992 1 88.44 338 LYS B O 1
ATOM 5693 N N . LEU B 1 339 ? 22.422 14.859 9.172 1 93.62 339 LEU B N 1
ATOM 5694 C CA . LEU B 1 339 ? 21.656 16.094 9.273 1 93.62 339 LEU B CA 1
ATOM 5695 C C . LEU B 1 339 ? 21.672 16.859 7.961 1 93.62 339 LEU B C 1
ATOM 5697 O O . LEU B 1 339 ? 22.75 17.078 7.387 1 93.62 339 LEU B O 1
ATOM 5701 N N . PRO B 1 340 ? 20.516 17.172 7.457 1 95.56 340 PRO B N 1
ATOM 5702 C CA . PRO B 1 340 ? 20.484 18.016 6.266 1 95.56 340 PRO B CA 1
ATOM 5703 C C . PRO B 1 340 ? 21.234 19.344 6.457 1 95.56 340 PRO B C 1
ATOM 5705 O O . PRO B 1 340 ? 21.422 19.781 7.59 1 95.56 340 PRO B O 1
ATOM 5708 N N . ARG B 1 341 ? 21.625 19.938 5.363 1 95.19 341 ARG B N 1
ATOM 5709 C CA . ARG B 1 341 ? 22.453 21.156 5.375 1 95.19 341 ARG B CA 1
ATOM 5710 C C . ARG B 1 341 ? 21.781 22.266 6.188 1 95.19 341 ARG B C 1
ATOM 5712 O O . ARG B 1 341 ? 22.438 22.906 7.004 1 95.19 341 ARG B O 1
ATOM 5719 N N . ALA B 1 342 ? 20.531 22.453 6.023 1 94.94 342 ALA B N 1
ATOM 5720 C CA . ALA B 1 342 ? 19.812 23.547 6.668 1 94.94 342 ALA B CA 1
ATOM 5721 C C . ALA B 1 342 ? 19.812 23.391 8.188 1 94.94 342 ALA B C 1
ATOM 5723 O O . ALA B 1 342 ? 19.562 24.359 8.922 1 94.94 342 ALA B O 1
ATOM 5724 N N . LEU B 1 343 ? 20.031 22.188 8.656 1 95.44 343 LEU B N 1
ATOM 5725 C CA . LEU B 1 343 ? 19.969 21.922 10.086 1 95.44 343 LEU B CA 1
ATOM 5726 C C . LEU B 1 343 ? 21.359 21.875 10.703 1 95.44 343 LEU B C 1
ATOM 5728 O O . LEU B 1 343 ? 21.5 21.734 11.914 1 95.44 343 LEU B O 1
ATOM 5732 N N . GLN B 1 344 ? 22.359 21.969 9.898 1 92.81 344 GLN B N 1
ATOM 5733 C CA . GLN B 1 344 ? 23.734 21.953 10.398 1 92.81 344 GLN B CA 1
ATOM 5734 C C . GLN B 1 344 ? 24.109 23.297 11 1 92.81 344 GLN B C 1
ATOM 5736 O O . GLN B 1 344 ? 23.641 24.344 10.539 1 92.81 344 GLN B O 1
ATOM 5741 N N . PRO B 1 345 ? 24.844 23.219 12.086 1 87.5 345 PRO B N 1
ATOM 5742 C CA . PRO B 1 345 ? 25.281 24.469 12.688 1 87.5 345 PRO B CA 1
ATOM 5743 C C . PRO B 1 345 ? 26.109 25.328 11.727 1 87.5 345 PRO B C 1
ATOM 5745 O O . PRO B 1 345 ? 26.891 24.797 10.93 1 87.5 345 PRO B O 1
ATOM 5748 N N . LYS B 1 346 ? 25.75 26.531 11.57 1 74 346 LYS B N 1
ATOM 5749 C CA . LYS B 1 346 ? 26.5 27.469 10.734 1 74 346 LYS B CA 1
ATOM 5750 C C . LYS B 1 346 ? 27.906 27.703 11.281 1 74 346 LYS B C 1
ATOM 5752 O O . LYS B 1 346 ? 28.078 27.922 12.477 1 74 346 LYS B O 1
ATOM 5757 N N . HIS B 1 347 ? 28.875 27.016 10.844 1 57.78 347 HIS B N 1
ATOM 5758 C CA . HIS B 1 347 ? 30.203 27.422 11.25 1 57.78 347 HIS B CA 1
ATOM 5759 C C . HIS B 1 347 ? 30.375 28.938 11.203 1 57.78 347 HIS B C 1
ATOM 5761 O O . HIS B 1 347 ? 30.141 29.562 10.164 1 57.78 347 HIS B O 1
ATOM 5767 N N . GLN B 1 348 ? 30.031 29.516 12.195 1 47.34 348 GLN B N 1
ATOM 5768 C CA . GLN B 1 348 ? 30.469 30.906 12.297 1 47.34 348 GLN B CA 1
ATOM 5769 C C . GLN B 1 348 ? 31.906 31.062 11.812 1 47.34 348 GLN B C 1
ATOM 5771 O O . GLN B 1 348 ? 32.812 30.375 12.289 1 47.34 348 GLN B O 1
ATOM 5776 N N . ASN B 1 349 ? 32.188 31.328 10.672 1 41.75 349 ASN B N 1
ATOM 5777 C CA . ASN B 1 349 ? 33.531 31.781 10.297 1 41.75 349 ASN B CA 1
ATOM 5778 C C . ASN B 1 349 ? 34.188 32.562 11.43 1 41.75 349 ASN B C 1
ATOM 5780 O O . ASN B 1 349 ? 33.562 33.438 12.039 1 41.75 349 ASN B O 1
ATOM 5784 N N . ALA B 1 350 ? 35.156 32 12.117 1 44.53 350 ALA B N 1
ATOM 5785 C CA . ALA B 1 350 ? 36.062 32.812 12.922 1 44.53 350 ALA B CA 1
ATOM 5786 C C . ALA B 1 350 ? 36.188 34.219 12.344 1 44.53 350 ALA B C 1
ATOM 5788 O O . ALA B 1 350 ? 36.219 34.406 11.117 1 44.53 350 ALA B O 1
ATOM 5789 N N . PRO B 1 351 ? 35.875 35.188 13.172 1 39.34 351 PRO B N 1
ATOM 5790 C CA . PRO B 1 351 ? 36.156 36.531 12.641 1 39.34 351 PRO B CA 1
ATOM 5791 C C . PRO B 1 351 ? 37.438 36.594 11.812 1 39.34 351 PRO B C 1
ATOM 5793 O O . PRO B 1 351 ? 38.375 35.812 12.047 1 39.34 351 PRO B O 1
ATOM 5796 N N . PRO B 1 352 ? 37.344 36.938 10.562 1 40.41 352 PRO B N 1
ATOM 5797 C CA . PRO B 1 352 ? 38.594 37.031 9.828 1 40.41 352 PRO B CA 1
ATOM 5798 C C . PRO B 1 352 ? 39.719 37.594 10.695 1 40.41 352 PRO B C 1
ATOM 5800 O O . PRO B 1 352 ? 39.5 38.438 11.562 1 40.41 352 PRO B O 1
ATOM 5803 N N . GLY B 1 353 ? 40.5 36.656 11.297 1 36 353 GLY B N 1
ATOM 5804 C CA . GLY B 1 353 ? 41.656 37.219 11.945 1 36 353 GLY B CA 1
ATOM 5805 C C . GLY B 1 353 ? 42.125 38.531 11.32 1 36 353 GLY B C 1
ATOM 5806 O O . GLY B 1 353 ? 41.688 38.875 10.219 1 36 353 GLY B O 1
ATOM 5807 N N . PRO B 1 354 ? 42.719 39.438 12.156 1 34.69 354 PRO B N 1
ATOM 5808 C CA . PRO B 1 354 ? 43.156 40.719 11.625 1 34.69 354 PRO B CA 1
ATOM 5809 C C . PRO B 1 354 ? 43.875 40.594 10.289 1 34.69 354 PRO B C 1
ATOM 5811 O O . PRO B 1 354 ? 44.938 39.969 10.211 1 34.69 354 PRO B O 1
ATOM 5814 N N . GLY B 1 355 ? 43.188 40.156 9.305 1 29.89 355 GLY B N 1
ATOM 5815 C CA . GLY B 1 355 ? 43.781 40 7.98 1 29.89 355 GLY B CA 1
ATOM 5816 C C . GLY B 1 355 ? 44.719 41.156 7.621 1 29.89 355 GLY B C 1
ATOM 5817 O O . GLY B 1 355 ? 44.469 42.312 8.016 1 29.89 355 GLY B O 1
ATOM 5818 N N . THR B 1 356 ? 46.031 40.812 7.562 1 30.52 356 THR B N 1
ATOM 5819 C CA . THR B 1 356 ? 47.062 41.719 7.086 1 30.52 356 THR B CA 1
ATOM 5820 C C . THR B 1 356 ? 46.531 42.562 5.926 1 30.52 356 THR B C 1
ATOM 5822 O O . THR B 1 356 ? 45.812 42.062 5.062 1 30.52 356 THR B O 1
ATOM 5825 N N . PHE B 1 357 ? 46.5 43.906 6.172 1 26.8 357 PHE B N 1
ATOM 5826 C CA . PHE B 1 357 ? 46.281 45.031 5.258 1 26.8 357 PHE B CA 1
ATOM 5827 C C . PHE B 1 357 ? 47 44.781 3.936 1 26.8 357 PHE B C 1
ATOM 5829 O O . PHE B 1 357 ? 48.219 44.812 3.881 1 26.8 357 PHE B O 1
ATOM 5836 N N . ALA B 1 358 ? 46.656 43.75 3.246 1 26.33 358 ALA B N 1
ATOM 5837 C CA . ALA B 1 358 ? 47.344 43.656 1.964 1 26.33 358 ALA B CA 1
ATOM 5838 C C . ALA B 1 358 ? 47.312 45 1.232 1 26.33 358 ALA B C 1
ATOM 5840 O O . ALA B 1 358 ? 46.312 45.719 1.272 1 26.33 358 ALA B O 1
ATOM 5841 N N . ALA B 1 359 ? 48.469 45.438 0.856 1 26.11 359 ALA B N 1
ATOM 5842 C CA . ALA B 1 359 ? 48.812 46.688 0.202 1 26.11 359 ALA B CA 1
ATOM 5843 C C . ALA B 1 359 ? 47.969 46.938 -1.039 1 26.11 359 ALA B C 1
ATOM 5845 O O . ALA B 1 359 ? 47.5 45.969 -1.675 1 26.11 359 ALA B O 1
ATOM 5846 N N . PRO B 1 360 ? 47.438 48.156 -1.177 1 21.84 360 PRO B N 1
ATOM 5847 C CA . PRO B 1 360 ? 46.562 48.688 -2.205 1 21.84 360 PRO B CA 1
ATOM 5848 C C . PRO B 1 360 ? 47 48.344 -3.621 1 21.84 360 PRO B C 1
ATOM 5850 O O . PRO B 1 360 ? 48.125 48.688 -4 1 21.84 360 PRO B O 1
ATOM 5853 N N . ASN B 1 361 ? 47 47 -3.971 1 22.41 361 ASN B N 1
ATOM 5854 C CA . ASN B 1 361 ? 47.531 46.906 -5.32 1 22.41 361 ASN B CA 1
ATOM 5855 C C . ASN B 1 361 ? 46.938 47.969 -6.246 1 22.41 361 ASN B C 1
ATOM 5857 O O . ASN B 1 361 ? 45.719 48.125 -6.301 1 22.41 361 ASN B O 1
ATOM 5861 N N . PRO B 1 362 ? 47.719 48.844 -6.785 1 20.94 362 PRO B N 1
ATOM 5862 C CA . PRO B 1 362 ? 47.469 50.062 -7.555 1 20.94 362 PRO B CA 1
ATOM 5863 C C . PRO B 1 362 ? 46.594 49.812 -8.789 1 20.94 362 PRO B C 1
ATOM 5865 O O . PRO B 1 362 ? 45.875 50.688 -9.227 1 20.94 362 PRO B O 1
ATOM 5868 N N . ARG B 1 363 ? 47.125 48.812 -9.57 1 21.19 363 ARG B N 1
ATOM 5869 C CA . ARG B 1 363 ? 47.062 49.188 -10.977 1 21.19 363 ARG B CA 1
ATOM 5870 C C . ARG B 1 363 ? 45.625 49.125 -11.492 1 21.19 363 ARG B C 1
ATOM 5872 O O . ARG B 1 363 ? 45.031 48.062 -11.562 1 21.19 363 ARG B O 1
ATOM 5879 N N . ALA B 1 364 ? 44.781 50.125 -11.344 1 20.38 364 ALA B N 1
ATOM 5880 C CA . ALA B 1 364 ? 43.469 50.438 -11.852 1 20.38 364 ALA B CA 1
ATOM 5881 C C . ALA B 1 364 ? 43.406 50.312 -13.367 1 20.38 364 ALA B C 1
ATOM 5883 O O . ALA B 1 364 ? 42.719 51.094 -14.039 1 20.38 364 ALA B O 1
ATOM 5884 N N . THR B 1 365 ? 44.219 49.375 -13.961 1 21.55 365 THR B N 1
ATOM 5885 C CA . THR B 1 365 ? 44.094 49.812 -15.352 1 21.55 365 THR B CA 1
ATOM 5886 C C . THR B 1 365 ? 42.656 49.719 -15.805 1 21.55 365 THR B C 1
ATOM 5888 O O . THR B 1 365 ? 41.906 48.844 -15.383 1 21.55 365 THR B O 1
ATOM 5891 N N . PRO B 1 366 ? 42.188 50.75 -16.547 1 19.48 366 PRO B N 1
ATOM 5892 C CA . PRO B 1 366 ? 40.875 51.156 -17.047 1 19.48 366 PRO B CA 1
ATOM 5893 C C . PRO B 1 366 ? 40.219 50.094 -17.922 1 19.48 366 PRO B C 1
ATOM 5895 O O . PRO B 1 366 ? 40.938 49.375 -18.656 1 19.48 366 PRO B O 1
ATOM 5898 N N . GLY B 1 367 ? 39.125 49.438 -17.391 1 19.58 367 GLY B N 1
ATOM 5899 C CA . GLY B 1 367 ? 38.125 48.469 -17.828 1 19.58 367 GLY B CA 1
ATOM 5900 C C . GLY B 1 367 ? 37.531 48.781 -19.172 1 19.58 367 GLY B C 1
ATOM 5901 O O . GLY B 1 367 ? 36.938 49.875 -19.359 1 19.58 367 GLY B O 1
ATOM 5902 N N . TYR B 1 368 ? 38.344 48.531 -20.266 1 21.33 368 TYR B N 1
ATOM 5903 C CA . TYR B 1 368 ? 37.719 48.844 -21.547 1 21.33 368 TYR B CA 1
ATOM 5904 C C . TYR B 1 368 ? 36.281 48.281 -21.594 1 21.33 368 TYR B C 1
ATOM 5906 O O . TYR B 1 368 ? 35.969 47.281 -20.938 1 21.33 368 TYR B O 1
ATOM 5914 N N . PRO B 1 369 ? 35.5 49.031 -22.391 1 19.7 369 PRO B N 1
ATOM 5915 C CA . PRO B 1 369 ? 34.031 49.156 -22.484 1 19.7 369 PRO B CA 1
ATOM 5916 C C . PRO B 1 369 ? 33.344 47.812 -22.844 1 19.7 369 PRO B C 1
ATOM 5918 O O . PRO B 1 369 ? 34.031 46.906 -23.312 1 19.7 369 PRO B O 1
ATOM 5921 N N . PRO B 1 370 ? 32.031 47.844 -22.797 1 20.45 370 PRO B N 1
ATOM 5922 C CA . PRO B 1 370 ? 30.828 47.031 -22.547 1 20.45 370 PRO B CA 1
ATOM 5923 C C . PRO B 1 370 ? 30.469 46.156 -23.734 1 20.45 370 PRO B C 1
ATOM 5925 O O . PRO B 1 370 ? 29.422 45.469 -23.703 1 20.45 370 PRO B O 1
ATOM 5928 N N . THR B 1 371 ? 31.516 45.656 -24.547 1 21 371 THR B N 1
ATOM 5929 C CA . THR B 1 371 ? 30.797 45.344 -25.781 1 21 371 THR B CA 1
ATOM 5930 C C . THR B 1 371 ? 29.688 44.344 -25.531 1 21 371 THR B C 1
ATOM 5932 O O . THR B 1 371 ? 29.766 43.531 -24.594 1 21 371 THR B O 1
ATOM 5935 N N . HIS B 1 372 ? 28.516 44.5 -26.203 1 19.52 372 HIS B N 1
ATOM 5936 C CA . HIS B 1 372 ? 27.094 44.156 -26.266 1 19.52 372 HIS B CA 1
ATOM 5937 C C . HIS B 1 372 ? 26.875 42.688 -26.594 1 19.52 372 HIS B C 1
ATOM 5939 O O . HIS B 1 372 ? 27.312 42.219 -27.656 1 19.52 372 HIS B O 1
ATOM 5945 N N . SER B 1 373 ? 27.094 41.875 -25.547 1 18.94 373 SER B N 1
ATOM 5946 C CA . SER B 1 373 ? 26.922 40.438 -25.719 1 18.94 373 SER B CA 1
ATOM 5947 C C . SER B 1 373 ?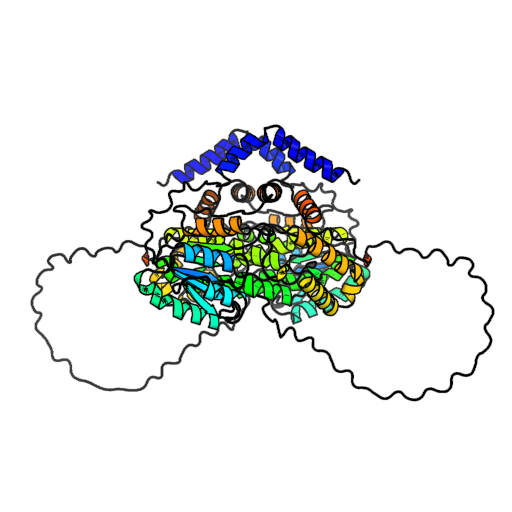 25.516 40.125 -26.219 1 18.94 373 SER B C 1
ATOM 5949 O O . SER B 1 373 ? 24.531 40.656 -25.703 1 18.94 373 SER B O 1
ATOM 5951 N N . SER B 1 374 ? 25.422 39.625 -27.438 1 19.59 374 SER B N 1
ATOM 5952 C CA . SER B 1 374 ? 24.281 39.125 -28.203 1 19.59 374 SER B CA 1
ATOM 5953 C C . SER B 1 374 ? 23.531 38.062 -27.422 1 19.59 374 SER B C 1
ATOM 5955 O O . SER B 1 374 ? 24.078 37.438 -26.531 1 19.59 374 SER B O 1
ATOM 5957 N N . SER B 1 375 ? 22.203 37.875 -27.75 1 18.89 375 SER B N 1
ATOM 5958 C CA . SER B 1 375 ? 20.875 37.438 -27.344 1 18.89 375 SER B CA 1
ATOM 5959 C C . SER B 1 375 ? 20.75 35.938 -27.312 1 18.89 375 SER B C 1
ATOM 5961 O O . SER B 1 375 ? 19.656 35.375 -27.203 1 18.89 375 SER B O 1
ATOM 5963 N N . SER B 1 376 ? 21.797 35.156 -26.891 1 18.66 376 SER B N 1
ATOM 5964 C CA . SER B 1 376 ? 21.516 33.781 -27.234 1 18.66 376 SER B CA 1
ATOM 5965 C C . SER B 1 376 ? 20.312 33.219 -26.469 1 18.66 376 SER B C 1
ATOM 5967 O O . SER B 1 376 ? 20.062 33.625 -25.328 1 18.66 376 SER B O 1
ATOM 5969 N N . HIS B 1 377 ? 19.344 32.5 -27.172 1 19.42 377 HIS B N 1
ATOM 5970 C CA . HIS B 1 377 ? 18.031 31.859 -27.062 1 19.42 377 HIS B CA 1
ATOM 5971 C C . HIS B 1 377 ? 18.078 30.672 -26.109 1 19.42 377 HIS B C 1
ATOM 5973 O O . HIS B 1 377 ? 18.969 29.812 -26.203 1 19.42 377 HIS B O 1
ATOM 5979 N N . SER B 1 378 ? 17.719 30.891 -24.875 1 17.92 378 SER B N 1
ATOM 5980 C CA . SER B 1 378 ? 17.594 29.953 -23.766 1 17.92 378 SER B CA 1
ATOM 5981 C C . SER B 1 378 ? 16.656 28.812 -24.125 1 17.92 378 SER B C 1
ATOM 5983 O O . SER B 1 378 ? 15.477 29.031 -24.438 1 17.92 378 SER B O 1
ATOM 5985 N N . ALA B 1 379 ? 17.125 27.594 -24.656 1 19.38 379 ALA B N 1
ATOM 5986 C CA . ALA B 1 379 ? 16.453 26.312 -24.891 1 19.38 379 ALA B CA 1
ATOM 5987 C C . ALA B 1 379 ? 15.859 25.766 -23.594 1 19.38 379 ALA B C 1
ATOM 5989 O O . ALA B 1 379 ? 16.562 25.656 -22.594 1 19.38 379 ALA B O 1
ATOM 5990 N N . GLN B 1 380 ? 14.594 25.969 -23.297 1 18.23 380 GLN B N 1
ATOM 5991 C CA . GLN B 1 380 ? 13.703 25.484 -22.25 1 18.23 380 GLN B CA 1
ATOM 5992 C C . GLN B 1 380 ? 13.766 23.969 -22.109 1 18.23 380 GLN B C 1
ATOM 5994 O O . GLN B 1 380 ? 13.5 23.25 -23.078 1 18.23 380 GLN B O 1
ATOM 5999 N N . TRP B 1 381 ? 14.633 23.359 -21.281 1 18.83 381 TRP B N 1
ATOM 6000 C CA . TRP B 1 381 ? 14.852 21.953 -20.922 1 18.83 381 TRP B CA 1
ATOM 6001 C C . TRP B 1 381 ? 13.594 21.359 -20.312 1 18.83 381 TRP B C 1
ATOM 6003 O O . TRP B 1 381 ? 13.148 21.781 -19.234 1 18.83 381 TRP B O 1
ATOM 6013 N N . HIS B 1 382 ? 12.492 21.094 -21.047 1 21.7 382 HIS B N 1
ATOM 6014 C CA . HIS B 1 382 ? 11.375 20.281 -20.562 1 21.7 382 HIS B CA 1
ATOM 6015 C C . HIS B 1 382 ? 11.836 18.875 -20.188 1 21.7 382 HIS B C 1
ATOM 6017 O O . HIS B 1 382 ? 12.438 18.172 -21.016 1 21.7 382 HIS B O 1
ATOM 6023 N N . GLY B 1 383 ? 12.359 18.656 -19.047 1 23.64 383 GLY B N 1
ATOM 6024 C CA . GLY B 1 383 ? 12.742 17.375 -18.469 1 23.64 383 GLY B CA 1
ATOM 6025 C C . GLY B 1 383 ? 11.703 16.281 -18.688 1 23.64 383 GLY B C 1
ATOM 6026 O O . GLY B 1 383 ? 10.602 16.359 -18.141 1 23.64 383 GLY B O 1
ATOM 6027 N N . SER B 1 384 ? 11.562 15.727 -19.859 1 23.95 384 SER B N 1
ATOM 6028 C CA . SER B 1 384 ? 10.695 14.633 -20.25 1 23.95 384 SER B CA 1
ATOM 6029 C C . SER B 1 384 ? 10.945 13.383 -19.406 1 23.95 384 SER B C 1
ATOM 6031 O O . SER B 1 384 ? 12.086 12.922 -19.312 1 23.95 384 SER B O 1
ATOM 6033 N N . CYS B 1 385 ? 10.25 13.156 -18.312 1 28.38 385 CYS B N 1
ATOM 6034 C CA . CYS B 1 385 ? 10.094 11.891 -17.609 1 28.38 385 CYS B CA 1
ATOM 6035 C C . CYS B 1 385 ? 9.922 10.734 -18.578 1 28.38 385 CYS B C 1
ATOM 6037 O O . CYS B 1 385 ? 9.359 9.695 -18.219 1 28.38 385 CYS B O 1
ATOM 6039 N N . ARG B 1 386 ? 10.125 10.867 -19.953 1 23.66 386 ARG B N 1
ATOM 6040 C CA . ARG B 1 386 ? 9.641 9.828 -20.859 1 23.66 386 ARG B CA 1
ATOM 6041 C C . ARG B 1 386 ? 10.383 8.516 -20.641 1 23.66 386 ARG B C 1
ATOM 6043 O O . ARG B 1 386 ? 9.781 7.441 -20.688 1 23.66 386 ARG B O 1
ATOM 6050 N N . ASP B 1 387 ? 11.758 8.445 -20.938 1 24.16 387 ASP B N 1
ATOM 6051 C CA . ASP B 1 387 ? 12.234 7.16 -21.438 1 24.16 387 ASP B CA 1
ATOM 6052 C C . ASP B 1 387 ? 12.539 6.203 -20.297 1 24.16 387 ASP B C 1
ATOM 6054 O O . ASP B 1 387 ? 13.539 6.375 -19.578 1 24.16 387 ASP B O 1
ATOM 6058 N N . TRP B 1 388 ? 11.664 5.734 -19.547 1 26.09 388 TRP B N 1
ATOM 6059 C CA . TRP B 1 388 ? 11.93 4.801 -18.453 1 26.09 388 TRP B CA 1
ATOM 6060 C C . TRP B 1 388 ? 12.484 3.484 -18.984 1 26.09 388 TRP B C 1
ATOM 6062 O O . TRP B 1 388 ? 11.766 2.729 -19.656 1 26.09 388 TRP B O 1
ATOM 6072 N N . ARG B 1 389 ? 13.656 3.432 -19.516 1 24.53 389 ARG B N 1
ATOM 6073 C CA . ARG B 1 389 ? 14.211 2.129 -19.875 1 24.53 389 ARG B CA 1
ATOM 6074 C C . ARG B 1 389 ? 14.227 1.194 -18.672 1 24.53 389 ARG B C 1
ATOM 6076 O O . ARG B 1 389 ? 14.688 1.574 -17.578 1 24.53 389 ARG B O 1
ATOM 6083 N N . TRP B 1 390 ? 13.375 0.115 -18.578 1 22.72 390 TRP B N 1
ATOM 6084 C CA . TRP B 1 390 ? 13.133 -0.986 -17.656 1 22.72 390 TRP B CA 1
ATOM 6085 C C . TRP B 1 390 ? 14.438 -1.701 -17.312 1 22.72 390 TRP B C 1
ATOM 6087 O O . TRP B 1 390 ? 15.188 -2.098 -18.219 1 22.72 390 TRP B O 1
ATOM 6097 N N . LEU B 1 391 ? 15.148 -1.17 -16.422 1 22.67 391 LEU B N 1
ATOM 6098 C CA . LEU B 1 391 ? 16.266 -1.987 -15.953 1 22.67 391 LEU B CA 1
ATOM 6099 C C . LEU B 1 391 ? 15.766 -3.318 -15.398 1 22.67 391 LEU B C 1
ATOM 6101 O O . LEU B 1 391 ? 15.086 -3.352 -14.367 1 22.67 391 LEU B O 1
ATOM 6105 N N . GLY B 1 392 ? 14.883 -4.102 -15.961 1 19.73 392 GLY B N 1
ATOM 6106 C CA . GLY B 1 392 ? 14.82 -5.484 -15.523 1 19.73 392 GLY B CA 1
ATOM 6107 C C . GLY B 1 392 ? 16.141 -6.215 -15.641 1 19.73 392 GLY B C 1
ATOM 6108 O O . GLY B 1 392 ? 16.953 -5.918 -16.531 1 19.73 392 GLY B O 1
#